Protein AF-0000000085183091 (afdb_homodimer)

InterPro domains:
  IPR000994 Peptidase M24 [PF00557] (204-412)
  IPR029149 Creatinase/Aminopeptidase P/Spt16, N-terminal [G3DSA:3.40.350.10] (17-193)
  IPR029149 Creatinase/Aminopeptidase P/Spt16, N-terminal [SSF53092] (46-190)
  IPR036005 Creatinase/aminopeptidase-like [G3DSA:3.90.230.10] (194-426)
  IPR036005 Creatinase/aminopeptidase-like [SSF55920] (196-424)
  IPR050659 Peptidase M24B family [PTHR46112] (47-423)

Nearest PDB structures (foldseek):
  5giq-assembly1_A-2  TM=7.931E-01  e=3.653E-24  Deinococcus radiodurans R1 = ATCC 13939 = DSM 20539
  5cdl-assembly1_A  TM=7.964E-01  e=2.912E-23  Deinococcus radiodurans R1 = ATCC 13939 = DSM 20539
  2zsg-assembly1_B  TM=7.963E-01  e=7.325E-23  Thermotoga maritima
  2zsg-assembly1_A  TM=8.271E-01  e=3.096E-22  Thermotoga maritima
  1wn1-assembly1_A  TM=8.455E-01  e=8.742E-22  Pyrococcus horikoshii OT3

Organism: NCBI:txid2984134

Structure (mmCIF, N/CA/C/O backbone):
data_AF-0000000085183091-model_v1
#
loop_
_entity.id
_entity.type
_entity.pdbx_description
1 polymer 'Xaa-Pro peptidase family protein'
#
loop_
_atom_site.group_PDB
_atom_site.id
_atom_site.type_symbol
_atom_site.label_atom_id
_atom_site.label_alt_id
_atom_site.label_comp_id
_atom_site.label_asym_id
_atom_site.label_entity_id
_atom_site.label_seq_id
_atom_site.pdbx_PDB_ins_code
_atom_site.Cartn_x
_atom_site.Cartn_y
_atom_site.Cartn_z
_atom_site.occupancy
_atom_site.B_iso_or_equiv
_atom_site.auth_seq_id
_atom_site.auth_comp_id
_atom_site.auth_asym_id
_atom_site.auth_atom_id
_atom_site.pdbx_PDB_model_num
ATOM 1 N N . MET A 1 1 ? -33.812 6.551 11.984 1 31.75 1 MET A N 1
ATOM 2 C CA . MET A 1 1 ? -32.906 5.59 11.383 1 31.75 1 MET A CA 1
ATOM 3 C C . MET A 1 1 ? -33.594 4.238 11.188 1 31.75 1 MET A C 1
ATOM 5 O O . MET A 1 1 ? -34.125 3.67 12.141 1 31.75 1 MET A O 1
ATOM 9 N N . SER A 1 2 ? -34.312 4.098 10.219 1 34.53 2 SER A N 1
ATOM 10 C CA . SER A 1 2 ? -34.969 2.803 10.055 1 34.53 2 SER A CA 1
ATOM 11 C C . SER A 1 2 ? -34.094 1.669 10.562 1 34.53 2 SER A C 1
ATOM 13 O O . SER A 1 2 ? -32.969 1.469 10.062 1 34.53 2 SER A O 1
ATOM 15 N N . ARG A 1 3 ? -34.125 1.369 11.805 1 41.38 3 ARG A N 1
ATOM 16 C CA . ARG A 1 3 ? -33.375 0.309 12.477 1 41.38 3 ARG A CA 1
ATOM 17 C C . ARG A 1 3 ? -33.531 -1.023 11.75 1 41.38 3 ARG A C 1
ATOM 19 O O . ARG A 1 3 ? -34.281 -1.896 12.219 1 41.38 3 ARG A O 1
ATOM 26 N N . ALA A 1 4 ? -33.906 -0.989 10.586 1 39.25 4 ALA A N 1
ATOM 27 C CA . ALA A 1 4 ? -34.25 -2.281 9.992 1 39.25 4 ALA A CA 1
ATOM 28 C C . ALA A 1 4 ? -33.281 -3.361 10.445 1 39.25 4 ALA A C 1
ATOM 30 O O . ALA A 1 4 ? -33.656 -4.492 10.727 1 39.25 4 ALA A O 1
ATOM 31 N N . LEU A 1 5 ? -31.938 -3.514 9.859 1 46.06 5 LEU A N 1
ATOM 32 C CA . LEU A 1 5 ? -31.156 -4.742 9.883 1 46.06 5 LEU A CA 1
ATOM 33 C C . LEU A 1 5 ? -30.344 -4.848 11.172 1 46.06 5 LEU A C 1
ATOM 35 O O . LEU A 1 5 ? -29.75 -3.861 11.617 1 46.06 5 LEU A O 1
ATOM 39 N N . LEU A 1 6 ? -30.938 -5.371 12.141 1 57 6 LEU A N 1
ATOM 40 C CA . LEU A 1 6 ? -30.078 -5.859 13.219 1 57 6 LEU A CA 1
ATOM 41 C C . LEU A 1 6 ? -28.734 -6.301 12.672 1 57 6 LEU A C 1
ATOM 43 O O . LEU A 1 6 ? -28.547 -7.469 12.328 1 57 6 LEU A O 1
ATOM 47 N N . PRO A 1 7 ? -28.031 -5.359 12.242 1 57.03 7 PRO A N 1
ATOM 48 C CA . PRO A 1 7 ? -26.844 -5.555 11.422 1 57.03 7 PRO A CA 1
ATOM 49 C C . PRO A 1 7 ? -25.953 -6.703 11.914 1 57.03 7 PRO A C 1
ATOM 51 O O . PRO A 1 7 ? -25.281 -7.359 11.125 1 57.03 7 PRO A O 1
ATOM 54 N N . ASN A 1 8 ? -26.031 -6.949 13.273 1 62.69 8 ASN A N 1
ATOM 55 C CA . ASN A 1 8 ? -25.047 -7.895 13.781 1 62.69 8 ASN A CA 1
ATOM 56 C C . ASN A 1 8 ? -25.672 -9.25 14.094 1 62.69 8 ASN A C 1
ATOM 58 O O . ASN A 1 8 ? -25 -10.156 14.586 1 62.69 8 ASN A O 1
ATOM 62 N N . LEU A 1 9 ? -26.969 -9.328 13.789 1 76.75 9 LEU A N 1
ATOM 63 C CA . LEU A 1 9 ? -27.547 -10.641 14.07 1 76.75 9 LEU A CA 1
ATOM 64 C C . LEU A 1 9 ? -27.375 -11.57 12.875 1 76.75 9 LEU A C 1
ATOM 66 O O . LEU A 1 9 ? -27.969 -11.336 11.82 1 76.75 9 LEU A O 1
ATOM 70 N N . LEU A 1 10 ? -26.578 -12.492 13.055 1 86.06 10 LEU A N 1
ATOM 71 C CA . LEU A 1 10 ? -26.297 -13.484 12.023 1 86.06 10 LEU A CA 1
ATOM 72 C C . LEU A 1 10 ? -27.094 -14.766 12.258 1 86.06 10 LEU A C 1
ATOM 74 O O . LEU A 1 10 ? -27.422 -15.094 13.398 1 86.06 10 LEU A O 1
ATOM 78 N N . THR A 1 11 ? -27.516 -15.383 11.188 1 86.81 11 THR A N 1
ATOM 79 C CA . THR A 1 11 ? -28.156 -16.688 11.203 1 86.81 11 THR A CA 1
ATOM 80 C C . THR A 1 11 ? -27.281 -17.734 10.5 1 86.81 11 THR A C 1
ATOM 82 O O . THR A 1 11 ? -26.344 -17.375 9.789 1 86.81 11 THR A O 1
ATOM 85 N N . PRO A 1 12 ? -27.547 -19 10.727 1 88.5 12 PRO A N 1
ATOM 86 C CA . PRO A 1 12 ? -26.797 -20.047 10.039 1 88.5 12 PRO A CA 1
ATOM 87 C C . PRO A 1 12 ? -26.828 -19.891 8.523 1 88.5 12 PRO A C 1
ATOM 89 O O . PRO A 1 12 ? -25.891 -20.312 7.832 1 88.5 12 PRO A O 1
ATOM 92 N N . GLN A 1 13 ? -27.828 -19.297 8.039 1 88.94 13 GLN A N 1
ATOM 93 C CA . GLN A 1 13 ? -27.969 -19.109 6.598 1 88.94 13 GLN A CA 1
ATOM 94 C C . GLN A 1 13 ? -26.906 -18.156 6.059 1 88.94 13 GLN A C 1
ATOM 96 O O . GLN A 1 13 ? -26.578 -18.203 4.871 1 88.94 13 GLN A O 1
ATOM 101 N N . ASP A 1 14 ? -26.391 -17.391 6.895 1 92.25 14 ASP A N 1
ATOM 102 C CA . ASP A 1 14 ? -25.422 -16.391 6.465 1 92.25 14 ASP A CA 1
ATOM 103 C C . ASP A 1 14 ? -24.078 -17.047 6.137 1 92.25 14 ASP A C 1
ATOM 105 O O . ASP A 1 14 ? -23.219 -16.438 5.508 1 92.25 14 ASP A O 1
ATOM 109 N N . LEU A 1 15 ? -23.922 -18.297 6.504 1 93.38 15 LEU A N 1
ATOM 110 C CA . LEU A 1 15 ? -22.703 -19.047 6.199 1 93.38 15 LEU A CA 1
ATOM 111 C C . LEU A 1 15 ? -22.828 -19.75 4.848 1 93.38 15 LEU A C 1
ATOM 113 O O . LEU A 1 15 ? -21.844 -20.25 4.32 1 93.38 15 LEU A O 1
ATOM 117 N N . GLU A 1 16 ? -24 -19.766 4.309 1 93.88 16 GLU A N 1
ATOM 118 C CA . GLU A 1 16 ? -24.172 -20.422 3.018 1 93.88 16 GLU A CA 1
ATOM 119 C C . GLU A 1 16 ? -23.5 -19.641 1.896 1 93.88 16 GLU A C 1
ATOM 121 O O . GLU A 1 16 ? -23.828 -18.484 1.653 1 93.88 16 GLU A O 1
ATOM 126 N N . PRO A 1 17 ? -22.641 -20.234 1.083 1 94.69 17 PRO A N 1
ATOM 127 C CA . PRO A 1 17 ? -21.922 -19.516 0.036 1 94.69 17 PRO A CA 1
ATOM 128 C C . PRO A 1 17 ? -22.812 -19.141 -1.149 1 94.69 17 PRO A C 1
ATOM 130 O O . PRO A 1 17 ? -22.469 -18.234 -1.921 1 94.69 17 PRO A O 1
ATOM 133 N N . ASN A 1 18 ? -23.953 -19.828 -1.314 1 91.75 18 ASN A N 1
ATOM 134 C CA . ASN A 1 18 ? -24.938 -19.578 -2.354 1 91.75 18 ASN A CA 1
ATOM 135 C C . ASN A 1 18 ? -24.328 -19.656 -3.748 1 91.75 18 ASN A C 1
ATOM 137 O O . ASN A 1 18 ? -24.625 -18.828 -4.609 1 91.75 18 ASN A O 1
ATOM 141 N N . TRP A 1 19 ? -23.469 -20.609 -4.012 1 92.12 19 TRP A N 1
ATOM 142 C CA . TRP A 1 19 ? -22.812 -20.781 -5.305 1 92.12 19 TRP A CA 1
ATOM 143 C C . TRP A 1 19 ? -23.844 -21.094 -6.391 1 92.12 19 TRP A C 1
ATOM 145 O O . TRP A 1 19 ? -24.781 -21.859 -6.156 1 92.12 19 TRP A O 1
ATOM 155 N N . GLU A 1 20 ? -23.688 -20.516 -7.516 1 87.25 20 GLU A N 1
ATOM 156 C CA . GLU A 1 20 ? -24.438 -20.844 -8.719 1 87.25 20 GLU A CA 1
ATOM 157 C C . GLU A 1 20 ? -23.516 -21.234 -9.867 1 87.25 20 GLU A C 1
ATOM 159 O O . GLU A 1 20 ? -23.047 -20.375 -10.617 1 87.25 20 GLU A O 1
ATOM 164 N N . TRP A 1 21 ? -23.453 -22.594 -10.07 1 85.38 21 TRP A N 1
ATOM 165 C CA . TRP A 1 21 ? -22.5 -23.109 -11.047 1 85.38 21 TRP A CA 1
ATOM 166 C C . TRP A 1 21 ? -23.203 -23.469 -12.352 1 85.38 21 TRP A C 1
ATOM 168 O O . TRP A 1 21 ? -22.656 -24.219 -13.172 1 85.38 21 TRP A O 1
ATOM 178 N N . ARG A 1 22 ? -24.359 -23.109 -12.594 1 78.56 22 ARG A N 1
ATOM 179 C CA . ARG A 1 22 ? -25.203 -23.547 -13.703 1 78.56 22 ARG A CA 1
ATOM 180 C C . ARG A 1 22 ? -24.656 -23.062 -15.039 1 78.56 22 ARG A C 1
ATOM 182 O O . ARG A 1 22 ? -24.859 -23.703 -16.078 1 78.56 22 ARG A O 1
ATOM 189 N N . ASP A 1 23 ? -24 -21.922 -15.047 1 81.62 23 ASP A N 1
ATOM 190 C CA . ASP A 1 23 ? -23.469 -21.297 -16.25 1 81.62 23 ASP A CA 1
ATOM 191 C C . ASP A 1 23 ? -22.047 -20.781 -16.016 1 81.62 23 ASP A C 1
ATOM 193 O O . ASP A 1 23 ? -21.438 -21.062 -14.992 1 81.62 23 ASP A O 1
ATOM 197 N N . ARG A 1 24 ? -21.516 -20.266 -17.078 1 85 24 ARG A N 1
ATOM 198 C CA . ARG A 1 24 ? -20.219 -19.609 -16.969 1 85 24 ARG A CA 1
ATOM 199 C C . ARG A 1 24 ? -20.266 -18.484 -15.938 1 85 24 ARG A C 1
ATOM 201 O O . ARG A 1 24 ? -21.25 -17.75 -15.852 1 85 24 ARG A O 1
ATOM 208 N N . LEU A 1 25 ? -19.312 -18.422 -15.109 1 86.25 25 LEU A N 1
ATOM 209 C CA . LEU A 1 25 ? -19.25 -17.359 -14.117 1 86.25 25 LEU A CA 1
ATOM 210 C C . LEU A 1 25 ? -19.422 -16 -14.766 1 86.25 25 LEU A C 1
ATOM 212 O O . LEU A 1 25 ? -18.703 -15.656 -15.703 1 86.25 25 LEU A O 1
ATOM 216 N N . PRO A 1 26 ? -20.375 -15.273 -14.367 1 77.75 26 PRO A N 1
ATOM 217 C CA . PRO A 1 26 ? -20.656 -13.992 -15.023 1 77.75 26 PRO A CA 1
ATOM 218 C C . PRO A 1 26 ? -19.703 -12.883 -14.586 1 77.75 26 PRO A C 1
ATOM 220 O O . PRO A 1 26 ? -19.125 -12.945 -13.492 1 77.75 26 PRO A O 1
ATOM 223 N N . ALA A 1 27 ? -19.484 -11.922 -15.43 1 82.5 27 ALA A N 1
ATOM 224 C CA . ALA A 1 27 ? -18.953 -10.594 -15.133 1 82.5 27 ALA A CA 1
ATOM 225 C C . ALA A 1 27 ? -19.969 -9.508 -15.43 1 82.5 27 ALA A C 1
ATOM 227 O O . ALA A 1 27 ? -19.953 -8.891 -16.5 1 82.5 27 ALA A O 1
ATOM 228 N N . TRP A 1 28 ? -20.844 -9.156 -14.531 1 73.69 28 TRP A N 1
ATOM 229 C CA . TRP A 1 28 ? -22.062 -8.375 -14.727 1 73.69 28 TRP A CA 1
ATOM 230 C C . TRP A 1 28 ? -21.734 -6.914 -15.016 1 73.69 28 TRP A C 1
ATOM 232 O O . TRP A 1 28 ? -22.578 -6.164 -15.516 1 73.69 28 TRP A O 1
ATOM 242 N N . GLY A 1 29 ? -20.562 -6.512 -14.828 1 77.38 29 GLY A N 1
ATOM 243 C CA . GLY A 1 29 ? -20.234 -5.094 -14.891 1 77.38 29 GLY A CA 1
ATOM 244 C C . GLY A 1 29 ? -20.375 -4.398 -13.547 1 77.38 29 GLY A C 1
ATOM 245 O O . GLY A 1 29 ? -20.609 -5.047 -12.523 1 77.38 29 GLY A O 1
ATOM 246 N N . HIS A 1 30 ? -20.188 -3.078 -13.5 1 81.69 30 HIS A N 1
ATOM 247 C CA . HIS A 1 30 ? -20.016 -2.318 -12.266 1 81.69 30 HIS A CA 1
ATOM 248 C C . HIS A 1 30 ? -21.359 -1.836 -11.727 1 81.69 30 HIS A C 1
ATOM 250 O O . HIS A 1 30 ? -21.484 -1.533 -10.531 1 81.69 30 HIS A O 1
ATOM 256 N N . THR A 1 31 ? -22.312 -1.831 -12.617 1 80 31 THR A N 1
ATOM 257 C CA . THR A 1 31 ? -23.562 -1.158 -12.273 1 80 31 THR A CA 1
ATOM 258 C C . THR A 1 31 ? -24.578 -2.152 -11.711 1 80 31 THR A C 1
ATOM 260 O O . THR A 1 31 ? -24.859 -3.178 -12.336 1 80 31 THR A O 1
ATOM 263 N N . SER A 1 32 ? -24.984 -1.922 -10.492 1 80.81 32 SER A N 1
ATOM 264 C CA . SER A 1 32 ? -26.156 -2.652 -10.031 1 80.81 32 SER A CA 1
ATOM 265 C C . SER A 1 32 ? -27.422 -2.209 -10.773 1 80.81 32 SER A C 1
ATOM 267 O O . SER A 1 32 ? -27.531 -1.051 -11.188 1 80.81 32 SER A O 1
ATOM 269 N N . VAL A 1 33 ? -28.375 -3.27 -11.094 1 76.12 33 VAL A N 1
ATOM 270 C CA . VAL A 1 33 ? -29.578 -2.969 -11.844 1 76.12 33 VAL A CA 1
ATOM 271 C C . VAL A 1 33 ? -30.797 -3.48 -11.078 1 76.12 33 VAL A C 1
ATOM 273 O O . VAL A 1 33 ? -30.672 -4.355 -10.211 1 76.12 33 VAL A O 1
ATOM 276 N N . ASP A 1 34 ? -31.984 -2.893 -11.352 1 79.06 34 ASP A N 1
ATOM 277 C CA . ASP A 1 34 ? -33.219 -3.246 -10.641 1 79.06 34 ASP A CA 1
ATOM 278 C C . ASP A 1 34 ? -33.906 -4.438 -11.297 1 79.06 34 ASP A C 1
ATOM 280 O O . ASP A 1 34 ? -34.906 -4.945 -10.781 1 79.06 34 ASP A O 1
ATOM 284 N N . PHE A 1 35 ? -33.438 -4.867 -12.352 1 81.06 35 PHE A N 1
ATOM 285 C CA . PHE A 1 35 ? -34.156 -5.883 -13.109 1 81.06 35 PHE A CA 1
ATOM 286 C C . PHE A 1 35 ? -33.406 -7.215 -13.07 1 81.06 35 PHE A C 1
ATOM 288 O O . PHE A 1 35 ? -33.875 -8.203 -13.656 1 81.06 35 PHE A O 1
ATOM 295 N N . GLU A 1 36 ? -32.219 -7.277 -12.469 1 83 36 GLU A N 1
ATOM 296 C CA . GLU A 1 36 ? -31.422 -8.477 -12.266 1 83 36 GLU A CA 1
ATOM 297 C C . GLU A 1 36 ? -30.641 -8.406 -10.953 1 83 36 GLU A C 1
ATOM 299 O O . GLU A 1 36 ? -30.188 -7.34 -10.555 1 83 36 GLU A O 1
ATOM 304 N N . ARG A 1 37 ? -30.531 -9.555 -10.258 1 82.25 37 ARG A N 1
ATOM 305 C CA . ARG A 1 37 ? -29.719 -9.594 -9.047 1 82.25 37 ARG A CA 1
ATOM 306 C C . ARG A 1 37 ? -28.25 -9.852 -9.375 1 82.25 37 ARG A C 1
ATOM 308 O O . ARG A 1 37 ? -27.922 -10.875 -9.977 1 82.25 37 ARG A O 1
ATOM 315 N N . ARG A 1 38 ? -27.547 -8.922 -9.062 1 89.19 38 ARG A N 1
ATOM 316 C CA . ARG A 1 38 ? -26.094 -9.031 -9.242 1 89.19 38 ARG A CA 1
ATOM 317 C C . ARG A 1 38 ? -25.391 -9.172 -7.898 1 89.19 38 ARG A C 1
ATOM 319 O O . ARG A 1 38 ? -25.672 -10.102 -7.141 1 89.19 38 ARG A O 1
ATOM 326 N N . ILE A 1 39 ? -24.594 -8.281 -7.531 1 90.88 39 ILE A N 1
ATOM 327 C CA . ILE A 1 39 ? -23.922 -8.398 -6.242 1 90.88 39 ILE A CA 1
ATOM 328 C C . ILE A 1 39 ? -24.875 -7.988 -5.121 1 90.88 39 ILE A C 1
ATOM 330 O O . ILE A 1 39 ? -25.547 -6.953 -5.215 1 90.88 39 ILE A O 1
ATOM 334 N N . ASP A 1 40 ? -25.031 -8.836 -4.172 1 92.19 40 ASP A N 1
ATOM 335 C CA . ASP A 1 40 ? -25.766 -8.523 -2.943 1 92.19 40 ASP A CA 1
ATOM 336 C C . ASP A 1 40 ? -24.797 -8.164 -1.812 1 92.19 40 ASP A C 1
ATOM 338 O O . ASP A 1 40 ? -24.297 -9.047 -1.119 1 92.19 40 ASP A O 1
ATOM 342 N N . HIS A 1 41 ? -24.656 -6.879 -1.595 1 92.38 41 HIS A N 1
ATOM 343 C CA . HIS A 1 41 ? -23.656 -6.406 -0.646 1 92.38 41 HIS A CA 1
ATOM 344 C C . HIS A 1 41 ? -24.047 -6.75 0.787 1 92.38 41 HIS A C 1
ATOM 346 O O . HIS A 1 41 ? -23.188 -6.922 1.647 1 92.38 41 HIS A O 1
ATOM 352 N N . ASP A 1 42 ? -25.328 -6.863 1.114 1 92 42 ASP A N 1
ATOM 353 C CA . ASP A 1 42 ? -25.75 -7.289 2.447 1 92 42 ASP A CA 1
ATOM 354 C C . ASP A 1 42 ? -25.359 -8.75 2.703 1 92 42 ASP A C 1
ATOM 356 O O . ASP A 1 42 ? -24.844 -9.078 3.77 1 92 42 ASP A O 1
ATOM 360 N N . ARG A 1 43 ? -25.672 -9.57 1.73 1 92.62 43 ARG A N 1
ATOM 361 C CA . ARG A 1 43 ? -25.281 -10.977 1.839 1 92.62 43 ARG A CA 1
ATOM 362 C C . ARG A 1 43 ? -23.766 -11.109 1.965 1 92.62 43 ARG A C 1
ATOM 364 O O . ARG A 1 43 ? -23.266 -11.906 2.764 1 92.62 43 ARG A O 1
ATOM 371 N N . LEU A 1 44 ? -23.031 -10.32 1.196 1 95.19 44 LEU A N 1
ATOM 372 C CA . LEU A 1 44 ? -21.562 -10.32 1.229 1 95.19 44 LEU A CA 1
ATOM 373 C C . LEU A 1 44 ? -21.062 -9.992 2.629 1 95.19 44 LEU A C 1
ATOM 375 O O . LEU A 1 44 ? -20.234 -10.734 3.184 1 95.19 44 LEU A O 1
ATOM 379 N N . ARG A 1 45 ? -21.562 -8.914 3.23 1 95.06 45 ARG A N 1
ATOM 380 C CA . ARG A 1 45 ? -21.109 -8.477 4.551 1 95.06 45 ARG A CA 1
ATOM 381 C C . ARG A 1 45 ? -21.453 -9.516 5.613 1 95.06 45 ARG A C 1
ATOM 383 O O . ARG A 1 45 ? -20.625 -9.812 6.484 1 95.06 45 ARG A O 1
ATOM 390 N N . ARG A 1 46 ? -22.594 -10.078 5.527 1 94.44 46 ARG A N 1
ATOM 391 C CA . ARG A 1 46 ? -23.031 -11.062 6.512 1 94.44 46 ARG A CA 1
ATOM 392 C C . ARG A 1 46 ? -22.234 -12.352 6.387 1 94.44 46 ARG A C 1
ATOM 394 O O . ARG A 1 46 ? -21.891 -12.984 7.395 1 94.44 46 ARG A O 1
ATOM 401 N N . TYR A 1 47 ? -21.969 -12.758 5.184 1 96.31 47 TYR A N 1
ATOM 402 C CA . TYR A 1 47 ? -21.156 -13.953 4.973 1 96.31 47 TYR A CA 1
ATOM 403 C C . TYR A 1 47 ? -19.766 -13.781 5.566 1 96.31 47 TYR A C 1
ATOM 405 O O . TYR A 1 47 ? -19.266 -14.664 6.277 1 96.31 47 TYR A O 1
ATOM 413 N N . ARG A 1 48 ? -19.125 -12.648 5.305 1 97.25 48 ARG A N 1
ATOM 414 C CA . ARG A 1 48 ? -17.781 -12.367 5.793 1 97.25 48 ARG A CA 1
ATOM 415 C C . ARG A 1 48 ? -17.719 -12.414 7.316 1 97.25 48 ARG A C 1
ATOM 417 O O . ARG A 1 48 ? -16.844 -13.047 7.895 1 97.25 48 ARG A O 1
ATOM 424 N N . LEU A 1 49 ? -18.656 -11.773 7.922 1 95.94 49 LEU A N 1
ATOM 425 C CA . LEU A 1 49 ? -18.672 -11.75 9.383 1 95.94 49 LEU A CA 1
ATOM 426 C C . LEU A 1 49 ? -18.969 -13.133 9.945 1 95.94 49 LEU A C 1
ATOM 428 O O . LEU A 1 49 ? -18.359 -13.555 10.93 1 95.94 49 LEU A O 1
ATOM 432 N N . ALA A 1 50 ? -19.922 -13.852 9.312 1 96.12 50 ALA A N 1
ATOM 433 C CA . ALA A 1 50 ? -20.266 -15.203 9.758 1 96.12 50 ALA A CA 1
ATOM 434 C C . ALA A 1 50 ? -19.062 -16.141 9.641 1 96.12 50 ALA A C 1
ATOM 436 O O . ALA A 1 50 ? -18.812 -16.938 10.539 1 96.12 50 ALA A O 1
ATOM 437 N N . ARG A 1 51 ? -18.359 -16.047 8.555 1 97.31 51 ARG A N 1
ATOM 438 C CA . ARG A 1 51 ? -17.156 -16.859 8.359 1 97.31 51 ARG A CA 1
ATOM 439 C C . ARG A 1 51 ? -16.109 -16.531 9.422 1 97.31 51 ARG A C 1
ATOM 441 O O . ARG A 1 51 ? -15.414 -17.438 9.906 1 97.31 51 ARG A O 1
ATOM 448 N N . THR A 1 52 ? -15.953 -15.258 9.734 1 97.56 52 THR A N 1
ATOM 449 C CA . THR A 1 52 ? -14.984 -14.852 10.742 1 97.56 52 THR A CA 1
ATOM 450 C C . THR A 1 52 ? -15.344 -15.422 12.109 1 97.56 52 THR A C 1
ATOM 452 O O . THR A 1 52 ? -14.484 -15.961 12.812 1 97.56 52 THR A O 1
ATOM 455 N N . ARG A 1 53 ? -16.594 -15.367 12.43 1 96.12 53 ARG A N 1
ATOM 456 C CA . ARG A 1 53 ? -17.047 -15.898 13.711 1 96.12 53 ARG A CA 1
ATOM 457 C C . ARG A 1 53 ? -16.859 -17.406 13.773 1 96.12 53 ARG A C 1
ATOM 459 O O . ARG A 1 53 ? -16.453 -17.953 14.812 1 96.12 53 ARG A O 1
ATOM 466 N N . GLN A 1 54 ? -17.141 -18.031 12.68 1 96.31 54 GLN A N 1
ATOM 467 C CA . GLN A 1 54 ? -16.938 -19.484 12.625 1 96.31 54 GLN A CA 1
ATOM 468 C C . GLN A 1 54 ? -15.469 -19.844 12.797 1 96.31 54 GLN A C 1
ATOM 470 O O . GLN A 1 54 ? -15.133 -20.766 13.531 1 96.31 54 GLN A O 1
ATOM 475 N N . ALA A 1 55 ? -14.602 -19.094 12.125 1 97.38 55 ALA A N 1
ATOM 476 C CA . ALA A 1 55 ? -13.164 -19.344 12.234 1 97.38 55 ALA A CA 1
ATOM 477 C C . ALA A 1 55 ? -12.672 -19.094 13.656 1 97.38 55 ALA A C 1
ATOM 479 O O . ALA A 1 55 ? -11.836 -19.844 14.164 1 97.38 55 ALA A O 1
ATOM 480 N N . LEU A 1 56 ? -13.156 -18.031 14.234 1 97 56 LEU A N 1
ATOM 481 C CA . LEU A 1 56 ? -12.797 -17.719 15.617 1 97 56 LEU A CA 1
ATOM 482 C C . LEU A 1 56 ? -13.258 -18.828 16.562 1 97 56 LEU A C 1
ATOM 484 O O . LEU A 1 56 ? -12.492 -19.266 17.422 1 97 56 LEU A O 1
ATOM 488 N N . LYS A 1 57 ? -14.484 -19.328 16.359 1 95.62 57 LYS A N 1
ATOM 489 C CA . LYS A 1 57 ? -15.023 -20.406 17.172 1 95.62 57 LYS A CA 1
ATOM 490 C C . LYS A 1 57 ? -14.203 -21.688 17.016 1 95.62 57 LYS A C 1
ATOM 492 O O . LYS A 1 57 ? -14.047 -22.453 17.969 1 95.62 57 LYS A O 1
ATOM 497 N N . ASN A 1 58 ? -13.688 -21.891 15.883 1 96.75 58 ASN A N 1
ATOM 498 C CA . ASN A 1 58 ? -12.898 -23.078 15.586 1 96.75 58 ASN A CA 1
ATOM 499 C C . ASN A 1 58 ? -11.469 -22.938 16.109 1 96.75 58 ASN A C 1
ATOM 501 O O . ASN A 1 58 ? -10.695 -23.891 16.062 1 96.75 58 ASN A O 1
ATOM 505 N N . SER A 1 59 ? -11.102 -21.797 16.609 1 96.56 59 SER A N 1
ATOM 506 C CA . SER A 1 59 ? -9.758 -21.547 17.109 1 96.56 59 SER A CA 1
ATOM 507 C C . SER A 1 59 ? -9.719 -21.594 18.641 1 96.56 59 SER A C 1
ATOM 509 O O . SER A 1 59 ? -10.727 -21.906 19.281 1 96.56 59 SER A O 1
ATOM 511 N N . ASN A 1 60 ? -8.539 -21.328 19.188 1 95.94 60 ASN A N 1
ATOM 512 C CA . ASN A 1 60 ? -8.391 -21.281 20.641 1 95.94 60 ASN A CA 1
ATOM 513 C C . ASN A 1 60 ? -8.492 -19.844 21.172 1 95.94 60 ASN A C 1
ATOM 515 O O . ASN A 1 60 ? -8.367 -19.609 22.359 1 95.94 60 ASN A O 1
ATOM 519 N N . ALA A 1 61 ? -8.797 -18.922 20.234 1 97.44 61 ALA A N 1
ATOM 520 C CA . ALA A 1 61 ? -8.875 -17.516 20.641 1 97.44 61 ALA A CA 1
ATOM 521 C C . ALA A 1 61 ? -10.32 -17.109 20.906 1 97.44 61 ALA A C 1
ATOM 523 O O . ALA A 1 61 ? -11.258 -17.703 20.375 1 97.44 61 ALA A O 1
ATOM 524 N N . GLY A 1 62 ? -10.484 -16.125 21.766 1 97.62 62 GLY A N 1
ATOM 525 C CA . GLY A 1 62 ? -11.805 -15.57 22.031 1 97.62 62 GLY A CA 1
ATOM 526 C C . GLY A 1 62 ? -12.023 -14.227 21.359 1 97.62 62 GLY A C 1
ATOM 527 O O . GLY A 1 62 ? -13.148 -13.734 21.312 1 97.62 62 GLY A O 1
ATOM 528 N N . THR A 1 63 ? -10.898 -13.703 20.922 1 98.31 63 THR A N 1
ATOM 529 C CA . THR A 1 63 ? -10.898 -12.336 20.406 1 98.31 63 THR A CA 1
ATOM 530 C C . THR A 1 63 ? -9.969 -12.211 19.203 1 98.31 63 THR A C 1
ATOM 532 O O . THR A 1 63 ? -8.93 -12.867 19.156 1 98.31 63 THR A O 1
ATOM 535 N N . LEU A 1 64 ? -10.43 -11.461 18.203 1 98.44 64 LEU A N 1
ATOM 536 C CA . LEU A 1 64 ? -9.562 -11 17.125 1 98.44 64 LEU A CA 1
ATOM 537 C C . LEU A 1 64 ? -9.344 -9.492 17.203 1 98.44 64 LEU A C 1
ATOM 539 O O . LEU A 1 64 ? -10.305 -8.727 17.297 1 98.44 64 LEU A O 1
ATOM 543 N N . LEU A 1 65 ? -8.125 -9.094 17.266 1 98.31 65 LEU A N 1
ATOM 544 C CA . LEU A 1 65 ? -7.699 -7.703 17.125 1 98.31 65 LEU A CA 1
ATOM 545 C C . LEU A 1 65 ? -6.918 -7.5 15.836 1 98.31 65 LEU A C 1
ATOM 547 O O . LEU A 1 65 ? -5.809 -8.023 15.68 1 98.31 65 LEU A O 1
ATOM 551 N N . LEU A 1 66 ? -7.504 -6.695 14.961 1 97.38 66 LEU A N 1
ATOM 552 C CA . LEU A 1 66 ? -7.027 -6.648 13.586 1 97.38 66 LEU A CA 1
ATOM 553 C C . LEU A 1 66 ? -6.461 -5.273 13.25 1 97.38 66 LEU A C 1
ATOM 555 O O . LEU A 1 66 ? -7.098 -4.254 13.531 1 97.38 66 LEU A O 1
ATOM 559 N N . PHE A 1 67 ? -5.293 -5.277 12.656 1 94.88 67 PHE A N 1
ATOM 560 C CA . PHE A 1 67 ? -4.656 -4.066 12.156 1 94.88 67 PHE A CA 1
ATOM 561 C C . PHE A 1 67 ? -4.426 -4.16 10.648 1 94.88 67 PHE A C 1
ATOM 563 O O . PHE A 1 67 ? -4.145 -3.152 9.992 1 94.88 67 PHE A O 1
ATOM 570 N N . ASP A 1 68 ? -4.535 -5.359 10.102 1 93.5 68 ASP A N 1
ATOM 571 C CA . ASP A 1 68 ? -4.438 -5.57 8.656 1 93.5 68 ASP A CA 1
ATOM 572 C C . ASP A 1 68 ? -5.656 -5.004 7.938 1 93.5 68 ASP A C 1
ATOM 574 O O . ASP A 1 68 ? -6.789 -5.391 8.227 1 93.5 68 ASP A O 1
ATOM 578 N N . VAL A 1 69 ? -5.41 -4.203 6.953 1 93.5 69 VAL A N 1
ATOM 579 C CA . VAL A 1 69 ? -6.492 -3.447 6.324 1 93.5 69 VAL A CA 1
ATOM 580 C C . VAL A 1 69 ? -7.438 -4.402 5.602 1 93.5 69 VAL A C 1
ATOM 582 O O . VAL A 1 69 ? -8.641 -4.156 5.527 1 93.5 69 VAL A O 1
ATOM 585 N N . ASN A 1 70 ? -6.941 -5.48 5.055 1 95.19 70 ASN A N 1
ATOM 586 C CA . ASN A 1 70 ? -7.805 -6.457 4.398 1 95.19 70 ASN A CA 1
ATOM 587 C C . ASN A 1 70 ? -8.719 -7.16 5.402 1 95.19 70 ASN A C 1
ATOM 589 O O . ASN A 1 70 ? -9.898 -7.371 5.129 1 95.19 70 ASN A O 1
ATOM 593 N N . ASN A 1 71 ? -8.156 -7.477 6.559 1 97.19 71 ASN A N 1
ATOM 594 C CA . ASN A 1 71 ? -8.953 -8.109 7.609 1 97.19 71 ASN A CA 1
ATOM 595 C C . ASN A 1 71 ? -9.992 -7.148 8.18 1 97.19 71 ASN A C 1
ATOM 597 O O . ASN A 1 71 ? -11.133 -7.543 8.43 1 97.19 71 ASN A O 1
ATOM 601 N N . ILE A 1 72 ? -9.57 -5.902 8.359 1 97.06 72 ILE A N 1
ATOM 602 C CA . ILE A 1 72 ? -10.508 -4.898 8.852 1 97.06 72 ILE A CA 1
ATOM 603 C C . ILE A 1 72 ? -11.672 -4.762 7.875 1 97.06 72 ILE A C 1
ATOM 605 O O . ILE A 1 72 ? -12.836 -4.766 8.289 1 97.06 72 ILE A O 1
ATOM 609 N N . ARG A 1 73 ? -11.336 -4.66 6.609 1 96.81 73 ARG A N 1
ATOM 610 C CA . ARG A 1 73 ? -12.383 -4.543 5.598 1 96.81 73 ARG A CA 1
ATOM 611 C C . ARG A 1 73 ? -13.273 -5.777 5.582 1 96.81 73 ARG A C 1
ATOM 613 O O . ARG A 1 73 ? -14.492 -5.672 5.406 1 96.81 73 ARG A O 1
ATOM 620 N N . TYR A 1 74 ? -12.719 -6.969 5.746 1 97.81 74 TYR A N 1
ATOM 621 C CA . TYR A 1 74 ? -13.469 -8.219 5.727 1 97.81 74 TYR A CA 1
ATOM 622 C C . TYR A 1 74 ? -14.484 -8.266 6.859 1 97.81 74 TYR A C 1
ATOM 624 O O . TYR A 1 74 ? -15.625 -8.688 6.66 1 97.81 74 TYR A O 1
ATOM 632 N N . VAL A 1 75 ? -14.141 -7.762 8.016 1 96.94 75 VAL A N 1
ATOM 633 C CA . VAL A 1 75 ? -14.945 -7.93 9.219 1 96.94 75 VAL A CA 1
ATOM 634 C C . VAL A 1 75 ? -15.922 -6.77 9.352 1 96.94 75 VAL A C 1
ATOM 636 O O . VAL A 1 75 ? -17.094 -6.969 9.719 1 96.94 75 VAL A O 1
ATOM 639 N N . SER A 1 76 ? -15.453 -5.574 8.977 1 95.75 76 SER A N 1
ATOM 640 C CA . SER A 1 76 ? -16.25 -4.391 9.281 1 95.75 76 SER A CA 1
ATOM 641 C C . SER A 1 76 ? -16.953 -3.869 8.031 1 95.75 76 SER A C 1
ATOM 643 O O . SER A 1 76 ? -17.875 -3.045 8.125 1 95.75 76 SER A O 1
ATOM 645 N N . ALA A 1 77 ? -16.438 -4.234 6.828 1 95.62 77 ALA A N 1
ATOM 646 C CA . ALA A 1 77 ? -16.922 -3.736 5.539 1 95.62 77 ALA A CA 1
ATOM 647 C C . ALA A 1 77 ? -16.797 -2.219 5.457 1 95.62 77 ALA A C 1
ATOM 649 O O . ALA A 1 77 ? -17.656 -1.548 4.887 1 95.62 77 ALA A O 1
ATOM 650 N N . THR A 1 78 ? -15.734 -1.65 6.156 1 94.62 78 THR A N 1
ATOM 651 C CA . THR A 1 78 ? -15.398 -0.236 6.031 1 94.62 78 THR A CA 1
ATOM 652 C C . THR A 1 78 ? -14.062 -0.058 5.316 1 94.62 78 THR A C 1
ATOM 654 O O . THR A 1 78 ? -13.242 -0.978 5.285 1 94.62 78 THR A O 1
ATOM 657 N N . LYS A 1 79 ? -13.945 1.068 4.723 1 92.69 79 LYS A N 1
ATOM 658 C CA . LYS A 1 79 ? -12.742 1.364 3.957 1 92.69 79 LYS A CA 1
ATOM 659 C C . LYS A 1 79 ? -12.469 2.865 3.92 1 92.69 79 LYS A C 1
ATOM 661 O O . LYS A 1 79 ? -13.398 3.668 3.822 1 92.69 79 LYS A O 1
ATOM 666 N N . ILE A 1 80 ? -11.25 3.217 4.094 1 90 80 ILE A N 1
ATOM 667 C CA . ILE A 1 80 ? -10.789 4.566 3.789 1 90 80 ILE A CA 1
ATOM 668 C C . ILE A 1 80 ? -9.711 4.512 2.703 1 90 80 ILE A C 1
ATOM 670 O O . ILE A 1 80 ? -9.523 3.477 2.064 1 90 80 ILE A O 1
ATOM 674 N N . GLY A 1 81 ? -9.062 5.586 2.363 1 87.19 81 GLY A N 1
ATOM 675 C CA . GLY A 1 81 ? -8.148 5.633 1.234 1 87.19 81 GLY A CA 1
ATOM 676 C C . GLY A 1 81 ? -6.957 4.703 1.392 1 87.19 81 GLY A C 1
ATOM 677 O O . GLY A 1 81 ? -6.676 4.227 2.492 1 87.19 81 GLY A O 1
ATOM 678 N N . GLU A 1 82 ? -6.246 4.41 0.301 1 84.38 82 GLU A N 1
ATOM 679 C CA . GLU A 1 82 ? -5.211 3.381 0.248 1 84.38 82 GLU A CA 1
ATOM 680 C C . GLU A 1 82 ? -3.971 3.803 1.027 1 84.38 82 GLU A C 1
ATOM 682 O O . GLU A 1 82 ? -3.121 2.971 1.351 1 84.38 82 GLU A O 1
ATOM 687 N N . TRP A 1 83 ? -3.912 5.055 1.383 1 80.12 83 TRP A N 1
ATOM 688 C CA . TRP A 1 83 ? -2.82 5.535 2.225 1 80.12 83 TRP A CA 1
ATOM 689 C C . TRP A 1 83 ? -2.824 4.828 3.576 1 80.12 83 TRP A C 1
ATOM 691 O O . TRP A 1 83 ? -1.802 4.781 4.266 1 80.12 83 TRP A O 1
ATOM 701 N N . GLU A 1 84 ? -3.949 4.215 3.928 1 81.56 84 GLU A N 1
ATOM 702 C CA . GLU A 1 84 ? -4.09 3.533 5.211 1 81.56 84 GLU A CA 1
ATOM 703 C C . GLU A 1 84 ? -3.195 2.301 5.285 1 81.56 84 GLU A C 1
ATOM 705 O O . GLU A 1 84 ? -2.783 1.891 6.375 1 81.56 84 GLU A O 1
ATOM 710 N N . ARG A 1 85 ? -2.869 1.728 4.141 1 80.81 85 ARG A N 1
ATOM 711 C CA . ARG A 1 85 ? -2.055 0.517 4.113 1 80.81 85 ARG A CA 1
ATOM 712 C C . ARG A 1 85 ? -0.672 0.774 4.699 1 80.81 85 ARG A C 1
ATOM 714 O O . ARG A 1 85 ? -0.095 -0.102 5.348 1 80.81 85 ARG A O 1
ATOM 721 N N . ASP A 1 86 ? -0.26 1.943 4.531 1 77.06 86 ASP A N 1
ATOM 722 C CA . ASP A 1 86 ? 1.084 2.295 4.98 1 77.06 86 ASP A CA 1
ATOM 723 C C . ASP A 1 86 ? 1.076 2.75 6.438 1 77.06 86 ASP A C 1
ATOM 725 O O . ASP A 1 86 ? 2.086 2.635 7.133 1 77.06 86 ASP A O 1
ATOM 729 N N . LYS A 1 87 ? 0.021 3.189 6.91 1 81.88 87 LYS A N 1
ATOM 730 C CA . LYS A 1 87 ? 0.086 3.924 8.172 1 81.88 87 LYS A CA 1
ATOM 731 C C . LYS A 1 87 ? -0.424 3.072 9.328 1 81.88 87 LYS A C 1
ATOM 733 O O . LYS A 1 87 ? -0.174 3.389 10.492 1 81.88 87 LYS A O 1
ATOM 738 N N . MET A 1 88 ? -1.012 1.997 9.109 1 85.56 88 MET A N 1
ATOM 739 C CA . MET A 1 88 ? -1.552 1.183 10.195 1 85.56 88 MET A CA 1
ATOM 740 C C . MET A 1 88 ? -2.314 2.045 11.195 1 85.56 88 MET A C 1
ATOM 742 O O . MET A 1 88 ? -2.055 1.986 12.398 1 85.56 88 MET A O 1
ATOM 746 N N . CYS A 1 89 ? -3.215 2.822 10.766 1 87.38 89 CYS A N 1
ATOM 747 C CA . CYS A 1 89 ? -3.869 3.807 11.625 1 87.38 89 CYS A CA 1
ATOM 748 C C . CYS A 1 89 ? -5.215 3.285 12.125 1 87.38 89 CYS A C 1
ATOM 750 O O . CYS A 1 89 ? -5.738 3.771 13.125 1 87.38 89 CYS A O 1
ATOM 752 N N . ARG A 1 90 ? -5.773 2.285 11.461 1 93.25 90 ARG A N 1
ATOM 753 C CA . ARG A 1 90 ? -7.074 1.74 11.836 1 93.25 90 ARG A CA 1
ATOM 754 C C . ARG A 1 90 ? -6.926 0.397 12.539 1 93.25 90 ARG A C 1
ATOM 756 O O . ARG A 1 90 ? -5.93 -0.304 12.344 1 93.25 90 ARG A O 1
ATOM 763 N N . PHE A 1 91 ? -7.875 0.07 13.359 1 96.5 91 PHE A N 1
ATOM 764 C CA . PHE A 1 91 ? -7.914 -1.269 13.938 1 96.5 91 PHE A CA 1
ATOM 765 C C . PHE A 1 91 ? -9.352 -1.684 14.242 1 96.5 91 PHE A C 1
ATOM 767 O O . PHE A 1 91 ? -10.25 -0.843 14.281 1 96.5 91 PHE A O 1
ATOM 774 N N . CYS A 1 92 ? -9.578 -2.951 14.297 1 97.88 92 CYS A N 1
ATOM 775 C CA . CYS A 1 92 ? -10.891 -3.561 14.469 1 97.88 92 CYS A CA 1
ATOM 776 C C . CYS A 1 92 ? -10.844 -4.668 15.508 1 97.88 92 CYS A C 1
ATOM 778 O O . CYS A 1 92 ? -9.883 -5.438 15.562 1 97.88 92 CYS A O 1
ATOM 780 N N . LEU A 1 93 ? -11.82 -4.707 16.375 1 98.38 93 LEU A N 1
ATOM 781 C CA . LEU A 1 93 ? -11.938 -5.699 17.438 1 98.38 93 LEU A CA 1
ATOM 782 C C . LEU A 1 93 ? -13.203 -6.535 17.266 1 98.38 93 LEU A C 1
ATOM 784 O O . LEU A 1 93 ? -14.289 -5.988 17.078 1 98.38 93 LEU A O 1
ATOM 788 N N . LEU A 1 94 ? -13.078 -7.809 17.156 1 97.69 94 LEU A N 1
ATOM 789 C CA . LEU A 1 94 ? -14.172 -8.773 17.25 1 97.69 94 LEU A CA 1
ATOM 790 C C . LEU A 1 94 ? -13.984 -9.688 18.453 1 97.69 94 LEU A C 1
ATOM 792 O O . LEU A 1 94 ? -13.094 -10.539 18.453 1 97.69 94 LEU A O 1
ATOM 796 N N . THR A 1 95 ? -14.805 -9.508 19.5 1 96.38 95 THR A N 1
ATOM 797 C CA . THR A 1 95 ? -14.617 -10.242 20.734 1 96.38 95 THR A CA 1
ATOM 798 C C . THR A 1 95 ? -15.93 -10.875 21.203 1 96.38 95 THR A C 1
ATOM 800 O O . THR A 1 95 ? -16.969 -10.219 21.188 1 96.38 95 THR A O 1
ATOM 803 N N . GLY A 1 96 ? -15.859 -12.156 21.516 1 90.5 96 GLY A N 1
ATOM 804 C CA . GLY A 1 96 ? -17.047 -12.867 21.938 1 90.5 96 GLY A CA 1
ATOM 805 C C . GLY A 1 96 ? -18.172 -12.812 20.922 1 90.5 96 GLY A C 1
ATOM 806 O O . GLY A 1 96 ? -17.953 -13.102 19.734 1 90.5 96 GLY A O 1
ATOM 807 N N . ASP A 1 97 ? -19.375 -12.531 21.328 1 86.56 97 ASP A N 1
ATOM 808 C CA . ASP A 1 97 ? -20.547 -12.492 20.453 1 86.56 97 ASP A CA 1
ATOM 809 C C . ASP A 1 97 ? -20.938 -11.055 20.141 1 86.56 97 ASP A C 1
ATOM 811 O O . ASP A 1 97 ? -22.016 -10.805 19.594 1 86.56 97 ASP A O 1
ATOM 815 N N . ASP A 1 98 ? -20.016 -10.164 20.422 1 89.44 98 ASP A N 1
ATOM 816 C CA . ASP A 1 98 ? -20.312 -8.75 20.203 1 89.44 98 ASP A CA 1
ATOM 817 C C . ASP A 1 98 ? -20.141 -8.375 18.734 1 89.44 98 ASP A C 1
ATOM 819 O O . ASP A 1 98 ? -19.5 -9.102 17.969 1 89.44 98 ASP A O 1
ATOM 823 N N . SER A 1 99 ? -20.781 -7.227 18.391 1 92.88 99 SER A N 1
ATOM 824 C CA . SER A 1 99 ? -20.547 -6.648 17.062 1 92.88 99 SER A CA 1
ATOM 825 C C . SER A 1 99 ? -19.141 -6.086 16.953 1 92.88 99 SER A C 1
ATOM 827 O O . SER A 1 99 ? -18.531 -5.695 17.953 1 92.88 99 SER A O 1
ATOM 829 N N . PRO A 1 100 ? -18.594 -6.07 15.734 1 95.88 100 PRO A N 1
ATOM 830 C CA . PRO A 1 100 ? -17.234 -5.535 15.578 1 95.88 100 PRO A CA 1
ATOM 831 C C . PRO A 1 100 ? -17.141 -4.07 15.992 1 95.88 100 PRO A C 1
ATOM 833 O O . PRO A 1 100 ? -18.062 -3.287 15.758 1 95.88 100 PRO A O 1
ATOM 836 N N . TYR A 1 101 ? -16.031 -3.762 16.672 1 96.94 101 TYR A N 1
ATOM 837 C CA . TYR A 1 101 ? -15.617 -2.379 16.891 1 96.94 101 TYR A CA 1
ATOM 838 C C . TYR A 1 101 ? -14.602 -1.934 15.844 1 96.94 101 TYR A C 1
ATOM 840 O O . TYR A 1 101 ? -13.703 -2.695 15.484 1 96.94 101 TYR A O 1
ATOM 848 N N . VAL A 1 102 ? -14.766 -0.715 15.336 1 96.5 102 VAL A N 1
ATOM 849 C CA . VAL A 1 102 ? -13.789 -0.18 14.391 1 96.5 102 VAL A CA 1
ATOM 850 C C . VAL A 1 102 ? -13.336 1.207 14.844 1 96.5 102 VAL A C 1
ATOM 852 O O . VAL A 1 102 ? -14.164 2.064 15.156 1 96.5 102 VAL A O 1
ATOM 855 N N . TRP A 1 103 ? -12.031 1.384 15.008 1 95.69 103 TRP A N 1
ATOM 856 C CA . TRP A 1 103 ? -11.422 2.686 15.266 1 95.69 103 TRP A CA 1
ATOM 857 C C . TRP A 1 103 ? -10.805 3.26 13.992 1 95.69 103 TRP A C 1
ATOM 859 O O . TRP A 1 103 ? -10.047 2.58 13.297 1 95.69 103 TRP A O 1
ATOM 869 N N . ASP A 1 104 ? -11.133 4.43 13.633 1 92.44 104 ASP A N 1
ATOM 870 C CA . ASP A 1 104 ? -10.625 5.164 12.477 1 92.44 104 ASP A CA 1
ATOM 871 C C . ASP A 1 104 ? -10.445 6.645 12.805 1 92.44 104 ASP A C 1
ATOM 873 O O . ASP A 1 104 ? -10.789 7.09 13.898 1 92.44 104 ASP A O 1
ATOM 877 N N . PHE A 1 105 ? -9.844 7.434 11.828 1 87.81 105 PHE A N 1
ATOM 878 C CA . PHE A 1 105 ? -9.812 8.883 11.984 1 87.81 105 PHE A CA 1
ATOM 879 C C . PHE A 1 105 ? -11.195 9.43 12.305 1 87.81 105 PHE A C 1
ATOM 881 O O . PHE A 1 105 ? -12.203 8.93 11.789 1 87.81 105 PHE A O 1
ATOM 888 N N . GLY A 1 106 ? -11.211 10.492 13.117 1 86.06 106 GLY A N 1
ATOM 889 C CA . GLY A 1 106 ? -12.477 11.023 13.602 1 86.06 106 GLY A CA 1
ATOM 890 C C . GLY A 1 106 ? -13.477 11.281 12.492 1 86.06 106 GLY A C 1
ATOM 891 O O . GLY A 1 106 ? -14.641 10.867 12.594 1 86.06 106 GLY A O 1
ATOM 892 N N . SER A 1 107 ? -13.039 11.875 11.414 1 85.38 107 SER A N 1
ATOM 893 C CA . SER A 1 107 ? -13.953 12.195 10.32 1 85.38 107 SER A CA 1
ATOM 894 C C . SER A 1 107 ? -14.438 10.938 9.609 1 85.38 107 SER A C 1
ATOM 896 O O . SER A 1 107 ? -15.594 10.867 9.18 1 85.38 107 SER A O 1
ATOM 898 N N . ALA A 1 108 ? -13.57 9.961 9.531 1 88.19 108 ALA A N 1
ATOM 899 C CA . ALA A 1 108 ? -13.961 8.695 8.914 1 88.19 108 ALA A CA 1
ATOM 900 C C . ALA A 1 108 ? -14.914 7.922 9.812 1 88.19 108 ALA A C 1
ATOM 902 O O . ALA A 1 108 ? -15.852 7.281 9.328 1 88.19 108 ALA A O 1
ATOM 903 N N . ALA A 1 109 ? -14.633 7.98 11.109 1 90.31 109 ALA A N 1
ATOM 904 C CA . ALA A 1 109 ? -15.539 7.336 12.055 1 90.31 109 ALA A CA 1
ATOM 905 C C . ALA A 1 109 ? -16.953 7.91 11.945 1 90.31 109 ALA A C 1
ATOM 907 O O . ALA A 1 109 ? -17.938 7.168 11.977 1 90.31 109 ALA A O 1
ATOM 908 N N . LYS A 1 110 ? -16.969 9.211 11.82 1 88.44 110 LYS A N 1
ATOM 909 C CA . LYS A 1 110 ? -18.266 9.867 11.641 1 88.44 110 LYS A CA 1
ATOM 910 C C . LYS A 1 110 ? -18.938 9.414 10.352 1 88.44 110 LYS A C 1
ATOM 912 O O . LYS A 1 110 ? -20.141 9.18 10.32 1 88.44 110 LYS A O 1
ATOM 917 N N . HIS A 1 111 ? -18.141 9.305 9.344 1 89.19 111 HIS A N 1
ATOM 918 C CA . HIS A 1 111 ? -18.656 8.812 8.07 1 89.19 111 HIS A CA 1
ATOM 919 C C . HIS A 1 111 ? -19.219 7.406 8.211 1 89.19 111 HIS A C 1
ATOM 921 O O . HIS A 1 111 ? -20.312 7.125 7.734 1 89.19 111 HIS A O 1
ATOM 927 N N . HIS A 1 112 ? -18.5 6.512 8.875 1 91.88 112 HIS A N 1
ATOM 928 C CA . HIS A 1 112 ? -18.953 5.145 9.086 1 91.88 112 HIS A CA 1
ATOM 929 C C . HIS A 1 112 ? -20.281 5.125 9.859 1 91.88 112 HIS A C 1
ATOM 931 O O . HIS A 1 112 ? -21.203 4.398 9.492 1 91.88 112 HIS A O 1
ATOM 937 N N . LYS A 1 113 ? -20.328 5.965 10.852 1 90 113 LYS A N 1
ATOM 938 C CA . LYS A 1 113 ? -21.531 6.027 11.68 1 90 113 LYS A CA 1
ATOM 939 C C . LYS A 1 113 ? -22.75 6.422 10.844 1 90 113 LYS A C 1
ATOM 941 O O . LYS A 1 113 ? -23.844 5.906 11.055 1 90 113 LYS A O 1
ATOM 946 N N . ARG A 1 114 ? -22.516 7.238 9.922 1 89.12 114 ARG A N 1
ATOM 947 C CA . ARG A 1 114 ? -23.609 7.789 9.133 1 89.12 114 ARG A CA 1
ATOM 948 C C . ARG A 1 114 ? -24.016 6.832 8.016 1 89.12 114 ARG A C 1
ATOM 950 O O . ARG A 1 114 ? -25.203 6.727 7.684 1 89.12 114 ARG A O 1
ATOM 957 N N . TYR A 1 115 ? -23.078 6.129 7.41 1 90.12 115 TYR A N 1
ATOM 958 C CA . TYR A 1 115 ? -23.391 5.496 6.137 1 90.12 115 TYR A CA 1
ATOM 959 C C . TYR A 1 115 ? -23.234 3.982 6.227 1 90.12 115 TYR A C 1
ATOM 961 O O . TYR A 1 115 ? -23.672 3.254 5.332 1 90.12 115 TYR A O 1
ATOM 969 N N . SER A 1 116 ? -22.578 3.479 7.285 1 91.81 116 SER A N 1
ATOM 970 C CA . SER A 1 116 ? -22.438 2.039 7.473 1 91.81 116 SER A CA 1
ATOM 971 C C . SER A 1 116 ? -23.484 1.495 8.438 1 91.81 116 SER A C 1
ATOM 973 O O . SER A 1 116 ? -23.156 1.099 9.562 1 91.81 116 SER A O 1
ATOM 975 N N . ASP A 1 117 ? -24.672 1.336 7.945 1 90.25 117 ASP A N 1
ATOM 976 C CA . ASP A 1 117 ? -25.797 1.002 8.797 1 90.25 117 ASP A CA 1
ATOM 977 C C . ASP A 1 117 ? -25.781 -0.473 9.188 1 90.25 117 ASP A C 1
ATOM 979 O O . ASP A 1 117 ? -26.641 -0.935 9.938 1 90.25 117 ASP A O 1
ATOM 983 N N . TRP A 1 118 ? -24.797 -1.276 8.719 1 91.25 118 TRP A N 1
ATOM 984 C CA . TRP A 1 118 ? -24.625 -2.664 9.133 1 91.25 118 TRP A CA 1
ATOM 985 C C . TRP A 1 118 ? -23.781 -2.754 10.398 1 91.25 118 TRP A C 1
ATOM 987 O O . TRP A 1 118 ? -23.594 -3.84 10.953 1 91.25 118 TRP A O 1
ATOM 997 N N . LEU A 1 119 ? -23.219 -1.626 10.891 1 92.62 119 LEU A N 1
ATOM 998 C CA . LEU A 1 119 ? -22.438 -1.563 12.125 1 92.62 119 LEU A CA 1
ATOM 999 C C . LEU A 1 119 ? -23.234 -0.875 13.227 1 92.62 119 LEU A C 1
ATOM 1001 O O . LEU A 1 119 ? -24.094 -0.026 12.945 1 92.62 119 LEU A O 1
ATOM 1005 N N . GLU A 1 120 ? -22.969 -1.267 14.477 1 92.75 120 GLU A N 1
ATOM 1006 C CA . GLU A 1 120 ? -23.5 -0.475 15.594 1 92.75 120 GLU A CA 1
ATOM 1007 C C . GLU A 1 120 ? -22.844 0.905 15.641 1 92.75 120 GLU A C 1
ATOM 1009 O O . GLU A 1 120 ? -21.625 1.018 15.672 1 92.75 120 GLU A O 1
ATOM 1014 N N . PRO A 1 121 ? -23.641 1.896 15.648 1 91.12 121 PRO A N 1
ATOM 1015 C CA . PRO A 1 121 ? -23.078 3.248 15.617 1 91.12 121 PRO A CA 1
ATOM 1016 C C . PRO A 1 121 ? -22.062 3.492 16.734 1 91.12 121 PRO A C 1
ATOM 1018 O O . PRO A 1 121 ? -21.047 4.152 16.531 1 91.12 121 PRO A O 1
ATOM 1021 N N . ASP A 1 122 ? -22.312 2.955 17.906 1 92.5 122 ASP A N 1
ATOM 1022 C CA . ASP A 1 122 ? -21.453 3.168 19.062 1 92.5 122 ASP A CA 1
ATOM 1023 C C . ASP A 1 122 ? -20.141 2.387 18.922 1 92.5 122 ASP A C 1
ATOM 1025 O O . ASP A 1 122 ? -19.219 2.572 19.719 1 92.5 122 ASP A O 1
ATOM 1029 N N . HIS A 1 123 ? -20.047 1.495 17.891 1 95.19 123 HIS A N 1
ATOM 1030 C CA . HIS A 1 123 ? -18.844 0.711 17.656 1 95.19 123 HIS A CA 1
ATOM 1031 C C . HIS A 1 123 ? -17.969 1.346 16.594 1 95.19 123 HIS A C 1
ATOM 1033 O O . HIS A 1 123 ? -16.922 0.802 16.234 1 95.19 123 HIS A O 1
ATOM 1039 N N . CYS A 1 124 ? -18.5 2.393 15.969 1 93.75 124 CYS A N 1
ATOM 1040 C CA . CYS A 1 124 ? -17.688 3.223 15.086 1 93.75 124 CYS A CA 1
ATOM 1041 C C . CYS A 1 124 ? -16.969 4.312 15.875 1 93.75 124 CYS A C 1
ATOM 1043 O O . CYS A 1 124 ? -17.562 5.348 16.188 1 93.75 124 CYS A O 1
ATOM 1045 N N . LEU A 1 125 ? -15.688 4.109 16.109 1 93.62 125 LEU A N 1
ATOM 1046 C CA . LEU A 1 125 ? -14.984 4.914 17.094 1 93.62 125 LEU A CA 1
ATOM 1047 C C . LEU A 1 125 ? -13.867 5.727 16.453 1 93.62 125 LEU A C 1
ATOM 1049 O O . LEU A 1 125 ? -13.25 5.277 15.484 1 93.62 125 LEU A O 1
ATOM 1053 N N . ALA A 1 126 ? -13.625 6.934 16.938 1 90.25 126 ALA A N 1
ATOM 1054 C CA . ALA A 1 126 ? -12.453 7.723 16.562 1 90.25 126 ALA A CA 1
ATOM 1055 C C . ALA A 1 126 ? -11.203 7.199 17.266 1 90.25 126 ALA A C 1
ATOM 1057 O O . ALA A 1 126 ? -11.211 6.93 18.469 1 90.25 126 ALA A O 1
ATOM 1058 N N . GLY A 1 127 ? -10.18 6.992 16.484 1 87.5 127 GLY A N 1
ATOM 1059 C CA . GLY A 1 127 ? -8.914 6.547 17.031 1 87.5 127 GLY A CA 1
ATOM 1060 C C . GLY A 1 127 ? -7.816 6.414 16 1 87.5 127 GLY A C 1
ATOM 1061 O O . GLY A 1 127 ? -8.094 6.312 14.805 1 87.5 127 GLY A O 1
ATOM 1062 N N . VAL A 1 128 ? -6.621 6.566 16.516 1 86.06 128 VAL A N 1
ATOM 1063 C CA . VAL A 1 128 ? -5.434 6.367 15.703 1 86.06 128 VAL A CA 1
ATOM 1064 C C . VAL A 1 128 ? -4.324 5.734 16.531 1 86.06 128 VAL A C 1
ATOM 1066 O O . VAL A 1 128 ? -4.137 6.09 17.703 1 86.06 128 VAL A O 1
ATOM 1069 N N . VAL A 1 129 ? -3.701 4.75 15.977 1 86.12 129 VAL A N 1
ATOM 1070 C CA . VAL A 1 129 ? -2.596 4.156 16.719 1 86.12 129 VAL A CA 1
ATOM 1071 C C . VAL A 1 129 ? -1.304 4.914 16.422 1 86.12 129 VAL A C 1
ATOM 1073 O O . VAL A 1 129 ? -1.284 6.148 16.438 1 86.12 129 VAL A O 1
ATOM 1076 N N . GLY A 1 130 ? -0.239 4.273 16.359 1 84.31 130 GLY A N 1
ATOM 1077 C CA . GLY A 1 130 ? 1.045 4.957 16.297 1 84.31 130 GLY A CA 1
ATOM 1078 C C . GLY A 1 130 ? 1.405 5.422 14.906 1 84.31 130 GLY A C 1
ATOM 1079 O O . GLY A 1 130 ? 2.312 6.238 14.734 1 84.31 130 GLY A O 1
ATOM 1080 N N . MET A 1 131 ? 0.64 5.047 13.891 1 87.69 131 MET A N 1
ATOM 1081 C CA . MET A 1 131 ? 0.955 5.379 12.5 1 87.69 131 MET A CA 1
ATOM 1082 C C . MET A 1 131 ? 2.41 5.059 12.18 1 87.69 131 MET A C 1
ATOM 1084 O O . MET A 1 131 ? 3.148 5.918 11.695 1 87.69 131 MET A O 1
ATOM 1088 N N . ARG A 1 132 ? 2.766 3.875 12.562 1 87.81 132 ARG A N 1
ATOM 1089 C CA . ARG A 1 132 ? 4.102 3.328 12.359 1 87.81 132 ARG A CA 1
ATOM 1090 C C . ARG A 1 132 ? 5.156 4.18 13.062 1 87.81 132 ARG A C 1
ATOM 1092 O O . ARG A 1 132 ? 6.184 4.512 12.469 1 87.81 132 ARG A O 1
ATOM 1099 N N . GLY A 1 133 ? 4.836 4.652 14.234 1 85.12 133 GLY A N 1
ATOM 1100 C CA . GLY A 1 133 ? 5.789 5.316 15.102 1 85.12 133 GLY A CA 1
ATOM 1101 C C . GLY A 1 133 ? 5.793 6.824 14.945 1 85.12 133 GLY A C 1
ATOM 1102 O O . GLY A 1 133 ? 6.414 7.535 15.734 1 85.12 133 GLY A O 1
ATOM 1103 N N . THR A 1 134 ? 5.078 7.332 13.984 1 85.88 134 THR A N 1
ATOM 1104 C CA . THR A 1 134 ? 5.098 8.766 13.734 1 85.88 134 THR A CA 1
ATOM 1105 C C . THR A 1 134 ? 4.492 9.523 14.914 1 85.88 134 THR A C 1
ATOM 1107 O O . THR A 1 134 ? 4.934 10.633 15.242 1 85.88 134 THR A O 1
ATOM 1110 N N . ILE A 1 135 ? 3.48 8.93 15.477 1 85.06 135 ILE A N 1
ATOM 1111 C CA . ILE A 1 135 ? 2.959 9.484 16.719 1 85.06 135 ILE A CA 1
ATOM 1112 C C . ILE A 1 135 ? 3.85 9.062 17.891 1 85.06 135 ILE A C 1
ATOM 1114 O O . ILE A 1 135 ? 4.027 7.871 18.141 1 85.06 135 ILE A O 1
ATOM 1118 N N . PRO A 1 136 ? 4.391 10.047 18.5 1 83 136 PRO A N 1
ATOM 1119 C CA . PRO A 1 136 ? 5.34 9.711 19.578 1 83 136 PRO A CA 1
ATOM 1120 C C . PRO A 1 136 ? 4.746 8.781 20.625 1 83 136 PRO A C 1
ATOM 1122 O O . PRO A 1 136 ? 3.631 9.016 21.094 1 83 136 PRO A O 1
ATOM 1125 N N . PRO A 1 137 ? 5.531 7.785 20.984 1 85.12 137 PRO A N 1
ATOM 1126 C CA . PRO A 1 137 ? 5.035 6.836 21.984 1 85.12 137 PRO A CA 1
ATOM 1127 C C . PRO A 1 137 ? 4.668 7.504 23.297 1 85.12 137 PRO A C 1
ATOM 1129 O O . PRO A 1 137 ? 3.787 7.02 24.016 1 85.12 137 PRO A O 1
ATOM 1132 N N . GLU A 1 138 ? 5.344 8.594 23.594 1 84.19 138 GLU A N 1
ATOM 1133 C CA . GLU A 1 138 ? 5.125 9.297 24.859 1 84.19 138 GLU A CA 1
ATOM 1134 C C . GLU A 1 138 ? 3.703 9.844 24.938 1 84.19 138 GLU A C 1
ATOM 1136 O O . GLU A 1 138 ? 3.217 10.164 26.031 1 84.19 138 GLU A O 1
ATOM 1141 N N . PHE A 1 139 ? 3.105 9.938 23.781 1 86 139 PHE A N 1
ATOM 1142 C CA . PHE A 1 139 ? 1.716 10.375 23.766 1 86 139 PHE A CA 1
ATOM 1143 C C . PHE A 1 139 ? 0.811 9.336 24.406 1 86 139 PHE A C 1
ATOM 1145 O O . PHE A 1 139 ? -0.285 9.656 24.875 1 86 139 PHE A O 1
ATOM 1152 N N . GLY A 1 140 ? 1.204 8.102 24.422 1 89.19 140 GLY A N 1
ATOM 1153 C CA . GLY A 1 140 ? 0.57 7.07 25.234 1 89.19 140 GLY A CA 1
ATOM 1154 C C . GLY A 1 140 ? -0.626 6.434 24.547 1 89.19 140 GLY A C 1
ATOM 1155 O O . GLY A 1 140 ? -1.459 5.805 25.203 1 89.19 140 GLY A O 1
ATOM 1156 N N . LEU A 1 141 ? -0.74 6.617 23.25 1 88.94 141 LEU A N 1
ATOM 1157 C CA . LEU A 1 141 ? -1.901 6.109 22.531 1 88.94 141 LEU A CA 1
ATOM 1158 C C . LEU A 1 141 ? -1.953 4.586 22.578 1 88.94 141 LEU A C 1
ATOM 1160 O O . LEU A 1 141 ? -3.029 4.004 22.734 1 88.94 141 LEU A O 1
ATOM 1164 N N . MET A 1 142 ? -0.794 3.963 22.5 1 92.25 142 MET A N 1
ATOM 1165 C CA . MET A 1 142 ? -0.768 2.502 22.5 1 92.25 142 MET A CA 1
ATOM 1166 C C . MET A 1 142 ? -1.292 1.952 23.828 1 92.25 142 MET A C 1
ATOM 1168 O O . MET A 1 142 ? -2.104 1.025 23.828 1 92.25 142 MET A O 1
ATOM 1172 N N . LYS A 1 143 ? -0.825 2.545 24.922 1 93.62 143 LYS A N 1
ATOM 1173 C CA . LYS A 1 143 ? -1.284 2.115 26.234 1 93.62 143 LYS A CA 1
ATOM 1174 C C . LYS A 1 143 ? -2.775 2.387 26.406 1 93.62 143 LYS A C 1
ATOM 1176 O O . LYS A 1 143 ? -3.504 1.55 26.953 1 93.62 143 LYS A O 1
ATOM 1181 N N . LYS A 1 144 ? -3.154 3.514 25.922 1 94.19 144 LYS A N 1
ATOM 1182 C CA . LYS A 1 144 ? -4.562 3.896 26 1 94.19 144 LYS A CA 1
ATOM 1183 C C . LYS A 1 144 ? -5.453 2.871 25.312 1 94.19 144 LYS A C 1
ATOM 1185 O O . LYS A 1 144 ? -6.414 2.377 25.906 1 94.19 144 LYS A O 1
ATOM 1190 N N . TYR A 1 145 ? -5.152 2.561 24.109 1 95.06 145 TYR A N 1
ATOM 1191 C CA . TYR A 1 145 ? -6 1.659 23.328 1 95.06 145 TYR A CA 1
ATOM 1192 C C . TYR A 1 145 ? -5.879 0.228 23.844 1 95.06 145 TYR A C 1
ATOM 1194 O O . TYR A 1 145 ? -6.863 -0.517 23.859 1 95.06 145 TYR A O 1
ATOM 1202 N N . ALA A 1 146 ? -4.66 -0.18 24.25 1 96.75 146 ALA A N 1
ATOM 1203 C CA . ALA A 1 146 ? -4.508 -1.51 24.844 1 96.75 146 ALA A CA 1
ATOM 1204 C C . ALA A 1 146 ? -5.414 -1.678 26.062 1 96.75 146 ALA A C 1
ATOM 1206 O O . ALA A 1 146 ? -6.051 -2.721 26.234 1 96.75 146 ALA A O 1
ATOM 1207 N N . HIS A 1 147 ? -5.441 -0.633 26.906 1 97.44 147 HIS A N 1
ATOM 1208 C CA . HIS A 1 147 ? -6.301 -0.665 28.094 1 97.44 147 HIS A CA 1
ATOM 1209 C C . HIS A 1 147 ? -7.77 -0.749 27.688 1 97.44 147 HIS A C 1
ATOM 1211 O O . HIS A 1 147 ? -8.516 -1.559 28.25 1 97.44 147 HIS A O 1
ATOM 1217 N N . GLN A 1 148 ? -8.164 0.085 26.766 1 96.94 148 GLN A N 1
ATOM 1218 C CA . GLN A 1 148 ? -9.539 0.088 26.281 1 96.94 148 GLN A CA 1
ATOM 1219 C C . GLN A 1 148 ? -9.93 -1.274 25.719 1 96.94 148 GLN A C 1
ATOM 1221 O O . GLN A 1 148 ? -11.008 -1.792 26.016 1 96.94 148 GLN A O 1
ATOM 1226 N N . ILE A 1 149 ? -9.109 -1.847 24.938 1 97.12 149 ILE A N 1
ATOM 1227 C CA . ILE A 1 149 ? -9.336 -3.135 24.281 1 97.12 149 ILE A CA 1
ATOM 1228 C C . ILE A 1 149 ? -9.453 -4.23 25.344 1 97.12 149 ILE A C 1
ATOM 1230 O O . ILE A 1 149 ? -10.367 -5.059 25.297 1 97.12 149 ILE A O 1
ATOM 1234 N N . ALA A 1 150 ? -8.539 -4.188 26.328 1 97.81 150 ALA A N 1
ATOM 1235 C CA . ALA A 1 150 ? -8.586 -5.164 27.422 1 97.81 150 ALA A CA 1
ATOM 1236 C C . ALA A 1 150 ? -9.914 -5.098 28.172 1 97.81 150 ALA A C 1
ATOM 1238 O O . ALA A 1 150 ? -10.492 -6.129 28.516 1 97.81 150 ALA A O 1
ATOM 1239 N N . GLN A 1 151 ? -10.359 -3.898 28.375 1 97.81 151 GLN A N 1
ATOM 1240 C CA . GLN A 1 151 ? -11.625 -3.719 29.078 1 97.81 151 GLN A CA 1
ATOM 1241 C C . GLN A 1 151 ? -12.789 -4.273 28.266 1 97.81 151 GLN A C 1
ATOM 1243 O O . GLN A 1 151 ? -13.672 -4.934 28.812 1 97.81 151 GLN A O 1
ATOM 1248 N N . LEU A 1 152 ? -12.789 -4.012 26.969 1 97.31 152 LEU A N 1
ATOM 1249 C CA . LEU A 1 152 ? -13.852 -4.516 26.094 1 97.31 152 LEU A CA 1
ATOM 1250 C C . LEU A 1 152 ? -13.844 -6.039 26.062 1 97.31 152 LEU A C 1
ATOM 1252 O O . LEU A 1 152 ? -14.906 -6.668 26.078 1 97.31 152 LEU A O 1
ATOM 1256 N N . ILE A 1 153 ? -12.68 -6.645 26.031 1 97.81 153 ILE A N 1
ATOM 1257 C CA . ILE A 1 153 ? -12.539 -8.094 26.016 1 97.81 153 ILE A CA 1
ATOM 1258 C C . ILE A 1 153 ? -13.086 -8.68 27.312 1 97.81 153 ILE A C 1
ATOM 1260 O O . ILE A 1 153 ? -13.797 -9.688 27.297 1 97.81 153 ILE A O 1
ATOM 1264 N N . LYS A 1 154 ? -12.727 -8.008 28.406 1 97.25 154 LYS A N 1
ATOM 1265 C CA . LYS A 1 154 ? -13.211 -8.438 29.719 1 97.25 154 LYS A CA 1
ATOM 1266 C C . LYS A 1 154 ? -14.734 -8.352 29.797 1 97.25 154 LYS A C 1
ATOM 1268 O O . LYS A 1 154 ? -15.391 -9.273 30.281 1 97.25 154 LYS A O 1
ATOM 1273 N N . GLU A 1 155 ? -15.266 -7.297 29.344 1 96.62 155 GLU A N 1
ATOM 1274 C CA . GLU A 1 155 ? -16.703 -7.094 29.359 1 96.62 155 GLU A CA 1
ATOM 1275 C C . GLU A 1 155 ? -17.422 -8.148 28.516 1 96.62 155 GLU A C 1
ATOM 1277 O O . GLU A 1 155 ? -18.547 -8.539 28.828 1 96.62 155 GLU A O 1
ATOM 1282 N N . ALA A 1 156 ? -16.766 -8.625 27.5 1 95.75 156 ALA A N 1
ATOM 1283 C CA . ALA A 1 156 ? -17.344 -9.625 26.609 1 95.75 156 ALA A CA 1
ATOM 1284 C C . ALA A 1 156 ? -17.188 -11.031 27.188 1 95.75 156 ALA A C 1
ATOM 1286 O O . ALA A 1 156 ? -17.688 -12 26.609 1 95.75 156 ALA A O 1
ATOM 1287 N N . GLY A 1 157 ? -16.438 -11.18 28.297 1 95.62 157 GLY A N 1
ATOM 1288 C CA . GLY A 1 157 ? -16.266 -12.461 28.953 1 95.62 157 GLY A CA 1
ATOM 1289 C C . GLY A 1 157 ? -15.164 -13.297 28.344 1 95.62 157 GLY A C 1
ATOM 1290 O O . GLY A 1 157 ? -15.164 -14.523 28.469 1 95.62 157 GLY A O 1
ATOM 1291 N N . MET A 1 158 ? -14.188 -12.617 27.609 1 96.75 158 MET A N 1
ATOM 1292 C CA . MET A 1 158 ? -13.172 -13.375 26.875 1 96.75 158 MET A CA 1
ATOM 1293 C C . MET A 1 158 ? -11.789 -13.141 27.484 1 96.75 158 MET A C 1
ATOM 1295 O O . MET A 1 158 ? -10.773 -13.461 26.859 1 96.75 158 MET A O 1
ATOM 1299 N N . ALA A 1 159 ? -11.68 -12.594 28.656 1 95.12 159 ALA A N 1
ATOM 1300 C CA . ALA A 1 159 ? -10.422 -12.148 29.25 1 95.12 159 ALA A CA 1
ATOM 1301 C C . ALA A 1 159 ? -9.461 -13.32 29.453 1 95.12 159 ALA A C 1
ATOM 1303 O O . ALA A 1 159 ? -8.242 -13.141 29.422 1 95.12 159 ALA A O 1
ATOM 1304 N N . ASP A 1 160 ? -10.008 -14.578 29.562 1 95.19 160 ASP A N 1
ATOM 1305 C CA . ASP A 1 160 ? -9.172 -15.727 29.875 1 95.19 160 ASP A CA 1
ATOM 1306 C C . ASP A 1 160 ? -8.742 -16.453 28.609 1 95.19 160 ASP A C 1
ATOM 1308 O O . ASP A 1 160 ? -8.055 -17.484 28.672 1 95.19 160 ASP A O 1
ATOM 1312 N N . MET A 1 161 ? -9.148 -16 27.531 1 97 161 MET A N 1
ATOM 1313 C CA . MET A 1 161 ? -8.812 -16.656 26.266 1 97 161 MET A CA 1
ATOM 1314 C C . MET A 1 161 ? -7.754 -15.859 25.516 1 97 161 MET A C 1
ATOM 1316 O O . MET A 1 161 ? -7.648 -14.641 25.672 1 97 161 MET A O 1
ATOM 1320 N N . PRO A 1 162 ? -6.996 -16.531 24.656 1 97.81 162 PRO A N 1
ATOM 1321 C CA . PRO A 1 162 ? -6.016 -15.828 23.828 1 97.81 162 PRO A CA 1
ATOM 1322 C C . PRO A 1 162 ? -6.652 -14.805 22.891 1 97.81 162 PRO A C 1
ATOM 1324 O O . PRO A 1 162 ? -7.82 -14.945 22.516 1 97.81 162 PRO A O 1
ATOM 1327 N N . VAL A 1 163 ? -5.895 -13.758 22.594 1 98.12 163 VAL A N 1
ATOM 1328 C CA . VAL A 1 163 ? -6.277 -12.719 21.656 1 98.12 163 VAL A CA 1
ATOM 1329 C C . VAL A 1 163 ? -5.496 -12.891 20.344 1 98.12 163 VAL A C 1
ATOM 1331 O O . VAL A 1 163 ? -4.27 -12.758 20.328 1 98.12 163 VAL A O 1
ATOM 1334 N N . GLY A 1 164 ? -6.23 -13.25 19.25 1 97.75 164 GLY A N 1
ATOM 1335 C CA . GLY A 1 164 ? -5.582 -13.297 17.953 1 97.75 164 GLY A CA 1
ATOM 1336 C C . GLY A 1 164 ? -5.309 -11.922 17.375 1 97.75 164 GLY A C 1
ATOM 1337 O O . GLY A 1 164 ? -6.238 -11.156 17.109 1 97.75 164 GLY A O 1
ATOM 1338 N N . VAL A 1 165 ? -4.035 -11.617 17.141 1 96.56 165 VAL A N 1
ATOM 1339 C CA . VAL A 1 165 ? -3.605 -10.367 16.516 1 96.56 165 VAL A CA 1
ATOM 1340 C C . VAL A 1 165 ? -2.949 -10.664 15.172 1 96.56 165 VAL A C 1
ATOM 1342 O O . VAL A 1 165 ? -2.037 -11.492 15.086 1 96.56 165 VAL A O 1
ATOM 1345 N N . ASP A 1 166 ? -3.469 -10.047 14.125 1 92.81 166 ASP A N 1
ATOM 1346 C CA . ASP A 1 166 ? -2.898 -10.336 12.812 1 92.81 166 ASP A CA 1
ATOM 1347 C C . ASP A 1 166 ? -1.507 -9.719 12.68 1 92.81 166 ASP A C 1
ATOM 1349 O O . ASP A 1 166 ? -0.54 -10.422 12.375 1 92.81 166 ASP A O 1
ATOM 1353 N N . TYR A 1 167 ? -1.319 -8.453 12.836 1 87.88 167 TYR A N 1
ATOM 1354 C CA . TYR A 1 167 ? -0.033 -7.785 13 1 87.88 167 TYR A CA 1
ATOM 1355 C C . TYR A 1 167 ? -0.195 -6.465 13.75 1 87.88 167 TYR A C 1
ATOM 1357 O O . TYR A 1 167 ? -1.313 -5.977 13.922 1 87.88 167 TYR A O 1
ATOM 1365 N N . ALA A 1 168 ? 0.873 -6.023 14.305 1 88.12 168 ALA A N 1
ATOM 1366 C CA . ALA A 1 168 ? 0.822 -4.793 15.086 1 88.12 168 ALA A CA 1
ATOM 1367 C C . ALA A 1 168 ? 2.188 -4.109 15.125 1 88.12 168 ALA A C 1
ATOM 1369 O O . ALA A 1 168 ? 3.209 -4.734 14.836 1 88.12 168 ALA A O 1
ATOM 1370 N N . GLU A 1 169 ? 2.104 -2.863 15.422 1 89.94 169 GLU A N 1
ATOM 1371 C CA . GLU A 1 169 ? 3.342 -2.164 15.758 1 89.94 169 GLU A CA 1
ATOM 1372 C C . GLU A 1 169 ? 3.994 -2.756 17 1 89.94 169 GLU A C 1
ATOM 1374 O O . GLU A 1 169 ? 3.301 -3.203 17.922 1 89.94 169 GLU A O 1
ATOM 1379 N N . THR A 1 170 ? 5.324 -2.693 17.109 1 89.44 170 THR A N 1
ATOM 1380 C CA . THR A 1 170 ? 6.07 -3.219 18.25 1 89.44 170 THR A CA 1
ATOM 1381 C C . THR A 1 170 ? 5.535 -2.648 19.562 1 89.44 170 THR A C 1
ATOM 1383 O O . THR A 1 170 ? 5.309 -3.387 20.516 1 89.44 170 THR A O 1
ATOM 1386 N N . ALA A 1 171 ? 5.254 -1.375 19.531 1 89.69 171 ALA A N 1
ATOM 1387 C CA . ALA A 1 171 ? 4.773 -0.709 20.75 1 89.69 171 ALA A CA 1
ATOM 1388 C C . ALA A 1 171 ? 3.4 -1.24 21.156 1 89.69 171 ALA A C 1
ATOM 1390 O O . ALA A 1 171 ? 3.1 -1.347 22.344 1 89.69 171 ALA A O 1
ATOM 1391 N N . MET A 1 172 ? 2.57 -1.559 20.172 1 91.19 172 MET A N 1
ATOM 1392 C CA . MET A 1 172 ? 1.239 -2.084 20.469 1 91.19 172 MET A CA 1
ATOM 1393 C C . MET A 1 172 ? 1.328 -3.484 21.062 1 91.19 172 MET A C 1
ATOM 1395 O O . MET A 1 172 ? 0.612 -3.803 22.016 1 91.19 172 MET A O 1
ATOM 1399 N N . PHE A 1 173 ? 2.201 -4.277 20.547 1 90.38 173 PHE A N 1
ATOM 1400 C CA . PHE A 1 173 ? 2.402 -5.617 21.094 1 90.38 173 PHE A CA 1
ATOM 1401 C C . PHE A 1 173 ? 2.793 -5.551 22.562 1 90.38 173 PHE A C 1
ATOM 1403 O O . PHE A 1 173 ? 2.26 -6.301 23.391 1 90.38 173 PHE A O 1
ATOM 1410 N N . HIS A 1 174 ? 3.723 -4.664 22.906 1 92.19 174 HIS A N 1
ATOM 1411 C CA . HIS A 1 174 ? 4.16 -4.496 24.281 1 92.19 174 HIS A CA 1
ATOM 1412 C C . HIS A 1 174 ? 3.02 -4.012 25.172 1 92.19 174 HIS A C 1
ATOM 1414 O O . HIS A 1 174 ? 2.84 -4.504 26.281 1 92.19 174 HIS A O 1
ATOM 1420 N N . ALA A 1 175 ? 2.24 -3.062 24.656 1 94.62 175 ALA A N 1
ATOM 1421 C CA . ALA A 1 175 ? 1.139 -2.498 25.438 1 94.62 175 ALA A CA 1
ATOM 1422 C C . ALA A 1 175 ? 0.08 -3.555 25.734 1 94.62 175 ALA A C 1
ATOM 1424 O O . ALA A 1 175 ? -0.454 -3.609 26.844 1 94.62 175 ALA A O 1
ATOM 1425 N N . LEU A 1 176 ? -0.242 -4.395 24.766 1 95.5 176 LEU A N 1
ATOM 1426 C CA . LEU A 1 176 ? -1.218 -5.461 24.953 1 95.5 176 LEU A CA 1
ATOM 1427 C C . LEU A 1 176 ? -0.731 -6.461 26 1 95.5 176 LEU A C 1
ATOM 1429 O O . LEU A 1 176 ? -1.51 -6.918 26.844 1 95.5 176 LEU A O 1
ATOM 1433 N N . GLN A 1 177 ? 0.53 -6.781 25.938 1 93.12 177 GLN A N 1
ATOM 1434 C CA . GLN A 1 177 ? 1.123 -7.699 26.906 1 93.12 177 GLN A CA 1
ATOM 1435 C C . GLN A 1 177 ? 1.077 -7.113 28.312 1 93.12 177 GLN A C 1
ATOM 1437 O O . GLN A 1 177 ? 0.826 -7.836 29.281 1 93.12 177 GLN A O 1
ATOM 1442 N N . GLU A 1 178 ? 1.389 -5.875 28.406 1 95.56 178 GLU A N 1
ATOM 1443 C CA . GLU A 1 178 ? 1.377 -5.199 29.703 1 95.56 178 GLU A CA 1
ATOM 1444 C C . GLU A 1 178 ? -0.015 -5.227 30.328 1 95.56 178 GLU A C 1
ATOM 1446 O O . GLU A 1 178 ? -0.153 -5.195 31.547 1 95.56 178 GLU A O 1
ATOM 1451 N N . GLU A 1 179 ? -1.032 -5.281 29.516 1 96.75 179 GLU A N 1
ATOM 1452 C CA . GLU A 1 179 ? -2.408 -5.375 30 1 96.75 179 GLU A CA 1
ATOM 1453 C C . GLU A 1 179 ? -2.752 -6.805 30.406 1 96.75 179 GLU A C 1
ATOM 1455 O O . GLU A 1 179 ? -3.863 -7.074 30.859 1 96.75 179 GLU A O 1
ATOM 1460 N N . GLY A 1 180 ? -1.825 -7.727 30.203 1 96 180 GLY A N 1
ATOM 1461 C CA . GLY A 1 180 ? -2.012 -9.109 30.609 1 96 180 GLY A CA 1
ATOM 1462 C C . GLY A 1 180 ? -2.703 -9.953 29.562 1 96 180 GLY A C 1
ATOM 1463 O O . GLY A 1 180 ? -3.186 -11.047 29.844 1 96 180 GLY A O 1
ATOM 1464 N N . LEU A 1 181 ? -2.781 -9.445 28.328 1 96.62 181 LEU A N 1
ATOM 1465 C CA . LEU A 1 181 ? -3.438 -10.203 27.266 1 96.62 181 LEU A CA 1
ATOM 1466 C C . LEU A 1 181 ? -2.49 -11.234 26.672 1 96.62 181 LEU A C 1
ATOM 1468 O O . LEU A 1 181 ? -1.311 -10.953 26.453 1 96.62 181 LEU A O 1
ATOM 1472 N N . HIS A 1 182 ? -2.955 -12.438 26.5 1 96.88 182 HIS A N 1
ATOM 1473 C CA . HIS A 1 182 ? -2.203 -13.484 25.812 1 96.88 182 HIS A CA 1
ATOM 1474 C C . HIS A 1 182 ? -2.389 -13.398 24.297 1 96.88 182 HIS A C 1
ATOM 1476 O O . HIS A 1 182 ? -3.381 -13.891 23.766 1 96.88 182 HIS A O 1
ATOM 1482 N N . VAL A 1 183 ? -1.411 -12.828 23.609 1 95.75 183 VAL A N 1
ATOM 1483 C CA . VAL A 1 183 ? -1.516 -12.547 22.188 1 95.75 183 VAL A CA 1
ATOM 1484 C C . VAL A 1 183 ? -1.027 -13.742 21.375 1 95.75 183 VAL A C 1
ATOM 1486 O O . VAL A 1 183 ? 0.056 -14.273 21.641 1 95.75 183 VAL A O 1
ATOM 1489 N N . VAL A 1 184 ? -1.861 -14.203 20.422 1 95.06 184 VAL A N 1
ATOM 1490 C CA . VAL A 1 184 ? -1.483 -15.273 19.5 1 95.06 184 VAL A CA 1
ATOM 1491 C C . VAL A 1 184 ? -1.637 -14.789 18.062 1 95.06 184 VAL A C 1
ATOM 1493 O O . VAL A 1 184 ? -2.154 -13.703 17.812 1 95.06 184 VAL A O 1
ATOM 1496 N N . ASP A 1 185 ? -1.173 -15.586 17.125 1 92.81 185 ASP A N 1
ATOM 1497 C CA . ASP A 1 185 ? -1.236 -15.25 15.695 1 92.81 185 ASP A CA 1
ATOM 1498 C C . ASP A 1 185 ? -2.666 -15.359 15.172 1 92.81 185 ASP A C 1
ATOM 1500 O O . ASP A 1 185 ? -3.16 -16.453 14.93 1 92.81 185 ASP A O 1
ATOM 1504 N N . GLY A 1 186 ? -3.256 -14.219 14.953 1 95.56 186 GLY A N 1
ATOM 1505 C CA . GLY A 1 186 ? -4.633 -14.172 14.484 1 95.56 186 GLY A CA 1
ATOM 1506 C C . GLY A 1 186 ? -4.75 -14.266 12.977 1 95.56 186 GLY A C 1
ATOM 1507 O O . GLY A 1 186 ? -5.844 -14.469 12.445 1 95.56 186 GLY A O 1
ATOM 1508 N N . GLN A 1 187 ? -3.645 -14.117 12.297 1 94.06 187 GLN A N 1
ATOM 1509 C CA . GLN A 1 187 ? -3.695 -14.125 10.836 1 94.06 187 GLN A CA 1
ATOM 1510 C C . GLN A 1 187 ? -4.199 -15.469 10.312 1 94.06 187 GLN A C 1
ATOM 1512 O O . GLN A 1 187 ? -4.898 -15.523 9.297 1 94.06 187 GLN A O 1
ATOM 1517 N N . GLN A 1 188 ? -3.855 -16.562 10.953 1 94.12 188 GLN A N 1
ATOM 1518 C CA . GLN A 1 188 ? -4.297 -17.875 10.492 1 94.12 188 GLN A CA 1
ATOM 1519 C C . GLN A 1 188 ? -5.809 -18.016 10.633 1 94.12 188 GLN A C 1
ATOM 1521 O O . GLN A 1 188 ? -6.449 -18.672 9.805 1 94.12 188 GLN A O 1
ATOM 1526 N N . ILE A 1 189 ? -6.375 -17.422 11.68 1 96.75 189 ILE A N 1
ATOM 1527 C CA . ILE A 1 189 ? -7.82 -17.453 11.883 1 96.75 189 ILE A CA 1
ATOM 1528 C C . ILE A 1 189 ? -8.516 -16.688 10.758 1 96.75 189 ILE A C 1
ATOM 1530 O O . ILE A 1 189 ? -9.492 -17.156 10.188 1 96.75 189 ILE A O 1
ATOM 1534 N N . MET A 1 190 ? -7.926 -15.555 10.438 1 97.44 190 MET A N 1
ATOM 1535 C CA . MET A 1 190 ? -8.531 -14.727 9.398 1 97.44 190 MET A CA 1
ATOM 1536 C C . MET A 1 190 ? -8.391 -15.383 8.023 1 97.44 190 MET A C 1
ATOM 1538 O O . MET A 1 190 ? -9.297 -15.297 7.199 1 97.44 190 MET A O 1
ATOM 1542 N N . LEU A 1 191 ? -7.266 -15.992 7.777 1 96.44 191 LEU A N 1
ATOM 1543 C CA . LEU A 1 191 ? -7.094 -16.688 6.508 1 96.44 191 LEU A CA 1
ATOM 1544 C C . LEU A 1 191 ? -8.086 -17.844 6.379 1 96.44 191 LEU A C 1
ATOM 1546 O O . LEU A 1 191 ? -8.602 -18.109 5.289 1 96.44 191 LEU A O 1
ATOM 1550 N N . ALA A 1 192 ? -8.383 -18.531 7.496 1 96.69 192 ALA A N 1
ATOM 1551 C CA . ALA A 1 192 ? -9.398 -19.578 7.484 1 96.69 192 ALA A CA 1
ATOM 1552 C C . ALA A 1 192 ? -10.773 -19.016 7.145 1 96.69 192 ALA A C 1
ATOM 1554 O O . ALA A 1 192 ? -11.562 -19.656 6.445 1 96.69 192 ALA A O 1
ATOM 1555 N N . ALA A 1 193 ? -11.023 -17.859 7.605 1 97.62 193 ALA A N 1
ATOM 1556 C CA . ALA A 1 193 ? -12.297 -17.203 7.336 1 97.62 193 ALA A CA 1
ATOM 1557 C C . ALA A 1 193 ? -12.422 -16.828 5.863 1 97.62 193 ALA A C 1
ATOM 1559 O O . ALA A 1 193 ? -13.5 -16.953 5.273 1 97.62 193 ALA A O 1
ATOM 1560 N N . ARG A 1 194 ? -11.32 -16.453 5.254 1 97.69 194 ARG A N 1
ATOM 1561 C CA . ARG A 1 194 ? -11.367 -15.812 3.943 1 97.69 194 ARG A CA 1
ATOM 1562 C C . ARG A 1 194 ? -11.164 -16.828 2.83 1 97.69 194 ARG A C 1
ATOM 1564 O O . ARG A 1 194 ? -11.383 -16.531 1.654 1 97.69 194 ARG A O 1
ATOM 1571 N N . GLU A 1 195 ? -10.797 -18.016 3.176 1 96.69 195 GLU A N 1
ATOM 1572 C CA . GLU A 1 195 ? -10.289 -18.984 2.205 1 96.69 195 GLU A CA 1
ATOM 1573 C C . GLU A 1 195 ? -11.398 -19.453 1.269 1 96.69 195 GLU A C 1
ATOM 1575 O O . GLU A 1 195 ? -11.148 -19.734 0.093 1 96.69 195 GLU A O 1
ATOM 1580 N N . ILE A 1 196 ? -12.633 -19.609 1.743 1 98.12 196 ILE A N 1
ATOM 1581 C CA . ILE A 1 196 ? -13.766 -20.047 0.93 1 98.12 196 ILE A CA 1
ATOM 1582 C C . ILE A 1 196 ? -14.633 -18.844 0.566 1 98.12 196 ILE A C 1
ATOM 1584 O O . ILE A 1 196 ? -15.242 -18.219 1.439 1 98.12 196 ILE A O 1
ATOM 1588 N N . LYS A 1 197 ? -14.695 -18.562 -0.755 1 98.38 197 LYS A N 1
ATOM 1589 C CA . LYS A 1 197 ? -15.438 -17.391 -1.231 1 98.38 197 LYS A CA 1
ATOM 1590 C C . LYS A 1 197 ? -16.906 -17.734 -1.477 1 98.38 197 LYS A C 1
ATOM 1592 O O . LYS A 1 197 ? -17.219 -18.828 -1.957 1 98.38 197 LYS A O 1
ATOM 1597 N N . ASN A 1 198 ? -17.766 -16.812 -1.132 1 97.56 198 ASN A N 1
ATOM 1598 C CA . ASN A 1 198 ? -19.156 -16.984 -1.529 1 97.56 198 ASN A CA 1
ATOM 1599 C C . ASN A 1 198 ? -19.406 -16.469 -2.939 1 97.56 198 ASN A C 1
ATOM 1601 O O . ASN A 1 198 ? -18.484 -16.016 -3.613 1 97.56 198 ASN A O 1
ATOM 1605 N N . TRP A 1 199 ? -20.578 -16.531 -3.363 1 95.44 199 TRP A N 1
ATOM 1606 C CA . TRP A 1 199 ? -20.969 -16.172 -4.719 1 95.44 199 TRP A CA 1
ATOM 1607 C C . TRP A 1 199 ? -20.641 -14.703 -5.008 1 95.44 199 TRP A C 1
ATOM 1609 O O . TRP A 1 199 ? -20.094 -14.383 -6.062 1 95.44 199 TRP A O 1
ATOM 1619 N N . ASP A 1 200 ? -21 -13.82 -4.078 1 95.69 200 ASP A N 1
ATOM 1620 C CA . ASP A 1 200 ? -20.781 -12.391 -4.273 1 95.69 200 ASP A CA 1
ATOM 1621 C C . ASP A 1 200 ? -19.281 -12.078 -4.383 1 95.69 200 ASP A C 1
ATOM 1623 O O . ASP A 1 200 ? -18.875 -11.273 -5.219 1 95.69 200 ASP A O 1
ATOM 1627 N N . GLU A 1 201 ? -18.484 -12.711 -3.535 1 97.69 201 GLU A N 1
ATOM 1628 C CA . GLU A 1 201 ? -17.031 -12.539 -3.621 1 97.69 201 GLU A CA 1
ATOM 1629 C C . GLU A 1 201 ? -16.5 -13.008 -4.973 1 97.69 201 GLU A C 1
ATOM 1631 O O . GLU A 1 201 ? -15.656 -12.344 -5.574 1 97.69 201 GLU A O 1
ATOM 1636 N N . ILE A 1 202 ? -16.953 -14.133 -5.434 1 96.81 202 ILE A N 1
ATOM 1637 C CA . ILE A 1 202 ? -16.516 -14.688 -6.707 1 96.81 202 ILE A CA 1
ATOM 1638 C C . ILE A 1 202 ? -16.875 -13.734 -7.84 1 96.81 202 ILE A C 1
ATOM 1640 O O . ILE A 1 202 ? -16.078 -13.508 -8.75 1 96.81 202 ILE A O 1
ATOM 1644 N N . GLN A 1 203 ? -18.062 -13.125 -7.781 1 93.94 203 GLN A N 1
ATOM 1645 C CA . GLN A 1 203 ? -18.469 -12.172 -8.812 1 93.94 203 GLN A CA 1
ATOM 1646 C C . GLN A 1 203 ? -17.547 -10.953 -8.82 1 93.94 203 GLN A C 1
ATOM 1648 O O . GLN A 1 203 ? -17.219 -10.438 -9.891 1 93.94 203 GLN A O 1
ATOM 1653 N N . LEU A 1 204 ? -17.219 -10.492 -7.648 1 96.38 204 LEU A N 1
ATOM 1654 C CA . LEU A 1 204 ? -16.312 -9.359 -7.57 1 96.38 204 LEU A CA 1
ATOM 1655 C C . LEU A 1 204 ? -14.945 -9.727 -8.148 1 96.38 204 LEU A C 1
ATOM 1657 O O . LEU A 1 204 ? -14.32 -8.914 -8.836 1 96.38 204 LEU A O 1
ATOM 1661 N N . LEU A 1 205 ? -14.508 -10.945 -7.902 1 97 205 LEU A N 1
ATOM 1662 C CA . LEU A 1 205 ? -13.227 -11.414 -8.422 1 97 205 LEU A CA 1
ATOM 1663 C C . LEU A 1 205 ? -13.266 -11.547 -9.938 1 97 205 LEU A C 1
ATOM 1665 O O . LEU A 1 205 ? -12.312 -11.172 -10.625 1 97 205 LEU A O 1
ATOM 1669 N N . THR A 1 206 ? -14.359 -12.07 -10.461 1 94.81 206 THR A N 1
ATOM 1670 C CA . THR A 1 206 ? -14.492 -12.195 -11.906 1 94.81 206 THR A CA 1
ATOM 1671 C C . THR A 1 206 ? -14.539 -10.82 -12.57 1 94.81 206 THR A C 1
ATOM 1673 O O . THR A 1 206 ? -13.953 -10.625 -13.641 1 94.81 206 THR A O 1
ATOM 1676 N N . GLN A 1 207 ? -15.211 -9.922 -11.93 1 93.75 207 GLN A N 1
ATOM 1677 C CA . GLN A 1 207 ? -15.258 -8.562 -12.445 1 93.75 207 GLN A CA 1
ATOM 1678 C C . GLN A 1 207 ? -13.867 -7.93 -12.453 1 93.75 207 GLN A C 1
ATOM 1680 O O . GLN A 1 207 ? -13.484 -7.277 -13.43 1 93.75 207 GLN A O 1
ATOM 1685 N N . ALA A 1 208 ? -13.172 -8.078 -11.367 1 95.88 208 ALA A N 1
ATOM 1686 C CA . ALA A 1 208 ? -11.805 -7.562 -11.305 1 95.88 208 ALA A CA 1
ATOM 1687 C C . ALA A 1 208 ? -10.953 -8.117 -12.438 1 95.88 208 ALA A C 1
ATOM 1689 O O . ALA A 1 208 ? -10.188 -7.379 -13.07 1 95.88 208 ALA A O 1
ATOM 1690 N N . ALA A 1 209 ? -11.078 -9.391 -12.719 1 96 209 ALA A N 1
ATOM 1691 C CA . ALA A 1 209 ? -10.312 -10.031 -13.789 1 96 209 ALA A CA 1
ATOM 1692 C C . ALA A 1 209 ? -10.719 -9.484 -15.156 1 96 209 ALA A C 1
ATOM 1694 O O . ALA A 1 209 ? -9.867 -9.281 -16.016 1 96 209 ALA A O 1
ATOM 1695 N N . SER A 1 210 ? -12.016 -9.281 -15.328 1 95.19 210 SER A N 1
ATOM 1696 C CA . SER A 1 210 ? -12.516 -8.766 -16.594 1 95.19 210 SER A CA 1
ATOM 1697 C C . SER A 1 210 ? -11.938 -7.387 -16.906 1 95.19 210 SER A C 1
ATOM 1699 O O . SER A 1 210 ? -11.648 -7.066 -18.062 1 95.19 210 SER A O 1
ATOM 1701 N N . MET A 1 211 ? -11.789 -6.57 -15.922 1 95.9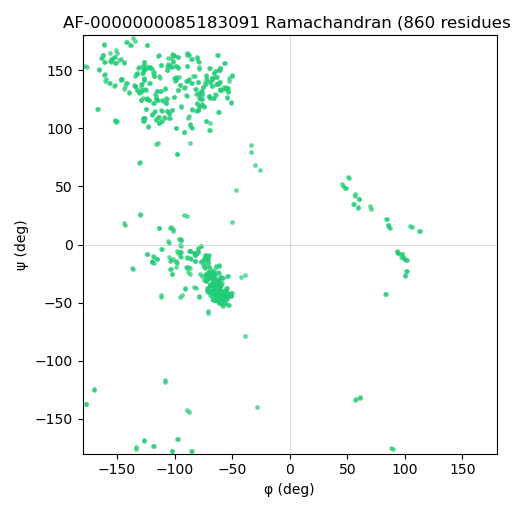4 211 MET A N 1
ATOM 1702 C CA . MET A 1 211 ? -11.164 -5.262 -16.078 1 95.94 211 MET A CA 1
ATOM 1703 C C . MET A 1 211 ? -9.75 -5.402 -16.625 1 95.94 211 MET A C 1
ATOM 1705 O O . MET A 1 211 ? -9.367 -4.68 -17.547 1 95.94 211 MET A O 1
ATOM 1709 N N . VAL A 1 212 ? -9.031 -6.359 -16.109 1 96.75 212 VAL A N 1
ATOM 1710 C CA . VAL A 1 212 ? -7.633 -6.551 -16.5 1 96.75 212 VAL A CA 1
ATOM 1711 C C . VAL A 1 212 ? -7.559 -7.117 -17.906 1 96.75 212 VAL A C 1
ATOM 1713 O O . VAL A 1 212 ? -6.641 -6.793 -18.672 1 96.75 212 VAL A O 1
ATOM 1716 N N . ASP A 1 213 ? -8.586 -7.941 -18.312 1 95.56 213 ASP A N 1
ATOM 1717 C CA . ASP A 1 213 ? -8.641 -8.383 -19.703 1 95.56 213 ASP A CA 1
ATOM 1718 C C . ASP A 1 213 ? -8.594 -7.199 -20.656 1 95.56 213 ASP A C 1
ATOM 1720 O O . ASP A 1 213 ? -7.879 -7.234 -21.656 1 95.56 213 ASP A O 1
ATOM 1724 N N . GLY A 1 214 ? -9.359 -6.191 -20.297 1 94.88 214 GLY A N 1
ATOM 1725 C CA . GLY A 1 214 ? -9.352 -4.992 -21.125 1 94.88 214 GLY A CA 1
ATOM 1726 C C . GLY A 1 214 ? -8.008 -4.289 -21.141 1 94.88 214 GLY A C 1
ATOM 1727 O O . GLY A 1 214 ? -7.57 -3.801 -22.188 1 94.88 214 GLY A O 1
ATOM 1728 N N . VAL A 1 215 ? -7.359 -4.254 -20 1 97.31 215 VAL A N 1
ATOM 1729 C CA . VAL A 1 215 ? -6.055 -3.607 -19.906 1 97.31 215 VAL A CA 1
ATOM 1730 C C . VAL A 1 215 ? -5.047 -4.359 -20.781 1 97.31 215 VAL A C 1
ATOM 1732 O O . VAL A 1 215 ? -4.23 -3.74 -21.469 1 97.31 215 VAL A O 1
ATOM 1735 N N . TYR A 1 216 ? -5.07 -5.684 -20.75 1 97.12 216 TYR A N 1
ATOM 1736 C CA . TYR A 1 216 ? -4.129 -6.453 -21.547 1 97.12 216 TYR A CA 1
ATOM 1737 C C . TYR A 1 216 ? -4.363 -6.215 -23.047 1 97.12 216 TYR A C 1
ATOM 1739 O O . TYR A 1 216 ? -3.418 -6.219 -23.828 1 97.12 216 TYR A O 1
ATOM 1747 N N . HIS A 1 217 ? -5.648 -6.055 -23.438 1 95.5 217 HIS A N 1
ATOM 1748 C CA . HIS A 1 217 ? -5.906 -5.691 -24.828 1 95.5 217 HIS A CA 1
ATOM 1749 C C . HIS A 1 217 ? -5.246 -4.363 -25.172 1 95.5 217 HIS A C 1
ATOM 1751 O O . HIS A 1 217 ? -4.598 -4.242 -26.219 1 95.5 217 HIS A O 1
ATOM 1757 N N . MET A 1 218 ? -5.434 -3.344 -24.281 1 96.62 218 MET A N 1
ATOM 1758 C CA . MET A 1 218 ? -4.773 -2.055 -24.469 1 96.62 218 MET A CA 1
ATOM 1759 C C . MET A 1 218 ? -3.26 -2.225 -24.562 1 96.62 218 MET A C 1
ATOM 1761 O O . MET A 1 218 ? -2.613 -1.627 -25.422 1 96.62 218 MET A O 1
ATOM 1765 N N . ILE A 1 219 ? -2.652 -3.055 -23.719 1 96.81 219 ILE A N 1
ATOM 1766 C CA . ILE A 1 219 ? -1.214 -3.295 -23.719 1 96.81 219 ILE A CA 1
ATOM 1767 C C . ILE A 1 219 ? -0.803 -3.896 -25.062 1 96.81 219 ILE A C 1
ATOM 1769 O O . ILE A 1 219 ? 0.178 -3.461 -25.672 1 96.81 219 ILE A O 1
ATOM 1773 N N . TYR A 1 220 ? -1.558 -4.871 -25.531 1 95.81 220 TYR A N 1
ATOM 1774 C CA . TYR A 1 220 ? -1.273 -5.5 -26.828 1 95.81 220 TYR A CA 1
ATOM 1775 C C . TYR A 1 220 ? -1.221 -4.461 -27.938 1 95.81 220 TYR A C 1
ATOM 1777 O O . TYR A 1 220 ? -0.344 -4.512 -28.797 1 95.81 220 TYR A O 1
ATOM 1785 N N . GLU A 1 221 ? -2.105 -3.477 -27.891 1 95.06 221 GLU A N 1
ATOM 1786 C CA . GLU A 1 221 ? -2.182 -2.439 -28.922 1 95.06 221 GLU A CA 1
ATOM 1787 C C . GLU A 1 221 ? -1.035 -1.441 -28.781 1 95.06 221 GLU A C 1
ATOM 1789 O O . GLU A 1 221 ? -0.523 -0.933 -29.781 1 95.06 221 GLU A O 1
ATOM 1794 N N . GLU A 1 222 ? -0.587 -1.25 -27.562 1 96.12 222 GLU A N 1
ATOM 1795 C CA . GLU A 1 222 ? 0.314 -0.134 -27.297 1 96.12 222 GLU A CA 1
ATOM 1796 C C . GLU A 1 222 ? 1.769 -0.594 -27.266 1 96.12 222 GLU A C 1
ATOM 1798 O O . GLU A 1 222 ? 2.686 0.229 -27.297 1 96.12 222 GLU A O 1
ATOM 1803 N N . LEU A 1 223 ? 1.986 -1.892 -27.188 1 94.88 223 LEU A N 1
ATOM 1804 C CA . LEU A 1 223 ? 3.352 -2.402 -27.141 1 94.88 223 LEU A CA 1
ATOM 1805 C C . LEU A 1 223 ? 4.047 -2.225 -28.484 1 94.88 223 LEU A C 1
ATOM 1807 O O . LEU A 1 223 ? 3.9 -3.061 -29.375 1 94.88 223 LEU A O 1
ATOM 1811 N N . LYS A 1 224 ? 4.824 -1.233 -28.641 1 92.69 224 LYS A N 1
ATOM 1812 C CA . LYS A 1 224 ? 5.582 -0.927 -29.844 1 92.69 224 LYS A CA 1
ATOM 1813 C C . LYS A 1 224 ? 6.812 -0.082 -29.531 1 92.69 224 LYS A C 1
ATOM 1815 O O . LYS A 1 224 ? 6.883 0.545 -28.469 1 92.69 224 LYS A O 1
ATOM 1820 N N . PRO A 1 225 ? 7.832 -0.145 -30.469 1 88.12 225 PRO A N 1
ATOM 1821 C CA . PRO A 1 225 ? 9.008 0.697 -30.25 1 88.12 225 PRO A CA 1
ATOM 1822 C C . PRO A 1 225 ? 8.648 2.164 -30.031 1 88.12 225 PRO A C 1
ATOM 1824 O O . PRO A 1 225 ? 7.746 2.689 -30.672 1 88.12 225 PRO A O 1
ATOM 1827 N N . GLY A 1 226 ? 9.391 2.826 -29.078 1 89.38 226 GLY A N 1
ATOM 1828 C CA . GLY A 1 226 ? 9.133 4.219 -28.766 1 89.38 226 GLY A CA 1
ATOM 1829 C C . GLY A 1 226 ? 8.289 4.398 -27.516 1 89.38 226 GLY A C 1
ATOM 1830 O O . GLY A 1 226 ? 8.18 5.504 -26.984 1 89.38 226 GLY A O 1
ATOM 1831 N N . ILE A 1 227 ? 7.688 3.371 -27.016 1 94.25 227 ILE A N 1
ATOM 1832 C CA . ILE A 1 227 ? 6.922 3.359 -25.766 1 94.25 227 ILE A CA 1
ATOM 1833 C C . ILE A 1 227 ? 7.777 2.795 -24.641 1 94.25 227 ILE A C 1
ATOM 1835 O O . ILE A 1 227 ? 8.602 1.905 -24.859 1 94.25 227 ILE A O 1
ATOM 1839 N N . ARG A 1 228 ? 7.652 3.312 -23.469 1 94.94 228 ARG A N 1
ATOM 1840 C CA . ARG A 1 228 ? 8.414 2.865 -22.312 1 94.94 228 ARG A CA 1
ATOM 1841 C C . ARG A 1 228 ? 7.578 1.949 -21.422 1 94.94 228 ARG A C 1
ATOM 1843 O O . ARG A 1 228 ? 6.344 1.976 -21.484 1 94.94 228 ARG A O 1
ATOM 1850 N N . GLU A 1 229 ? 8.258 1.127 -20.484 1 95 229 GLU A N 1
ATOM 1851 C CA . GLU A 1 229 ? 7.57 0.332 -19.469 1 95 229 GLU A CA 1
ATOM 1852 C C . GLU A 1 229 ? 6.641 1.197 -18.625 1 95 229 GLU A C 1
ATOM 1854 O O . GLU A 1 229 ? 5.473 0.852 -18.422 1 95 229 GLU A O 1
ATOM 1859 N N . ASN A 1 230 ? 7.141 2.35 -18.156 1 95.62 230 ASN A N 1
ATOM 1860 C CA . ASN A 1 230 ? 6.34 3.184 -17.266 1 95.62 230 ASN A CA 1
ATOM 1861 C C . ASN A 1 230 ? 5.176 3.836 -18 1 95.62 230 ASN A C 1
ATOM 1863 O O . ASN A 1 230 ? 4.172 4.199 -17.375 1 95.62 230 ASN A O 1
ATOM 1867 N N . ASP A 1 231 ? 5.25 4.023 -19.359 1 96.12 231 ASP A N 1
ATOM 1868 C CA . ASP A 1 231 ? 4.113 4.504 -20.125 1 96.12 231 ASP A CA 1
ATOM 1869 C C . ASP A 1 231 ? 2.971 3.488 -20.109 1 96.12 231 ASP A C 1
ATOM 1871 O O . ASP A 1 231 ? 1.801 3.865 -20.016 1 96.12 231 ASP A O 1
ATOM 1875 N N . ILE A 1 232 ? 3.314 2.18 -20.203 1 96.62 232 ILE A N 1
ATOM 1876 C CA . ILE A 1 232 ? 2.301 1.135 -20.125 1 96.62 232 ILE A CA 1
ATOM 1877 C C . ILE A 1 232 ? 1.684 1.113 -18.734 1 96.62 232 ILE A C 1
ATOM 1879 O O . ILE A 1 232 ? 0.47 0.954 -18.578 1 96.62 232 ILE A O 1
ATOM 1883 N N . VAL A 1 233 ? 2.549 1.259 -17.703 1 97.06 233 VAL A N 1
ATOM 1884 C CA . VAL A 1 233 ? 2.064 1.335 -16.328 1 97.06 233 VAL A CA 1
ATOM 1885 C C . VAL A 1 233 ? 1.087 2.5 -16.188 1 97.06 233 VAL A C 1
ATOM 1887 O O . VAL A 1 233 ? 0.019 2.354 -15.586 1 97.06 233 VAL A O 1
ATOM 1890 N N . ALA A 1 234 ? 1.393 3.633 -16.734 1 97.88 234 ALA A N 1
ATOM 1891 C CA . ALA A 1 234 ? 0.562 4.832 -16.688 1 97.88 234 ALA A CA 1
ATOM 1892 C C . ALA A 1 234 ? -0.792 4.59 -17.344 1 97.88 234 ALA A C 1
ATOM 1894 O O . ALA A 1 234 ? -1.838 4.863 -16.75 1 97.88 234 ALA A O 1
ATOM 1895 N N . LEU A 1 235 ? -0.793 4.043 -18.578 1 97.38 235 LEU A N 1
ATOM 1896 C CA . LEU A 1 235 ? -2.023 3.777 -19.328 1 97.38 235 LEU A CA 1
ATOM 1897 C C . LEU A 1 235 ? -2.883 2.75 -18.594 1 97.38 235 LEU A C 1
ATOM 1899 O O . LEU A 1 235 ? -4.109 2.877 -18.547 1 97.38 235 LEU A O 1
ATOM 1903 N N . SER A 1 236 ? -2.229 1.729 -18.062 1 97.62 236 SER A N 1
ATOM 1904 C CA . SER A 1 236 ? -2.939 0.687 -17.328 1 97.62 236 SER A CA 1
ATOM 1905 C C . SER A 1 236 ? -3.639 1.257 -16.109 1 97.62 236 SER A C 1
ATOM 1907 O O . SER A 1 236 ? -4.809 0.961 -15.859 1 97.62 236 SER A O 1
ATOM 1909 N N . ASN A 1 237 ? -2.885 2.053 -15.312 1 97.19 237 ASN A N 1
ATOM 1910 C CA . ASN A 1 237 ? -3.482 2.695 -14.148 1 97.19 237 ASN A CA 1
ATOM 1911 C C . ASN A 1 237 ? -4.695 3.541 -14.539 1 97.19 237 ASN A C 1
ATOM 1913 O O . ASN A 1 237 ? -5.754 3.434 -13.914 1 97.19 237 ASN A O 1
ATOM 1917 N N . LYS A 1 238 ? -4.52 4.363 -15.5 1 97.81 238 LYS A N 1
ATOM 1918 C CA . LYS A 1 238 ? -5.613 5.219 -15.938 1 97.81 238 LYS A CA 1
ATOM 1919 C C . LYS A 1 238 ? -6.863 4.402 -16.25 1 97.81 238 LYS A C 1
ATOM 1921 O O . LYS A 1 238 ? -7.949 4.695 -15.758 1 97.81 238 LYS A O 1
ATOM 1926 N N . MET A 1 239 ? -6.68 3.375 -17.094 1 96.38 239 MET A N 1
ATOM 1927 C CA . MET A 1 239 ? -7.809 2.572 -17.547 1 96.38 239 MET A CA 1
ATOM 1928 C C . MET A 1 239 ? -8.484 1.869 -16.375 1 96.38 239 MET A C 1
ATOM 1930 O O . MET A 1 239 ? -9.719 1.84 -16.297 1 96.38 239 MET A O 1
ATOM 1934 N N . LEU A 1 240 ? -7.73 1.349 -15.508 1 97.38 240 LEU A N 1
ATOM 1935 C CA . LEU A 1 240 ? -8.273 0.618 -14.367 1 97.38 240 LEU A CA 1
ATOM 1936 C C . LEU A 1 240 ? -9.07 1.544 -13.453 1 97.38 240 LEU A C 1
ATOM 1938 O O . LEU A 1 240 ? -10.188 1.207 -13.047 1 97.38 240 LEU A O 1
ATOM 1942 N N . TYR A 1 241 ? -8.5 2.68 -13.117 1 96.25 241 TYR A N 1
ATOM 1943 C CA . TYR A 1 241 ? -9.227 3.607 -12.258 1 96.25 241 TYR A CA 1
ATOM 1944 C C . TYR A 1 241 ? -10.477 4.133 -12.945 1 96.25 241 TYR A C 1
ATOM 1946 O O . TYR A 1 241 ? -11.516 4.328 -12.305 1 96.25 241 TYR A O 1
ATOM 1954 N N . GLU A 1 242 ? -10.43 4.332 -14.281 1 95.31 242 GLU A N 1
ATOM 1955 C CA . GLU A 1 242 ? -11.609 4.723 -15.031 1 95.31 242 GLU A CA 1
ATOM 1956 C C . GLU A 1 242 ? -12.711 3.666 -14.93 1 95.31 242 GLU A C 1
ATOM 1958 O O . GLU A 1 242 ? -13.891 3.998 -14.852 1 95.31 242 GLU A O 1
ATOM 1963 N N . MET A 1 243 ? -12.258 2.441 -14.898 1 93.75 243 MET A N 1
ATOM 1964 C CA . MET A 1 243 ? -13.211 1.331 -14.883 1 93.75 243 MET A CA 1
ATOM 1965 C C . MET A 1 243 ? -13.727 1.068 -13.469 1 93.75 243 MET A C 1
ATOM 1967 O O . MET A 1 243 ? -14.586 0.21 -13.273 1 93.75 243 MET A O 1
ATOM 1971 N N . GLY A 1 244 ? -13.102 1.733 -12.508 1 93.25 244 GLY A N 1
ATOM 1972 C CA . GLY A 1 244 ? -13.688 1.639 -11.18 1 93.25 244 GLY A CA 1
ATOM 1973 C C . GLY A 1 244 ? -12.805 0.896 -10.195 1 93.25 244 GLY A C 1
ATOM 1974 O O . GLY A 1 244 ? -13.25 0.546 -9.102 1 93.25 244 GLY A O 1
ATOM 1975 N N . SER A 1 245 ? -11.555 0.666 -10.602 1 95.38 245 SER A N 1
ATOM 1976 C CA . SER A 1 245 ? -10.641 0.118 -9.609 1 95.38 245 SER A CA 1
ATOM 1977 C C . SER A 1 245 ? -10.57 1.008 -8.367 1 95.38 245 SER A C 1
ATOM 1979 O O . SER A 1 245 ? -10.523 2.234 -8.484 1 95.38 245 SER A O 1
ATOM 1981 N N . ASP A 1 246 ? -10.633 0.369 -7.164 1 93.31 246 ASP A N 1
ATOM 1982 C CA . ASP A 1 246 ? -10.477 1.181 -5.961 1 93.31 246 ASP A CA 1
ATOM 1983 C C . ASP A 1 246 ? -9.031 1.176 -5.48 1 93.31 246 ASP A C 1
ATOM 1985 O O . ASP A 1 246 ? -8.68 1.895 -4.539 1 93.31 246 ASP A O 1
ATOM 1989 N N . ASP A 1 247 ? -8.203 0.358 -6.125 1 93.06 247 ASP A N 1
ATOM 1990 C CA . ASP A 1 247 ? -6.777 0.341 -5.809 1 93.06 247 ASP A CA 1
ATOM 1991 C C . ASP A 1 247 ? -5.988 -0.422 -6.871 1 93.06 247 ASP A C 1
ATOM 1993 O O . ASP A 1 247 ? -6.207 -1.619 -7.07 1 93.06 247 ASP A O 1
ATOM 1997 N N . VAL A 1 248 ? -5.098 0.276 -7.574 1 95.06 248 VAL A N 1
ATOM 1998 C CA . VAL A 1 248 ? -4.082 -0.417 -8.359 1 95.06 248 VAL A CA 1
ATOM 1999 C C . VAL A 1 248 ? -2.824 -0.613 -7.516 1 95.06 248 VAL A C 1
ATOM 2001 O O . VAL A 1 248 ? -1.988 0.289 -7.418 1 95.06 248 VAL A O 1
ATOM 2004 N N . GLU A 1 249 ? -2.713 -1.772 -6.938 1 91.81 249 GLU A N 1
ATOM 2005 C CA . GLU A 1 249 ? -1.649 -2.055 -5.977 1 91.81 249 GLU A CA 1
ATOM 2006 C C . GLU A 1 249 ? -0.277 -1.988 -6.641 1 91.81 249 GLU A C 1
ATOM 2008 O O . GLU A 1 249 ? 0.657 -1.401 -6.09 1 91.81 249 GLU A O 1
ATOM 2013 N N . ALA A 1 250 ? -0.173 -2.656 -7.809 1 92.88 250 ALA A N 1
ATOM 2014 C CA . ALA A 1 250 ? 1.074 -2.602 -8.57 1 92.88 250 ALA A CA 1
ATOM 2015 C C . ALA A 1 250 ? 0.875 -3.113 -9.992 1 92.88 250 ALA A C 1
ATOM 2017 O O . ALA A 1 250 ? -0.018 -3.924 -10.242 1 92.88 250 ALA A O 1
ATOM 2018 N N . ILE A 1 251 ? 1.675 -2.582 -10.844 1 94.81 251 ILE A N 1
ATOM 2019 C CA . ILE A 1 251 ? 1.828 -3.125 -12.195 1 94.81 251 ILE A CA 1
ATOM 2020 C C . ILE A 1 251 ? 3.307 -3.371 -12.484 1 94.81 251 ILE A C 1
ATOM 2022 O O . ILE A 1 251 ? 4.09 -2.424 -12.594 1 94.81 251 ILE A O 1
ATOM 2026 N N . ASN A 1 252 ? 3.646 -4.602 -12.469 1 93.69 252 ASN A N 1
ATOM 2027 C CA . ASN A 1 252 ? 4.984 -4.957 -12.93 1 93.69 252 ASN A CA 1
ATOM 2028 C C . ASN A 1 252 ? 5.082 -4.922 -14.453 1 93.69 252 ASN A C 1
ATOM 2030 O O . ASN A 1 252 ? 4.223 -5.469 -15.148 1 93.69 252 ASN A O 1
ATOM 2034 N N . ALA A 1 253 ? 5.988 -4.203 -14.922 1 95.44 253 ALA A N 1
ATOM 2035 C CA . ALA A 1 253 ? 6.293 -4.152 -16.344 1 95.44 253 ALA A CA 1
ATOM 2036 C C . ALA A 1 253 ? 7.773 -4.43 -16.609 1 95.44 253 ALA A C 1
ATOM 2038 O O . ALA A 1 253 ? 8.633 -3.627 -16.234 1 95.44 253 ALA A O 1
ATOM 2039 N N . ILE A 1 254 ? 8.047 -5.574 -17.156 1 94.06 254 ILE A N 1
ATOM 2040 C CA . ILE A 1 254 ? 9.414 -6.062 -17.344 1 94.06 254 ILE A CA 1
ATOM 2041 C C . ILE A 1 254 ? 9.641 -6.414 -18.812 1 94.06 254 ILE A C 1
ATOM 2043 O O . ILE A 1 254 ? 8.812 -7.098 -19.438 1 94.06 254 ILE A O 1
ATOM 2047 N N . SER A 1 255 ? 10.773 -5.965 -19.391 1 95.12 255 SER A N 1
ATOM 2048 C CA . SER A 1 255 ? 10.984 -6.254 -20.812 1 95.12 255 SER A CA 1
ATOM 2049 C C . SER A 1 255 ? 12.469 -6.445 -21.109 1 95.12 255 SER A C 1
ATOM 2051 O O . SER A 1 255 ? 13.328 -6.016 -20.344 1 95.12 255 SER A O 1
ATOM 2053 N N . GLY A 1 256 ? 12.727 -7.086 -22.188 1 93.81 256 GLY A N 1
ATOM 2054 C CA . GLY A 1 256 ? 14.086 -7.254 -22.672 1 93.81 256 GLY A CA 1
ATOM 2055 C C . GLY A 1 256 ? 14.984 -8 -21.703 1 93.81 256 GLY A C 1
ATOM 2056 O O . GLY A 1 256 ? 14.609 -9.07 -21.203 1 93.81 256 GLY A O 1
ATOM 2057 N N . GLU A 1 257 ? 16.172 -7.465 -21.438 1 91.69 257 GLU A N 1
ATOM 2058 C CA . GLU A 1 257 ? 17.188 -8.133 -20.641 1 91.69 257 GLU A CA 1
ATOM 2059 C C . GLU A 1 257 ? 16.781 -8.18 -19.156 1 91.69 257 GLU A C 1
ATOM 2061 O O . GLU A 1 257 ? 17.375 -8.898 -18.375 1 91.69 257 GLU A O 1
ATOM 2066 N N . ARG A 1 258 ? 15.719 -7.469 -18.781 1 91.88 258 ARG A N 1
ATOM 2067 C CA . ARG A 1 258 ? 15.258 -7.453 -17.406 1 91.88 258 ARG A CA 1
ATOM 2068 C C . ARG A 1 258 ? 14.414 -8.688 -17.094 1 91.88 258 ARG A C 1
ATOM 2070 O O . ARG A 1 258 ? 14.07 -8.93 -15.93 1 91.88 258 ARG A O 1
ATOM 2077 N N . CYS A 1 259 ? 14.109 -9.438 -18.109 1 92.62 259 CYS A N 1
ATOM 2078 C CA . CYS A 1 259 ? 13.211 -10.578 -17.938 1 92.62 259 CYS A CA 1
ATOM 2079 C C . CYS A 1 259 ? 13.867 -11.672 -17.109 1 92.62 259 CYS A C 1
ATOM 2081 O O . CYS A 1 259 ? 13.18 -12.492 -16.5 1 92.62 259 CYS A O 1
ATOM 2083 N N . ASN A 1 260 ? 15.195 -11.664 -17.109 1 89.19 260 ASN A N 1
ATOM 2084 C CA . ASN A 1 260 ? 15.977 -12.664 -16.391 1 89.19 260 ASN A CA 1
ATOM 2085 C C . ASN A 1 260 ? 17.328 -12.117 -15.961 1 89.19 260 ASN A C 1
ATOM 2087 O O . ASN A 1 260 ? 18.234 -11.984 -16.781 1 89.19 260 ASN A O 1
ATOM 2091 N N . PRO A 1 261 ? 17.484 -11.828 -14.609 1 88.19 261 PRO A N 1
ATOM 2092 C CA . PRO A 1 261 ? 16.562 -12.156 -13.523 1 88.19 261 PRO A CA 1
ATOM 2093 C C . PRO A 1 261 ? 15.383 -11.188 -13.438 1 88.19 261 PRO A C 1
ATOM 2095 O O . PRO A 1 261 ? 15.508 -10.023 -13.836 1 88.19 261 PRO A O 1
ATOM 2098 N N . HIS A 1 262 ? 14.414 -11.695 -12.852 1 85.56 262 HIS A N 1
ATOM 2099 C CA . HIS A 1 262 ? 13.164 -10.961 -12.688 1 85.56 262 HIS A CA 1
ATOM 2100 C C . HIS A 1 262 ? 13.25 -9.961 -11.547 1 85.56 262 HIS A C 1
ATOM 2102 O O . HIS A 1 262 ? 13.336 -10.352 -10.375 1 85.56 262 HIS A O 1
ATOM 2108 N N . PRO A 1 263 ? 13.148 -8.672 -11.789 1 85.38 263 PRO A N 1
ATOM 2109 C CA . PRO A 1 263 ? 13.312 -7.668 -10.734 1 85.38 263 PRO A CA 1
ATOM 2110 C C . PRO A 1 263 ? 12 -7.359 -10.008 1 85.38 263 PRO A C 1
ATOM 2112 O O . PRO A 1 263 ? 12.008 -6.707 -8.961 1 85.38 263 PRO A O 1
ATOM 2115 N N . HIS A 1 264 ? 10.836 -7.629 -10.516 1 88.5 264 HIS A N 1
ATOM 2116 C CA . HIS A 1 264 ? 9.508 -7.426 -9.945 1 88.5 264 HIS A CA 1
ATOM 2117 C C . HIS A 1 264 ? 9.172 -5.938 -9.867 1 88.5 264 HIS A C 1
ATOM 2119 O O . HIS A 1 264 ? 8.602 -5.48 -8.867 1 88.5 264 HIS A O 1
ATOM 2125 N N . ASN A 1 265 ? 9.648 -5.168 -10.789 1 89.69 265 ASN A N 1
ATOM 2126 C CA . ASN A 1 265 ? 9.367 -3.74 -10.867 1 89.69 265 ASN A CA 1
ATOM 2127 C C . ASN A 1 265 ? 9.414 -3.238 -12.305 1 89.69 265 ASN A C 1
ATOM 2129 O O . ASN A 1 265 ? 9.82 -3.973 -13.211 1 89.69 265 ASN A O 1
ATOM 2133 N N . PHE A 1 266 ? 8.898 -1.949 -12.539 1 93.06 266 PHE A N 1
ATOM 2134 C CA . PHE A 1 266 ? 8.977 -1.331 -13.859 1 93.06 266 PHE A CA 1
ATOM 2135 C C . PHE A 1 266 ? 10.039 -0.241 -13.883 1 93.06 266 PHE A C 1
ATOM 2137 O O . PHE A 1 266 ? 10.523 0.187 -12.836 1 93.06 266 PHE A O 1
ATOM 2144 N N . THR A 1 267 ? 10.477 0.1 -15.07 1 92.25 267 THR A N 1
ATOM 2145 C CA . THR A 1 267 ? 11.422 1.189 -15.273 1 92.25 267 THR A CA 1
ATOM 2146 C C . THR A 1 267 ? 10.977 2.094 -16.422 1 92.25 267 THR A C 1
ATOM 2148 O O . THR A 1 267 ? 9.82 2.035 -16.844 1 92.25 267 THR A O 1
ATOM 2151 N N . ASP A 1 268 ? 11.859 3.045 -16.734 1 92.75 268 ASP A N 1
ATOM 2152 C CA . ASP A 1 268 ? 11.609 3.906 -17.875 1 92.75 268 ASP A CA 1
ATOM 2153 C C . ASP A 1 268 ? 12.242 3.328 -19.141 1 92.75 268 ASP A C 1
ATOM 2155 O O . ASP A 1 268 ? 12.555 4.066 -20.078 1 92.75 268 ASP A O 1
ATOM 2159 N N . ARG A 1 269 ? 12.438 1.991 -19.172 1 92.38 269 ARG A N 1
ATOM 2160 C CA . ARG A 1 269 ? 13.055 1.35 -20.328 1 92.38 269 ARG A CA 1
ATOM 2161 C C . ARG A 1 269 ? 12.148 1.443 -21.547 1 92.38 269 ARG A C 1
ATOM 2163 O O . ARG A 1 269 ? 10.945 1.179 -21.469 1 92.38 269 ARG A O 1
ATOM 2170 N N . TYR A 1 270 ? 12.789 1.797 -22.781 1 92.69 270 TYR A N 1
ATOM 2171 C CA . TYR A 1 270 ? 12.078 1.777 -24.047 1 92.69 270 TYR A CA 1
ATOM 2172 C C . TYR A 1 270 ? 11.969 0.357 -24.594 1 92.69 270 TYR A C 1
ATOM 2174 O O . TYR A 1 270 ? 12.914 -0.426 -24.484 1 92.69 270 TYR A O 1
ATOM 2182 N N . PHE A 1 271 ? 10.812 0.044 -25.141 1 94.38 271 PHE A N 1
ATOM 2183 C CA . PHE A 1 271 ? 10.641 -1.224 -25.844 1 94.38 271 PHE A CA 1
ATOM 2184 C C . PHE A 1 271 ? 11.383 -1.211 -27.172 1 94.38 271 PHE A C 1
ATOM 2186 O O . PHE A 1 271 ? 11.422 -0.184 -27.859 1 94.38 271 PHE A O 1
ATOM 2193 N N . ARG A 1 272 ? 11.992 -2.307 -27.578 1 91.25 272 ARG A N 1
ATOM 2194 C CA . ARG A 1 272 ? 12.664 -2.498 -28.859 1 91.25 272 ARG A CA 1
ATOM 2195 C C . ARG A 1 272 ? 12.062 -3.674 -29.625 1 91.25 272 ARG A C 1
ATOM 2197 O O . ARG A 1 272 ? 11.484 -4.578 -29.016 1 91.25 272 ARG A O 1
ATOM 2204 N N . PRO A 1 273 ? 12.156 -3.617 -31.047 1 90.75 273 PRO A N 1
ATOM 2205 C CA . PRO A 1 273 ? 11.711 -4.805 -31.781 1 90.75 273 PRO A CA 1
ATOM 2206 C C . PRO A 1 273 ? 12.406 -6.082 -31.312 1 90.75 273 PRO A C 1
ATOM 2208 O O . PRO A 1 273 ? 13.633 -6.105 -31.188 1 90.75 273 PRO A O 1
ATOM 2211 N N . GLY A 1 274 ? 11.609 -7.105 -30.953 1 93 274 GLY A N 1
ATOM 2212 C CA . GLY A 1 274 ? 12.164 -8.383 -30.531 1 93 274 GLY A CA 1
ATOM 2213 C C . GLY A 1 274 ? 12.148 -8.57 -29.031 1 93 274 GLY A C 1
ATOM 2214 O O . GLY A 1 274 ? 12.352 -9.68 -28.531 1 93 274 GLY A O 1
ATOM 2215 N N . ASP A 1 275 ? 11.898 -7.445 -28.297 1 94.81 275 ASP A N 1
ATOM 2216 C CA . ASP A 1 275 ? 11.789 -7.562 -26.844 1 94.81 275 ASP A CA 1
ATOM 2217 C C . ASP A 1 275 ? 10.648 -8.5 -26.453 1 94.81 275 ASP A C 1
ATOM 2219 O O . ASP A 1 275 ? 9.586 -8.477 -27.078 1 94.81 275 ASP A O 1
ATOM 2223 N N . GLN A 1 276 ? 10.883 -9.383 -25.562 1 96.38 276 GLN A N 1
ATOM 2224 C CA . GLN A 1 276 ? 9.82 -10 -24.781 1 96.38 276 GLN A CA 1
ATOM 2225 C C . GLN A 1 276 ? 9.469 -9.148 -23.562 1 96.38 276 GLN A C 1
ATOM 2227 O O . GLN A 1 276 ? 10.344 -8.523 -22.953 1 96.38 276 GLN A O 1
ATOM 2232 N N . ALA A 1 277 ? 8.219 -9.031 -23.266 1 96.69 277 ALA A N 1
ATOM 2233 C CA . ALA A 1 277 ? 7.742 -8.234 -22.141 1 96.69 277 ALA A CA 1
ATOM 2234 C C . ALA A 1 277 ? 6.602 -8.938 -21.406 1 96.69 277 ALA A C 1
ATOM 2236 O O . ALA A 1 277 ? 5.707 -9.508 -22.047 1 96.69 277 ALA A O 1
ATOM 2237 N N . PHE A 1 278 ? 6.723 -8.984 -20.172 1 96.19 278 PHE A N 1
ATOM 2238 C CA . PHE A 1 278 ? 5.574 -9.508 -19.453 1 96.19 278 PHE A CA 1
ATOM 2239 C C . PHE A 1 278 ? 5.137 -8.547 -18.344 1 96.19 278 PHE A C 1
ATOM 2241 O O . PHE A 1 278 ? 5.93 -7.73 -17.875 1 96.19 278 PHE A O 1
ATOM 2248 N N . PHE A 1 279 ? 3.924 -8.586 -18.062 1 96.88 279 PHE A N 1
ATOM 2249 C CA . PHE A 1 279 ? 3.24 -7.656 -17.172 1 96.88 279 PHE A CA 1
ATOM 2250 C C . PHE A 1 279 ? 2.441 -8.414 -16.109 1 96.88 279 PHE A C 1
ATOM 2252 O O . PHE A 1 279 ? 1.843 -9.445 -16.406 1 96.88 279 PHE A O 1
ATOM 2259 N N . ASP A 1 280 ? 2.488 -7.949 -14.922 1 96.69 280 ASP A N 1
ATOM 2260 C CA . ASP A 1 280 ? 1.652 -8.398 -13.812 1 96.69 280 ASP A CA 1
ATOM 2261 C C . ASP A 1 280 ? 0.766 -7.266 -13.297 1 96.69 280 ASP A C 1
ATOM 2263 O O . ASP A 1 280 ? 1.267 -6.258 -12.797 1 96.69 280 ASP A O 1
ATOM 2267 N N . ILE A 1 281 ? -0.462 -7.461 -13.477 1 96.81 281 ILE A N 1
ATOM 2268 C CA . ILE A 1 281 ? -1.382 -6.391 -13.109 1 96.81 281 ILE A CA 1
ATOM 2269 C C . ILE A 1 281 ? -2.127 -6.77 -11.828 1 96.81 281 ILE A C 1
ATOM 2271 O O . ILE A 1 281 ? -2.904 -7.727 -11.82 1 96.81 281 ILE A O 1
ATOM 2275 N N . LEU A 1 282 ? -1.892 -6.039 -10.773 1 96.5 282 LEU A N 1
ATOM 2276 C CA . LEU A 1 282 ? -2.492 -6.223 -9.461 1 96.5 282 LEU A CA 1
ATOM 2277 C C . LEU A 1 282 ? -3.406 -5.055 -9.109 1 96.5 282 LEU A C 1
ATOM 2279 O O . LEU A 1 282 ? -2.932 -3.961 -8.797 1 96.5 282 LEU A O 1
ATOM 2283 N N . GLN A 1 283 ? -4.688 -5.281 -9.195 1 95.94 283 GLN A N 1
ATOM 2284 C CA . GLN A 1 283 ? -5.648 -4.234 -8.859 1 95.94 283 GLN A CA 1
ATOM 2285 C C . GLN A 1 283 ? -6.812 -4.797 -8.055 1 95.94 283 GLN A C 1
ATOM 2287 O O . GLN A 1 283 ? -6.934 -6.012 -7.891 1 95.94 283 GLN A O 1
ATOM 2292 N N . SER A 1 284 ? -7.637 -3.873 -7.555 1 94.56 284 SER A N 1
ATOM 2293 C CA . SER A 1 284 ? -8.781 -4.246 -6.723 1 94.56 284 SER A CA 1
ATOM 2294 C C . SER A 1 284 ? -10.07 -3.625 -7.242 1 94.56 284 SER A C 1
ATOM 2296 O O . SER A 1 284 ? -10.078 -2.469 -7.672 1 94.56 284 SER A O 1
ATOM 2298 N N . TYR A 1 285 ? -11.07 -4.414 -7.324 1 94.88 285 TYR A N 1
ATOM 2299 C CA . TYR A 1 285 ? -12.43 -3.93 -7.508 1 94.88 285 TYR A CA 1
ATOM 2300 C C . TYR A 1 285 ? -13.289 -4.234 -6.281 1 94.88 285 TYR A C 1
ATOM 2302 O O . TYR A 1 285 ? -13.578 -5.398 -5.992 1 94.88 285 TYR A O 1
ATOM 2310 N N . GLN A 1 286 ? -13.648 -3.174 -5.523 1 94.06 286 GLN A N 1
ATOM 2311 C CA . GLN A 1 286 ? -14.359 -3.258 -4.254 1 94.06 286 GLN A CA 1
ATOM 2312 C C . GLN A 1 286 ? -13.625 -4.16 -3.268 1 94.06 286 GLN A C 1
ATOM 2314 O O . GLN A 1 286 ? -14.234 -5.004 -2.611 1 94.06 286 GLN A O 1
ATOM 2319 N N . GLY A 1 287 ? -12.352 -4.125 -3.328 1 94.88 287 GLY A N 1
ATOM 2320 C CA . GLY A 1 287 ? -11.5 -4.812 -2.369 1 94.88 287 GLY A CA 1
ATOM 2321 C C . GLY A 1 287 ? -10.93 -6.117 -2.902 1 94.88 287 GLY A C 1
ATOM 2322 O O . GLY A 1 287 ? -9.93 -6.613 -2.393 1 94.88 287 GLY A O 1
ATOM 2323 N N . TYR A 1 288 ? -11.547 -6.699 -3.865 1 96.5 288 TYR A N 1
ATOM 2324 C CA . TYR A 1 288 ? -11.117 -8 -4.352 1 96.5 288 TYR A CA 1
ATOM 2325 C C . TYR A 1 288 ? -10.117 -7.852 -5.5 1 96.5 288 TYR A C 1
ATOM 2327 O O . TYR A 1 288 ? -10.344 -7.074 -6.43 1 96.5 288 TYR A O 1
ATOM 2335 N N . ARG A 1 289 ? -9.078 -8.617 -5.426 1 95.75 289 ARG A N 1
ATOM 2336 C CA . ARG A 1 289 ? -7.871 -8.352 -6.203 1 95.75 289 ARG A CA 1
ATOM 2337 C C . ARG A 1 289 ? -7.793 -9.25 -7.43 1 95.75 289 ARG A C 1
ATOM 2339 O O . ARG A 1 289 ? -8.523 -10.242 -7.523 1 95.75 289 ARG A O 1
ATOM 2346 N N . THR A 1 290 ? -6.938 -8.805 -8.297 1 95.31 290 THR A N 1
ATOM 2347 C CA . THR A 1 290 ? -6.441 -9.633 -9.391 1 95.31 290 THR A CA 1
ATOM 2348 C C . THR A 1 290 ? -4.922 -9.781 -9.305 1 95.31 290 THR A C 1
ATOM 2350 O O . THR A 1 290 ? -4.242 -8.938 -8.727 1 95.31 290 THR A O 1
ATOM 2353 N N . CYS A 1 291 ? -4.457 -10.867 -9.805 1 93.69 291 CYS A N 1
ATOM 2354 C CA . CYS A 1 291 ? -3.039 -11.102 -10.055 1 93.69 291 CYS A CA 1
ATOM 2355 C C . CYS A 1 291 ? -2.848 -12.062 -11.219 1 93.69 291 CYS A C 1
ATOM 2357 O O . CYS A 1 291 ? -3.135 -13.258 -11.102 1 93.69 291 CYS A O 1
ATOM 2359 N N . TYR A 1 292 ? -2.459 -11.57 -12.305 1 91.44 292 TYR A N 1
ATOM 2360 C CA . TYR A 1 292 ? -2.07 -12.547 -13.312 1 91.44 292 TYR A CA 1
ATOM 2361 C C . TYR A 1 292 ? -1.173 -11.914 -14.375 1 91.44 292 TYR A C 1
ATOM 2363 O O . TYR A 1 292 ? -1.334 -10.734 -14.703 1 91.44 292 TYR A O 1
ATOM 2371 N N . TYR A 1 293 ? -0.225 -12.617 -14.82 1 94.81 293 TYR A N 1
ATOM 2372 C CA . TYR A 1 293 ? 0.818 -12.281 -15.781 1 94.81 293 TYR A CA 1
ATOM 2373 C C . TYR A 1 293 ? 0.377 -12.609 -17.203 1 94.81 293 TYR A C 1
ATOM 2375 O O . TYR A 1 293 ? -0.264 -13.633 -17.438 1 94.81 293 TYR A O 1
ATOM 2383 N N . ARG A 1 294 ? 0.713 -11.766 -18.141 1 98.12 294 ARG A N 1
ATOM 2384 C CA . ARG A 1 294 ? 0.787 -12.109 -19.562 1 98.12 294 ARG A CA 1
ATOM 2385 C C . ARG A 1 294 ? 2.143 -11.734 -20.141 1 98.12 294 ARG A C 1
ATOM 2387 O O . ARG A 1 294 ? 2.727 -10.719 -19.766 1 98.12 294 ARG A O 1
ATOM 2394 N N . THR A 1 295 ? 2.621 -12.539 -21.016 1 98 295 THR A N 1
ATOM 2395 C CA . THR A 1 295 ? 3.852 -12.305 -21.75 1 98 295 THR A CA 1
ATOM 2396 C C . THR A 1 295 ? 3.545 -11.969 -23.203 1 98 295 THR A C 1
ATOM 2398 O O . THR A 1 295 ? 2.703 -12.609 -23.844 1 98 295 THR A O 1
ATOM 2401 N N . PHE A 1 296 ? 4.203 -10.93 -23.719 1 97.75 296 PHE A N 1
ATOM 2402 C CA . PHE A 1 296 ? 4.109 -10.5 -25.109 1 97.75 296 PHE A CA 1
ATOM 2403 C C . PHE A 1 296 ? 5.492 -10.406 -25.734 1 97.75 296 PHE A C 1
ATOM 2405 O O . PHE A 1 296 ? 6.48 -10.156 -25.047 1 97.75 296 PHE A O 1
ATOM 2412 N N . ASN A 1 297 ? 5.512 -10.656 -27.078 1 96.94 297 ASN A N 1
ATOM 2413 C CA . ASN A 1 297 ? 6.652 -10.18 -27.859 1 96.94 297 ASN A CA 1
ATOM 2414 C C . ASN A 1 297 ? 6.305 -8.914 -28.641 1 96.94 297 ASN A C 1
ATOM 2416 O O . ASN A 1 297 ? 5.137 -8.672 -28.938 1 96.94 297 ASN A O 1
ATOM 2420 N N . ILE A 1 298 ? 7.305 -8.125 -28.891 1 95.81 298 ILE A N 1
ATOM 2421 C CA . ILE A 1 298 ? 7.105 -6.863 -29.594 1 95.81 298 ILE A CA 1
ATOM 2422 C C . ILE A 1 298 ? 7.68 -6.961 -31.016 1 95.81 298 ILE A C 1
ATOM 2424 O O . ILE A 1 298 ? 8.898 -7.02 -31.188 1 95.81 298 ILE A O 1
ATOM 2428 N N . GLY A 1 299 ? 6.879 -7.008 -32.031 1 92.88 299 GLY A N 1
ATOM 2429 C CA . GLY A 1 299 ? 7.273 -6.992 -33.438 1 92.88 299 GLY A CA 1
ATOM 2430 C C . GLY A 1 299 ? 7.656 -8.367 -33.938 1 92.88 299 GLY A C 1
ATOM 2431 O O . GLY A 1 299 ? 7.309 -8.719 -35.094 1 92.88 299 GLY A O 1
ATOM 2432 N N . ARG A 1 300 ? 8.383 -9.164 -33.219 1 94 300 ARG A N 1
ATOM 2433 C CA . ARG A 1 300 ? 8.852 -10.492 -33.625 1 94 300 ARG A CA 1
ATOM 2434 C C . ARG A 1 300 ? 9.281 -11.305 -32.406 1 94 300 ARG A C 1
ATOM 2436 O O . ARG A 1 300 ? 9.43 -10.758 -31.312 1 94 300 ARG A O 1
ATOM 2443 N N . ALA A 1 301 ? 9.391 -12.602 -32.594 1 96.81 301 ALA A N 1
ATOM 2444 C CA . ALA A 1 301 ? 9.836 -13.516 -31.547 1 96.81 301 ALA A CA 1
ATOM 2445 C C . ALA A 1 301 ? 10.914 -14.461 -32.062 1 96.81 301 ALA A C 1
ATOM 2447 O O . ALA A 1 301 ? 10.992 -14.719 -33.281 1 96.81 301 ALA A O 1
ATOM 2448 N N . THR A 1 302 ? 11.75 -14.898 -31.172 1 95.94 302 THR A N 1
ATOM 2449 C CA . THR A 1 302 ? 12.75 -15.906 -31.5 1 95.94 302 THR A CA 1
ATOM 2450 C C . THR A 1 302 ? 12.273 -17.297 -31.109 1 95.94 302 THR A C 1
ATOM 2452 O O . THR A 1 302 ? 11.344 -17.438 -30.312 1 95.94 302 THR A O 1
ATOM 2455 N N . PRO A 1 303 ? 12.906 -18.312 -31.703 1 97.44 303 PRO A N 1
ATOM 2456 C CA . PRO A 1 303 ? 12.547 -19.672 -31.297 1 97.44 303 PRO A CA 1
ATOM 2457 C C . PRO A 1 303 ? 12.734 -19.906 -29.797 1 97.44 303 PRO A C 1
ATOM 2459 O O . PRO A 1 303 ? 11.891 -20.547 -29.156 1 97.44 303 PRO A O 1
ATOM 2462 N N . ALA A 1 304 ? 13.805 -19.391 -29.188 1 97.38 304 ALA A N 1
ATOM 2463 C CA . ALA A 1 304 ? 14.055 -19.547 -27.766 1 97.38 304 ALA A CA 1
ATOM 2464 C C . ALA A 1 304 ? 12.922 -18.953 -26.938 1 97.38 304 ALA A C 1
ATOM 2466 O O . ALA A 1 304 ? 12.484 -19.547 -25.953 1 97.38 304 ALA A O 1
ATOM 2467 N N . GLN A 1 305 ? 12.469 -17.766 -27.312 1 97.44 305 GLN A N 1
ATOM 2468 C CA . GLN A 1 305 ? 11.367 -17.109 -26.625 1 97.44 305 GLN A CA 1
ATOM 2469 C C . GLN A 1 305 ? 10.078 -17.906 -26.75 1 97.44 305 GLN A C 1
ATOM 2471 O O . GLN A 1 305 ? 9.352 -18.094 -25.766 1 97.44 305 GLN A O 1
ATOM 2476 N N . ASN A 1 306 ? 9.828 -18.391 -27.953 1 97.94 306 ASN A N 1
ATOM 2477 C CA . ASN A 1 306 ? 8.648 -19.219 -28.188 1 97.94 306 ASN A CA 1
ATOM 2478 C C . ASN A 1 306 ? 8.695 -20.5 -27.375 1 97.94 306 ASN A C 1
ATOM 2480 O O . ASN A 1 306 ? 7.691 -20.906 -26.781 1 97.94 306 ASN A O 1
ATOM 2484 N N . ASP A 1 307 ? 9.828 -21.141 -27.406 1 98.19 307 ASP A N 1
ATOM 2485 C CA . ASP A 1 307 ? 9.977 -22.406 -26.688 1 98.19 307 ASP A CA 1
ATOM 2486 C C . ASP A 1 307 ? 9.711 -22.234 -25.203 1 98.19 307 ASP A C 1
ATOM 2488 O O . ASP A 1 307 ? 9.023 -23.062 -24.594 1 98.19 307 ASP A O 1
ATOM 2492 N N . ALA A 1 308 ? 10.312 -21.203 -24.625 1 97.94 308 ALA A N 1
ATOM 2493 C CA . ALA A 1 308 ? 10.086 -20.922 -23.203 1 97.94 308 ALA A CA 1
ATOM 2494 C C . ALA A 1 308 ? 8.602 -20.703 -22.922 1 97.94 308 ALA A C 1
ATOM 2496 O O . ALA A 1 308 ? 8.078 -21.188 -21.922 1 97.94 308 ALA A O 1
ATOM 2497 N N . TYR A 1 309 ? 7.93 -19.969 -23.812 1 98.31 309 TYR A N 1
ATOM 2498 C CA . TYR A 1 309 ? 6.508 -19.703 -23.641 1 98.31 309 TYR A CA 1
ATOM 2499 C C . TYR A 1 309 ? 5.695 -20.984 -23.688 1 98.31 309 TYR A C 1
ATOM 2501 O O . TYR A 1 309 ? 4.809 -21.203 -22.844 1 98.31 309 TYR A O 1
ATOM 2509 N N . VAL A 1 310 ? 5.98 -21.828 -24.625 1 98.31 310 VAL A N 1
ATOM 2510 C CA . VAL A 1 310 ? 5.277 -23.094 -24.781 1 98.31 310 VAL A CA 1
ATOM 2511 C C . VAL A 1 310 ? 5.43 -23.938 -23.516 1 98.31 310 VAL A C 1
ATOM 2513 O O . VAL A 1 310 ? 4.457 -24.516 -23.016 1 98.31 310 VAL A O 1
ATOM 2516 N N . LYS A 1 311 ? 6.602 -24 -23 1 97.75 311 LYS A N 1
ATOM 2517 C CA . LYS A 1 311 ? 6.859 -24.766 -21.781 1 97.75 311 LYS A CA 1
ATOM 2518 C C . LYS A 1 311 ? 6.066 -24.203 -20.609 1 97.75 311 LYS A C 1
ATOM 2520 O O . LYS A 1 311 ? 5.449 -24.953 -19.844 1 97.75 311 LYS A O 1
ATOM 2525 N N . ALA A 1 312 ? 6.148 -22.891 -20.406 1 97.69 312 ALA A N 1
ATOM 2526 C CA . ALA A 1 312 ? 5.379 -22.234 -19.344 1 97.69 312 ALA A CA 1
ATOM 2527 C C . ALA A 1 312 ? 3.895 -22.562 -19.469 1 97.69 312 ALA A C 1
ATOM 2529 O O . ALA A 1 312 ? 3.23 -22.844 -18.469 1 97.69 312 ALA A O 1
ATOM 2530 N N . ARG A 1 313 ? 3.365 -22.5 -20.672 1 97.69 313 ARG A N 1
ATOM 2531 C CA . ARG A 1 313 ? 1.953 -22.781 -20.906 1 97.69 313 ARG A CA 1
ATOM 2532 C C . ARG A 1 313 ? 1.62 -24.234 -20.562 1 97.69 313 ARG A C 1
ATOM 2534 O O . ARG A 1 313 ? 0.57 -24.5 -19.969 1 97.69 313 ARG A O 1
ATOM 2541 N N . GLU A 1 314 ? 2.529 -25.125 -20.953 1 97.88 314 GLU A N 1
ATOM 2542 C CA . GLU A 1 314 ? 2.33 -26.531 -20.625 1 97.88 314 GLU A CA 1
ATOM 2543 C C . GLU A 1 314 ? 2.195 -26.75 -19.125 1 97.88 314 GLU A C 1
ATOM 2545 O O . GLU A 1 314 ? 1.322 -27.484 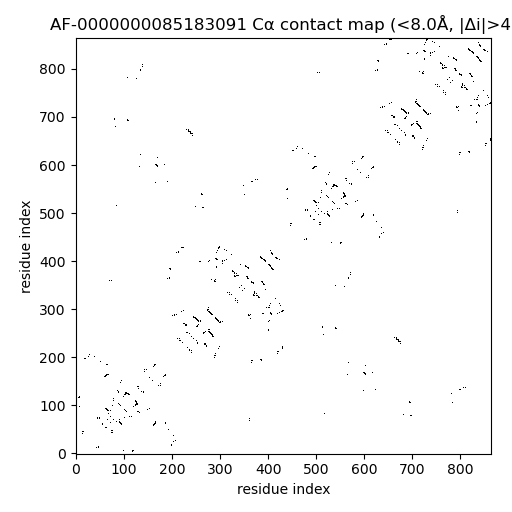-18.672 1 97.88 314 GLU A O 1
ATOM 2550 N N . TRP A 1 315 ? 3.084 -26.125 -18.359 1 97.69 315 TRP A N 1
ATOM 2551 C CA . TRP A 1 315 ? 3.045 -26.25 -16.906 1 97.69 315 TRP A CA 1
ATOM 2552 C C . TRP A 1 315 ? 1.723 -25.734 -16.344 1 97.69 315 TRP A C 1
ATOM 2554 O O . TRP A 1 315 ? 1.125 -26.359 -15.469 1 97.69 315 TRP A O 1
ATOM 2564 N N . ILE A 1 316 ? 1.235 -24.594 -16.875 1 97.12 316 ILE A N 1
ATOM 2565 C CA . ILE A 1 316 ? 0.007 -23.969 -16.391 1 97.12 316 ILE A CA 1
ATOM 2566 C C . ILE A 1 316 ? -1.191 -24.844 -16.766 1 97.12 316 ILE A C 1
ATOM 2568 O O . ILE A 1 316 ? -2.082 -25.047 -15.938 1 97.12 316 ILE A O 1
ATOM 2572 N N . ASP A 1 317 ? -1.21 -25.344 -17.969 1 97.69 317 ASP A N 1
ATOM 2573 C CA . ASP A 1 317 ? -2.314 -26.188 -18.406 1 97.69 317 ASP A CA 1
ATOM 2574 C C . ASP A 1 317 ? -2.418 -27.453 -17.562 1 97.69 317 ASP A C 1
ATOM 2576 O O . ASP A 1 317 ? -3.51 -27.828 -17.141 1 97.69 317 ASP A O 1
ATOM 2580 N N . ALA A 1 318 ? -1.311 -28.062 -17.344 1 98 318 ALA A N 1
ATOM 2581 C CA . ALA A 1 318 ? -1.286 -29.266 -16.516 1 98 318 ALA A CA 1
ATOM 2582 C C . ALA A 1 318 ? -1.818 -28.984 -15.109 1 98 318 ALA A C 1
ATOM 2584 O O . ALA A 1 318 ? -2.574 -29.781 -14.555 1 98 318 ALA A O 1
ATOM 2585 N N . SER A 1 319 ? -1.374 -27.891 -14.539 1 97.75 319 SER A N 1
ATOM 2586 C CA . SER A 1 319 ? -1.809 -27.516 -13.203 1 97.75 319 SER A CA 1
ATOM 2587 C C . SER A 1 319 ? -3.312 -27.266 -13.156 1 97.75 319 SER A C 1
ATOM 2589 O O . SER A 1 319 ? -3.996 -27.75 -12.242 1 97.75 319 SER A O 1
ATOM 2591 N N . ILE A 1 320 ? -3.855 -26.484 -14.141 1 97.88 320 ILE A N 1
ATOM 2592 C CA . ILE A 1 320 ? -5.273 -26.156 -14.18 1 97.88 320 ILE A CA 1
ATOM 2593 C C . ILE A 1 320 ? -6.102 -27.438 -14.305 1 97.88 320 ILE A C 1
ATOM 2595 O O . ILE A 1 320 ? -7.113 -27.594 -13.625 1 97.88 320 ILE A O 1
ATOM 2599 N N . GLN A 1 321 ? -5.625 -28.344 -15.102 1 97.81 321 GLN A N 1
ATOM 2600 C CA . GLN A 1 321 ? -6.336 -29.609 -15.336 1 97.81 321 GLN A CA 1
ATOM 2601 C C . GLN A 1 321 ? -6.406 -30.438 -14.062 1 97.81 321 GLN A C 1
ATOM 2603 O O . GLN A 1 321 ? -7.367 -31.188 -13.852 1 97.81 321 GLN A O 1
ATOM 2608 N N . ALA A 1 322 ? -5.457 -30.312 -13.195 1 98 322 ALA A N 1
ATOM 2609 C CA . ALA A 1 322 ? -5.355 -31.125 -11.992 1 98 322 ALA A CA 1
ATOM 2610 C C . ALA A 1 322 ? -6.25 -30.578 -10.883 1 98 322 ALA A C 1
ATOM 2612 O O . ALA A 1 322 ? -6.512 -31.266 -9.891 1 98 322 ALA A O 1
ATOM 2613 N N . ILE A 1 323 ? -6.742 -29.391 -10.977 1 98.12 323 ILE A N 1
ATOM 2614 C CA . ILE A 1 323 ? -7.426 -28.703 -9.891 1 98.12 323 ILE A CA 1
ATOM 2615 C C . ILE A 1 323 ? -8.867 -29.188 -9.797 1 98.12 323 ILE A C 1
ATOM 2617 O O . ILE A 1 323 ? -9.648 -29.031 -10.742 1 98.12 323 ILE A O 1
ATOM 2621 N N . LYS A 1 324 ? -9.242 -29.688 -8.727 1 97.69 324 LYS A N 1
ATOM 2622 C CA . LYS A 1 324 ? -10.594 -30.047 -8.336 1 97.69 324 LYS A CA 1
ATOM 2623 C C . LYS A 1 324 ? -10.695 -30.25 -6.824 1 97.69 324 LYS A C 1
ATOM 2625 O O . LYS A 1 324 ? -9.68 -30.422 -6.148 1 97.69 324 LYS A O 1
ATOM 2630 N N . PRO A 1 325 ? -11.961 -30.172 -6.301 1 97.88 325 PRO A N 1
ATOM 2631 C CA . PRO A 1 325 ? -12.102 -30.391 -4.855 1 97.88 325 PRO A CA 1
ATOM 2632 C C . PRO A 1 325 ? -11.523 -31.719 -4.398 1 97.88 325 PRO A C 1
ATOM 2634 O O . PRO A 1 325 ? -11.719 -32.75 -5.062 1 97.88 325 PRO A O 1
ATOM 2637 N N . GLY A 1 326 ? -10.766 -31.688 -3.299 1 98 326 GLY A N 1
ATOM 2638 C CA . GLY A 1 326 ? -10.188 -32.906 -2.746 1 98 326 GLY A CA 1
ATOM 2639 C C . GLY A 1 326 ? -8.727 -33.094 -3.115 1 98 326 GLY A C 1
ATOM 2640 O O . GLY A 1 326 ? -7.984 -33.75 -2.402 1 98 326 GLY A O 1
ATOM 2641 N N . VAL A 1 327 ? -8.336 -32.531 -4.223 1 98.06 327 VAL A N 1
ATOM 2642 C CA . VAL A 1 327 ? -6.926 -32.562 -4.605 1 98.06 327 VAL A CA 1
ATOM 2643 C C . VAL A 1 327 ? -6.105 -31.719 -3.631 1 98.06 327 VAL A C 1
ATOM 2645 O O . VAL A 1 327 ? -6.582 -30.688 -3.141 1 98.06 327 VAL A O 1
ATOM 2648 N N . THR A 1 328 ? -4.949 -32.156 -3.342 1 98.25 328 THR A N 1
ATOM 2649 C CA . THR A 1 328 ? -4.082 -31.422 -2.441 1 98.25 328 THR A CA 1
ATOM 2650 C C . THR A 1 328 ? -3.021 -30.656 -3.227 1 98.25 328 THR A C 1
ATOM 2652 O O . THR A 1 328 ? -2.688 -31.016 -4.355 1 98.25 328 THR A O 1
ATOM 2655 N N . THR A 1 329 ? -2.486 -29.594 -2.605 1 97.75 329 THR A N 1
ATOM 2656 C CA . THR A 1 329 ? -1.604 -28.641 -3.291 1 97.75 329 THR A CA 1
ATOM 2657 C C . THR A 1 329 ? -0.309 -29.328 -3.715 1 97.75 329 THR A C 1
ATOM 2659 O O . THR A 1 329 ? 0.342 -28.906 -4.672 1 97.75 329 THR A O 1
ATOM 2662 N N . ASP A 1 330 ? 0.12 -30.391 -3.027 1 97.88 330 ASP A N 1
ATOM 2663 C CA . ASP A 1 330 ? 1.321 -31.109 -3.438 1 97.88 330 ASP A CA 1
ATOM 2664 C C . ASP A 1 33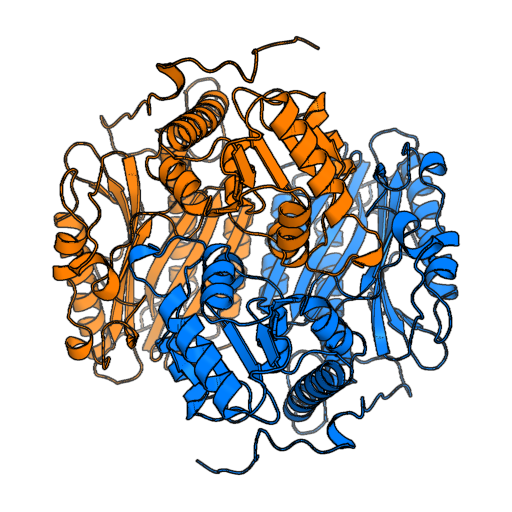0 ? 1.139 -31.75 -4.816 1 97.88 330 ASP A C 1
ATOM 2666 O O . ASP A 1 330 ? 2.078 -31.797 -5.613 1 97.88 330 ASP A O 1
ATOM 2670 N N . ASN A 1 331 ? -0.083 -32.219 -5.086 1 98.06 331 ASN A N 1
ATOM 2671 C CA . ASN A 1 331 ? -0.367 -32.844 -6.379 1 98.06 331 ASN A CA 1
ATOM 2672 C C . ASN A 1 331 ? -0.231 -31.828 -7.516 1 98.06 331 ASN A C 1
ATOM 2674 O O . ASN A 1 331 ? 0.183 -32.188 -8.617 1 98.06 331 ASN A O 1
ATOM 2678 N N . VAL A 1 332 ? -0.554 -30.641 -7.223 1 98.06 332 VAL A N 1
ATOM 2679 C CA . VAL A 1 332 ? -0.426 -29.578 -8.219 1 98.06 332 VAL A CA 1
ATOM 2680 C C . VAL A 1 332 ? 1.032 -29.141 -8.32 1 98.06 332 VAL A C 1
ATOM 2682 O O . VAL A 1 332 ? 1.575 -29.016 -9.422 1 98.06 332 VAL A O 1
ATOM 2685 N N . ALA A 1 333 ? 1.694 -28.969 -7.188 1 97.81 333 ALA A N 1
ATOM 2686 C CA . ALA A 1 333 ? 3.076 -28.484 -7.141 1 97.81 333 ALA A CA 1
ATOM 2687 C C . ALA A 1 333 ? 4.012 -29.469 -7.855 1 97.81 333 ALA A C 1
ATOM 2689 O O . ALA A 1 333 ? 4.992 -29.047 -8.477 1 97.81 333 ALA A O 1
ATOM 2690 N N . LYS A 1 334 ? 3.703 -30.703 -7.82 1 97.75 334 LYS A N 1
ATOM 2691 C CA . LYS A 1 334 ? 4.543 -31.75 -8.406 1 97.75 334 LYS A CA 1
ATOM 2692 C C . LYS A 1 334 ? 4.523 -31.672 -9.93 1 97.75 334 LYS A C 1
ATOM 2694 O O . LYS A 1 334 ? 5.379 -32.25 -10.594 1 97.75 334 LYS A O 1
ATOM 2699 N N . LEU A 1 335 ? 3.516 -31.016 -10.43 1 97.81 335 LEU A N 1
ATOM 2700 C CA . LEU A 1 335 ? 3.41 -30.906 -11.883 1 97.81 335 LEU A CA 1
ATOM 2701 C C . LEU A 1 335 ? 4.391 -29.859 -12.422 1 97.81 335 LEU A C 1
ATOM 2703 O O . LEU A 1 335 ? 4.629 -29.797 -13.625 1 97.81 335 LEU A O 1
ATOM 2707 N N . TRP A 1 336 ? 4.973 -29 -11.57 1 97.56 336 TRP A N 1
ATOM 2708 C CA . TRP A 1 336 ? 5.957 -27.984 -11.953 1 97.56 336 TRP A CA 1
ATOM 2709 C C . TRP A 1 336 ? 7.371 -28.562 -11.891 1 97.56 336 TRP A C 1
ATOM 2711 O O . TRP A 1 336 ? 7.633 -29.516 -11.156 1 97.56 336 TRP A O 1
ATOM 2721 N N . PRO A 1 337 ? 8.258 -28 -12.672 1 97.12 337 PRO A N 1
ATOM 2722 C CA . PRO A 1 337 ? 9.633 -28.5 -12.656 1 97.12 337 PRO A CA 1
ATOM 2723 C C . PRO A 1 337 ? 10.336 -28.25 -11.32 1 97.12 337 PRO A C 1
ATOM 2725 O O . PRO A 1 337 ? 10.016 -27.281 -10.625 1 97.12 337 PRO A O 1
ATOM 2728 N N . LYS A 1 338 ? 11.219 -29.172 -10.992 1 96.69 338 LYS A N 1
ATOM 2729 C CA . LYS A 1 338 ? 12.125 -28.875 -9.883 1 96.69 338 LYS A CA 1
ATOM 2730 C C . LYS A 1 338 ? 12.969 -27.641 -10.188 1 96.69 338 LYS A C 1
ATOM 2732 O O . LYS A 1 338 ? 13.25 -27.344 -11.352 1 96.69 338 LYS A O 1
ATOM 2737 N N . ALA A 1 339 ? 13.352 -26.953 -9.086 1 93.75 339 ALA A N 1
ATOM 2738 C CA . ALA A 1 339 ? 14.094 -25.719 -9.219 1 93.75 339 ALA A CA 1
ATOM 2739 C C . ALA A 1 339 ? 15.289 -25.875 -10.148 1 93.75 339 ALA A C 1
ATOM 2741 O O . ALA A 1 339 ? 15.516 -25.062 -11.039 1 93.75 339 ALA A O 1
ATOM 2742 N N . GLU A 1 340 ? 15.992 -26.938 -10.062 1 94.19 340 GLU A N 1
ATOM 2743 C CA . GLU A 1 340 ? 17.219 -27.172 -10.828 1 94.19 340 GLU A CA 1
ATOM 2744 C C . GLU A 1 340 ? 16.906 -27.391 -12.305 1 94.19 340 GLU A C 1
ATOM 2746 O O . GLU A 1 340 ? 17.734 -27.094 -13.164 1 94.19 340 GLU A O 1
ATOM 2751 N N . GLU A 1 341 ? 15.742 -27.797 -12.547 1 94.12 341 GLU A N 1
ATOM 2752 C CA . GLU A 1 341 ? 15.352 -28.141 -13.914 1 94.12 341 GLU A CA 1
ATOM 2753 C C . GLU A 1 341 ? 15.117 -26.891 -14.75 1 94.12 341 GLU A C 1
ATOM 2755 O O . GLU A 1 341 ? 15.086 -26.953 -15.977 1 94.12 341 GLU A O 1
ATOM 2760 N N . PHE A 1 342 ? 14.953 -25.797 -14.023 1 90.44 342 PHE A N 1
ATOM 2761 C CA . PHE A 1 342 ? 14.773 -24.594 -14.82 1 90.44 342 PHE A CA 1
ATOM 2762 C C . PHE A 1 342 ? 15.711 -23.484 -14.352 1 90.44 342 PHE A C 1
ATOM 2764 O O . PHE A 1 342 ? 15.406 -22.297 -14.508 1 90.44 342 PHE A O 1
ATOM 2771 N N . GLY A 1 343 ? 16.797 -23.891 -13.766 1 86.69 343 GLY A N 1
ATOM 2772 C CA . GLY A 1 343 ? 17.938 -23 -13.695 1 86.69 343 GLY A CA 1
ATOM 2773 C C . GLY A 1 343 ? 18.141 -22.391 -12.32 1 86.69 343 GLY A C 1
ATOM 2774 O O . GLY A 1 343 ? 18.859 -21.391 -12.172 1 86.69 343 GLY A O 1
ATOM 2775 N N . PHE A 1 344 ? 17.547 -22.891 -11.203 1 88.56 344 PHE A N 1
ATOM 2776 C CA . PHE A 1 344 ? 17.719 -22.375 -9.852 1 88.56 344 PHE A CA 1
ATOM 2777 C C . PHE A 1 344 ? 18.328 -23.438 -8.945 1 88.56 344 PHE A C 1
ATOM 2779 O O . PHE A 1 344 ? 18.109 -24.641 -9.141 1 88.56 344 PHE A O 1
ATOM 2786 N N . PRO A 1 345 ? 19.125 -23.031 -7.977 1 89.81 345 PRO A N 1
ATOM 2787 C CA . PRO A 1 345 ? 19.891 -24 -7.199 1 89.81 345 PRO A CA 1
ATOM 2788 C C . PRO A 1 345 ? 19.031 -24.797 -6.23 1 89.81 345 PRO A C 1
ATOM 2790 O O . PRO A 1 345 ? 19.438 -25.891 -5.801 1 89.81 345 PRO A O 1
ATOM 2793 N N . ASN A 1 346 ? 17.922 -24.266 -5.789 1 91.5 346 ASN A N 1
ATOM 2794 C CA . ASN A 1 346 ? 17.031 -24.938 -4.859 1 91.5 346 ASN A CA 1
ATOM 2795 C C . ASN A 1 346 ? 15.633 -24.312 -4.867 1 91.5 346 ASN A C 1
ATOM 2797 O O . ASN A 1 346 ? 15.422 -23.281 -5.508 1 91.5 346 ASN A O 1
ATOM 2801 N N . GLU A 1 347 ? 14.711 -24.938 -4.184 1 90.25 347 GLU A N 1
ATOM 2802 C CA . GLU A 1 347 ? 13.312 -24.516 -4.199 1 90.25 347 GLU A CA 1
ATOM 2803 C C . GLU A 1 347 ? 13.141 -23.172 -3.514 1 90.25 347 GLU A C 1
ATOM 2805 O O . GLU A 1 347 ? 12.258 -22.391 -3.881 1 90.25 347 GLU A O 1
ATOM 2810 N N . ASP A 1 348 ? 13.953 -22.844 -2.592 1 83.5 348 ASP A N 1
ATOM 2811 C CA . ASP A 1 348 ? 13.898 -21.547 -1.931 1 83.5 348 ASP A CA 1
ATOM 2812 C C . ASP A 1 348 ? 14.227 -20.406 -2.904 1 83.5 348 ASP A C 1
ATOM 2814 O O . ASP A 1 348 ? 13.562 -19.375 -2.916 1 83.5 348 ASP A O 1
ATOM 2818 N N . ALA A 1 349 ? 15.234 -20.672 -3.711 1 85.25 349 ALA A N 1
ATOM 2819 C CA . ALA A 1 349 ? 15.672 -19.672 -4.684 1 85.25 349 ALA A CA 1
ATOM 2820 C C . ALA A 1 349 ? 14.641 -19.516 -5.801 1 85.25 349 ALA A C 1
ATOM 2822 O O . ALA A 1 349 ? 14.57 -18.469 -6.438 1 85.25 349 ALA A O 1
ATOM 2823 N N . ALA A 1 350 ? 13.883 -20.578 -6.035 1 88.62 350 ALA A N 1
ATOM 2824 C CA . ALA A 1 350 ? 12.898 -20.547 -7.109 1 88.62 350 ALA A CA 1
ATOM 2825 C C . ALA A 1 350 ? 11.523 -20.141 -6.582 1 88.62 350 ALA A C 1
ATOM 2827 O O . ALA A 1 350 ? 10.547 -20.094 -7.336 1 88.62 350 ALA A O 1
ATOM 2828 N N . PHE A 1 351 ? 11.508 -19.812 -5.281 1 87 351 PHE A N 1
ATOM 2829 C CA . PHE A 1 351 ? 10.211 -19.516 -4.676 1 87 351 PHE A CA 1
ATOM 2830 C C . PHE A 1 351 ? 9.539 -18.344 -5.371 1 87 351 PHE A C 1
ATOM 2832 O O . PHE A 1 351 ? 10.172 -17.312 -5.609 1 87 351 PHE A O 1
ATOM 2839 N N . GLY A 1 352 ? 8.328 -18.469 -5.695 1 87.31 352 GLY A N 1
ATOM 2840 C CA . GLY A 1 352 ? 7.555 -17.406 -6.32 1 87.31 352 GLY A CA 1
ATOM 2841 C C . GLY A 1 352 ? 7.559 -17.484 -7.836 1 87.31 352 GLY A C 1
ATOM 2842 O O . GLY A 1 352 ? 6.84 -16.734 -8.5 1 87.31 352 GLY A O 1
ATOM 2843 N N . LEU A 1 353 ? 8.383 -18.422 -8.375 1 91.12 353 LEU A N 1
ATOM 2844 C CA . LEU A 1 353 ? 8.469 -18.516 -9.828 1 91.12 353 LEU A CA 1
ATOM 2845 C C . LEU A 1 353 ? 7.5 -19.562 -10.375 1 91.12 353 LEU A C 1
ATOM 2847 O O . LEU A 1 353 ? 6.902 -19.359 -11.43 1 91.12 353 LEU A O 1
ATOM 2851 N N . GLN A 1 354 ? 7.434 -20.672 -9.75 1 94.69 354 GLN A N 1
ATOM 2852 C CA . GLN A 1 354 ? 6.312 -21.609 -9.828 1 94.69 354 GLN A CA 1
ATOM 2853 C C . GLN A 1 354 ? 5.457 -21.547 -8.57 1 94.69 354 GLN A C 1
ATOM 2855 O O . GLN A 1 354 ? 5.879 -22 -7.504 1 94.69 354 GLN A O 1
ATOM 2860 N N . PHE A 1 355 ? 4.273 -20.969 -8.781 1 94.31 355 PHE A N 1
ATOM 2861 C CA . PHE A 1 355 ? 3.643 -20.531 -7.547 1 94.31 355 PHE A CA 1
ATOM 2862 C C . PHE A 1 355 ? 2.133 -20.406 -7.719 1 94.31 355 PHE A C 1
ATOM 2864 O O . PHE A 1 355 ? 1.652 -20.047 -8.797 1 94.31 355 PHE A O 1
ATOM 2871 N N . GLY A 1 356 ? 1.451 -20.828 -6.738 1 97.06 356 GLY A N 1
ATOM 2872 C CA . GLY A 1 356 ? 0.027 -20.562 -6.621 1 97.06 356 GLY A CA 1
ATOM 2873 C C . GLY A 1 356 ? -0.353 -19.938 -5.289 1 97.06 356 GLY A C 1
ATOM 2874 O O . GLY A 1 356 ? 0.22 -20.281 -4.25 1 97.06 356 GLY A O 1
ATOM 2875 N N . HIS A 1 357 ? -1.22 -19.078 -5.328 1 96.69 357 HIS A N 1
ATOM 2876 C CA . HIS A 1 357 ? -1.659 -18.422 -4.102 1 96.69 357 HIS A CA 1
ATOM 2877 C C . HIS A 1 357 ? -3.137 -18.062 -4.176 1 96.69 357 HIS A C 1
ATOM 2879 O O . HIS A 1 357 ? -3.633 -17.672 -5.234 1 96.69 357 HIS A O 1
ATOM 2885 N N . GLY A 1 358 ? -3.789 -18.219 -3.027 1 96.88 358 GLY A N 1
ATOM 2886 C CA . GLY A 1 358 ? -5.156 -17.734 -2.936 1 96.88 358 GLY A CA 1
ATOM 2887 C C . GLY A 1 358 ? -5.289 -16.25 -3.262 1 96.88 358 GLY A C 1
ATOM 2888 O O . GLY A 1 358 ? -4.316 -15.5 -3.17 1 96.88 358 GLY A O 1
ATOM 2889 N N . LEU A 1 359 ? -6.496 -15.906 -3.668 1 96.38 359 LEU A N 1
ATOM 2890 C CA . LEU A 1 359 ? -6.809 -14.531 -4.027 1 96.38 359 LEU A CA 1
ATOM 2891 C C . LEU A 1 359 ? -8.141 -14.094 -3.416 1 96.38 359 LEU A C 1
ATOM 2893 O O . LEU A 1 359 ? -9.102 -14.867 -3.412 1 96.38 359 LEU A O 1
ATOM 2897 N N . GLY A 1 360 ? -8.172 -12.953 -2.91 1 96.94 360 GLY A N 1
ATOM 2898 C CA . GLY A 1 360 ? -9.359 -12.336 -2.336 1 96.94 360 GLY A CA 1
ATOM 2899 C C . GLY A 1 360 ? -9.172 -10.867 -2.021 1 96.94 360 GLY A C 1
ATOM 2900 O O . GLY A 1 360 ? -8.758 -10.086 -2.885 1 96.94 360 GLY A O 1
ATOM 2901 N N . LEU A 1 361 ? -9.43 -10.539 -0.778 1 96.12 361 LEU A N 1
ATOM 2902 C CA . LEU A 1 361 ? -9.195 -9.156 -0.368 1 96.12 361 LEU A CA 1
ATOM 2903 C C . LEU A 1 361 ? -7.699 -8.852 -0.289 1 96.12 361 LEU A C 1
ATOM 2905 O O . LEU A 1 361 ? -7.277 -7.723 -0.536 1 96.12 361 LEU A O 1
ATOM 2909 N N . ALA A 1 362 ? -6.984 -9.906 0.02 1 94 362 ALA A N 1
ATOM 2910 C CA . ALA A 1 362 ? -5.531 -9.773 -0.037 1 94 362 ALA A CA 1
ATOM 2911 C C . ALA A 1 362 ? -4.98 -10.336 -1.342 1 94 362 ALA A C 1
ATOM 2913 O O . ALA A 1 362 ? -5.551 -11.273 -1.911 1 94 362 ALA A O 1
ATOM 2914 N N . LEU A 1 363 ? -3.854 -9.828 -1.746 1 92.88 363 LEU A N 1
ATOM 2915 C CA . LEU A 1 363 ? -3.182 -10.25 -2.971 1 92.88 363 LEU A CA 1
ATOM 2916 C C . LEU A 1 363 ? -2.723 -11.703 -2.867 1 92.88 363 LEU A C 1
ATOM 2918 O O . LEU A 1 363 ? -2.746 -12.438 -3.857 1 92.88 363 LEU A O 1
ATOM 2922 N N . HIS A 1 364 ? -2.262 -12.117 -1.703 1 91.75 364 HIS A N 1
ATOM 2923 C CA . HIS A 1 364 ? -1.886 -13.5 -1.447 1 91.75 364 HIS A CA 1
ATOM 2924 C C . HIS A 1 364 ? -2.625 -14.062 -0.236 1 91.75 364 HIS A C 1
ATOM 2926 O O . HIS A 1 364 ? -2.51 -13.523 0.869 1 91.75 364 HIS A O 1
ATOM 2932 N N . GLU A 1 365 ? -3.4 -15.023 -0.492 1 94.56 365 GLU A N 1
ATOM 2933 C CA . GLU A 1 365 ? -4.125 -15.766 0.534 1 94.56 365 GLU A CA 1
ATOM 2934 C C . GLU A 1 365 ? -3.873 -17.266 0.411 1 94.56 365 GLU A C 1
ATOM 2936 O O . GLU A 1 365 ? -2.855 -17.688 -0.143 1 94.56 365 GLU A O 1
ATOM 2941 N N . ARG A 1 366 ? -4.617 -18.047 1.12 1 94.06 366 ARG A N 1
ATOM 2942 C CA . ARG A 1 366 ? -4.578 -19.5 0.983 1 94.06 366 ARG A CA 1
ATOM 2943 C C . ARG A 1 366 ? -5.434 -19.969 -0.192 1 94.06 366 ARG A C 1
ATOM 2945 O O . ARG A 1 366 ? -6.422 -19.312 -0.541 1 94.06 366 ARG A O 1
ATOM 2952 N N . PRO A 1 367 ? -5.02 -20.953 -0.828 1 95.44 367 PRO A N 1
ATOM 2953 C CA . PRO A 1 367 ? -3.908 -21.859 -0.548 1 95.44 367 PRO A CA 1
ATOM 2954 C C . PRO A 1 367 ? -2.582 -21.359 -1.123 1 95.44 367 PRO A C 1
ATOM 2956 O O . PRO A 1 367 ? -2.568 -20.469 -1.975 1 95.44 367 PRO A O 1
ATOM 2959 N N . ILE A 1 368 ? -1.561 -21.922 -0.627 1 94.62 368 ILE A N 1
ATOM 2960 C CA . ILE A 1 368 ? -0.232 -21.719 -1.194 1 94.62 368 ILE A CA 1
ATOM 2961 C C . ILE A 1 368 ? 0.215 -22.984 -1.919 1 94.62 368 ILE A C 1
ATOM 2963 O O . ILE A 1 368 ? 0.196 -24.078 -1.343 1 94.62 368 ILE A O 1
ATOM 2967 N N . ILE A 1 369 ? 0.561 -22.828 -3.072 1 96.56 369 ILE A N 1
ATOM 2968 C CA . ILE A 1 369 ? 1.021 -23.953 -3.887 1 96.56 369 ILE A CA 1
ATOM 2969 C C . ILE A 1 369 ? 2.455 -23.703 -4.348 1 96.56 369 ILE A C 1
ATOM 2971 O O . ILE A 1 369 ? 2.711 -22.781 -5.125 1 96.56 369 ILE A O 1
ATOM 2975 N N . SER A 1 370 ? 3.309 -24.406 -3.883 1 95.19 370 SER A N 1
ATOM 2976 C CA . SER A 1 370 ? 4.727 -24.359 -4.227 1 95.19 370 SER A CA 1
ATOM 2977 C C . SER A 1 370 ? 5.438 -25.656 -3.846 1 95.19 370 SER A C 1
ATOM 2979 O O . SER A 1 370 ? 5.09 -26.281 -2.846 1 95.19 370 SER A O 1
ATOM 2981 N N . ARG A 1 371 ? 6.395 -26 -4.641 1 95.25 371 ARG A N 1
ATOM 2982 C CA . ARG A 1 371 ? 7.172 -27.188 -4.289 1 95.25 371 ARG A CA 1
ATOM 2983 C C . ARG A 1 371 ? 7.844 -27.016 -2.93 1 95.25 371 ARG A C 1
ATOM 2985 O O . ARG A 1 371 ? 7.941 -27.969 -2.154 1 95.25 371 ARG A O 1
ATOM 2992 N N . ALA A 1 372 ? 8.25 -25.781 -2.639 1 90.31 372 ALA A N 1
ATOM 2993 C CA . ALA A 1 372 ? 8.938 -25.5 -1.385 1 90.31 372 ALA A CA 1
ATOM 2994 C C . ALA A 1 372 ? 8.039 -25.781 -0.185 1 90.31 372 ALA A C 1
ATOM 2996 O O . ALA A 1 372 ? 8.5 -26.297 0.837 1 90.31 372 ALA A O 1
ATOM 2997 N N . VAL A 1 373 ? 6.766 -25.578 -0.321 1 91.25 373 VAL A N 1
ATOM 2998 C CA . VAL A 1 373 ? 5.863 -25.594 0.823 1 91.25 373 VAL A CA 1
ATOM 2999 C C . VAL A 1 373 ? 4.941 -26.812 0.729 1 91.25 373 VAL A C 1
ATOM 3001 O O . VAL A 1 373 ? 4.805 -27.578 1.689 1 91.25 373 VAL A O 1
ATOM 3004 N N . SER A 1 374 ? 4.391 -27.078 -0.392 1 95.12 374 SER A N 1
ATOM 3005 C CA . SER A 1 374 ? 3.246 -27.969 -0.551 1 95.12 374 SER A CA 1
ATOM 3006 C C . SER A 1 374 ? 3.664 -29.438 -0.434 1 95.12 374 SER A C 1
ATOM 3008 O O . SER A 1 374 ? 2.859 -30.281 -0.046 1 95.12 374 SER A O 1
ATOM 3010 N N . LEU A 1 375 ? 4.902 -29.734 -0.756 1 95.31 375 LEU A N 1
ATOM 3011 C CA . LEU A 1 375 ? 5.312 -31.141 -0.741 1 95.31 375 LEU A CA 1
ATOM 3012 C C . LEU A 1 375 ? 5.305 -31.688 0.68 1 95.31 375 LEU A C 1
ATOM 3014 O O . LEU A 1 375 ? 4.906 -32.844 0.903 1 95.31 375 LEU A O 1
ATOM 3018 N N . ASP A 1 376 ? 5.613 -30.844 1.621 1 93.44 376 ASP A N 1
ATOM 3019 C CA . ASP A 1 376 ? 5.668 -31.281 3.01 1 93.44 376 ASP A CA 1
ATOM 3020 C C . ASP A 1 376 ? 4.426 -30.844 3.777 1 93.44 376 ASP A C 1
ATOM 3022 O O . ASP A 1 376 ? 4.082 -31.422 4.809 1 93.44 376 ASP A O 1
ATOM 3026 N N . HIS A 1 377 ? 3.844 -29.812 3.297 1 92.81 377 HIS A N 1
ATOM 3027 C CA . HIS A 1 377 ? 2.674 -29.25 3.969 1 92.81 377 HIS A CA 1
ATOM 3028 C C . HIS A 1 377 ? 1.534 -29.016 2.982 1 92.81 377 HIS A C 1
ATOM 3030 O O . HIS A 1 377 ? 1.12 -27.875 2.768 1 92.81 377 HIS A O 1
ATOM 3036 N N . PRO A 1 378 ? 0.953 -30.078 2.506 1 95.81 378 PRO A N 1
ATOM 3037 C CA . PRO A 1 378 ? -0.109 -29.922 1.507 1 95.81 378 PRO A CA 1
ATOM 3038 C C . PRO A 1 378 ? -1.409 -29.391 2.104 1 95.81 378 PRO A C 1
ATOM 3040 O O . PRO A 1 378 ? -1.724 -29.672 3.262 1 95.81 378 PRO A O 1
ATOM 3043 N N . MET A 1 379 ? -2.074 -28.641 1.373 1 95.25 379 MET A N 1
ATOM 3044 C CA . MET A 1 379 ? -3.412 -28.156 1.695 1 95.25 379 MET A CA 1
ATOM 3045 C C . MET A 1 379 ? -4.449 -28.734 0.737 1 95.25 379 MET A C 1
ATOM 3047 O O . MET A 1 379 ? -4.172 -28.906 -0.452 1 95.25 379 MET A O 1
ATOM 3051 N N . GLU A 1 380 ? -5.582 -28.984 1.256 1 97.56 380 GLU A N 1
ATOM 3052 C CA . GLU A 1 380 ? -6.652 -29.5 0.406 1 97.56 380 GLU A CA 1
ATOM 3053 C C . GLU A 1 380 ? -7.336 -28.375 -0.362 1 97.56 380 GLU A C 1
ATOM 3055 O O . GLU A 1 380 ? -7.691 -27.344 0.219 1 97.56 380 GLU A O 1
ATOM 3060 N N . ILE A 1 381 ? -7.473 -28.531 -1.623 1 98.25 381 ILE A N 1
ATOM 3061 C CA . ILE A 1 381 ? -8.227 -27.609 -2.469 1 98.25 381 ILE A CA 1
ATOM 3062 C C . ILE A 1 381 ? -9.719 -27.875 -2.318 1 98.25 381 ILE A C 1
ATOM 3064 O O . ILE A 1 381 ? -10.164 -29.016 -2.393 1 98.25 381 ILE A O 1
ATOM 3068 N N . GLN A 1 382 ? -10.469 -26.828 -2.084 1 98.31 382 GLN A N 1
ATOM 3069 C CA . GLN A 1 382 ? -11.898 -26.969 -1.793 1 98.31 382 GLN A CA 1
ATOM 3070 C C . GLN A 1 382 ? -12.734 -26.078 -2.711 1 98.31 382 GLN A C 1
ATOM 3072 O O . GLN A 1 382 ? -12.258 -25.047 -3.195 1 98.31 382 GLN A O 1
ATOM 3077 N N . THR A 1 383 ? -13.992 -26.547 -2.898 1 98.19 383 THR A N 1
ATOM 3078 C CA . THR A 1 383 ? -14.953 -25.734 -3.641 1 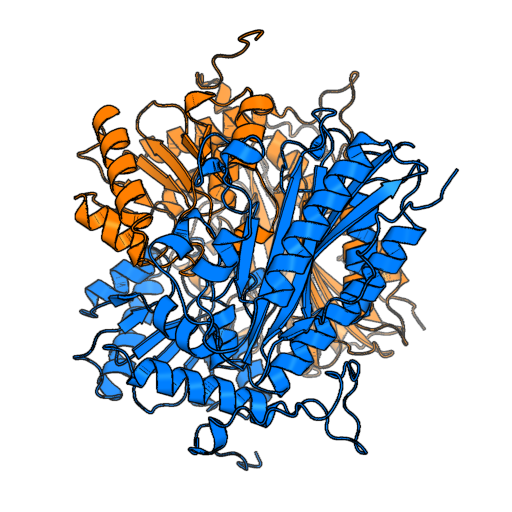98.19 383 THR A CA 1
ATOM 3079 C C . THR A 1 383 ? -15.055 -24.344 -3.041 1 98.19 383 THR A C 1
ATOM 3081 O O . THR A 1 383 ? -15.125 -24.188 -1.819 1 98.19 383 THR A O 1
ATOM 3084 N N . GLY A 1 384 ? -14.977 -23.312 -3.92 1 98.06 384 GLY A N 1
ATOM 3085 C CA . GLY A 1 384 ? -15.125 -21.938 -3.471 1 98.06 384 GLY A CA 1
ATOM 3086 C C . GLY A 1 384 ? -13.805 -21.219 -3.271 1 98.06 384 GLY A C 1
ATOM 3087 O O . GLY A 1 384 ? -13.773 -20.016 -3.055 1 98.06 384 GLY A O 1
ATOM 3088 N N . MET A 1 385 ? -12.734 -22.016 -3.311 1 98.44 385 MET A N 1
ATOM 3089 C CA . MET A 1 385 ? -11.43 -21.375 -3.32 1 98.44 385 MET A CA 1
ATOM 3090 C C . MET A 1 385 ? -11.188 -20.656 -4.648 1 98.44 385 MET A C 1
ATOM 3092 O O . MET A 1 385 ? -11.617 -21.141 -5.699 1 98.44 385 MET A O 1
ATOM 3096 N N . VAL A 1 386 ? -10.617 -19.516 -4.621 1 98.12 386 VAL A N 1
ATOM 3097 C CA . VAL A 1 386 ? -10.148 -18.766 -5.781 1 98.12 386 VAL A CA 1
ATOM 3098 C C . VAL A 1 386 ? -8.656 -18.484 -5.648 1 98.12 386 VAL A C 1
ATOM 3100 O O . VAL A 1 386 ? -8.195 -17.984 -4.613 1 98.12 386 VAL A O 1
ATOM 3103 N N . PHE A 1 387 ? -7.883 -18.891 -6.656 1 97 387 PHE A N 1
ATOM 3104 C CA . PHE A 1 387 ? -6.453 -18.641 -6.527 1 97 387 PHE A CA 1
ATOM 3105 C C . PHE A 1 387 ? -5.805 -18.5 -7.895 1 97 387 PHE A C 1
ATOM 3107 O O . PHE A 1 387 ? -6.449 -18.719 -8.922 1 97 387 PHE A O 1
ATOM 3114 N N . ALA A 1 388 ? -4.641 -17.906 -7.871 1 97.56 388 ALA A N 1
ATOM 3115 C CA . ALA A 1 388 ? -3.816 -17.719 -9.062 1 97.56 388 ALA A CA 1
ATOM 3116 C C . ALA A 1 388 ? -2.729 -18.781 -9.164 1 97.56 388 ALA A C 1
ATOM 3118 O O . ALA A 1 388 ? -2.168 -19.203 -8.148 1 97.56 388 ALA A O 1
ATOM 3119 N N . LEU A 1 389 ? -2.477 -19.219 -10.352 1 97.88 389 LEU A N 1
ATOM 3120 C CA . LEU A 1 389 ? -1.361 -20.094 -10.695 1 97.88 389 LEU A CA 1
ATOM 3121 C C . LEU A 1 389 ? -0.397 -19.391 -11.648 1 97.88 389 LEU A C 1
ATOM 3123 O O . LEU A 1 389 ? -0.81 -18.875 -12.688 1 97.88 389 LEU A O 1
ATOM 3127 N N . GLU A 1 390 ? 0.839 -19.375 -11.25 1 97.25 390 GLU A N 1
ATOM 3128 C CA . GLU A 1 390 ? 1.78 -18.672 -12.109 1 97.25 390 GLU A CA 1
ATOM 3129 C C . GLU A 1 390 ? 3.041 -19.5 -12.352 1 97.25 390 GLU A C 1
ATOM 3131 O O . GLU A 1 390 ? 3.465 -20.266 -11.477 1 97.25 390 GLU A O 1
ATOM 3136 N N . THR A 1 391 ? 3.617 -19.375 -13.516 1 96.75 391 THR A N 1
ATOM 3137 C CA . THR A 1 391 ? 4.828 -20.078 -13.922 1 96.75 391 THR A CA 1
ATOM 3138 C C . THR A 1 391 ? 5.812 -19.109 -14.586 1 96.75 391 THR A C 1
ATOM 3140 O O . THR A 1 391 ? 5.406 -18.125 -15.188 1 96.75 391 THR A O 1
ATOM 3143 N N . TYR A 1 392 ? 7.004 -19.344 -14.414 1 96.81 392 TYR A N 1
ATOM 3144 C CA . TYR A 1 392 ? 8.141 -18.641 -15.016 1 96.81 392 TYR A CA 1
ATOM 3145 C C . TYR A 1 392 ? 9.086 -19.625 -15.695 1 96.81 392 TYR A C 1
ATOM 3147 O O . TYR A 1 392 ? 9.484 -20.625 -15.102 1 96.81 392 TYR A O 1
ATOM 3155 N N . CYS A 1 393 ? 9.383 -19.391 -16.969 1 97.06 393 CYS A N 1
ATOM 3156 C CA . CYS A 1 393 ? 10.328 -20.219 -17.719 1 97.06 393 CYS A CA 1
ATOM 3157 C C . CYS A 1 393 ? 11.398 -19.359 -18.375 1 97.06 393 CYS A C 1
ATOM 3159 O O . CYS A 1 393 ? 11.117 -18.656 -19.344 1 97.06 393 CYS A O 1
ATOM 3161 N N . PRO A 1 394 ? 12.602 -19.438 -17.859 1 96.06 394 PRO A N 1
ATOM 3162 C CA . PRO A 1 394 ? 13.672 -18.719 -18.547 1 96.06 394 PRO A CA 1
ATOM 3163 C C . PRO A 1 394 ? 13.93 -19.266 -19.953 1 96.06 394 PRO 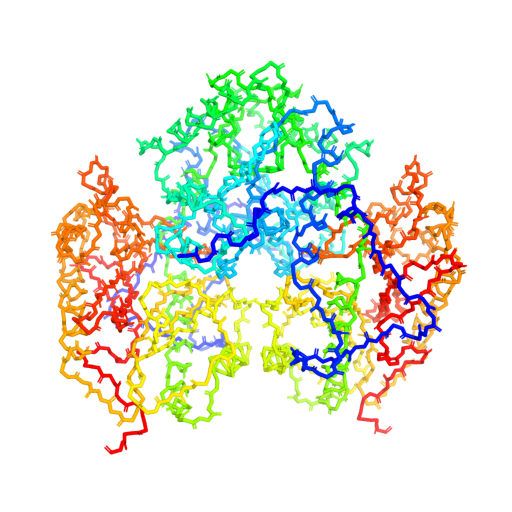A C 1
ATOM 3165 O O . PRO A 1 394 ? 13.836 -20.469 -20.188 1 96.06 394 PRO A O 1
ATOM 3168 N N . ALA A 1 395 ? 14.25 -18.391 -20.891 1 96.5 395 ALA A N 1
ATOM 3169 C CA . ALA A 1 395 ? 14.578 -18.812 -22.25 1 96.5 395 ALA A CA 1
ATOM 3170 C C . ALA A 1 395 ? 16.047 -19.203 -22.359 1 96.5 395 ALA A C 1
ATOM 3172 O O . ALA A 1 395 ? 16.875 -18.797 -21.547 1 96.5 395 ALA A O 1
ATOM 3173 N N . ALA A 1 396 ? 16.344 -19.969 -23.375 1 95.88 396 ALA A N 1
ATOM 3174 C CA . ALA A 1 396 ? 17.688 -20.5 -23.562 1 95.88 396 ALA A CA 1
ATOM 3175 C C . ALA A 1 396 ? 18.656 -19.406 -23.969 1 95.88 396 ALA A C 1
ATOM 3177 O O . ALA A 1 396 ? 19.875 -19.594 -23.938 1 95.88 396 ALA A O 1
ATOM 3178 N N . ASP A 1 397 ? 18.109 -18.266 -24.391 1 94.5 397 ASP A N 1
ATOM 3179 C CA . ASP A 1 397 ? 18.984 -17.172 -24.828 1 94.5 397 ASP A CA 1
ATOM 3180 C C . ASP A 1 397 ? 19.641 -16.5 -23.625 1 94.5 397 ASP A C 1
ATOM 3182 O O . ASP A 1 397 ? 20.5 -15.625 -23.797 1 94.5 397 ASP A O 1
ATOM 3186 N N . GLY A 1 398 ? 19.172 -16.734 -22.375 1 91.5 398 GLY A N 1
ATOM 3187 C CA . GLY A 1 398 ? 19.859 -16.297 -21.172 1 91.5 398 GLY A CA 1
ATOM 3188 C C . GLY A 1 398 ? 19.312 -15.008 -20.609 1 91.5 398 GLY A C 1
ATOM 3189 O O . GLY A 1 398 ? 19.672 -14.609 -19.5 1 91.5 398 GLY A O 1
ATOM 3190 N N . TYR A 1 399 ? 18.422 -14.352 -21.312 1 92.12 399 TYR A N 1
ATOM 3191 C CA . TYR A 1 399 ? 17.969 -13.07 -20.781 1 92.12 399 TYR A CA 1
ATOM 3192 C C . TYR A 1 399 ? 16.453 -12.93 -20.938 1 92.12 399 TYR A C 1
ATOM 3194 O O . TYR A 1 399 ? 15.836 -12.102 -20.281 1 92.12 399 TYR A O 1
ATOM 3202 N N . SER A 1 400 ? 15.805 -13.703 -21.859 1 94.75 400 SER A N 1
ATOM 3203 C CA . SER A 1 400 ? 14.352 -13.68 -22 1 94.75 400 SER A CA 1
ATOM 3204 C C . SER A 1 400 ? 13.695 -14.688 -21.062 1 94.75 400 SER A C 1
ATOM 3206 O O . SER A 1 400 ? 14.367 -15.531 -20.469 1 94.75 400 SER A O 1
ATOM 3208 N N . ALA A 1 401 ? 12.383 -14.508 -20.875 1 96.25 401 ALA A N 1
ATOM 3209 C CA . ALA A 1 401 ? 11.617 -15.461 -20.078 1 96.25 401 ALA A CA 1
ATOM 3210 C C . ALA A 1 401 ? 10.125 -15.344 -20.375 1 96.25 401 ALA A C 1
ATOM 3212 O O . ALA A 1 401 ? 9.664 -14.328 -20.891 1 96.25 401 ALA A O 1
ATOM 3213 N N . ALA A 1 402 ? 9.453 -16.391 -20.109 1 96.75 402 ALA A N 1
ATOM 3214 C CA . ALA A 1 402 ? 8 -16.375 -20.203 1 96.75 402 ALA A CA 1
ATOM 3215 C C . ALA A 1 402 ? 7.359 -16.516 -18.828 1 96.75 402 ALA A C 1
ATOM 3217 O O . ALA A 1 402 ? 7.805 -17.328 -18.016 1 96.75 402 ALA A O 1
ATOM 3218 N N . ARG A 1 403 ? 6.43 -15.695 -18.547 1 97.44 403 ARG A N 1
ATOM 3219 C CA . ARG A 1 403 ? 5.59 -15.797 -17.359 1 97.44 403 ARG A CA 1
ATOM 3220 C C . ARG A 1 403 ? 4.113 -15.836 -17.734 1 97.44 403 ARG A C 1
ATOM 3222 O O . ARG A 1 403 ? 3.646 -15.008 -18.516 1 97.44 403 ARG A O 1
ATOM 3229 N N . ILE A 1 404 ? 3.404 -16.812 -17.297 1 97.56 404 ILE A N 1
ATOM 3230 C CA . ILE A 1 404 ? 1.968 -16.953 -17.516 1 97.56 404 ILE A CA 1
ATOM 3231 C C . ILE A 1 404 ? 1.27 -17.219 -16.172 1 97.56 404 ILE A C 1
ATOM 3233 O O . ILE A 1 404 ? 1.767 -17.984 -15.344 1 97.56 404 ILE A O 1
ATOM 3237 N N . GLU A 1 405 ? 0.235 -16.5 -15.922 1 97.94 405 GLU A N 1
ATOM 3238 C CA . GLU A 1 405 ? -0.555 -16.672 -14.703 1 97.94 405 GLU A CA 1
ATOM 3239 C C . GLU A 1 405 ? -2.049 -16.719 -15.023 1 97.94 405 GLU A C 1
ATOM 3241 O O . GLU A 1 405 ? -2.533 -15.945 -15.852 1 97.94 405 GLU A O 1
ATOM 3246 N N . GLU A 1 406 ? -2.773 -17.688 -14.453 1 97.88 406 GLU A N 1
ATOM 3247 C CA . GLU A 1 406 ? -4.219 -17.828 -14.602 1 97.88 406 GLU A CA 1
ATOM 3248 C C . GLU A 1 406 ? -4.914 -17.797 -13.242 1 97.88 406 GLU A C 1
ATOM 3250 O O . GLU A 1 406 ? -4.41 -18.359 -12.266 1 97.88 406 GLU A O 1
ATOM 3255 N N . GLU A 1 407 ? -6.008 -17.109 -13.25 1 97.94 407 GLU A N 1
ATOM 3256 C CA . GLU A 1 407 ? -6.859 -17.125 -12.062 1 97.94 407 GLU A CA 1
ATOM 3257 C C . GLU A 1 407 ? -7.988 -18.141 -12.211 1 97.94 407 GLU A C 1
ATOM 3259 O O . GLU A 1 407 ? -8.68 -18.172 -13.234 1 97.94 407 GLU A O 1
ATOM 3264 N N . VAL A 1 408 ? -8.195 -18.969 -11.156 1 98 408 VAL A N 1
ATOM 3265 C CA . VAL A 1 408 ? -9.195 -20.031 -11.25 1 98 408 VAL A CA 1
ATOM 3266 C C . VAL A 1 408 ? -10.148 -19.938 -10.055 1 98 408 VAL A C 1
ATOM 3268 O O . VAL A 1 408 ? -9.75 -19.516 -8.969 1 98 408 VAL A O 1
ATOM 3271 N N . VAL A 1 409 ? -11.344 -20.297 -10.281 1 97.88 409 VAL A N 1
ATOM 3272 C CA . VAL A 1 409 ? -12.352 -20.562 -9.25 1 97.88 409 VAL A CA 1
ATOM 3273 C C . VAL A 1 409 ? -12.617 -22.062 -9.156 1 97.88 409 VAL A C 1
ATOM 3275 O O . VAL A 1 409 ? -12.977 -22.703 -10.148 1 97.88 409 VAL A O 1
ATOM 3278 N N . VAL A 1 410 ? -12.391 -22.578 -7.98 1 98.31 410 VAL A N 1
ATOM 3279 C CA . VAL A 1 410 ? -12.656 -24 -7.797 1 98.31 410 VAL A CA 1
ATOM 3280 C C . VAL A 1 410 ? -14.164 -24.234 -7.68 1 98.31 410 VAL A C 1
ATOM 3282 O O . VAL A 1 410 ? -14.82 -23.688 -6.789 1 98.31 410 VAL A O 1
ATOM 3285 N N . THR A 1 411 ? -14.695 -25.031 -8.578 1 96.88 411 THR A N 1
ATOM 3286 C CA . THR A 1 411 ? -16.109 -25.375 -8.578 1 96.88 411 THR A CA 1
ATOM 3287 C C . THR A 1 411 ? -16.344 -26.734 -7.914 1 96.88 411 THR A C 1
ATOM 3289 O O . THR A 1 411 ? -15.445 -27.266 -7.246 1 96.88 411 THR A O 1
ATOM 3292 N N . GLU A 1 412 ? -17.5 -27.281 -8.062 1 95.38 412 GLU A N 1
ATOM 3293 C CA . GLU A 1 412 ? -17.844 -28.547 -7.398 1 95.38 412 GLU A CA 1
ATOM 3294 C C . GLU A 1 412 ? -17.125 -29.719 -8.055 1 95.38 412 GLU A C 1
ATOM 3296 O O . GLU A 1 412 ? -16.891 -30.75 -7.406 1 95.38 412 GLU A O 1
ATOM 3301 N N . THR A 1 413 ? -16.781 -29.562 -9.328 1 94.69 413 THR A N 1
ATOM 3302 C CA . THR A 1 413 ? -16.266 -30.719 -10.039 1 94.69 413 THR A CA 1
ATOM 3303 C C . THR A 1 413 ? -14.891 -30.438 -10.633 1 94.69 413 THR A C 1
ATOM 3305 O O . THR A 1 413 ? -14.234 -31.328 -11.164 1 94.69 413 THR A O 1
ATOM 3308 N N . GLY A 1 414 ? -14.453 -29.312 -10.602 1 96.19 414 GLY A N 1
ATOM 3309 C CA . GLY A 1 414 ? -13.203 -28.844 -11.18 1 96.19 414 GLY A CA 1
ATOM 3310 C C . GLY A 1 414 ? -12.922 -27.391 -10.891 1 96.19 414 GLY A C 1
ATOM 3311 O O . GLY A 1 414 ? -13 -26.953 -9.734 1 96.19 414 GLY A O 1
ATOM 3312 N N . CYS A 1 415 ? -12.461 -26.688 -11.906 1 96.88 415 CYS A N 1
ATOM 3313 C CA . CYS A 1 415 ? -12.258 -25.25 -11.742 1 96.88 415 CYS A CA 1
ATOM 3314 C C . CYS A 1 415 ? -12.586 -24.5 -13.023 1 96.88 415 CYS A C 1
ATOM 3316 O O . CYS A 1 415 ? -12.703 -25.109 -14.094 1 96.88 415 CYS A O 1
ATOM 3318 N N . GLU A 1 416 ? -12.883 -23.297 -12.906 1 96.38 416 GLU A N 1
ATOM 3319 C CA . GLU A 1 416 ? -13.117 -22.406 -14.031 1 96.38 416 GLU A CA 1
ATOM 3320 C C . GLU A 1 416 ? -12.086 -21.281 -14.062 1 96.38 416 GLU A C 1
ATOM 3322 O O . GLU A 1 416 ? -11.844 -20.625 -13.039 1 96.38 416 GLU A O 1
ATOM 3327 N N . VAL A 1 417 ? -11.453 -21.078 -15.219 1 96.81 417 VAL A N 1
ATOM 3328 C CA . VAL A 1 417 ? -10.516 -19.984 -15.414 1 96.81 417 VAL A CA 1
ATOM 3329 C C . VAL A 1 417 ? -11.281 -18.672 -15.602 1 96.81 417 VAL A C 1
ATOM 3331 O O . VAL A 1 417 ? -12.211 -18.609 -16.406 1 96.81 417 VAL A O 1
ATOM 3334 N N . ILE A 1 418 ? -10.836 -17.609 -14.844 1 96.19 418 ILE A N 1
ATOM 3335 C CA . ILE A 1 418 ? -11.578 -16.359 -14.945 1 96.19 418 ILE A CA 1
ATOM 3336 C C . ILE A 1 418 ? -10.695 -15.289 -15.562 1 96.19 418 ILE A C 1
ATOM 3338 O O . ILE A 1 418 ? -11.156 -14.172 -15.812 1 96.19 418 ILE A O 1
ATOM 3342 N N . SER A 1 419 ? -9.445 -15.469 -15.695 1 95.81 419 SER A N 1
ATOM 3343 C CA . SER A 1 419 ? -8.594 -14.641 -16.531 1 95.81 419 SER A CA 1
ATOM 3344 C C . SER A 1 419 ? -8.68 -15.062 -18 1 95.81 419 SER A C 1
ATOM 3346 O O . SER A 1 419 ? -8.211 -16.141 -18.359 1 95.81 419 SER A O 1
ATOM 3348 N N . LEU A 1 420 ? -9.195 -14.18 -18.844 1 94.19 420 LEU A N 1
ATOM 3349 C CA . LEU A 1 420 ? -9.641 -14.711 -20.125 1 94.19 420 LEU A CA 1
ATOM 3350 C C . LEU A 1 420 ? -8.859 -14.086 -21.281 1 94.19 420 LEU A C 1
ATOM 3352 O O . LEU A 1 420 ? -9.008 -14.5 -22.438 1 94.19 420 LEU A O 1
ATOM 3356 N N . PHE A 1 421 ? -8.078 -13.047 -21.016 1 94.81 421 PHE A N 1
ATOM 3357 C CA . PHE A 1 421 ? -7.215 -12.625 -22.109 1 94.81 421 PHE A CA 1
ATOM 3358 C C . PHE A 1 421 ? -6.379 -13.789 -22.625 1 94.81 421 PHE A C 1
ATOM 3360 O O . PHE A 1 421 ? -5.773 -14.523 -21.844 1 94.81 421 PHE A O 1
ATOM 3367 N N . PRO A 1 422 ? -6.281 -13.969 -23.891 1 92.62 422 PRO A N 1
ATOM 3368 C CA . PRO A 1 422 ? -5.68 -15.18 -24.453 1 92.62 422 PRO A CA 1
ATOM 3369 C C . PRO A 1 422 ? -4.211 -15.344 -24.078 1 92.62 422 PRO A C 1
ATOM 3371 O O . PRO A 1 422 ? -3.469 -14.359 -24.031 1 92.62 422 PRO A O 1
ATOM 3374 N N . ALA A 1 423 ? -3.803 -16.609 -23.734 1 94.19 423 ALA A N 1
ATOM 3375 C CA . ALA A 1 423 ? -2.416 -16.922 -23.391 1 94.19 423 ALA A CA 1
ATOM 3376 C C . ALA A 1 423 ? -2.023 -18.297 -23.906 1 94.19 423 ALA A C 1
ATOM 3378 O O . ALA A 1 423 ? -1.053 -18.891 -23.422 1 94.19 423 ALA A O 1
ATOM 3379 N N . GLU A 1 424 ? -2.803 -18.828 -24.844 1 93.94 424 GLU A N 1
ATOM 3380 C CA . GLU A 1 424 ? -2.525 -20.156 -25.359 1 93.94 424 GLU A CA 1
ATOM 3381 C C . GLU A 1 424 ? -1.265 -20.172 -26.219 1 93.94 424 GLU A C 1
ATOM 3383 O O . GLU A 1 424 ? -0.501 -21.141 -26.203 1 93.94 424 GLU A O 1
ATOM 3388 N N . GLU A 1 425 ? -1.174 -19.125 -26.969 1 95.5 425 GLU A N 1
ATOM 3389 C CA . GLU A 1 425 ? 0.016 -18.922 -27.781 1 95.5 425 GLU A CA 1
ATOM 3390 C C . GLU A 1 425 ? 0.653 -17.562 -27.484 1 95.5 425 GLU A C 1
ATOM 3392 O O . GLU A 1 425 ? -0.022 -16.641 -27.016 1 95.5 425 GLU A O 1
ATOM 3397 N N . LEU A 1 426 ? 1.929 -17.531 -27.719 1 96.94 426 LEU A N 1
ATOM 3398 C CA . LEU A 1 426 ? 2.646 -16.281 -27.469 1 96.94 426 LEU A CA 1
ATOM 3399 C C . LEU A 1 426 ? 2.117 -15.164 -28.359 1 96.94 426 LEU A C 1
ATOM 3401 O O . LEU A 1 426 ? 2.264 -15.219 -29.594 1 96.94 426 LEU A O 1
ATOM 3405 N N . PRO A 1 427 ? 1.491 -14.133 -27.781 1 95.62 427 PRO A N 1
ATOM 3406 C CA . PRO A 1 427 ? 1.068 -13.008 -28.609 1 95.62 427 PRO A CA 1
ATOM 3407 C C . PRO A 1 427 ? 2.24 -12.141 -29.062 1 95.62 427 PRO A C 1
ATOM 3409 O O . PRO A 1 427 ? 3.17 -11.898 -28.297 1 95.62 427 PRO A O 1
ATOM 3412 N N . ILE A 1 428 ? 2.199 -11.727 -30.344 1 95.69 428 ILE A N 1
ATOM 3413 C CA . ILE A 1 428 ? 3.174 -10.789 -30.891 1 95.69 428 ILE A CA 1
ATOM 3414 C C . ILE A 1 428 ? 2.492 -9.461 -31.188 1 95.69 428 ILE A C 1
ATOM 3416 O O . ILE A 1 428 ? 1.68 -9.367 -32.125 1 95.69 428 ILE A O 1
ATOM 3420 N N . ALA A 1 429 ? 2.768 -8.469 -30.359 1 95.44 429 ALA A N 1
ATOM 3421 C CA . ALA A 1 429 ? 2.184 -7.145 -30.531 1 95.44 429 ALA A CA 1
ATOM 3422 C C . ALA A 1 429 ? 2.857 -6.391 -31.688 1 95.44 429 ALA A C 1
ATOM 3424 O O . ALA A 1 429 ? 4.082 -6.434 -31.828 1 95.44 429 ALA A O 1
ATOM 3425 N N . ASN A 1 430 ? 2.047 -5.707 -32.594 1 92.25 430 ASN A N 1
ATOM 3426 C CA . ASN A 1 430 ? 2.551 -4.887 -33.688 1 92.25 430 ASN A CA 1
ATOM 3427 C C . ASN A 1 430 ? 3.58 -5.641 -34.531 1 92.25 430 ASN A C 1
ATOM 3429 O O . ASN A 1 430 ? 4.691 -5.148 -34.719 1 92.25 430 ASN A O 1
ATOM 3433 N N . ARG A 1 431 ? 3.176 -6.672 -35 1 91.19 431 ARG A N 1
ATOM 3434 C CA . ARG A 1 431 ? 4.023 -7.633 -35.688 1 91.19 431 ARG A CA 1
ATOM 3435 C C . ARG A 1 431 ? 4.605 -7.031 -36.969 1 91.19 431 ARG A C 1
ATOM 3437 O O . ARG A 1 431 ? 3.891 -6.387 -37.75 1 91.19 431 ARG A O 1
ATOM 3444 N N . TYR A 1 432 ? 5.934 -7.141 -37.125 1 87.44 432 TYR A N 1
ATOM 3445 C CA . TYR A 1 432 ? 6.602 -6.844 -38.375 1 87.44 432 TYR A CA 1
ATOM 3446 C C . TYR A 1 432 ? 6.559 -8.047 -39.312 1 87.44 432 TYR A C 1
ATOM 3448 O O . TYR A 1 432 ? 6.629 -9.195 -38.875 1 87.44 432 TYR A O 1
ATOM 3456 N N . MET B 1 1 ? 35.375 -7.598 -11.578 1 30.83 1 MET B N 1
ATOM 3457 C CA . MET B 1 1 ? 34.438 -6.75 -10.867 1 30.83 1 MET B CA 1
ATOM 3458 C C . MET B 1 1 ? 35.094 -5.48 -10.359 1 30.83 1 MET B C 1
ATOM 3460 O O . MET B 1 1 ? 36.094 -5.551 -9.625 1 30.83 1 MET B O 1
ATOM 3464 N N . SER B 1 2 ? 35.312 -4.582 -11.195 1 31.81 2 SER B N 1
ATOM 3465 C CA . SER B 1 2 ? 35.938 -3.377 -10.641 1 31.81 2 SER B CA 1
ATOM 3466 C C . SER B 1 2 ? 35.469 -3.117 -9.219 1 31.81 2 SER B C 1
ATOM 3468 O O . SER B 1 2 ? 34.281 -2.938 -8.977 1 31.81 2 SER B O 1
ATOM 3470 N N . ARG B 1 3 ? 36.031 -3.805 -8.32 1 35.34 3 ARG B N 1
ATOM 3471 C CA . ARG B 1 3 ? 35.781 -3.648 -6.891 1 35.34 3 ARG B CA 1
ATOM 3472 C C . ARG B 1 3 ? 35.812 -2.178 -6.488 1 35.34 3 ARG B C 1
ATOM 3474 O O . ARG B 1 3 ? 36.875 -1.595 -6.301 1 35.34 3 ARG B O 1
ATOM 3481 N N . ALA B 1 4 ? 35.156 -1.38 -7.219 1 39.56 4 ALA B N 1
ATOM 3482 C CA . ALA B 1 4 ? 35.094 -0.026 -6.672 1 39.56 4 ALA B CA 1
ATOM 3483 C C . ALA B 1 4 ? 35.188 -0.045 -5.152 1 39.56 4 ALA B C 1
ATOM 3485 O O . ALA B 1 4 ? 35.219 -1.114 -4.535 1 39.56 4 ALA B O 1
ATOM 3486 N N . LEU B 1 5 ? 34.25 0.969 -4.418 1 43.38 5 LEU B N 1
ATOM 3487 C CA . LEU B 1 5 ? 34.094 1.654 -3.141 1 43.38 5 LEU B CA 1
ATOM 3488 C C . LEU B 1 5 ? 33.719 0.669 -2.039 1 43.38 5 LEU B C 1
ATOM 3490 O O . LEU B 1 5 ? 33.062 -0.35 -2.305 1 43.38 5 LEU B O 1
ATOM 3494 N N . LEU B 1 6 ? 34.594 0.401 -1.309 1 56.06 6 LEU B N 1
ATOM 3495 C CA . LEU B 1 6 ? 34.25 -0.1 0.016 1 56.06 6 LEU B CA 1
ATOM 3496 C C . LEU B 1 6 ? 32.875 0.397 0.438 1 56.06 6 LEU B C 1
ATOM 3498 O O . LEU B 1 6 ? 32.75 1.417 1.121 1 56.06 6 LEU B O 1
ATOM 3502 N N . PRO B 1 7 ? 31.953 -0.051 -0.311 1 56.72 7 PRO B N 1
ATOM 3503 C CA . PRO B 1 7 ? 30.594 0.47 -0.248 1 56.72 7 PRO B CA 1
ATOM 3504 C C . PRO B 1 7 ? 30.141 0.766 1.18 1 56.72 7 PRO B C 1
ATOM 3506 O O . PRO B 1 7 ? 29.312 1.659 1.396 1 56.72 7 PRO B O 1
ATOM 3509 N N . ASN B 1 8 ? 30.781 0.017 2.111 1 63 8 ASN B N 1
ATOM 3510 C CA . ASN B 1 8 ? 30.234 0.163 3.455 1 63 8 ASN B CA 1
ATOM 3511 C C . ASN B 1 8 ? 31.141 1.019 4.34 1 63 8 ASN B C 1
ATOM 3513 O O . ASN B 1 8 ? 30.859 1.208 5.523 1 63 8 ASN B O 1
ATOM 3517 N N . LEU B 1 9 ? 32.219 1.48 3.719 1 76.62 9 LEU B N 1
ATOM 3518 C CA . LEU B 1 9 ? 33.062 2.309 4.578 1 76.62 9 LEU B CA 1
ATOM 3519 C C . LEU B 1 9 ? 32.625 3.764 4.539 1 76.62 9 LEU B C 1
ATOM 3521 O O . LEU B 1 9 ? 32.688 4.418 3.5 1 76.62 9 LEU B O 1
ATOM 3525 N N . LEU B 1 10 ? 32.094 4.156 5.574 1 85.5 10 LEU B N 1
ATOM 3526 C CA . LEU B 1 10 ? 31.594 5.516 5.73 1 85.5 10 LEU B CA 1
ATOM 3527 C C . LEU B 1 10 ? 32.625 6.398 6.43 1 85.5 10 LEU B C 1
ATOM 3529 O O . LEU B 1 10 ? 33.406 5.914 7.23 1 85.5 10 LEU B O 1
ATOM 3533 N N . THR B 1 11 ? 32.688 7.645 6.035 1 86.25 11 THR B N 1
ATOM 3534 C CA . THR B 1 11 ? 33.5 8.664 6.688 1 86.25 11 THR B CA 1
ATOM 3535 C C . THR B 1 11 ? 32.625 9.734 7.32 1 86.25 11 THR B C 1
ATOM 3537 O O . THR B 1 11 ? 31.422 9.812 7.027 1 86.25 11 THR B O 1
ATOM 3540 N N . PRO B 1 12 ? 33.156 10.516 8.234 1 88.12 12 PRO B N 1
ATOM 3541 C CA . PRO B 1 12 ? 32.375 11.602 8.836 1 88.12 12 PRO B CA 1
ATOM 3542 C C . PRO B 1 12 ? 31.766 12.539 7.801 1 88.12 12 PRO B C 1
ATOM 3544 O O . PRO B 1 12 ? 30.719 13.156 8.047 1 88.12 12 PRO B O 1
ATOM 3547 N N . GLN B 1 13 ? 32.375 12.641 6.684 1 88.31 13 GLN B N 1
ATOM 3548 C CA . GLN B 1 13 ? 31.891 13.516 5.625 1 88.31 13 GLN B CA 1
ATOM 3549 C C . GLN B 1 13 ? 30.547 13.031 5.082 1 88.31 13 GLN B C 1
ATOM 3551 O O . GLN B 1 13 ? 29.781 13.82 4.527 1 88.31 13 GLN B O 1
ATOM 3556 N N . ASP B 1 14 ? 30.312 11.82 5.273 1 92.25 14 ASP B N 1
ATOM 3557 C CA . ASP B 1 14 ? 29.078 11.25 4.73 1 92.25 14 ASP B CA 1
ATOM 3558 C C . ASP B 1 14 ? 27.859 11.703 5.531 1 92.25 14 ASP B C 1
ATOM 3560 O O . ASP B 1 14 ? 26.734 11.547 5.078 1 92.25 14 ASP B O 1
ATOM 3564 N N . LEU B 1 15 ? 28.078 12.297 6.676 1 93.31 15 LEU B N 1
ATOM 3565 C CA . LEU B 1 15 ? 27 12.82 7.5 1 93.31 15 LEU B CA 1
ATOM 3566 C C . LEU B 1 15 ? 26.672 14.266 7.129 1 93.31 15 LEU B C 1
ATOM 3568 O O . LEU B 1 15 ? 25.672 14.812 7.57 1 93.31 15 LEU B O 1
ATOM 3572 N N . GLU B 1 16 ? 27.516 14.859 6.355 1 93.56 16 GLU B N 1
ATOM 3573 C CA . GLU B 1 16 ? 27.281 16.25 5.965 1 93.56 16 GLU B CA 1
ATOM 3574 C C . GLU B 1 16 ? 26.078 16.359 5.023 1 93.56 16 GLU B C 1
ATOM 3576 O O . GLU B 1 16 ? 26.078 15.773 3.939 1 93.56 16 GLU B O 1
ATOM 3581 N N . PRO B 1 17 ? 25.078 17.188 5.297 1 93.88 17 PRO B N 1
ATOM 3582 C CA . PRO B 1 17 ? 23.891 17.281 4.457 1 93.88 17 PRO B CA 1
ATOM 3583 C C . PRO B 1 17 ? 24.141 18.016 3.141 1 93.88 17 PRO B C 1
ATOM 3585 O O . PRO B 1 17 ? 23.375 17.859 2.188 1 93.88 17 PRO B O 1
ATOM 3588 N N . ASN B 1 18 ? 25.203 18.797 3.07 1 90.88 18 ASN B N 1
ATOM 3589 C CA . ASN B 1 18 ? 25.641 19.516 1.876 1 90.88 18 ASN B CA 1
ATOM 3590 C C . ASN B 1 18 ? 24.531 20.422 1.345 1 90.88 18 ASN B C 1
ATOM 3592 O O . ASN B 1 18 ? 24.297 20.5 0.135 1 90.88 18 ASN B O 1
ATOM 3596 N N . TRP B 1 19 ? 23.828 21.141 2.203 1 91.19 19 TRP B N 1
ATOM 3597 C CA . TRP B 1 19 ? 22.75 22.047 1.81 1 91.19 19 TRP B CA 1
ATOM 3598 C C . TRP B 1 19 ? 23.281 23.188 0.966 1 91.19 19 TRP B C 1
ATOM 3600 O O . TRP B 1 19 ? 24.359 23.719 1.241 1 91.19 19 TRP B O 1
ATOM 3610 N N . GLU B 1 20 ? 22.578 23.547 -0.061 1 86.44 20 GLU B N 1
ATOM 3611 C CA . GLU B 1 20 ? 22.828 24.734 -0.872 1 86.44 20 GLU B CA 1
ATOM 3612 C C . GLU B 1 20 ? 21.609 25.641 -0.912 1 86.44 20 GLU B C 1
ATOM 3614 O O . GLU B 1 20 ? 20.734 25.469 -1.765 1 86.44 20 GLU B O 1
ATOM 3619 N N . TRP B 1 21 ? 21.703 26.719 -0.057 1 84.94 21 TRP B N 1
ATOM 3620 C CA . TRP B 1 21 ? 20.547 27.578 0.094 1 84.94 21 TRP B CA 1
ATOM 3621 C C . TRP B 1 21 ? 20.703 28.859 -0.723 1 84.94 21 TRP B C 1
ATOM 3623 O O . TRP B 1 21 ? 20 29.844 -0.488 1 84.94 21 TRP B O 1
ATOM 3633 N N . ARG B 1 22 ? 21.594 29 -1.568 1 78 22 ARG B N 1
ATOM 3634 C CA . ARG B 1 22 ? 21.984 30.234 -2.266 1 78 22 ARG B CA 1
ATOM 3635 C C . ARG B 1 22 ? 20.859 30.703 -3.197 1 78 22 ARG B C 1
ATOM 3637 O O . ARG B 1 22 ? 20.734 31.891 -3.471 1 78 22 ARG B O 1
ATOM 3644 N N . ASP B 1 23 ? 20.094 29.766 -3.73 1 81 23 ASP B N 1
ATOM 3645 C CA . ASP B 1 23 ? 19.016 30.047 -4.684 1 81 23 ASP B CA 1
ATOM 3646 C C . ASP B 1 23 ? 17.75 29.281 -4.332 1 81 23 ASP B C 1
ATOM 3648 O O . ASP B 1 23 ? 17.656 28.672 -3.264 1 81 23 ASP B O 1
ATOM 3652 N N . ARG B 1 24 ? 16.75 29.594 -5.098 1 84 24 ARG B N 1
ATOM 3653 C CA . ARG B 1 24 ? 15.516 28.812 -4.965 1 84 24 ARG B CA 1
ATOM 3654 C C . ARG B 1 24 ? 15.781 27.328 -5.145 1 84 24 ARG B C 1
ATOM 3656 O O . ARG B 1 24 ? 16.578 26.922 -5.996 1 84 24 ARG B O 1
ATOM 3663 N N . LEU B 1 25 ? 15.242 26.547 -4.305 1 85.44 25 LEU B N 1
ATOM 3664 C CA . LEU B 1 25 ? 15.406 25.094 -4.414 1 85.44 25 LEU B CA 1
ATOM 3665 C C . LEU B 1 25 ? 15.07 24.625 -5.824 1 85.44 25 LEU B C 1
ATOM 3667 O O . LEU B 1 25 ? 13.977 24.891 -6.328 1 85.44 25 LEU B O 1
ATOM 3671 N N . PRO B 1 26 ? 15.969 24 -6.465 1 77.19 26 PRO B N 1
ATOM 3672 C CA . PRO B 1 26 ? 15.742 23.609 -7.859 1 77.19 26 PRO B CA 1
ATOM 3673 C C . PRO B 1 26 ? 14.867 22.359 -7.988 1 77.19 26 PRO B C 1
ATOM 3675 O O . PRO B 1 26 ? 14.805 21.547 -7.062 1 77.19 26 PRO B O 1
ATOM 3678 N N . ALA B 1 27 ? 14.148 22.25 -9.07 1 81.94 27 ALA B N 1
ATOM 3679 C CA . ALA B 1 27 ? 13.555 21.031 -9.602 1 81.94 27 ALA B CA 1
ATOM 3680 C C . ALA B 1 27 ? 14.18 20.656 -10.945 1 81.94 27 ALA B C 1
ATOM 3682 O O . ALA B 1 27 ? 13.633 20.984 -12 1 81.94 27 ALA B O 1
ATOM 3683 N N . TRP B 1 28 ? 15.25 19.922 -11.008 1 72.62 28 TRP B N 1
ATOM 3684 C CA . TRP B 1 28 ? 16.125 19.719 -12.156 1 72.62 28 TRP B CA 1
ATOM 3685 C C . TRP B 1 28 ? 15.461 18.828 -13.203 1 72.62 28 TRP B C 1
ATOM 3687 O O . TRP B 1 28 ? 15.891 18.797 -14.359 1 72.62 28 TRP B O 1
ATOM 3697 N N . GLY B 1 29 ? 14.383 18.25 -12.891 1 76.56 29 GLY B N 1
ATOM 3698 C CA . GLY B 1 29 ? 13.828 17.234 -13.781 1 76.56 29 GLY B CA 1
ATOM 3699 C C . GLY B 1 29 ? 14.359 15.844 -13.516 1 76.56 29 GLY B C 1
ATOM 3700 O O . GLY B 1 29 ? 15.094 15.625 -12.547 1 76.56 29 GLY B O 1
ATOM 3701 N N . HIS B 1 30 ? 14 14.844 -14.344 1 80.25 30 HIS B N 1
ATOM 3702 C CA . HIS B 1 30 ? 14.219 13.43 -14.078 1 80.25 30 HIS B CA 1
ATOM 3703 C C . HIS B 1 30 ? 15.57 12.969 -14.609 1 80.25 30 HIS B C 1
ATOM 3705 O O . HIS B 1 30 ? 16.109 11.961 -14.148 1 80.25 30 HIS B O 1
ATOM 3711 N N . THR B 1 31 ? 16.062 13.758 -15.523 1 78.88 31 THR B N 1
ATOM 3712 C CA . THR B 1 31 ? 17.203 13.273 -16.281 1 78.88 31 THR B CA 1
ATOM 3713 C C . THR B 1 31 ? 18.516 13.766 -15.656 1 78.88 31 THR B C 1
ATOM 3715 O O . THR B 1 31 ? 18.688 14.961 -15.43 1 78.88 31 THR B O 1
ATOM 3718 N N . SER B 1 32 ? 19.312 12.844 -15.242 1 78.94 32 SER B N 1
ATOM 3719 C CA . SER B 1 32 ? 20.688 13.25 -14.93 1 78.94 32 SER B CA 1
ATOM 3720 C C . SER B 1 32 ? 21.438 13.672 -16.188 1 78.94 32 SER B C 1
ATOM 3722 O O . SER B 1 32 ? 21.156 13.172 -17.281 1 78.94 32 SER B O 1
ATOM 3724 N N . VAL B 1 33 ? 22.375 14.797 -16.031 1 74.75 33 VAL B N 1
ATOM 3725 C CA . VAL B 1 33 ? 23.125 15.32 -17.172 1 74.75 33 VAL B CA 1
ATOM 3726 C C . VAL B 1 33 ? 24.609 15.336 -16.844 1 74.75 33 VAL B C 1
ATOM 3728 O O . VAL B 1 33 ? 25 15.32 -15.68 1 74.75 33 VAL B O 1
ATOM 3731 N N . ASP B 1 34 ? 25.469 15.328 -17.891 1 77.5 34 ASP B N 1
ATOM 3732 C CA . ASP B 1 34 ? 26.906 15.273 -17.719 1 77.5 34 ASP B CA 1
ATOM 3733 C C . ASP B 1 34 ? 27.484 16.688 -17.562 1 77.5 34 ASP B C 1
ATOM 3735 O O . ASP B 1 34 ? 28.688 16.844 -17.344 1 77.5 34 ASP B O 1
ATOM 3739 N N . PHE B 1 35 ? 26.703 17.641 -17.703 1 80.31 35 PHE B N 1
ATOM 3740 C CA . PHE B 1 35 ? 27.25 19 -17.734 1 80.31 35 PHE B CA 1
ATOM 3741 C C . PHE B 1 35 ? 26.844 19.781 -16.5 1 80.31 35 PHE B C 1
ATOM 3743 O O . PHE B 1 35 ? 27.188 20.953 -16.359 1 80.31 35 PHE B O 1
ATOM 3750 N N . GLU B 1 36 ? 26.016 19.203 -15.609 1 82.5 36 GLU B N 1
ATOM 3751 C CA . GLU B 1 36 ? 25.594 19.766 -14.328 1 82.5 36 GLU B CA 1
ATOM 3752 C C . GLU B 1 36 ? 25.422 18.672 -13.273 1 82.5 36 GLU B C 1
ATOM 3754 O O . GLU B 1 36 ? 25 17.562 -13.586 1 82.5 36 GLU B O 1
ATOM 3759 N N . ARG B 1 37 ? 25.797 18.969 -12.023 1 82.06 37 ARG B N 1
ATOM 3760 C CA . ARG B 1 37 ? 25.562 18.031 -10.93 1 82.06 37 ARG B CA 1
ATOM 3761 C C . ARG B 1 37 ? 24.156 18.188 -10.367 1 82.06 37 ARG B C 1
ATOM 3763 O O . ARG B 1 37 ? 23.781 19.25 -9.898 1 82.06 37 ARG B O 1
ATOM 3770 N N . ARG B 1 38 ? 23.484 17.188 -10.547 1 88.94 38 ARG B N 1
ATOM 3771 C CA . ARG B 1 38 ? 22.125 17.125 -10.008 1 88.94 38 ARG B CA 1
ATOM 3772 C C . ARG B 1 38 ? 22.047 16.172 -8.828 1 88.94 38 ARG B C 1
ATOM 3774 O O . ARG B 1 38 ? 22.781 16.328 -7.844 1 88.94 38 ARG B O 1
ATOM 3781 N N . ILE B 1 39 ? 21.312 15.172 -8.914 1 90.56 39 ILE B N 1
ATOM 3782 C CA . ILE B 1 39 ? 21.234 14.234 -7.797 1 90.56 39 ILE B CA 1
ATOM 3783 C C . ILE B 1 39 ? 22.469 13.336 -7.801 1 90.56 39 ILE B C 1
ATOM 3785 O O . ILE B 1 39 ? 22.859 12.797 -8.844 1 90.56 39 ILE B O 1
ATOM 3789 N N . ASP B 1 40 ? 23.141 13.297 -6.707 1 92 40 ASP B N 1
ATOM 3790 C CA . ASP B 1 40 ? 24.219 12.344 -6.492 1 92 40 ASP B CA 1
ATOM 3791 C C . ASP B 1 40 ? 23.75 11.141 -5.68 1 92 40 ASP B C 1
ATOM 3793 O O . ASP B 1 40 ? 23.719 11.188 -4.449 1 92 40 ASP B O 1
ATOM 3797 N N . HIS B 1 41 ? 23.484 10.055 -6.387 1 92.25 41 HIS B N 1
ATOM 3798 C CA . HIS B 1 41 ? 22.891 8.891 -5.75 1 92.25 41 HIS B CA 1
ATOM 3799 C C . HIS B 1 41 ? 23.875 8.203 -4.812 1 92.25 41 HIS B C 1
ATOM 3801 O O . HIS B 1 41 ? 23.469 7.574 -3.832 1 92.25 41 HIS B O 1
ATOM 3807 N N . ASP B 1 42 ? 25.172 8.281 -5.055 1 92.06 42 ASP B N 1
ATOM 3808 C CA . ASP B 1 42 ? 26.156 7.727 -4.133 1 92.06 42 ASP B CA 1
ATOM 3809 C C . ASP B 1 42 ? 26.172 8.5 -2.814 1 92.06 42 ASP B C 1
ATOM 3811 O O . ASP B 1 42 ? 26.188 7.898 -1.739 1 92.06 42 ASP B O 1
ATOM 3815 N N . ARG B 1 43 ? 26.203 9.805 -2.943 1 92.69 43 ARG B N 1
ATOM 3816 C CA . ARG B 1 43 ? 26.141 10.633 -1.746 1 92.69 43 ARG B CA 1
ATOM 3817 C C . ARG B 1 43 ? 24.844 10.383 -0.969 1 92.69 43 ARG B C 1
ATOM 3819 O O . ARG B 1 43 ? 24.875 10.297 0.261 1 92.69 43 ARG B O 1
ATOM 3826 N N . LEU B 1 44 ? 23.734 10.234 -1.678 1 95.25 44 LEU B N 1
ATOM 3827 C CA . LEU B 1 44 ? 22.438 9.961 -1.069 1 95.25 44 LEU B CA 1
ATOM 3828 C C . LEU B 1 44 ? 22.484 8.672 -0.256 1 95.25 44 LEU B C 1
ATOM 3830 O O . LEU B 1 44 ? 22.109 8.656 0.917 1 95.25 44 LEU B O 1
ATOM 3834 N N . ARG B 1 45 ? 23 7.586 -0.852 1 95.12 45 ARG B N 1
ATOM 3835 C CA . ARG B 1 45 ? 23.047 6.285 -0.189 1 95.12 45 ARG B CA 1
ATOM 3836 C C . ARG B 1 45 ? 23.953 6.328 1.033 1 95.12 45 ARG B C 1
ATOM 3838 O O . ARG B 1 45 ? 23.609 5.785 2.086 1 95.12 45 ARG B O 1
ATOM 3845 N N . ARG B 1 46 ? 25.047 6.98 0.909 1 94.56 46 ARG B N 1
ATOM 3846 C CA . ARG B 1 46 ? 26.016 7.055 2.004 1 94.56 46 ARG B CA 1
ATOM 3847 C C . ARG B 1 46 ? 25.469 7.906 3.148 1 94.56 46 ARG B C 1
ATOM 3849 O O . ARG B 1 46 ? 25.688 7.59 4.32 1 94.56 46 ARG B O 1
ATOM 3856 N N . TYR B 1 47 ? 24.812 8.984 2.824 1 96.31 47 TYR B N 1
ATOM 3857 C CA . TYR B 1 47 ? 24.219 9.82 3.854 1 96.31 47 TYR B CA 1
ATOM 3858 C C . TYR B 1 47 ? 23.172 9.047 4.652 1 96.31 47 TYR B C 1
ATOM 3860 O O . TYR B 1 47 ? 23.172 9.086 5.883 1 96.31 47 TYR B O 1
ATOM 3868 N N . ARG B 1 48 ? 22.297 8.32 3.963 1 97.31 48 ARG B N 1
ATOM 3869 C CA . ARG B 1 48 ? 21.234 7.559 4.605 1 97.31 48 ARG B CA 1
ATOM 3870 C C . ARG B 1 48 ? 21.812 6.523 5.566 1 97.31 48 ARG B C 1
ATOM 3872 O O . ARG B 1 48 ? 21.359 6.41 6.707 1 97.31 48 ARG B O 1
ATOM 3879 N N . LEU B 1 49 ? 22.781 5.816 5.102 1 96.06 49 LEU B N 1
ATOM 3880 C CA . LEU B 1 49 ? 23.375 4.789 5.949 1 96.06 49 LEU B CA 1
ATOM 3881 C C . LEU B 1 49 ? 24.125 5.418 7.125 1 96.06 49 LEU B C 1
ATOM 3883 O O . LEU B 1 49 ? 24.047 4.922 8.25 1 96.06 49 LEU B O 1
ATOM 3887 N N . ALA B 1 50 ? 24.844 6.531 6.867 1 96.25 50 ALA B N 1
ATOM 3888 C CA . ALA B 1 50 ? 25.562 7.227 7.93 1 96.25 50 ALA B CA 1
ATOM 3889 C C . ALA B 1 50 ? 24.609 7.754 8.992 1 96.25 50 ALA B C 1
ATOM 3891 O O . ALA B 1 50 ? 24.875 7.645 10.188 1 96.25 50 ALA B O 1
ATOM 3892 N N . ARG B 1 51 ? 23.516 8.312 8.562 1 97.38 51 ARG B N 1
ATOM 3893 C CA . ARG B 1 51 ? 22.5 8.805 9.492 1 97.38 51 ARG B CA 1
ATOM 3894 C C . ARG B 1 51 ? 21.922 7.668 10.328 1 97.38 51 ARG B C 1
ATOM 3896 O O . ARG B 1 51 ? 21.656 7.84 11.516 1 97.38 51 ARG B O 1
ATOM 3903 N N . THR B 1 52 ? 21.703 6.523 9.695 1 97.56 52 THR B N 1
ATOM 3904 C CA . THR B 1 52 ? 21.156 5.371 10.406 1 97.56 52 THR B CA 1
ATOM 3905 C C . THR B 1 52 ? 22.141 4.887 11.477 1 97.56 52 THR B C 1
ATOM 3907 O O . THR B 1 52 ? 21.734 4.625 12.617 1 97.56 52 THR B O 1
ATOM 3910 N N . ARG B 1 53 ? 23.375 4.844 11.117 1 96.12 53 ARG B N 1
ATOM 3911 C CA . ARG B 1 53 ? 24.391 4.41 12.062 1 96.12 53 ARG B CA 1
ATOM 3912 C C . ARG B 1 53 ? 24.516 5.387 13.227 1 96.12 53 ARG B C 1
ATOM 3914 O O . ARG B 1 53 ? 24.672 4.977 14.383 1 96.12 53 ARG B O 1
ATOM 3921 N N . GLN B 1 54 ? 24.438 6.633 12.898 1 96.25 54 GLN B N 1
ATOM 3922 C CA . GLN B 1 54 ? 24.484 7.645 13.953 1 96.25 54 GLN B CA 1
ATOM 3923 C C . GLN B 1 54 ? 23.281 7.512 14.898 1 96.25 54 GLN B C 1
ATOM 3925 O O . GLN B 1 54 ? 23.438 7.594 16.109 1 96.25 54 GLN B O 1
ATOM 3930 N N . ALA B 1 55 ? 22.109 7.312 14.328 1 97.31 55 ALA B N 1
ATOM 3931 C CA . ALA B 1 55 ? 20.906 7.156 15.141 1 97.31 55 ALA B CA 1
ATOM 3932 C C . ALA B 1 55 ? 21 5.91 16.016 1 97.31 55 ALA B C 1
ATOM 3934 O O . ALA B 1 55 ? 20.578 5.93 17.188 1 97.31 55 ALA B O 1
ATOM 3935 N N . LEU B 1 56 ? 21.484 4.848 15.43 1 96.94 56 LEU B N 1
ATOM 3936 C CA . LEU B 1 56 ? 21.656 3.611 16.172 1 96.94 56 LEU B CA 1
ATOM 3937 C C . LEU B 1 56 ? 22.641 3.809 17.328 1 96.94 56 LEU B C 1
ATOM 3939 O O . LEU B 1 56 ? 22.391 3.387 18.453 1 96.94 56 LEU B O 1
ATOM 3943 N N . LYS B 1 57 ? 23.75 4.516 17.062 1 95.56 57 LYS B N 1
ATOM 3944 C CA . LYS B 1 57 ? 24.766 4.797 18.078 1 95.56 57 LYS B CA 1
ATOM 3945 C C . LYS B 1 57 ? 24.188 5.652 19.203 1 95.56 57 LYS B C 1
ATOM 3947 O O . LYS B 1 57 ? 24.562 5.496 20.359 1 95.56 57 LYS B O 1
ATOM 3952 N N . ASN B 1 58 ? 23.297 6.488 18.859 1 96.75 58 ASN B N 1
ATOM 3953 C CA . ASN B 1 58 ? 22.672 7.383 19.828 1 96.75 58 ASN B CA 1
ATOM 3954 C C . ASN B 1 58 ? 21.578 6.672 20.625 1 96.75 58 ASN B C 1
ATOM 3956 O O . ASN B 1 58 ? 21.016 7.242 21.562 1 96.75 58 ASN B O 1
ATOM 3960 N N . SER B 1 59 ? 21.25 5.465 20.281 1 96.44 59 SER B N 1
ATOM 3961 C CA . SER B 1 59 ? 20.203 4.707 20.953 1 96.44 59 SER B CA 1
ATOM 3962 C C . SER B 1 59 ? 20.797 3.672 21.906 1 96.44 59 SER B C 1
ATOM 3964 O O . SER B 1 59 ? 22 3.617 22.094 1 96.44 59 SER B O 1
ATOM 3966 N N . ASN B 1 60 ? 19.906 2.9 22.531 1 95.88 60 ASN B N 1
ATOM 3967 C CA . ASN B 1 60 ? 20.344 1.829 23.422 1 95.88 60 ASN B CA 1
ATOM 3968 C C . ASN B 1 60 ? 20.391 0.487 22.688 1 95.88 60 ASN B C 1
ATOM 3970 O O . ASN B 1 60 ? 20.719 -0.538 23.297 1 95.88 60 ASN B O 1
ATOM 3974 N N . ALA B 1 61 ? 20.125 0.533 21.375 1 97.38 61 ALA B N 1
ATOM 3975 C CA . ALA B 1 61 ? 20.125 -0.71 20.609 1 97.38 61 ALA B CA 1
ATOM 3976 C C . ALA B 1 61 ? 21.453 -0.93 19.906 1 97.38 61 ALA B C 1
ATOM 3978 O O . ALA B 1 61 ? 22.188 0.027 19.625 1 97.38 61 ALA B O 1
ATOM 3979 N N . GLY B 1 62 ? 21.781 -2.178 19.688 1 97.5 62 GLY B N 1
ATOM 3980 C CA . GLY B 1 62 ? 22.969 -2.52 18.922 1 97.5 62 GLY B CA 1
ATOM 3981 C C . GLY B 1 62 ? 22.672 -2.959 17.5 1 97.5 62 GLY B C 1
ATOM 3982 O O . GLY B 1 62 ? 23.578 -3.061 16.672 1 97.5 62 GLY B O 1
ATOM 3983 N N . THR B 1 63 ? 21.391 -3.221 17.328 1 98.31 63 THR B N 1
ATOM 3984 C CA . THR B 1 63 ? 20.953 -3.816 16.078 1 98.31 63 THR B CA 1
ATOM 3985 C C . THR B 1 63 ? 19.609 -3.229 15.641 1 98.31 63 THR B C 1
ATOM 3987 O O . THR B 1 63 ? 18.766 -2.916 16.484 1 98.31 63 THR B O 1
ATOM 3990 N N . LEU B 1 64 ? 19.484 -2.977 14.336 1 98.44 64 LEU B N 1
ATOM 3991 C CA . LEU B 1 64 ? 18.188 -2.705 13.727 1 98.44 64 LEU B CA 1
ATOM 3992 C C . LEU B 1 64 ? 17.75 -3.852 12.82 1 98.44 64 LEU B C 1
ATOM 3994 O O . LEU B 1 64 ? 18.531 -4.285 11.961 1 98.44 64 LEU B O 1
ATOM 3998 N N . LEU B 1 65 ? 16.625 -4.387 13.07 1 98.31 65 LEU B N 1
ATOM 3999 C CA . LEU B 1 65 ? 15.938 -5.336 12.195 1 98.31 65 LEU B CA 1
ATOM 4000 C C . LEU B 1 65 ? 14.68 -4.715 11.594 1 98.31 65 LEU B C 1
ATOM 4002 O O . LEU B 1 65 ? 13.719 -4.438 12.312 1 98.31 65 LEU B O 1
ATOM 4006 N N . LEU B 1 66 ? 14.711 -4.566 10.281 1 97.5 66 LEU B N 1
ATOM 4007 C CA . LEU B 1 66 ? 13.719 -3.73 9.617 1 97.5 66 LEU B CA 1
ATOM 4008 C C . LEU B 1 66 ? 12.836 -4.562 8.695 1 97.5 66 LEU B C 1
ATOM 4010 O O . LEU B 1 66 ? 13.336 -5.363 7.902 1 97.5 66 LEU B O 1
ATOM 4014 N N . PHE B 1 67 ? 11.547 -4.352 8.82 1 94.94 67 PHE B N 1
ATOM 4015 C CA . PHE B 1 67 ? 10.562 -4.961 7.934 1 94.94 67 PHE B CA 1
ATOM 4016 C C . PHE B 1 67 ? 9.766 -3.895 7.188 1 94.94 67 PHE B C 1
ATOM 4018 O O . PHE B 1 67 ? 9.078 -4.195 6.215 1 94.94 67 PHE B O 1
ATOM 4025 N N . ASP B 1 68 ? 9.844 -2.652 7.641 1 93.62 68 ASP B N 1
ATOM 4026 C CA . ASP B 1 68 ? 9.211 -1.527 6.961 1 93.62 68 ASP B CA 1
ATOM 4027 C C . ASP B 1 68 ? 9.922 -1.209 5.645 1 93.62 68 ASP B C 1
ATOM 4029 O O . ASP B 1 68 ? 11.125 -0.938 5.633 1 93.62 68 ASP B O 1
ATOM 4033 N N . VAL B 1 69 ? 9.164 -1.138 4.594 1 93.56 69 VAL B N 1
ATOM 4034 C CA . VAL B 1 69 ? 9.75 -1.038 3.262 1 93.56 69 VAL B CA 1
ATOM 4035 C C . VAL B 1 69 ? 10.477 0.297 3.115 1 93.56 69 VAL B C 1
ATOM 4037 O O . VAL B 1 69 ? 11.492 0.387 2.416 1 93.56 69 VAL B O 1
ATOM 4040 N N . ASN B 1 70 ? 10 1.343 3.74 1 95.19 70 ASN B N 1
ATOM 4041 C CA . ASN B 1 70 ? 10.68 2.631 3.68 1 95.19 70 ASN B CA 1
ATOM 4042 C C . ASN B 1 70 ? 12.023 2.592 4.402 1 95.19 70 ASN B C 1
ATOM 4044 O O . ASN B 1 70 ? 13.008 3.139 3.912 1 95.19 70 ASN B O 1
ATOM 4048 N N . ASN B 1 71 ? 12.039 1.911 5.535 1 97.19 71 ASN B N 1
ATOM 4049 C CA . ASN B 1 71 ? 13.281 1.766 6.281 1 97.19 71 ASN B CA 1
ATOM 4050 C C . ASN B 1 71 ? 14.289 0.886 5.539 1 97.19 71 ASN B C 1
ATOM 4052 O O . ASN B 1 71 ? 15.477 1.188 5.508 1 97.19 71 ASN B O 1
ATOM 4056 N N . ILE B 1 72 ? 13.758 -0.184 4.957 1 97.19 72 ILE B N 1
ATOM 4057 C CA . ILE B 1 72 ? 14.625 -1.062 4.176 1 97.19 72 ILE B CA 1
ATOM 4058 C C . ILE B 1 72 ? 15.258 -0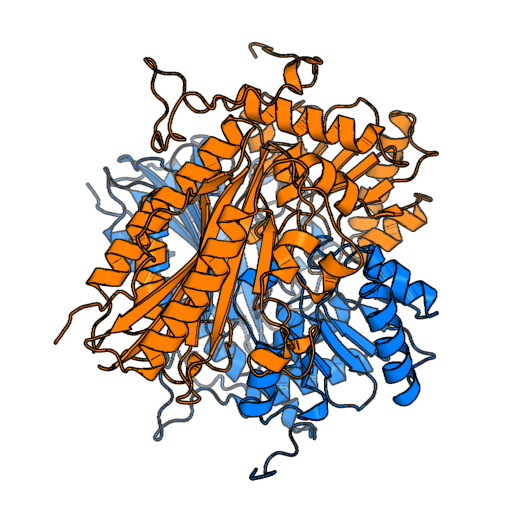.274 3.031 1 97.19 72 ILE B C 1
ATOM 4060 O O . ILE B 1 72 ? 16.469 -0.352 2.812 1 97.19 72 ILE B O 1
ATOM 4064 N N . ARG B 1 73 ? 14.438 0.476 2.332 1 96.88 73 ARG B N 1
ATOM 4065 C CA . ARG B 1 73 ? 14.953 1.274 1.225 1 96.88 73 ARG B CA 1
ATOM 4066 C C . ARG B 1 73 ? 15.961 2.309 1.715 1 96.88 73 ARG B C 1
ATOM 4068 O O . ARG B 1 73 ? 16.953 2.57 1.047 1 96.88 73 ARG B O 1
ATOM 4075 N N . TYR B 1 74 ? 15.727 2.924 2.863 1 97.81 74 TYR B N 1
ATOM 4076 C CA . TYR B 1 74 ? 16.609 3.945 3.418 1 97.81 74 TYR B CA 1
ATOM 4077 C C . TYR B 1 74 ? 17.984 3.371 3.717 1 97.81 74 TYR B C 1
ATOM 4079 O O . TYR B 1 74 ? 19 4.004 3.428 1 97.81 74 TYR B O 1
ATOM 4087 N N . VAL B 1 75 ? 18.062 2.162 4.199 1 97 75 VAL B N 1
ATOM 4088 C CA . VAL B 1 75 ? 19.297 1.582 4.715 1 97 75 VAL B CA 1
ATOM 4089 C C . VAL B 1 75 ? 20.031 0.851 3.596 1 97 75 VAL B C 1
ATOM 4091 O O . VAL B 1 75 ? 21.25 0.946 3.484 1 97 75 VAL B O 1
ATOM 4094 N N . SER B 1 76 ? 19.25 0.194 2.744 1 95.88 76 SER B N 1
ATOM 4095 C CA . SER B 1 76 ? 19.875 -0.702 1.782 1 95.88 76 SER B CA 1
ATOM 4096 C C . SER B 1 76 ? 19.922 -0.08 0.391 1 95.88 76 SER B C 1
ATOM 4098 O O . SER B 1 76 ? 20.641 -0.563 -0.49 1 95.88 76 SER B O 1
ATOM 4100 N N . ALA B 1 77 ? 19.047 0.921 0.127 1 95.75 77 ALA B N 1
ATOM 4101 C CA . ALA B 1 77 ? 18.875 1.549 -1.181 1 95.75 77 ALA B CA 1
ATOM 4102 C C . ALA B 1 77 ? 18.469 0.522 -2.232 1 95.75 77 ALA B C 1
ATOM 4104 O O . ALA B 1 77 ? 18.891 0.598 -3.385 1 95.75 77 ALA B O 1
ATOM 4105 N N . THR B 1 78 ? 17.688 -0.536 -1.791 1 94.75 78 THR B N 1
ATOM 4106 C CA . THR B 1 78 ? 17.078 -1.494 -2.713 1 94.75 78 THR B CA 1
ATOM 4107 C C . THR B 1 78 ? 15.562 -1.356 -2.721 1 94.75 78 THR B C 1
ATOM 4109 O O . THR B 1 78 ? 14.977 -0.837 -1.768 1 94.75 78 THR B O 1
ATOM 4112 N N . LYS B 1 79 ? 15.023 -1.753 -3.812 1 92.81 79 LYS B N 1
ATOM 4113 C CA . LYS B 1 79 ? 13.578 -1.636 -3.982 1 92.81 79 LYS B CA 1
ATOM 4114 C C . LYS B 1 79 ? 13.047 -2.695 -4.941 1 92.81 79 LYS B C 1
ATOM 4116 O O . LYS B 1 79 ? 13.695 -3.014 -5.941 1 92.81 79 LYS B O 1
ATOM 4121 N N . ILE B 1 80 ? 11.961 -3.291 -4.594 1 89.88 80 ILE B N 1
ATOM 4122 C CA . ILE B 1 80 ? 11.172 -4.09 -5.531 1 89.88 80 ILE B CA 1
ATOM 4123 C C . ILE B 1 80 ? 9.781 -3.482 -5.684 1 89.88 80 ILE B C 1
ATOM 4125 O O . ILE B 1 80 ? 9.539 -2.352 -5.254 1 89.88 80 ILE B O 1
ATOM 4129 N N . GLY B 1 81 ? 8.859 -4.109 -6.371 1 87.12 81 GLY B N 1
ATOM 4130 C CA . GLY B 1 81 ? 7.574 -3.512 -6.691 1 87.12 81 GLY B CA 1
ATOM 4131 C C . GLY B 1 81 ? 6.742 -3.193 -5.461 1 87.12 81 GLY B C 1
ATOM 4132 O O . GLY B 1 81 ? 7.031 -3.684 -4.367 1 87.12 81 GLY B O 1
ATOM 4133 N N . GLU B 1 82 ? 5.727 -2.346 -5.598 1 84.38 82 GLU B N 1
ATOM 4134 C CA . GLU B 1 82 ? 4.973 -1.783 -4.48 1 84.38 82 GLU B CA 1
ATOM 4135 C C . GLU B 1 82 ? 4.082 -2.838 -3.83 1 84.38 82 GLU B C 1
ATOM 4137 O O . GLU B 1 82 ? 3.596 -2.643 -2.713 1 84.38 82 GLU B O 1
ATOM 4142 N N . TRP B 1 83 ? 3.938 -3.957 -4.48 1 79.75 83 TRP B N 1
ATOM 4143 C CA . TRP B 1 83 ? 3.205 -5.07 -3.889 1 79.75 83 TRP B CA 1
ATOM 4144 C C . TRP B 1 83 ? 3.875 -5.543 -2.604 1 79.75 83 TRP B C 1
ATOM 4146 O O . TRP B 1 83 ? 3.236 -6.176 -1.759 1 79.75 83 TRP B O 1
ATOM 4156 N N . GLU B 1 84 ? 5.133 -5.184 -2.416 1 81.31 84 GLU B N 1
ATOM 4157 C CA . GLU B 1 84 ? 5.895 -5.609 -1.245 1 81.31 84 GLU B CA 1
ATOM 4158 C C . GLU B 1 84 ? 5.352 -4.965 0.028 1 81.31 84 GLU B C 1
ATOM 4160 O O . GLU B 1 84 ? 5.504 -5.52 1.12 1 81.31 84 GLU B O 1
ATOM 4165 N N . ARG B 1 85 ? 4.711 -3.809 -0.105 1 80.94 85 ARG B N 1
ATOM 4166 C CA . ARG B 1 85 ? 4.191 -3.102 1.061 1 80.94 85 ARG B CA 1
ATOM 4167 C C . ARG B 1 85 ? 3.139 -3.936 1.783 1 80.94 85 ARG B C 1
ATOM 4169 O O . ARG B 1 85 ? 3.057 -3.91 3.012 1 80.94 85 ARG B O 1
ATOM 4176 N N . ASP B 1 86 ? 2.471 -4.68 1.03 1 77.44 86 ASP B N 1
ATOM 4177 C CA . ASP B 1 86 ? 1.39 -5.48 1.592 1 77.44 86 ASP B CA 1
ATOM 4178 C C . ASP B 1 86 ? 1.913 -6.816 2.117 1 77.44 86 ASP B C 1
ATOM 4180 O O . ASP B 1 86 ? 1.351 -7.387 3.055 1 77.44 86 ASP B O 1
ATOM 4184 N N . LYS B 1 87 ? 2.953 -7.27 1.626 1 81.75 87 LYS B N 1
ATOM 4185 C CA . LYS B 1 87 ? 3.299 -8.664 1.89 1 81.75 87 LYS B CA 1
ATOM 4186 C C . LYS B 1 87 ? 4.375 -8.766 2.967 1 81.75 87 LYS B C 1
ATOM 4188 O O . LYS B 1 87 ? 4.578 -9.836 3.547 1 81.75 87 LYS B O 1
ATOM 4193 N N . MET B 1 88 ? 5 -7.754 3.332 1 85.75 88 MET B N 1
ATOM 4194 C CA . MET B 1 88 ? 6.059 -7.809 4.332 1 85.75 88 MET B CA 1
ATOM 4195 C C . MET B 1 88 ? 7.016 -8.961 4.051 1 85.75 88 MET B C 1
ATOM 4197 O O . MET B 1 88 ? 7.281 -9.781 4.93 1 85.75 88 MET B O 1
ATOM 4201 N N . CYS B 1 89 ? 7.5 -9.07 2.881 1 87.81 89 CYS B N 1
ATOM 4202 C CA . CYS B 1 89 ? 8.258 -10.242 2.457 1 87.81 89 CYS B CA 1
ATOM 4203 C C . CYS B 1 89 ? 9.758 -9.984 2.545 1 87.81 89 CYS B C 1
ATOM 4205 O O . CYS B 1 89 ? 10.555 -10.922 2.525 1 87.81 89 CYS B O 1
ATOM 4207 N N . ARG B 1 90 ? 10.164 -8.727 2.67 1 93.56 90 ARG B N 1
ATOM 4208 C CA . ARG B 1 90 ? 11.578 -8.359 2.738 1 93.56 90 ARG B CA 1
ATOM 4209 C C . ARG B 1 90 ? 11.969 -7.953 4.156 1 93.56 90 ARG B C 1
ATOM 4211 O O . ARG B 1 90 ? 11.125 -7.512 4.938 1 93.56 90 ARG B O 1
ATOM 4218 N N . PHE B 1 91 ? 13.219 -8.117 4.48 1 96.62 91 PHE B N 1
ATOM 4219 C CA . PHE B 1 91 ? 13.727 -7.582 5.738 1 96.62 91 PHE B CA 1
ATOM 4220 C C . PHE B 1 91 ? 15.211 -7.25 5.629 1 96.62 91 PHE B C 1
ATOM 4222 O O . PHE B 1 91 ? 15.883 -7.703 4.703 1 96.62 91 PHE B O 1
ATOM 4229 N N . CYS B 1 92 ? 15.656 -6.367 6.453 1 97.94 92 CYS B N 1
ATOM 4230 C CA . CYS B 1 92 ? 17 -5.824 6.445 1 97.94 92 CYS B CA 1
ATOM 4231 C C . CYS B 1 92 ? 17.578 -5.785 7.855 1 97.94 92 CYS B C 1
ATOM 4233 O O . CYS B 1 92 ? 16.875 -5.453 8.812 1 97.94 92 CYS B O 1
ATOM 4235 N N . LEU B 1 93 ? 18.812 -6.176 8.008 1 98.38 93 LEU B N 1
ATOM 4236 C CA . LEU B 1 93 ? 19.516 -6.199 9.281 1 98.38 93 LEU B CA 1
ATOM 4237 C C . LEU B 1 93 ? 20.734 -5.27 9.242 1 98.38 93 LEU B C 1
ATOM 4239 O O . LEU B 1 93 ? 21.547 -5.336 8.32 1 98.38 93 LEU B O 1
ATOM 4243 N N . LEU B 1 94 ? 20.797 -4.328 10.109 1 97.69 94 LEU B N 1
ATOM 4244 C CA . LEU B 1 94 ? 21.984 -3.523 10.391 1 97.69 94 LEU B CA 1
ATOM 4245 C C . LEU B 1 94 ? 22.469 -3.752 11.82 1 97.69 94 LEU B C 1
ATOM 4247 O O . LEU B 1 94 ? 21.828 -3.318 12.773 1 97.69 94 LEU B O 1
ATOM 4251 N N . THR B 1 95 ? 23.594 -4.465 11.984 1 96.31 95 THR B N 1
ATOM 4252 C CA . THR B 1 95 ? 24.047 -4.848 13.312 1 96.31 95 THR B CA 1
ATOM 4253 C C . THR B 1 95 ? 25.531 -4.5 13.492 1 96.31 95 THR B C 1
ATOM 4255 O O . THR B 1 95 ? 26.344 -4.758 12.609 1 96.31 95 THR B O 1
ATOM 4258 N N . GLY B 1 96 ? 25.812 -3.842 14.609 1 90.25 96 GLY B N 1
ATOM 4259 C CA . GLY B 1 96 ? 27.188 -3.438 14.875 1 90.25 96 GLY B CA 1
ATOM 4260 C C . GLY B 1 96 ? 27.766 -2.557 13.781 1 90.25 96 GLY B C 1
ATOM 4261 O O . GLY B 1 96 ? 27.156 -1.568 13.383 1 90.25 96 GLY B O 1
ATOM 4262 N N . ASP B 1 97 ? 28.953 -2.838 13.328 1 86.38 97 ASP B N 1
ATOM 4263 C CA . ASP B 1 97 ? 29.641 -2.049 12.312 1 86.38 97 ASP B CA 1
ATOM 4264 C C . ASP B 1 97 ? 29.609 -2.758 10.961 1 86.38 97 ASP B C 1
ATOM 4266 O O . ASP B 1 97 ? 30.312 -2.361 10.023 1 86.38 97 ASP B O 1
ATOM 4270 N N . ASP B 1 98 ? 28.75 -3.746 10.883 1 89.5 98 ASP B N 1
ATOM 4271 C CA . ASP B 1 98 ? 28.688 -4.523 9.648 1 89.5 98 ASP B CA 1
ATOM 4272 C C . ASP B 1 98 ? 27.875 -3.799 8.586 1 89.5 98 ASP B C 1
ATOM 4274 O O . ASP B 1 98 ? 27.109 -2.887 8.898 1 89.5 98 ASP B O 1
ATOM 4278 N N . SER B 1 99 ? 28.109 -4.246 7.32 1 93.19 99 SER B N 1
ATOM 4279 C CA . SER B 1 99 ? 27.266 -3.773 6.227 1 93.19 99 SER B CA 1
ATOM 4280 C C . SER B 1 99 ? 25.844 -4.336 6.34 1 93.19 99 SER B C 1
ATOM 4282 O O . SER B 1 99 ? 25.641 -5.41 6.914 1 93.19 99 SER B O 1
ATOM 4284 N N . PRO B 1 100 ? 24.859 -3.6 5.824 1 96 100 PRO B N 1
ATOM 4285 C CA . PRO B 1 100 ? 23.484 -4.105 5.906 1 96 100 PRO B CA 1
ATOM 4286 C C . PRO B 1 100 ? 23.312 -5.438 5.184 1 96 100 PRO B C 1
ATOM 4288 O O . PRO B 1 100 ? 23.906 -5.656 4.125 1 96 100 PRO B O 1
ATOM 4291 N N . TYR B 1 101 ? 22.547 -6.309 5.816 1 97.06 101 TYR B N 1
ATOM 4292 C CA . TYR B 1 101 ? 22.016 -7.504 5.156 1 97.06 101 TYR B CA 1
ATOM 4293 C C . TYR B 1 101 ? 20.609 -7.27 4.637 1 97.06 101 TYR B C 1
ATOM 4295 O O . TYR B 1 101 ? 19.781 -6.645 5.309 1 97.06 101 TYR B O 1
ATOM 4303 N N . VAL B 1 102 ? 20.328 -7.734 3.422 1 96.62 102 VAL B N 1
ATOM 4304 C CA . VAL B 1 102 ? 18.984 -7.621 2.883 1 96.62 102 VAL B CA 1
ATOM 4305 C C . VAL B 1 102 ? 18.516 -8.984 2.375 1 96.62 102 VAL B C 1
ATOM 4307 O O . VAL B 1 102 ? 19.219 -9.656 1.623 1 96.62 102 VAL B O 1
ATOM 4310 N N . TRP B 1 103 ? 17.375 -9.445 2.891 1 95.88 103 TRP B N 1
ATOM 4311 C CA . TRP B 1 103 ? 16.703 -10.641 2.385 1 95.88 103 TRP B CA 1
ATOM 4312 C C . TRP B 1 103 ? 15.539 -10.266 1.479 1 95.88 103 TRP B C 1
ATOM 4314 O O . TRP B 1 103 ? 14.695 -9.445 1.853 1 95.88 103 TRP B O 1
ATOM 4324 N N . ASP B 1 104 ? 15.477 -10.773 0.317 1 92.69 104 ASP B N 1
ATOM 4325 C CA . ASP B 1 104 ? 14.43 -10.57 -0.678 1 92.69 104 ASP B CA 1
ATOM 4326 C C . ASP B 1 104 ? 14.133 -11.859 -1.435 1 92.69 104 ASP B C 1
ATOM 4328 O O . ASP B 1 104 ? 14.789 -12.875 -1.218 1 92.69 104 ASP B O 1
ATOM 4332 N N . PHE B 1 105 ? 13.062 -11.828 -2.324 1 88.19 105 PHE B N 1
ATOM 4333 C CA . PHE B 1 105 ? 12.836 -12.945 -3.227 1 88.19 105 PHE B CA 1
ATOM 4334 C C . PHE B 1 105 ? 14.117 -13.312 -3.969 1 88.19 105 PHE B C 1
ATOM 4336 O O . PHE B 1 105 ? 14.898 -12.438 -4.336 1 88.19 105 PHE B O 1
ATOM 4343 N N . GLY B 1 106 ? 14.273 -14.617 -4.219 1 86.56 106 GLY B N 1
ATOM 4344 C CA . GLY B 1 106 ? 15.516 -15.109 -4.805 1 86.56 106 GLY B CA 1
ATOM 4345 C C . GLY B 1 106 ? 15.922 -14.352 -6.055 1 86.56 106 GLY B C 1
ATOM 4346 O O . GLY B 1 106 ? 17.078 -13.93 -6.176 1 86.56 106 GLY B O 1
ATOM 4347 N N . SER B 1 107 ? 15 -14.094 -6.945 1 85.56 107 SER B N 1
ATOM 4348 C CA . SER B 1 107 ? 15.32 -13.406 -8.195 1 85.56 107 SER B CA 1
ATOM 4349 C C . SER B 1 107 ? 15.688 -11.953 -7.938 1 85.56 107 SER B C 1
ATOM 4351 O O . SER B 1 107 ? 16.562 -11.398 -8.609 1 85.56 107 SER B O 1
ATOM 4353 N N . ALA B 1 108 ? 15.047 -11.359 -6.969 1 88.31 108 ALA B N 1
ATOM 4354 C CA . ALA B 1 108 ? 15.375 -9.977 -6.613 1 88.31 108 ALA B CA 1
ATOM 4355 C C . ALA B 1 108 ? 16.734 -9.898 -5.922 1 88.31 108 ALA B C 1
ATOM 4357 O O . ALA B 1 108 ? 17.484 -8.953 -6.148 1 88.31 108 ALA B O 1
ATOM 4358 N N . ALA B 1 109 ? 16.969 -10.883 -5.078 1 90.44 109 ALA B N 1
ATOM 4359 C CA . ALA B 1 109 ? 18.281 -10.938 -4.43 1 90.44 109 ALA B CA 1
ATOM 4360 C C . ALA B 1 109 ? 19.406 -11.023 -5.461 1 90.44 109 ALA B C 1
ATOM 4362 O O . ALA B 1 109 ? 20.438 -10.352 -5.328 1 90.44 109 ALA B O 1
ATOM 4363 N N . LYS B 1 110 ? 19.141 -11.844 -6.438 1 88.5 110 LYS B N 1
ATOM 4364 C CA . LYS B 1 110 ? 20.109 -11.953 -7.523 1 88.5 110 LYS B CA 1
ATOM 4365 C C . LYS B 1 110 ? 20.281 -10.625 -8.25 1 88.5 110 LYS B C 1
ATOM 4367 O O . LYS B 1 110 ? 21.406 -10.227 -8.586 1 88.5 110 LYS B O 1
ATOM 4372 N N . HIS B 1 111 ? 19.172 -9.984 -8.461 1 89.19 111 HIS B N 1
ATOM 4373 C CA . HIS B 1 111 ? 19.219 -8.672 -9.086 1 89.19 111 HIS B CA 1
ATOM 4374 C C . HIS B 1 111 ? 20.031 -7.684 -8.258 1 89.19 111 HIS B C 1
ATOM 4376 O O . HIS B 1 111 ? 20.875 -6.965 -8.789 1 89.19 111 HIS B O 1
ATOM 4382 N N . HIS B 1 112 ? 19.797 -7.648 -6.953 1 91.88 112 HIS B N 1
ATOM 4383 C CA . HIS B 1 112 ? 20.547 -6.758 -6.066 1 91.88 112 HIS B CA 1
ATOM 4384 C C . HIS B 1 112 ? 22.047 -7.051 -6.117 1 91.88 112 HIS B C 1
ATOM 4386 O O . HIS B 1 112 ? 22.859 -6.129 -6.207 1 91.88 112 HIS B O 1
ATOM 4392 N N . LYS B 1 113 ? 22.344 -8.312 -6.121 1 90.06 113 LYS B N 1
ATOM 4393 C CA . LYS B 1 113 ? 23.75 -8.711 -6.156 1 90.06 113 LYS B CA 1
ATOM 4394 C C . LYS B 1 113 ? 24.438 -8.203 -7.418 1 90.06 113 LYS B C 1
ATOM 4396 O O . LYS B 1 113 ? 25.594 -7.797 -7.375 1 90.06 113 LYS B O 1
ATOM 4401 N N . ARG B 1 114 ? 23.719 -8.188 -8.438 1 89.44 114 ARG B N 1
ATOM 4402 C CA . ARG B 1 114 ? 24.281 -7.836 -9.734 1 89.44 114 ARG B CA 1
ATOM 4403 C C . ARG B 1 114 ? 24.375 -6.324 -9.906 1 89.44 114 ARG B C 1
ATOM 4405 O O . ARG B 1 114 ? 25.312 -5.812 -10.508 1 89.44 114 ARG B O 1
ATOM 4412 N N . TYR B 1 115 ? 23.391 -5.57 -9.398 1 90.12 115 TYR B N 1
ATOM 4413 C CA . TYR B 1 115 ? 23.266 -4.191 -9.844 1 90.12 115 TYR B CA 1
ATOM 4414 C C . TYR B 1 115 ? 23.453 -3.221 -8.68 1 90.12 115 TYR B C 1
ATOM 4416 O O . TYR B 1 115 ? 23.609 -2.016 -8.891 1 90.12 115 TYR B O 1
ATOM 4424 N N . SER B 1 116 ? 23.375 -3.711 -7.441 1 91.81 116 SER B N 1
ATOM 4425 C CA . SER B 1 116 ? 23.562 -2.855 -6.273 1 91.81 116 SER B CA 1
ATOM 4426 C C . SER B 1 116 ? 24.984 -2.967 -5.738 1 91.81 116 SER B C 1
ATOM 4428 O O . SER B 1 116 ? 25.219 -3.525 -4.664 1 91.81 116 SER B O 1
ATOM 4430 N N . ASP B 1 117 ? 25.891 -2.307 -6.395 1 90.31 117 ASP B N 1
ATOM 4431 C CA . ASP B 1 117 ? 27.312 -2.463 -6.109 1 90.31 117 ASP B CA 1
ATOM 4432 C C . ASP B 1 117 ? 27.703 -1.706 -4.844 1 90.31 117 ASP B C 1
ATOM 4434 O O . ASP B 1 117 ? 28.859 -1.749 -4.422 1 90.31 117 ASP B O 1
ATOM 4438 N N . TRP B 1 118 ? 26.766 -0.994 -4.168 1 91.38 118 TRP B N 1
ATOM 4439 C CA . TRP B 1 118 ? 27.016 -0.34 -2.889 1 91.38 118 TRP B CA 1
ATOM 4440 C C . TRP B 1 118 ? 26.781 -1.302 -1.729 1 91.38 118 TRP B C 1
ATOM 4442 O O . TRP B 1 118 ? 27.031 -0.959 -0.57 1 91.38 118 TRP B O 1
ATOM 4452 N N . LEU B 1 119 ? 26.281 -2.533 -1.998 1 92.88 119 LEU B N 1
ATOM 4453 C CA . LEU B 1 119 ? 26.078 -3.572 -0.995 1 92.88 119 LEU B CA 1
ATOM 4454 C C . LEU B 1 119 ? 27.125 -4.68 -1.14 1 92.88 119 LEU B C 1
ATOM 4456 O O . LEU B 1 119 ? 27.609 -4.93 -2.24 1 92.88 119 LEU B O 1
ATOM 4460 N N . GLU B 1 120 ? 27.469 -5.316 -0.017 1 92.88 120 GLU B N 1
ATOM 4461 C CA . GLU B 1 120 ? 28.234 -6.547 -0.118 1 92.88 120 GLU B CA 1
ATOM 4462 C C . GLU B 1 120 ? 27.438 -7.656 -0.784 1 92.88 120 GLU B C 1
ATOM 4464 O O . GLU B 1 120 ? 26.312 -7.973 -0.349 1 92.88 120 GLU B O 1
ATOM 4469 N N . PRO B 1 121 ? 27.969 -8.234 -1.78 1 91.25 121 PRO B N 1
ATOM 4470 C CA . PRO B 1 121 ? 27.219 -9.25 -2.51 1 91.25 121 PRO B CA 1
ATOM 4471 C C . PRO B 1 121 ? 26.719 -10.375 -1.605 1 91.25 121 PRO B C 1
ATOM 4473 O O . PRO B 1 121 ? 25.594 -10.859 -1.781 1 91.25 121 PRO B O 1
ATOM 4476 N N . ASP B 1 122 ? 27.484 -10.766 -0.637 1 92.81 122 ASP B N 1
ATOM 4477 C CA . ASP B 1 122 ? 27.141 -11.867 0.251 1 92.81 122 ASP B CA 1
ATOM 4478 C C . ASP B 1 122 ? 26.047 -11.453 1.237 1 92.81 122 ASP B C 1
ATOM 4480 O O . ASP B 1 122 ? 25.5 -12.297 1.956 1 92.81 122 ASP B O 1
ATOM 4484 N N . HIS B 1 123 ? 25.719 -10.133 1.272 1 95.38 123 HIS B N 1
ATOM 4485 C CA . HIS B 1 123 ? 24.672 -9.641 2.168 1 95.38 123 HIS B CA 1
ATOM 4486 C C . HIS B 1 123 ? 23.344 -9.484 1.437 1 95.38 123 HIS B C 1
ATOM 4488 O O . HIS B 1 123 ? 22.359 -9.047 2.025 1 95.38 123 HIS B O 1
ATOM 4494 N N . CYS B 1 124 ? 23.391 -9.695 0.133 1 93.88 124 CYS B N 1
ATOM 4495 C CA . CYS B 1 124 ? 22.156 -9.805 -0.641 1 93.88 124 CYS B CA 1
ATOM 4496 C C . CYS B 1 124 ? 21.641 -11.234 -0.631 1 93.88 124 CYS B C 1
ATOM 4498 O O . CYS B 1 124 ? 22.109 -12.078 -1.395 1 93.88 124 CYS B O 1
ATOM 4500 N N . LEU B 1 125 ? 20.609 -11.484 0.163 1 93.75 125 LEU B N 1
ATOM 4501 C CA . LEU B 1 125 ? 20.234 -12.852 0.484 1 93.75 125 LEU B CA 1
ATOM 4502 C C . LEU B 1 125 ? 18.828 -13.164 -0.016 1 93.75 125 LEU B C 1
ATOM 4504 O O . LEU B 1 125 ? 17.969 -12.289 -0.029 1 93.75 125 LEU B O 1
ATOM 4508 N N . ALA B 1 126 ? 18.609 -14.398 -0.457 1 90.44 126 ALA B N 1
ATOM 4509 C CA . ALA B 1 126 ? 17.266 -14.898 -0.754 1 90.44 126 ALA B CA 1
ATOM 4510 C C . ALA B 1 126 ? 16.5 -15.227 0.527 1 90.44 126 ALA B C 1
ATOM 4512 O O . ALA B 1 126 ? 17.047 -15.891 1.42 1 90.44 126 ALA B O 1
ATOM 4513 N N . GLY B 1 127 ? 15.32 -14.703 0.624 1 87.88 127 GLY B N 1
ATOM 4514 C CA . GLY B 1 127 ? 14.484 -15.008 1.778 1 87.88 127 GLY B CA 1
ATOM 4515 C C . GLY B 1 127 ? 13.102 -14.391 1.697 1 87.88 127 GLY B C 1
ATOM 4516 O O . GLY B 1 127 ? 12.891 -13.422 0.96 1 87.88 127 GLY B O 1
ATOM 4517 N N . VAL B 1 128 ? 12.211 -15.086 2.363 1 86.5 128 VAL B N 1
ATOM 4518 C CA . VAL B 1 128 ? 10.844 -14.586 2.498 1 86.5 128 VAL B CA 1
ATOM 4519 C C . VAL B 1 128 ? 10.305 -14.93 3.885 1 86.5 128 VAL B C 1
ATOM 4521 O O . VAL B 1 128 ? 10.555 -16.016 4.406 1 86.5 128 VAL B O 1
ATOM 4524 N N . VAL B 1 129 ? 9.656 -13.961 4.488 1 86.44 129 VAL B N 1
ATOM 4525 C CA . VAL B 1 129 ? 9.086 -14.266 5.797 1 86.44 129 VAL B CA 1
ATOM 4526 C C . VAL B 1 129 ? 7.676 -14.82 5.629 1 86.44 129 VAL B C 1
ATOM 4528 O O . VAL B 1 129 ? 7.449 -15.711 4.805 1 86.44 129 VAL B O 1
ATOM 4531 N N . GLY B 1 130 ? 6.812 -14.5 6.441 1 84.5 130 GLY B N 1
ATOM 4532 C CA . GLY B 1 130 ? 5.512 -15.148 6.457 1 84.5 130 GLY B CA 1
ATOM 4533 C C . GLY B 1 130 ? 4.547 -14.578 5.434 1 84.5 130 GLY B C 1
ATOM 4534 O O . GLY B 1 130 ? 3.527 -15.195 5.125 1 84.5 130 GLY B O 1
ATOM 4535 N N . MET B 1 131 ? 4.891 -13.484 4.781 1 87.69 131 MET B N 1
ATOM 4536 C CA . MET B 1 131 ? 3.994 -12.812 3.838 1 87.69 131 MET B CA 1
ATOM 4537 C C . MET B 1 131 ? 2.609 -12.617 4.449 1 87.69 131 MET B C 1
ATOM 4539 O O . MET B 1 131 ? 1.604 -13.016 3.857 1 87.69 131 MET B O 1
ATOM 4543 N N . ARG B 1 132 ? 2.658 -12.109 5.648 1 87.62 132 ARG B N 1
ATOM 4544 C CA . ARG B 1 132 ? 1.467 -11.82 6.438 1 87.62 132 ARG B CA 1
ATOM 4545 C C . ARG B 1 132 ? 0.658 -13.086 6.691 1 87.62 132 ARG B C 1
ATOM 4547 O O . ARG B 1 132 ? -0.563 -13.094 6.523 1 87.62 132 ARG B O 1
ATOM 4554 N N . GLY B 1 133 ? 1.328 -14.172 6.938 1 85 133 GLY B N 1
ATOM 4555 C CA . GLY B 1 133 ? 0.713 -15.406 7.391 1 85 133 GLY B CA 1
ATOM 4556 C C . GLY B 1 133 ? 0.377 -16.359 6.254 1 85 133 GLY B C 1
ATOM 4557 O O . GLY B 1 133 ? 0.018 -17.516 6.488 1 85 133 GLY B O 1
ATOM 4558 N N . THR B 1 134 ? 0.534 -15.93 5.043 1 85.81 134 THR B N 1
ATOM 4559 C CA . THR B 1 134 ? 0.161 -16.766 3.912 1 85.81 134 THR B CA 1
ATOM 4560 C C . THR B 1 134 ? 1.046 -18.016 3.85 1 85.81 134 THR B C 1
ATOM 4562 O O . THR B 1 134 ? 0.585 -19.094 3.469 1 85.81 134 THR B O 1
ATOM 4565 N N . ILE B 1 135 ? 2.293 -17.797 4.172 1 85.06 135 ILE B N 1
ATOM 4566 C CA . ILE B 1 135 ? 3.17 -18.953 4.32 1 85.06 135 ILE B CA 1
ATOM 4567 C C . ILE B 1 135 ? 2.916 -19.625 5.668 1 85.06 135 ILE B C 1
ATOM 4569 O O . ILE B 1 135 ? 3.061 -19 6.719 1 85.06 135 ILE B O 1
ATOM 4573 N N . PRO B 1 136 ? 2.516 -20.844 5.594 1 82.94 136 PRO B N 1
ATOM 4574 C CA . PRO B 1 136 ? 2.154 -21.516 6.844 1 82.94 136 PRO B CA 1
ATOM 4575 C C . PRO B 1 136 ? 3.275 -21.469 7.879 1 82.94 136 PRO B C 1
ATOM 4577 O O . PRO B 1 136 ? 4.43 -21.766 7.555 1 82.94 136 PRO B O 1
ATOM 4580 N N . PRO B 1 137 ? 2.895 -21.156 9.086 1 85.12 137 PRO B N 1
ATOM 4581 C CA . PRO B 1 137 ? 3.91 -21.094 10.141 1 85.12 137 PRO B CA 1
ATOM 4582 C C . PRO B 1 137 ? 4.664 -22.406 10.328 1 85.12 137 PRO B C 1
ATOM 4584 O O . PRO B 1 137 ? 5.828 -22.391 10.727 1 85.12 137 PRO B O 1
ATOM 4587 N N . GLU B 1 138 ? 3.994 -23.484 10.023 1 84 138 GLU B N 1
ATOM 4588 C CA . GLU B 1 138 ? 4.586 -24.797 10.203 1 84 138 GLU B CA 1
ATOM 4589 C C . GLU B 1 138 ? 5.801 -25 9.305 1 84 138 GLU B C 1
ATOM 4591 O O . GLU B 1 138 ? 6.625 -25.875 9.539 1 84 138 GLU B O 1
ATOM 4596 N N . PHE B 1 139 ? 5.855 -24.188 8.289 1 86.19 139 PHE B N 1
ATOM 4597 C CA . PHE B 1 139 ? 7.02 -24.234 7.418 1 86.19 139 PHE B CA 1
ATOM 4598 C C . PHE B 1 139 ? 8.273 -23.781 8.156 1 86.19 139 PHE B C 1
ATOM 4600 O O . PHE B 1 139 ? 9.391 -24.125 7.77 1 86.19 139 PHE B O 1
ATOM 4607 N N . GLY B 1 140 ? 8.102 -22.984 9.18 1 89.25 140 GLY B N 1
ATOM 4608 C CA . GLY B 1 140 ? 9.172 -22.703 10.125 1 89.25 140 GLY B CA 1
ATOM 4609 C C . GLY B 1 140 ? 10.086 -21.578 9.68 1 89.25 140 GLY B C 1
ATOM 4610 O O . GLY B 1 140 ? 11.211 -21.453 10.164 1 89.25 140 GLY B O 1
ATOM 4611 N N . LEU B 1 141 ? 9.648 -20.781 8.734 1 89.12 141 LEU B N 1
ATOM 4612 C CA . LEU B 1 141 ? 10.492 -19.719 8.18 1 89.12 141 LEU B CA 1
ATOM 4613 C C . LEU B 1 141 ? 10.828 -18.688 9.25 1 89.12 141 LEU B C 1
ATOM 4615 O O . LEU B 1 141 ? 11.961 -18.203 9.305 1 89.12 141 LEU B O 1
ATOM 4619 N N . MET B 1 142 ? 9.867 -18.391 10.109 1 92.31 142 MET B N 1
ATOM 4620 C CA . MET B 1 142 ? 10.102 -17.391 11.133 1 92.31 142 MET B CA 1
ATOM 4621 C C . MET B 1 142 ? 11.203 -17.828 12.086 1 92.31 142 MET B C 1
ATOM 4623 O O . MET B 1 142 ? 12.109 -17.047 12.406 1 92.31 142 MET B O 1
ATOM 4627 N N . LYS B 1 143 ? 11.125 -19.078 12.516 1 93.62 143 LYS B N 1
ATOM 4628 C CA . LYS B 1 143 ? 12.141 -19.609 13.414 1 93.62 143 LYS B CA 1
ATOM 4629 C C . LYS B 1 143 ? 13.508 -19.672 12.727 1 93.62 143 LYS B C 1
ATOM 4631 O O . LYS B 1 143 ? 14.523 -19.328 13.336 1 93.62 143 LYS B O 1
ATOM 4636 N N . LYS B 1 144 ? 13.445 -20.047 11.492 1 94.31 144 LYS B N 1
ATOM 4637 C CA . LYS B 1 144 ? 14.672 -20.125 10.711 1 94.31 144 LYS B CA 1
ATOM 4638 C C . LYS B 1 144 ? 15.367 -18.781 10.648 1 94.31 144 LYS B C 1
ATOM 4640 O O . LYS B 1 144 ? 16.562 -18.672 10.953 1 94.31 144 LYS B O 1
ATOM 4645 N N . TYR B 1 145 ? 14.672 -17.781 10.266 1 95.19 145 TYR B N 1
ATOM 4646 C CA . TYR B 1 145 ? 15.281 -16.469 10.086 1 95.19 145 TYR B CA 1
ATOM 4647 C C . TYR B 1 145 ? 15.641 -15.844 11.43 1 95.19 145 TYR B C 1
ATOM 4649 O O . TYR B 1 145 ? 16.656 -15.164 11.555 1 95.19 145 TYR B O 1
ATOM 4657 N N . ALA B 1 146 ? 14.781 -16.062 12.461 1 96.81 146 ALA B N 1
ATOM 4658 C CA . ALA B 1 146 ? 15.117 -15.562 13.797 1 96.81 146 ALA B CA 1
ATOM 4659 C C . ALA B 1 146 ? 16.453 -16.125 14.273 1 96.81 146 ALA B C 1
ATOM 4661 O O . ALA B 1 146 ? 17.281 -15.414 14.836 1 96.81 146 ALA B O 1
ATOM 4662 N N . HIS B 1 147 ? 16.625 -17.453 14.039 1 97.38 147 HIS B N 1
ATOM 4663 C CA . HIS B 1 147 ? 17.875 -18.094 14.414 1 97.38 147 HIS B CA 1
ATOM 4664 C C . HIS B 1 147 ? 19.062 -17.516 13.641 1 97.38 147 HIS B C 1
ATOM 4666 O O . HIS B 1 147 ? 20.094 -17.203 14.227 1 97.38 147 HIS B O 1
ATOM 4672 N N . GLN B 1 148 ? 18.891 -17.375 12.359 1 97 148 GLN B N 1
ATOM 4673 C CA . GLN B 1 148 ? 19.922 -16.797 11.508 1 97 148 GLN B CA 1
ATOM 4674 C C . GLN B 1 148 ? 20.281 -15.391 11.961 1 97 148 GLN B C 1
ATOM 4676 O O . GLN B 1 148 ? 21.469 -15.047 12.062 1 97 148 GLN B O 1
ATOM 4681 N N . ILE B 1 149 ? 19.344 -14.586 12.219 1 97.12 149 ILE B N 1
ATOM 4682 C CA . ILE B 1 149 ? 19.516 -13.203 12.641 1 97.12 149 ILE B CA 1
ATOM 4683 C C . ILE B 1 149 ? 20.234 -13.148 13.977 1 97.12 149 ILE B C 1
ATOM 4685 O O . ILE B 1 149 ? 21.188 -12.375 14.156 1 97.12 149 ILE B O 1
ATOM 4689 N N . ALA B 1 150 ? 19.812 -14.023 14.906 1 97.81 150 ALA B N 1
ATOM 4690 C CA . ALA B 1 150 ? 20.453 -14.086 16.219 1 97.81 150 ALA B CA 1
ATOM 4691 C C . ALA B 1 150 ? 21.938 -14.422 16.078 1 97.81 150 ALA B C 1
ATOM 4693 O O . ALA B 1 150 ? 22.781 -13.844 16.766 1 97.81 150 ALA B O 1
ATOM 4694 N N . GLN B 1 151 ? 22.219 -15.336 15.195 1 97.81 151 GLN B N 1
ATOM 4695 C CA . GLN B 1 151 ? 23.609 -15.727 14.977 1 97.81 151 GLN B CA 1
ATOM 4696 C C . GLN B 1 151 ? 24.422 -14.57 14.406 1 97.81 151 GLN B C 1
ATOM 4698 O O . GLN B 1 151 ? 25.562 -14.336 14.828 1 97.81 151 GLN B O 1
ATOM 4703 N N . LEU B 1 152 ? 23.844 -13.844 13.445 1 97.25 152 LEU B N 1
ATOM 4704 C CA . LEU B 1 152 ? 24.531 -12.703 12.852 1 97.25 152 LEU B CA 1
ATOM 4705 C C . LEU B 1 152 ? 24.781 -11.617 13.891 1 97.25 152 LEU B C 1
ATOM 4707 O O . LEU B 1 152 ? 25.859 -11 13.906 1 97.25 152 LEU B O 1
ATOM 4711 N N . ILE B 1 153 ? 23.844 -11.375 14.758 1 97.81 153 ILE B N 1
ATOM 4712 C CA . ILE B 1 153 ? 23.953 -10.375 15.812 1 97.81 153 ILE B CA 1
ATOM 4713 C C . ILE B 1 153 ? 25.078 -10.773 16.781 1 97.81 153 ILE B C 1
ATOM 4715 O O . ILE B 1 153 ? 25.891 -9.938 17.172 1 97.81 153 ILE B O 1
ATOM 4719 N N . LYS B 1 154 ? 25.078 -12.07 17.109 1 97.25 154 LYS B N 1
ATOM 4720 C CA . LYS B 1 154 ? 26.125 -12.594 17.984 1 97.25 154 LYS B CA 1
ATOM 4721 C C . LYS B 1 154 ? 27.5 -12.438 17.359 1 97.25 154 LYS B C 1
ATOM 4723 O O . LYS B 1 154 ? 28.453 -12.023 18.031 1 97.25 154 LYS B O 1
ATOM 4728 N N . GLU B 1 155 ? 27.609 -12.773 16.141 1 96.56 155 GLU B N 1
ATOM 4729 C CA . GLU B 1 155 ? 28.875 -12.68 15.43 1 96.56 155 GLU B CA 1
ATOM 4730 C C . GLU B 1 155 ? 29.359 -11.234 15.367 1 96.56 155 GLU B C 1
ATOM 4732 O O . GLU B 1 155 ? 30.562 -10.984 15.375 1 96.56 155 GLU B O 1
ATOM 4737 N N . ALA B 1 156 ? 28.438 -10.297 15.359 1 95.69 156 ALA B N 1
ATOM 4738 C CA . ALA B 1 156 ? 28.781 -8.875 15.297 1 95.69 156 ALA B CA 1
ATOM 4739 C C . ALA B 1 156 ? 29.125 -8.328 16.672 1 95.69 156 ALA B C 1
ATOM 4741 O O . ALA B 1 156 ? 29.516 -7.164 16.812 1 95.69 156 ALA B O 1
ATOM 4742 N N . GLY B 1 157 ? 28.922 -9.133 17.734 1 95.5 157 GLY B N 1
ATOM 4743 C CA . GLY B 1 157 ? 29.25 -8.727 19.094 1 95.5 157 GLY B CA 1
ATOM 4744 C C . GLY B 1 157 ? 28.156 -7.906 19.75 1 95.5 157 GLY B C 1
ATOM 4745 O O . GLY B 1 157 ? 28.422 -7.137 20.672 1 95.5 157 GLY B O 1
ATOM 4746 N N . MET B 1 158 ? 26.875 -8.031 19.25 1 96.62 158 MET B N 1
ATOM 4747 C CA . MET B 1 158 ? 25.797 -7.176 19.75 1 96.62 158 MET B CA 1
ATOM 4748 C C . MET B 1 158 ? 24.75 -7.992 20.5 1 96.62 158 MET B C 1
ATOM 4750 O O . MET B 1 158 ? 23.641 -7.508 20.766 1 96.62 158 MET B O 1
ATOM 4754 N N . ALA B 1 159 ? 25.031 -9.219 20.859 1 95 159 ALA B N 1
ATOM 4755 C CA . ALA B 1 159 ? 24.062 -10.164 21.406 1 95 159 ALA B CA 1
ATOM 4756 C C . ALA B 1 159 ? 23.484 -9.648 22.719 1 95 159 ALA B C 1
ATOM 4758 O O . ALA B 1 159 ? 22.344 -9.969 23.078 1 95 159 ALA B O 1
ATOM 4759 N N . ASP B 1 160 ? 24.234 -8.758 23.453 1 95.06 160 ASP B N 1
ATOM 4760 C CA . ASP B 1 160 ? 23.812 -8.32 24.766 1 95.06 160 ASP B CA 1
ATOM 4761 C C . ASP B 1 160 ? 23.031 -7.008 24.688 1 95.06 160 ASP B C 1
ATOM 4763 O O . ASP B 1 160 ? 22.609 -6.473 25.719 1 95.06 160 ASP B O 1
ATOM 4767 N N . MET B 1 161 ? 22.891 -6.492 23.578 1 96.94 161 MET B N 1
ATOM 4768 C CA . MET B 1 161 ? 22.188 -5.223 23.406 1 96.94 161 MET B CA 1
ATOM 4769 C C . MET B 1 161 ? 20.797 -5.438 22.828 1 96.94 161 MET B C 1
ATOM 4771 O O . MET B 1 161 ? 20.562 -6.418 22.125 1 96.94 161 MET B O 1
ATOM 4775 N N . PRO B 1 162 ? 19.891 -4.516 23.094 1 97.81 162 PRO B N 1
ATOM 4776 C CA . PRO B 1 162 ? 18.547 -4.605 22.5 1 97.81 162 PRO B CA 1
ATOM 4777 C C . PRO B 1 162 ? 18.562 -4.562 20.984 1 97.81 162 PRO B C 1
ATOM 4779 O O . PRO B 1 162 ? 19.484 -3.998 20.391 1 97.81 162 PRO B O 1
ATOM 4782 N N . VAL B 1 163 ? 17.578 -5.219 20.391 1 98.12 163 VAL B N 1
ATOM 4783 C CA . VAL B 1 163 ? 17.359 -5.219 18.953 1 98.12 163 VAL B CA 1
ATOM 4784 C C . VAL B 1 163 ? 16.172 -4.332 18.609 1 98.12 163 VAL B C 1
ATOM 4786 O O . VAL B 1 163 ? 15.039 -4.629 19 1 98.12 163 VAL B O 1
ATOM 4789 N N . GLY B 1 164 ? 16.438 -3.199 17.906 1 97.81 164 GLY B N 1
ATOM 4790 C CA . GLY B 1 164 ? 15.344 -2.373 17.422 1 97.81 164 GLY B CA 1
ATOM 4791 C C . GLY B 1 164 ? 14.625 -2.977 16.234 1 97.81 164 GLY B C 1
ATOM 4792 O O . GLY B 1 164 ? 15.219 -3.18 15.172 1 97.81 164 GLY B O 1
ATOM 4793 N N . VAL B 1 165 ? 13.344 -3.258 16.391 1 96.62 165 VAL B N 1
ATOM 4794 C CA . VAL B 1 165 ? 12.484 -3.766 15.328 1 96.62 165 VAL B CA 1
ATOM 4795 C C . VAL B 1 165 ? 11.406 -2.734 15 1 96.62 165 VAL B C 1
ATOM 4797 O O . VAL B 1 165 ? 10.703 -2.254 15.891 1 96.62 165 VAL B O 1
ATOM 4800 N N . ASP B 1 166 ? 11.336 -2.352 13.734 1 93 166 ASP B N 1
ATOM 4801 C CA . ASP B 1 166 ? 10.344 -1.344 13.375 1 93 166 ASP B CA 1
ATOM 4802 C C . ASP B 1 166 ? 8.93 -1.921 13.438 1 93 166 ASP B C 1
ATOM 4804 O O . ASP B 1 166 ? 8.07 -1.403 14.156 1 93 166 ASP B O 1
ATOM 4808 N N . TYR B 1 167 ? 8.586 -2.928 12.727 1 88.12 167 TYR B N 1
ATOM 4809 C CA . TYR B 1 167 ? 7.383 -3.744 12.875 1 88.12 167 TYR B CA 1
ATOM 4810 C C . TYR B 1 167 ? 7.602 -5.137 12.297 1 88.12 167 TYR B C 1
ATOM 4812 O O . TYR B 1 167 ? 8.594 -5.383 11.602 1 88.12 167 TYR B O 1
ATOM 4820 N N . ALA B 1 168 ? 6.797 -6.039 12.727 1 88.81 168 ALA B N 1
ATOM 4821 C CA . ALA B 1 168 ? 6.93 -7.422 12.273 1 88.81 168 ALA B CA 1
ATOM 4822 C C . ALA B 1 168 ? 5.613 -8.172 12.414 1 88.81 168 ALA B C 1
ATOM 4824 O O . ALA B 1 168 ? 4.684 -7.695 13.07 1 88.81 168 ALA B O 1
ATOM 4825 N N . GLU B 1 169 ? 5.598 -9.258 11.75 1 90 169 GLU B N 1
ATOM 4826 C CA . GLU B 1 169 ? 4.496 -10.188 11.977 1 90 169 GLU B CA 1
ATOM 4827 C C . GLU B 1 169 ? 4.531 -10.742 13.398 1 90 169 GLU B C 1
ATOM 4829 O O . GLU B 1 169 ? 5.605 -10.938 13.969 1 90 169 GLU B O 1
ATOM 4834 N N . THR B 1 170 ? 3.379 -11.07 13.977 1 89 170 THR B N 1
ATOM 4835 C CA . THR B 1 170 ? 3.27 -11.609 15.328 1 89 170 THR B CA 1
ATOM 4836 C C . THR B 1 170 ? 4.176 -12.828 15.5 1 89 170 THR B C 1
ATOM 4838 O O . THR B 1 170 ? 4.898 -12.93 16.5 1 89 170 THR B O 1
ATOM 4841 N N . ALA B 1 171 ? 4.176 -13.664 14.508 1 89.25 171 ALA B N 1
ATOM 4842 C CA . ALA B 1 171 ? 4.977 -14.883 14.578 1 89.25 171 ALA B CA 1
ATOM 4843 C C . ALA B 1 171 ? 6.465 -14.555 14.633 1 89.25 171 ALA B C 1
ATOM 4845 O O . ALA B 1 171 ? 7.238 -15.266 15.281 1 89.25 171 ALA B O 1
ATOM 4846 N N . MET B 1 172 ? 6.875 -13.5 13.969 1 91.19 172 MET B N 1
ATOM 4847 C CA . MET B 1 172 ? 8.281 -13.102 13.977 1 91.19 172 MET B CA 1
ATOM 4848 C C . MET B 1 172 ? 8.695 -12.578 15.344 1 91.19 172 MET B C 1
ATOM 4850 O O . MET B 1 172 ? 9.781 -12.891 15.828 1 91.19 172 MET B O 1
ATOM 4854 N N . PHE B 1 173 ? 7.828 -11.82 15.992 1 90.62 173 PHE B N 1
ATOM 4855 C CA . PHE B 1 173 ? 8.117 -11.336 17.344 1 90.62 173 PHE B CA 1
ATOM 4856 C C . PHE B 1 173 ? 8.359 -12.5 18.297 1 90.62 173 PHE B C 1
ATOM 4858 O O . PHE B 1 173 ? 9.297 -12.469 19.094 1 90.62 173 PHE B O 1
ATOM 4865 N N . HIS B 1 174 ? 7.48 -13.5 18.203 1 92.19 174 HIS B N 1
ATOM 4866 C CA . HIS B 1 174 ? 7.613 -14.672 19.062 1 92.19 174 HIS B CA 1
ATOM 4867 C C . HIS B 1 174 ? 8.914 -15.414 18.781 1 92.19 174 HIS B C 1
ATOM 4869 O O . HIS B 1 174 ? 9.617 -15.828 19.703 1 92.19 174 HIS B O 1
ATOM 4875 N N . ALA B 1 175 ? 9.25 -15.57 17.5 1 94.5 175 ALA B N 1
ATOM 4876 C CA . ALA B 1 175 ? 10.461 -16.297 17.125 1 94.5 175 ALA B CA 1
ATOM 4877 C C . ALA B 1 175 ? 11.711 -15.578 17.609 1 94.5 175 ALA B C 1
ATOM 4879 O O . ALA B 1 175 ? 12.656 -16.219 18.094 1 94.5 175 ALA B O 1
ATOM 4880 N N . LEU B 1 176 ? 11.758 -14.258 17.5 1 95.5 176 LEU B N 1
ATOM 4881 C CA . LEU B 1 176 ? 12.898 -13.477 17.953 1 95.5 176 LEU B CA 1
ATOM 4882 C C . LEU B 1 176 ? 13.055 -13.594 19.469 1 95.5 176 LEU B C 1
ATOM 4884 O O . LEU B 1 176 ? 14.172 -13.719 19.969 1 95.5 176 LEU B O 1
ATOM 4888 N N . GLN B 1 177 ? 11.953 -13.555 20.172 1 93.12 177 GLN B N 1
ATOM 4889 C CA . GLN B 1 177 ? 11.969 -13.703 21.609 1 93.12 177 GLN B CA 1
ATOM 4890 C C . GLN B 1 177 ? 12.484 -15.078 22.016 1 93.12 177 GLN B C 1
ATOM 4892 O O . GLN B 1 177 ? 13.227 -15.211 23 1 93.12 177 GLN B O 1
ATOM 4897 N N . GLU B 1 178 ? 12.031 -16.078 21.344 1 95.56 178 GLU B N 1
ATOM 4898 C CA . GLU B 1 178 ? 12.453 -17.438 21.625 1 95.56 178 GLU B CA 1
ATOM 4899 C C . GLU B 1 178 ? 13.961 -17.594 21.453 1 95.56 178 GLU B C 1
ATOM 4901 O O . GLU B 1 178 ? 14.586 -18.453 22.094 1 95.56 178 GLU B O 1
ATOM 4906 N N . GLU B 1 179 ? 14.547 -16.812 20.609 1 96.75 179 GLU B N 1
ATOM 4907 C CA . GLU B 1 179 ? 15.992 -16.828 20.406 1 96.75 179 GLU B CA 1
ATOM 4908 C C . GLU B 1 179 ? 16.719 -16.047 21.5 1 96.75 179 GLU B C 1
ATOM 4910 O O . GLU B 1 179 ? 17.953 -15.969 21.516 1 96.75 179 GLU B O 1
ATOM 4915 N N . GLY B 1 180 ? 15.969 -15.43 22.406 1 96 180 GLY B N 1
ATOM 4916 C CA . GLY B 1 180 ? 16.531 -14.703 23.531 1 96 180 GLY B CA 1
ATOM 4917 C C . GLY B 1 180 ? 16.875 -13.258 23.203 1 96 180 GLY B C 1
ATOM 4918 O O . GLY B 1 180 ? 17.625 -12.609 23.938 1 96 180 GLY B O 1
ATOM 4919 N N . LEU B 1 181 ? 16.359 -12.75 22.078 1 96.69 181 LEU B N 1
ATOM 4920 C CA . LEU B 1 181 ? 16.641 -11.375 21.703 1 96.69 181 LEU B CA 1
ATOM 4921 C C . LEU B 1 181 ? 15.727 -10.406 22.453 1 96.69 181 LEU B C 1
ATOM 4923 O O . LEU B 1 181 ? 14.531 -10.656 22.594 1 96.69 181 LEU B O 1
ATOM 4927 N N . HIS B 1 182 ? 16.281 -9.367 22.984 1 96.88 182 HIS B N 1
ATOM 4928 C CA . HIS B 1 182 ? 15.516 -8.297 23.609 1 96.88 182 HIS B CA 1
ATOM 4929 C C . HIS B 1 182 ? 15.062 -7.27 22.578 1 96.88 182 HIS B C 1
ATOM 4931 O O . HIS B 1 182 ? 15.828 -6.387 22.188 1 96.88 182 HIS B O 1
ATOM 4937 N N . VAL B 1 183 ? 13.797 -7.344 22.172 1 95.75 183 VAL B N 1
ATOM 4938 C CA . VAL B 1 183 ? 13.273 -6.535 21.078 1 95.75 183 VAL B CA 1
ATOM 4939 C C . VAL B 1 183 ? 12.727 -5.219 21.625 1 95.75 183 VAL B C 1
ATOM 4941 O O . VAL B 1 183 ? 11.961 -5.211 22.594 1 95.75 183 VAL B O 1
ATOM 4944 N N . VAL B 1 184 ? 13.172 -4.086 21.031 1 95.19 184 VAL B N 1
ATOM 4945 C CA . VAL B 1 184 ? 12.648 -2.766 21.375 1 95.19 184 VAL B CA 1
ATOM 4946 C C . VAL B 1 184 ? 12.125 -2.078 20.109 1 95.19 184 VAL B C 1
ATOM 4948 O O . VAL B 1 184 ? 12.297 -2.584 19 1 95.19 184 VAL B O 1
ATOM 4951 N N . ASP B 1 185 ? 11.461 -0.955 20.281 1 93 185 ASP B N 1
ATOM 4952 C CA . ASP B 1 185 ? 10.883 -0.199 19.172 1 93 185 ASP B CA 1
ATOM 4953 C C . ASP B 1 185 ? 11.977 0.492 18.359 1 93 185 ASP B C 1
ATOM 4955 O O . ASP B 1 185 ? 12.508 1.525 18.766 1 93 185 ASP B O 1
ATOM 4959 N N . GLY B 1 186 ? 12.211 -0.053 17.188 1 95.62 186 GLY B N 1
ATOM 4960 C CA . GLY B 1 186 ? 13.25 0.483 16.328 1 95.62 186 GLY B CA 1
ATOM 4961 C C . GLY B 1 186 ? 12.766 1.614 15.438 1 95.62 186 GLY B C 1
ATOM 4962 O O . GLY B 1 186 ? 13.562 2.311 14.812 1 95.62 186 GLY B O 1
ATOM 4963 N N . GLN B 1 187 ? 11.469 1.783 15.383 1 94.19 187 GLN B N 1
ATOM 4964 C CA . GLN B 1 187 ? 10.922 2.812 14.5 1 94.19 187 GLN B CA 1
ATOM 4965 C C . GLN B 1 187 ? 11.406 4.199 14.914 1 94.19 187 GLN B C 1
ATOM 4967 O O . GLN B 1 187 ? 11.641 5.062 14.062 1 94.19 187 GLN B O 1
ATOM 4972 N N . GLN B 1 188 ? 11.547 4.457 16.188 1 94.19 188 GLN B N 1
ATOM 4973 C CA . GLN B 1 188 ? 11.984 5.766 16.656 1 94.19 188 GLN B CA 1
ATOM 4974 C C . GLN B 1 188 ? 13.43 6.043 16.234 1 94.19 188 GLN B C 1
ATOM 4976 O O . GLN B 1 188 ? 13.789 7.184 15.93 1 94.19 188 GLN B O 1
ATOM 4981 N N . ILE B 1 189 ? 14.25 5 16.219 1 96.69 189 ILE B N 1
ATOM 4982 C CA . ILE B 1 189 ? 15.641 5.129 15.773 1 96.69 189 ILE B CA 1
ATOM 4983 C C . ILE B 1 189 ? 15.68 5.496 14.289 1 96.69 189 ILE B C 1
ATOM 4985 O O . ILE B 1 189 ? 16.406 6.402 13.891 1 96.69 189 ILE B O 1
ATOM 4989 N N . MET B 1 190 ? 14.812 4.828 13.555 1 97.5 190 MET B N 1
ATOM 4990 C CA . MET B 1 190 ? 14.797 5.078 12.109 1 97.5 190 MET B CA 1
ATOM 4991 C C . MET B 1 190 ? 14.234 6.461 11.805 1 97.5 190 MET B C 1
ATOM 4993 O O . MET B 1 190 ? 14.711 7.141 10.891 1 97.5 190 MET B O 1
ATOM 4997 N N . LEU B 1 191 ? 13.227 6.863 12.531 1 96.44 191 LEU B N 1
ATOM 4998 C CA . LEU B 1 191 ? 12.688 8.203 12.328 1 96.44 191 LEU B CA 1
ATOM 4999 C C . LEU B 1 191 ? 13.727 9.266 12.656 1 96.44 191 LEU B C 1
ATOM 5001 O O . LEU B 1 191 ? 13.797 10.297 11.984 1 96.44 191 LEU B O 1
ATOM 5005 N N . ALA B 1 192 ? 14.57 9.031 13.68 1 96.69 192 ALA B N 1
ATOM 5006 C CA . ALA B 1 192 ? 15.656 9.945 14 1 96.69 192 ALA B CA 1
ATOM 5007 C C . ALA B 1 192 ? 16.656 10.031 12.852 1 96.69 192 ALA B C 1
ATOM 5009 O O . ALA B 1 192 ? 17.203 11.102 12.562 1 96.69 192 ALA B O 1
ATOM 5010 N N . ALA B 1 193 ? 16.859 8.945 12.211 1 97.56 193 ALA B N 1
ATOM 5011 C CA . ALA B 1 193 ? 17.797 8.906 11.086 1 97.56 193 ALA B CA 1
ATOM 5012 C C . ALA B 1 193 ? 17.25 9.695 9.898 1 97.56 193 ALA B C 1
ATOM 5014 O O . ALA B 1 193 ? 18 10.375 9.203 1 97.56 193 ALA B O 1
ATOM 5015 N N . ARG B 1 194 ? 15.945 9.656 9.719 1 97.69 194 ARG B N 1
ATOM 5016 C CA . ARG B 1 194 ? 15.344 10.133 8.477 1 97.69 194 ARG B CA 1
ATOM 5017 C C . ARG B 1 194 ? 14.898 11.586 8.602 1 97.69 194 ARG B C 1
ATOM 5019 O O . ARG B 1 194 ? 14.57 12.227 7.602 1 97.69 194 ARG B O 1
ATOM 5026 N N . GLU B 1 195 ? 14.898 12.102 9.781 1 96.62 195 GLU B N 1
ATOM 5027 C CA . GLU B 1 195 ? 14.219 13.359 10.07 1 96.62 195 GLU B CA 1
ATOM 5028 C C . GLU B 1 195 ? 14.922 14.539 9.398 1 96.62 195 GLU B C 1
ATOM 5030 O O . GLU B 1 195 ? 14.281 15.508 8.992 1 96.62 195 GLU B O 1
ATOM 5035 N N . ILE B 1 196 ? 16.266 14.531 9.289 1 98.12 196 ILE B N 1
ATOM 5036 C CA . ILE B 1 196 ? 17.031 15.594 8.648 1 98.12 196 ILE B CA 1
ATOM 5037 C C . ILE B 1 196 ? 17.453 15.156 7.25 1 98.12 196 ILE B C 1
ATOM 5039 O O . ILE B 1 196 ? 18.25 14.227 7.098 1 98.12 196 ILE B O 1
ATOM 5043 N N . LYS B 1 197 ? 16.922 15.883 6.238 1 98.38 197 LYS B N 1
ATOM 5044 C CA . LYS B 1 197 ? 17.203 15.523 4.848 1 98.38 197 LYS B CA 1
ATOM 5045 C C . LYS B 1 197 ? 18.469 16.188 4.348 1 98.38 197 LYS B C 1
ATOM 5047 O O . LYS B 1 197 ? 18.75 17.344 4.691 1 98.38 197 LYS B O 1
ATOM 5052 N N . ASN B 1 198 ? 19.219 15.461 3.557 1 97.5 198 ASN B N 1
ATOM 5053 C CA . ASN B 1 198 ? 20.344 16.109 2.879 1 97.5 198 ASN B CA 1
ATOM 5054 C C . ASN B 1 198 ? 19.906 16.766 1.571 1 97.5 198 ASN B C 1
ATOM 5056 O O . ASN B 1 198 ? 18.719 16.75 1.231 1 97.5 198 ASN B O 1
ATOM 5060 N N . TRP B 1 199 ? 20.797 17.312 0.896 1 95.19 199 TRP B N 1
ATOM 5061 C CA . TRP B 1 199 ? 20.531 18.062 -0.321 1 95.19 199 TRP B CA 1
ATOM 5062 C C . TRP B 1 199 ? 19.875 17.188 -1.379 1 95.19 199 TRP B C 1
ATOM 5064 O O . TRP B 1 199 ? 18.906 17.594 -2.014 1 95.19 199 TRP B O 1
ATOM 5074 N N . ASP B 1 200 ? 20.422 15.992 -1.577 1 95.44 200 ASP B N 1
ATOM 5075 C CA . ASP B 1 200 ? 19.891 15.086 -2.594 1 95.44 200 ASP B CA 1
ATOM 5076 C C . ASP B 1 200 ? 18.453 14.688 -2.279 1 95.44 200 ASP B C 1
ATOM 5078 O O . ASP B 1 200 ? 17.609 14.625 -3.174 1 95.44 200 ASP B O 1
ATOM 5082 N N . GLU B 1 201 ? 18.172 14.406 -1.008 1 97.56 201 GLU B N 1
ATOM 5083 C CA . GLU B 1 201 ? 16.797 14.094 -0.598 1 97.56 201 GLU B CA 1
ATOM 5084 C C . GLU B 1 201 ? 15.859 15.258 -0.868 1 97.56 201 GLU B C 1
ATOM 5086 O O . GLU B 1 201 ? 14.742 15.07 -1.349 1 97.56 201 GLU B O 1
ATOM 5091 N N . ILE B 1 202 ? 16.297 16.438 -0.543 1 96.56 202 ILE B N 1
ATOM 5092 C CA . ILE B 1 202 ? 15.484 17.641 -0.739 1 96.56 202 ILE B CA 1
ATOM 5093 C C . ILE B 1 202 ? 15.18 17.812 -2.225 1 96.56 202 ILE B C 1
ATOM 5095 O O . ILE B 1 202 ? 14.055 18.156 -2.6 1 96.56 202 ILE B O 1
ATOM 5099 N N . GLN B 1 203 ? 16.156 17.562 -3.086 1 93.69 203 GLN B N 1
ATOM 5100 C CA . GLN B 1 203 ? 15.938 17.672 -4.527 1 93.69 203 GLN B CA 1
ATOM 5101 C C . GLN B 1 203 ? 14.898 16.672 -5.016 1 93.69 203 GLN B C 1
ATOM 5103 O O . GLN B 1 203 ? 14.078 17 -5.875 1 93.69 203 GLN B O 1
ATOM 5108 N N . LEU B 1 204 ? 14.992 15.477 -4.496 1 96.19 204 LEU B N 1
ATOM 5109 C CA . LEU B 1 204 ? 14.008 14.469 -4.867 1 96.19 204 LEU B CA 1
ATOM 5110 C C . LEU B 1 204 ? 12.609 14.883 -4.41 1 96.19 204 LEU B C 1
ATOM 5112 O O . LEU B 1 204 ? 11.633 14.688 -5.133 1 96.19 204 LEU B O 1
ATOM 5116 N N . LEU B 1 205 ? 12.523 15.492 -3.236 1 96.88 205 LEU B N 1
ATOM 5117 C CA . LEU B 1 205 ? 11.242 15.953 -2.705 1 96.88 205 LEU B CA 1
ATOM 5118 C C . LEU B 1 205 ? 10.695 17.109 -3.533 1 96.88 205 LEU B C 1
ATOM 5120 O O . LEU B 1 205 ? 9.5 17.156 -3.82 1 96.88 205 LEU B O 1
ATOM 5124 N N . THR B 1 206 ? 11.555 18.031 -3.934 1 94.69 206 THR B N 1
ATOM 5125 C CA . THR B 1 206 ? 11.117 19.141 -4.766 1 94.69 206 THR B CA 1
ATOM 5126 C C . THR B 1 206 ? 10.648 18.641 -6.129 1 94.69 206 THR B C 1
ATOM 5128 O O . THR B 1 206 ? 9.656 19.141 -6.672 1 94.69 206 THR B O 1
ATOM 5131 N N . GLN B 1 207 ? 11.352 17.703 -6.641 1 93.56 207 GLN B N 1
ATOM 5132 C CA . GLN B 1 207 ? 10.945 17.109 -7.914 1 93.56 207 GLN B CA 1
ATOM 5133 C C . GLN B 1 207 ? 9.586 16.422 -7.797 1 93.56 207 GLN B C 1
ATOM 5135 O O . GLN B 1 207 ? 8.734 16.578 -8.672 1 93.56 207 GLN B O 1
ATOM 5140 N N . ALA B 1 208 ? 9.422 15.664 -6.758 1 95.75 208 ALA B N 1
ATOM 5141 C CA . ALA B 1 208 ? 8.133 15.016 -6.531 1 95.75 208 ALA B CA 1
ATOM 5142 C C . ALA B 1 208 ? 7.008 16.047 -6.477 1 95.75 208 ALA B C 1
ATOM 5144 O O . ALA B 1 208 ? 5.938 15.828 -7.055 1 95.75 208 ALA B O 1
ATOM 5145 N N . ALA B 1 209 ? 7.227 17.141 -5.812 1 95.88 209 ALA B N 1
ATOM 5146 C CA . ALA B 1 209 ? 6.23 18.203 -5.699 1 95.88 209 ALA B CA 1
ATOM 5147 C C . ALA B 1 209 ? 5.949 18.844 -7.059 1 95.88 209 ALA B C 1
ATOM 5149 O O . ALA B 1 209 ? 4.797 19.141 -7.379 1 95.88 209 ALA B O 1
ATOM 5150 N N . SER B 1 210 ? 7.004 19.047 -7.832 1 95.06 210 SER B N 1
ATOM 5151 C CA . SER B 1 210 ? 6.852 19.656 -9.148 1 95.06 210 SER B CA 1
ATOM 5152 C C . SER B 1 210 ? 5.969 18.797 -10.055 1 95.06 210 SER B C 1
ATOM 5154 O O . SER B 1 210 ? 5.191 19.328 -10.852 1 95.06 210 SER B O 1
ATOM 5156 N N . MET B 1 211 ? 6.09 17.516 -9.961 1 95.81 211 MET B N 1
ATOM 5157 C CA . MET B 1 211 ? 5.234 16.609 -10.719 1 95.81 211 MET B CA 1
ATOM 5158 C C . MET B 1 211 ? 3.764 16.844 -10.383 1 95.81 211 MET B C 1
ATOM 5160 O O . MET B 1 211 ? 2.92 16.906 -11.273 1 95.81 211 MET B O 1
ATOM 5164 N N . VAL B 1 212 ? 3.49 17.031 -9.117 1 96.69 212 VAL B N 1
ATOM 5165 C CA . VAL B 1 212 ? 2.117 17.172 -8.648 1 96.69 212 VAL B CA 1
ATOM 5166 C C . VAL B 1 212 ? 1.58 18.547 -9.07 1 96.69 212 VAL B C 1
ATOM 5168 O O . VAL B 1 212 ? 0.393 18.688 -9.375 1 96.69 212 VAL B O 1
ATOM 5171 N N . ASP B 1 213 ? 2.482 19.578 -9.148 1 95.56 213 ASP B N 1
ATOM 5172 C CA . ASP B 1 213 ? 2.053 20.875 -9.695 1 95.56 213 ASP B CA 1
ATOM 5173 C C . ASP B 1 213 ? 1.412 20.703 -11.07 1 95.56 213 ASP B C 1
ATOM 5175 O O . ASP B 1 213 ? 0.372 21.297 -11.352 1 95.56 213 ASP B O 1
ATOM 5179 N N . GLY B 1 214 ? 2.059 19.875 -11.859 1 94.81 214 GLY B N 1
ATOM 5180 C CA . GLY B 1 214 ? 1.506 19.609 -13.18 1 94.81 214 GLY B CA 1
ATOM 5181 C C . GLY B 1 214 ? 0.169 18.891 -13.133 1 94.81 214 GLY B C 1
ATOM 5182 O O . GLY B 1 214 ? -0.733 19.203 -13.914 1 94.81 214 GLY B O 1
ATOM 5183 N N . VAL B 1 215 ? 0.046 17.969 -12.211 1 97.25 215 VAL B N 1
ATOM 5184 C CA . VAL B 1 215 ? -1.201 17.219 -12.078 1 97.25 215 VAL B CA 1
ATOM 5185 C C . VAL B 1 215 ? -2.326 18.172 -11.664 1 97.25 215 VAL B C 1
ATOM 5187 O O . VAL B 1 215 ? -3.445 18.062 -12.172 1 97.25 215 VAL B O 1
ATOM 5190 N N . TYR B 1 216 ? -2.061 19.078 -10.742 1 97.12 216 TYR B N 1
ATOM 5191 C CA . TYR B 1 216 ? -3.098 20 -10.312 1 97.12 216 TYR B CA 1
ATOM 5192 C C . TYR B 1 216 ? -3.533 20.906 -11.461 1 97.12 216 TYR B C 1
ATOM 5194 O O . TYR B 1 216 ? -4.703 21.297 -11.547 1 97.12 216 TYR B O 1
ATOM 5202 N N . HIS B 1 217 ? -2.566 21.297 -12.32 1 95.5 217 HIS B N 1
ATOM 5203 C CA . HIS B 1 217 ? -2.963 22.047 -13.508 1 95.5 217 HIS B CA 1
ATOM 5204 C C . HIS B 1 217 ? -3.928 21.25 -14.375 1 95.5 217 HIS B C 1
ATOM 5206 O O . HIS B 1 217 ? -4.953 21.781 -14.812 1 95.5 217 HIS B O 1
ATOM 5212 N N . MET B 1 218 ? -3.574 19.953 -14.633 1 96.62 218 MET B N 1
ATOM 5213 C CA . MET B 1 218 ? -4.465 19.062 -15.367 1 96.62 218 MET B CA 1
ATOM 5214 C C . MET B 1 218 ? -5.832 18.984 -14.695 1 96.62 218 MET B C 1
ATOM 5216 O O . MET B 1 218 ? -6.863 19.047 -15.359 1 96.62 218 MET B O 1
ATOM 5220 N N . ILE B 1 219 ? -5.895 18.859 -13.367 1 96.81 219 ILE B N 1
ATOM 5221 C CA . ILE B 1 219 ? -7.148 18.781 -12.625 1 96.81 219 ILE B CA 1
ATOM 5222 C C . ILE B 1 219 ? -7.957 20.062 -12.844 1 96.81 219 ILE B C 1
ATOM 5224 O O . ILE B 1 219 ? -9.156 20 -13.117 1 96.81 219 ILE B O 1
ATOM 5228 N N . TYR B 1 220 ? -7.293 21.203 -12.75 1 95.75 220 TYR B N 1
ATOM 5229 C CA . TYR B 1 220 ? -7.961 22.484 -12.969 1 95.75 220 TYR B CA 1
ATOM 5230 C C . TYR B 1 220 ? -8.641 22.516 -14.328 1 95.75 220 TYR B C 1
ATOM 5232 O O . TYR B 1 220 ? -9.773 23 -14.453 1 95.75 220 TYR B O 1
ATOM 5240 N N . GLU B 1 221 ? -7.996 21.969 -15.352 1 95 221 GLU B N 1
ATOM 5241 C CA . GLU B 1 221 ? -8.523 21.969 -16.703 1 95 221 GLU B CA 1
ATOM 5242 C C . GLU B 1 221 ? -9.672 20.969 -16.859 1 95 221 GLU B C 1
ATOM 5244 O O . GLU B 1 221 ? -10.617 21.203 -17.609 1 95 221 GLU B O 1
ATOM 5249 N N . GLU B 1 222 ? -9.617 19.906 -16.078 1 96 222 GLU B N 1
ATOM 5250 C CA . GLU B 1 222 ? -10.508 18.781 -16.328 1 96 222 GLU B CA 1
ATOM 5251 C C . GLU B 1 222 ? -11.727 18.844 -15.414 1 96 222 GLU B C 1
ATOM 5253 O O . GLU B 1 222 ? -12.711 18.125 -15.633 1 96 222 GLU B O 1
ATOM 5258 N N . LEU B 1 223 ? -11.664 19.641 -14.383 1 94.88 223 LEU B N 1
ATOM 5259 C CA . LEU B 1 223 ? -12.781 19.734 -13.453 1 94.88 223 LEU B CA 1
ATOM 5260 C C . LEU B 1 223 ? -13.984 20.422 -14.102 1 94.88 223 LEU B C 1
ATOM 5262 O O . LEU B 1 223 ? -14.062 21.641 -14.117 1 94.88 223 LEU B O 1
ATOM 5266 N N . LYS B 1 224 ? -14.914 19.688 -14.562 1 92.62 224 LYS B N 1
ATOM 5267 C CA . LYS B 1 224 ? -16.141 20.188 -15.188 1 92.62 224 LYS B CA 1
ATOM 5268 C C . LYS B 1 224 ? -17.25 19.156 -15.086 1 92.62 224 LYS B C 1
ATOM 5270 O O . LYS B 1 224 ? -17 17.969 -14.852 1 92.62 224 LYS B O 1
ATOM 5275 N N . PRO B 1 225 ? -18.547 19.672 -15.188 1 88.12 225 PRO B N 1
ATOM 5276 C CA . PRO B 1 225 ? -19.641 18.719 -15.164 1 88.12 225 PRO B CA 1
ATOM 5277 C C . PRO B 1 225 ? -19.484 17.594 -16.203 1 88.12 225 PRO B C 1
ATOM 5279 O O . PRO B 1 225 ? -19.031 17.844 -17.312 1 88.12 225 PRO B O 1
ATOM 5282 N N . GLY B 1 226 ? -19.906 16.359 -15.797 1 89.25 226 GLY B N 1
ATOM 5283 C CA . GLY B 1 226 ? -19.781 15.203 -16.672 1 89.25 226 GLY B CA 1
ATOM 5284 C C . GLY B 1 226 ? -18.547 14.367 -16.406 1 89.25 226 GLY B C 1
ATOM 5285 O O . GLY B 1 226 ? -18.422 13.242 -16.906 1 89.25 226 GLY B O 1
ATOM 5286 N N . ILE B 1 227 ? -17.641 14.828 -15.625 1 94.12 227 ILE B N 1
ATOM 5287 C CA . ILE B 1 227 ? -16.438 14.117 -15.188 1 94.12 227 ILE B CA 1
ATOM 5288 C C . ILE B 1 227 ? -16.656 13.578 -13.773 1 94.12 227 ILE B C 1
ATOM 5290 O O . ILE B 1 227 ? -17.328 14.211 -12.953 1 94.12 227 ILE B O 1
ATOM 5294 N N . ARG B 1 228 ? -16.156 12.438 -13.484 1 94.81 228 ARG B N 1
ATOM 5295 C CA . ARG B 1 228 ? -16.281 11.812 -12.172 1 94.81 228 ARG B CA 1
ATOM 5296 C C . ARG B 1 228 ? -15.016 11.992 -11.352 1 94.81 228 ARG B C 1
ATOM 5298 O O . ARG B 1 228 ? -13.945 12.234 -11.898 1 94.81 228 ARG B O 1
ATOM 5305 N N . GLU B 1 229 ? -15.109 11.773 -9.945 1 95 229 GLU B N 1
ATOM 5306 C CA . GLU B 1 229 ? -13.945 11.75 -9.062 1 95 229 GLU B CA 1
ATOM 5307 C C . GLU B 1 229 ? -12.922 10.727 -9.531 1 95 229 GLU B C 1
ATOM 5309 O O . GLU B 1 229 ? -11.734 11.039 -9.641 1 95 229 GLU B O 1
ATOM 5314 N N . ASN B 1 230 ? -13.383 9.516 -9.852 1 95.56 230 ASN B N 1
ATOM 5315 C CA . ASN B 1 230 ? -12.445 8.453 -10.211 1 95.56 230 ASN B CA 1
ATOM 5316 C C . ASN B 1 230 ? -11.812 8.711 -11.578 1 95.56 230 ASN B C 1
ATOM 5318 O O . ASN B 1 230 ? -10.727 8.203 -11.867 1 95.56 230 ASN B O 1
ATOM 5322 N N . ASP B 1 231 ? -12.453 9.508 -12.484 1 96.12 231 ASP B N 1
ATOM 5323 C CA . ASP B 1 231 ? -11.828 9.914 -13.742 1 96.12 231 ASP B CA 1
ATOM 5324 C C . ASP B 1 231 ? -10.617 10.805 -13.484 1 96.12 231 ASP B C 1
ATOM 5326 O O . ASP B 1 231 ? -9.594 10.68 -14.156 1 96.12 231 ASP B O 1
ATOM 5330 N N . ILE B 1 232 ? -10.734 11.719 -12.492 1 96.62 232 ILE B N 1
ATOM 5331 C CA . ILE B 1 232 ? -9.609 12.578 -12.125 1 96.62 232 ILE B CA 1
ATOM 5332 C C . ILE B 1 232 ? -8.492 11.727 -11.531 1 96.62 232 ILE B C 1
ATOM 5334 O O . ILE B 1 232 ? -7.312 11.953 -11.82 1 96.62 232 ILE B O 1
ATOM 5338 N N . VAL B 1 233 ? -8.883 10.758 -10.672 1 97.06 233 VAL B N 1
ATOM 5339 C CA . VAL B 1 233 ? -7.906 9.836 -10.109 1 97.06 233 VAL B CA 1
ATOM 5340 C C . VAL B 1 233 ? -7.176 9.102 -11.227 1 97.06 233 VAL B C 1
ATOM 5342 O O . VAL B 1 233 ? -5.949 8.977 -11.203 1 97.06 233 VAL B O 1
ATOM 5345 N N . ALA B 1 234 ? -7.871 8.641 -12.219 1 97.88 234 ALA B N 1
ATOM 5346 C CA . ALA B 1 234 ? -7.312 7.918 -13.359 1 97.88 234 ALA B CA 1
ATOM 5347 C C . ALA B 1 234 ? -6.32 8.789 -14.125 1 97.88 234 ALA B C 1
ATOM 5349 O O . ALA B 1 234 ? -5.191 8.367 -14.383 1 97.88 234 ALA B O 1
ATOM 5350 N N . LEU B 1 235 ? -6.719 10.023 -14.477 1 97.38 235 LEU B N 1
ATOM 5351 C CA . LEU B 1 235 ? -5.863 10.938 -15.227 1 97.38 235 LEU B CA 1
ATOM 5352 C C . LEU B 1 235 ? -4.621 11.297 -14.43 1 97.38 235 LEU B C 1
ATOM 5354 O O . LEU B 1 235 ? -3.523 11.398 -14.984 1 97.38 235 LEU B O 1
ATOM 5358 N N . SER B 1 236 ? -4.82 11.531 -13.141 1 97.56 236 SER B N 1
ATOM 5359 C CA . SER B 1 236 ? -3.701 11.875 -12.266 1 97.56 236 SER B CA 1
ATOM 5360 C C . SER B 1 236 ? -2.676 10.742 -12.219 1 97.56 236 SER B C 1
ATOM 5362 O O . SER B 1 236 ? -1.474 10.984 -12.336 1 97.56 236 SER B O 1
ATOM 5364 N N . ASN B 1 237 ? -3.172 9.516 -12 1 97.12 237 ASN B N 1
ATOM 5365 C CA . ASN B 1 237 ? -2.277 8.359 -11.992 1 97.12 237 ASN B CA 1
ATOM 5366 C C . ASN B 1 237 ? -1.498 8.25 -13.305 1 97.12 237 ASN B C 1
ATOM 5368 O O . ASN B 1 237 ? -0.278 8.078 -13.289 1 97.12 237 ASN B O 1
ATOM 5372 N N . LYS B 1 238 ? -2.186 8.312 -14.375 1 97.81 238 LYS B N 1
ATOM 5373 C CA . LYS B 1 238 ? -1.532 8.211 -15.672 1 97.81 238 LYS B CA 1
ATOM 5374 C C . LYS B 1 238 ? -0.397 9.227 -15.797 1 97.81 238 LYS B C 1
ATOM 5376 O O . LYS B 1 238 ? 0.73 8.859 -16.141 1 97.81 238 LYS B O 1
ATOM 5381 N N . MET B 1 239 ? -0.721 10.484 -15.516 1 96.31 239 MET B N 1
ATOM 5382 C CA . MET B 1 239 ? 0.249 11.562 -15.688 1 96.31 239 MET B CA 1
ATOM 5383 C C . MET B 1 239 ? 1.454 11.367 -14.773 1 96.31 239 MET B C 1
ATOM 5385 O O . MET B 1 239 ? 2.598 11.539 -15.203 1 96.31 239 MET B O 1
ATOM 5389 N N . LEU B 1 240 ? 1.221 10.992 -13.586 1 97.31 240 LEU B N 1
ATOM 5390 C CA . LEU B 1 240 ? 2.297 10.812 -12.617 1 97.31 240 LEU B CA 1
ATOM 5391 C C . LEU B 1 240 ? 3.221 9.672 -13.031 1 97.31 240 LEU B C 1
ATOM 5393 O O . LEU B 1 240 ? 4.445 9.82 -13.008 1 97.31 240 LEU B O 1
ATOM 5397 N N . TYR B 1 241 ? 2.643 8.547 -13.391 1 96.12 241 TYR B N 1
ATOM 5398 C CA . TYR B 1 241 ? 3.477 7.43 -13.805 1 96.12 241 TYR B CA 1
ATOM 5399 C C . TYR B 1 241 ? 4.23 7.758 -15.094 1 96.12 241 TYR B C 1
ATOM 5401 O O . TYR B 1 241 ? 5.387 7.363 -15.258 1 96.12 241 TYR B O 1
ATOM 5409 N N . GLU B 1 242 ? 3.613 8.523 -16 1 95.25 242 GLU B N 1
ATOM 5410 C CA . GLU B 1 242 ? 4.305 8.984 -17.203 1 95.25 242 GLU B CA 1
ATOM 5411 C C . GLU B 1 242 ? 5.516 9.844 -16.844 1 95.25 242 GLU B C 1
ATOM 5413 O O . GLU B 1 242 ? 6.555 9.766 -17.516 1 95.25 242 GLU B O 1
ATOM 5418 N N . MET B 1 243 ? 5.344 10.594 -15.797 1 93.62 243 MET B N 1
ATOM 5419 C CA . MET B 1 243 ? 6.391 11.531 -15.406 1 93.62 243 MET B CA 1
ATOM 5420 C C . MET B 1 243 ? 7.465 10.828 -14.578 1 93.62 243 MET B C 1
ATOM 5422 O O . MET B 1 243 ? 8.461 11.438 -14.195 1 93.62 243 MET B O 1
ATOM 5426 N N . GLY B 1 244 ? 7.188 9.578 -14.234 1 93.12 244 GLY B N 1
ATOM 5427 C CA . GLY B 1 244 ? 8.266 8.828 -13.602 1 93.12 244 GLY B CA 1
ATOM 5428 C C . GLY B 1 244 ? 8 8.508 -12.148 1 93.12 244 GLY B C 1
ATOM 5429 O O . GLY B 1 244 ? 8.898 8.07 -11.43 1 93.12 244 GLY B O 1
ATOM 5430 N N . SER B 1 245 ? 6.754 8.727 -11.719 1 95.19 245 SER B N 1
ATOM 5431 C CA . SER B 1 245 ? 6.426 8.266 -10.375 1 95.19 245 SER B CA 1
ATOM 5432 C C . SER B 1 245 ? 6.703 6.77 -10.227 1 95.19 245 SER B C 1
ATOM 5434 O O . SER B 1 245 ? 6.402 5.984 -11.125 1 95.19 245 SER B O 1
ATOM 5436 N N . ASP B 1 246 ? 7.359 6.391 -9.094 1 93.25 246 ASP B N 1
ATOM 5437 C CA . ASP B 1 246 ? 7.562 4.961 -8.875 1 93.25 246 ASP B CA 1
ATOM 5438 C C . ASP B 1 246 ? 6.461 4.379 -7.992 1 93.25 246 ASP B C 1
ATOM 5440 O O . ASP B 1 246 ? 6.398 3.164 -7.785 1 93.25 246 ASP B O 1
ATOM 5444 N N . ASP B 1 247 ? 5.605 5.25 -7.477 1 93.12 247 ASP B N 1
ATOM 5445 C CA . ASP B 1 247 ? 4.457 4.797 -6.695 1 93.12 247 ASP B CA 1
ATOM 5446 C C . ASP B 1 247 ? 3.455 5.926 -6.484 1 93.12 247 ASP B C 1
ATOM 5448 O O . ASP B 1 247 ? 3.775 6.941 -5.863 1 93.12 247 ASP B O 1
ATOM 5452 N N . VAL B 1 248 ? 2.248 5.773 -7.023 1 95.06 248 VAL B N 1
ATOM 5453 C CA . VAL B 1 248 ? 1.14 6.625 -6.605 1 95.06 248 VAL B CA 1
ATOM 5454 C C . VAL B 1 248 ? 0.381 5.961 -5.457 1 95.06 248 VAL B C 1
ATOM 5456 O O . VAL B 1 248 ? -0.487 5.117 -5.688 1 95.06 248 VAL B O 1
ATOM 5459 N N . GLU B 1 249 ? 0.717 6.352 -4.266 1 91.81 249 GLU B N 1
ATOM 5460 C CA . GLU B 1 249 ? 0.192 5.699 -3.068 1 91.81 249 GLU B CA 1
ATOM 5461 C C . GLU B 1 249 ? -1.319 5.879 -2.961 1 91.81 249 GLU B C 1
ATOM 5463 O O . GLU B 1 249 ? -2.041 4.926 -2.652 1 91.81 249 GLU B O 1
ATOM 5468 N N . ALA B 1 250 ? -1.761 7.133 -3.158 1 92.88 250 ALA B N 1
ATOM 5469 C CA . ALA B 1 250 ? -3.197 7.402 -3.15 1 92.88 250 ALA B CA 1
ATOM 5470 C C . ALA B 1 250 ? -3.5 8.781 -3.727 1 92.88 250 ALA B C 1
ATOM 5472 O O . ALA B 1 250 ? -2.66 9.68 -3.67 1 92.88 250 ALA B O 1
ATOM 5473 N N . ILE B 1 251 ? -4.648 8.867 -4.297 1 94.88 251 ILE B N 1
ATOM 5474 C CA . ILE B 1 251 ? -5.234 10.148 -4.668 1 94.88 251 ILE B CA 1
ATOM 5475 C C . ILE B 1 251 ? -6.641 10.266 -4.078 1 94.88 251 ILE B C 1
ATOM 5477 O O . ILE B 1 251 ? -7.551 9.547 -4.488 1 94.88 251 ILE B O 1
ATOM 5481 N N . ASN B 1 252 ? -6.723 11.062 -3.086 1 93.62 252 ASN B N 1
ATOM 5482 C CA . ASN B 1 252 ? -8.047 11.391 -2.574 1 93.62 252 ASN B CA 1
ATOM 5483 C C . ASN B 1 252 ? -8.758 12.406 -3.463 1 93.62 252 ASN B C 1
ATOM 5485 O O . ASN B 1 252 ? -8.172 13.43 -3.838 1 93.62 252 ASN B O 1
ATOM 5489 N N . ALA B 1 253 ? -9.883 12.062 -3.873 1 95.38 253 ALA B N 1
ATOM 5490 C CA . ALA B 1 253 ? -10.75 12.961 -4.633 1 95.38 253 ALA B CA 1
ATOM 5491 C C . ALA B 1 253 ? -12.125 13.07 -3.992 1 95.38 253 ALA B C 1
ATOM 5493 O O . ALA B 1 253 ? -12.891 12.102 -3.986 1 95.38 253 ALA B O 1
ATOM 5494 N N . ILE B 1 254 ? -12.398 14.211 -3.414 1 94 254 ILE B N 1
ATOM 5495 C CA . ILE B 1 254 ? -13.617 14.438 -2.637 1 94 254 ILE B CA 1
ATOM 5496 C C . ILE B 1 254 ? -14.352 15.656 -3.176 1 94 254 ILE B C 1
ATOM 5498 O O . ILE B 1 254 ? -13.742 16.703 -3.402 1 94 254 ILE B O 1
ATOM 5502 N N . SER B 1 255 ? -15.68 15.547 -3.361 1 95.19 255 SER B N 1
ATOM 5503 C CA . SER B 1 255 ? -16.391 16.688 -3.914 1 95.19 255 SER B CA 1
ATOM 5504 C C . SER B 1 255 ? -17.812 16.766 -3.371 1 95.19 255 SER B C 1
ATOM 5506 O O . SER B 1 255 ? -18.344 15.781 -2.867 1 95.19 255 SER B O 1
ATOM 5508 N N . GLY B 1 256 ? -18.359 17.922 -3.457 1 93.69 256 GLY B N 1
ATOM 5509 C CA . GLY B 1 256 ? -19.75 18.141 -3.086 1 93.69 256 GLY B CA 1
ATOM 5510 C C . GLY B 1 256 ? -20.031 17.828 -1.63 1 93.69 256 GLY B C 1
ATOM 5511 O O . GLY B 1 256 ? -19.312 18.281 -0.739 1 93.69 256 GLY B O 1
ATOM 5512 N N . GLU B 1 257 ? -21.094 17.062 -1.377 1 91.62 257 GLU B N 1
ATOM 5513 C CA . GLU B 1 257 ? -21.562 16.781 -0.022 1 91.62 257 GLU B CA 1
ATOM 5514 C C . GLU B 1 257 ? -20.594 15.859 0.718 1 91.62 257 GLU B C 1
ATOM 5516 O O . GLU B 1 257 ? -20.703 15.695 1.936 1 91.62 257 GLU B O 1
ATOM 5521 N N . ARG B 1 258 ? -19.625 15.305 0.028 1 91.88 258 ARG B N 1
ATOM 5522 C CA . ARG B 1 258 ? -18.656 14.406 0.654 1 91.88 258 ARG B CA 1
ATOM 5523 C C . ARG B 1 258 ? -17.547 15.195 1.358 1 91.88 258 ARG B C 1
ATOM 5525 O O . ARG B 1 258 ? -16.734 14.625 2.08 1 91.88 258 ARG B O 1
ATOM 5532 N N . CYS B 1 259 ? -17.547 16.484 1.149 1 92.5 259 CYS B N 1
ATOM 5533 C CA . CYS B 1 259 ? -16.484 17.312 1.682 1 92.5 259 CYS B CA 1
ATOM 5534 C C . CYS B 1 259 ? -16.547 17.375 3.201 1 92.5 259 CYS B C 1
ATOM 5536 O O . CYS B 1 259 ? -15.539 17.656 3.859 1 92.5 259 CYS B O 1
ATOM 5538 N N . ASN B 1 260 ? -17.75 17.141 3.729 1 89.06 260 ASN B N 1
ATOM 5539 C CA . ASN B 1 260 ? -17.984 17.203 5.168 1 89.06 260 ASN B CA 1
ATOM 5540 C C . ASN B 1 260 ? -19.125 16.281 5.59 1 89.06 260 ASN B C 1
ATOM 5542 O O . ASN B 1 260 ? -20.297 16.594 5.363 1 89.06 260 ASN B O 1
ATOM 5546 N N . PRO B 1 261 ? -18.781 15.133 6.27 1 88.12 261 PRO B N 1
ATOM 5547 C CA . PRO B 1 261 ? -17.453 14.766 6.773 1 88.12 261 PRO B CA 1
ATOM 5548 C C . PRO B 1 261 ? -16.531 14.234 5.68 1 88.12 261 PRO B C 1
ATOM 5550 O O . PRO B 1 261 ? -17 13.664 4.691 1 88.12 261 PRO B O 1
ATOM 5553 N N . HIS B 1 262 ? -15.336 14.359 5.98 1 85.69 262 HIS B N 1
ATOM 5554 C CA . HIS B 1 262 ? -14.281 13.961 5.059 1 85.69 262 HIS B CA 1
ATOM 5555 C C . HIS B 1 262 ? -14.07 12.445 5.09 1 85.69 262 HIS B C 1
ATOM 5557 O O . HIS B 1 262 ? -13.602 11.898 6.09 1 85.69 262 HIS B O 1
ATOM 5563 N N . PRO B 1 263 ? -14.312 11.734 4.008 1 85.31 263 PRO B N 1
ATOM 5564 C CA . PRO B 1 263 ? -14.188 10.281 4.012 1 85.31 263 PRO B CA 1
ATOM 5565 C C . PRO B 1 263 ? -12.773 9.797 3.707 1 85.31 263 PRO B C 1
ATOM 5567 O O . PRO B 1 263 ? -12.461 8.617 3.891 1 85.31 263 PRO B O 1
ATOM 5570 N N . HIS B 1 264 ? -11.891 10.531 3.113 1 88.12 264 HIS B N 1
ATOM 5571 C CA . HIS B 1 264 ? -10.508 10.242 2.773 1 88.12 264 HIS B CA 1
ATOM 5572 C C . HIS B 1 264 ? -10.414 9.211 1.65 1 88.12 264 HIS B C 1
ATOM 5574 O O . HIS B 1 264 ? -9.562 8.328 1.682 1 88.12 264 HIS B O 1
ATOM 5580 N N . ASN B 1 265 ? -11.383 9.203 0.777 1 89.44 265 ASN B N 1
ATOM 5581 C CA . ASN B 1 265 ? -11.406 8.312 -0.376 1 89.44 265 ASN B CA 1
ATOM 5582 C C . ASN B 1 265 ? -12.141 8.938 -1.559 1 89.44 265 ASN B C 1
ATOM 5584 O O . ASN B 1 265 ? -12.828 9.945 -1.401 1 89.44 265 ASN B O 1
ATOM 5588 N N . PHE B 1 266 ? -11.938 8.328 -2.812 1 93.12 266 PHE B N 1
ATOM 5589 C CA . PHE B 1 266 ? -12.648 8.797 -3.996 1 93.12 266 PHE B CA 1
ATOM 5590 C C . PHE B 1 266 ? -13.797 7.859 -4.34 1 93.12 266 PHE B C 1
ATOM 5592 O O . PHE B 1 266 ? -13.875 6.742 -3.822 1 93.12 266 PHE B O 1
ATOM 5599 N N . THR B 1 267 ? -14.734 8.367 -5.105 1 92.31 267 THR B N 1
ATOM 5600 C CA . THR B 1 267 ? -15.852 7.578 -5.598 1 92.31 267 THR B CA 1
ATOM 5601 C C . THR B 1 267 ? -16.078 7.816 -7.09 1 92.31 267 THR B C 1
ATOM 5603 O O . THR B 1 267 ? -15.203 8.367 -7.77 1 92.31 267 THR B O 1
ATOM 5606 N N . ASP B 1 268 ? -17.141 7.191 -7.578 1 92.81 268 ASP B N 1
ATOM 5607 C CA . ASP B 1 268 ? -17.547 7.434 -8.961 1 92.81 268 ASP B CA 1
ATOM 5608 C C . ASP B 1 268 ? -18.516 8.602 -9.062 1 92.81 268 ASP B C 1
ATOM 5610 O O . ASP B 1 268 ? -19.297 8.68 -10.008 1 92.81 268 ASP B O 1
ATOM 5614 N N . ARG B 1 269 ? -18.469 9.523 -8.078 1 92.44 269 ARG B N 1
ATOM 5615 C CA . ARG B 1 269 ? -19.375 10.664 -8.078 1 92.44 269 ARG B CA 1
ATOM 5616 C C . ARG B 1 269 ? -19.078 11.609 -9.234 1 92.44 269 ARG B C 1
ATOM 5618 O O . ARG B 1 269 ? -17.922 11.945 -9.484 1 92.44 269 ARG B O 1
ATOM 5625 N N . TYR B 1 270 ? -20.203 12.094 -9.945 1 92.81 270 TYR B N 1
ATOM 5626 C CA . TYR B 1 270 ? -20.078 13.109 -10.977 1 92.81 270 TYR B CA 1
ATOM 5627 C C . TYR B 1 270 ? -19.953 14.5 -10.367 1 92.81 270 TYR B C 1
ATOM 5629 O O . TYR B 1 270 ? -20.641 14.812 -9.383 1 92.81 270 TYR B O 1
ATOM 5637 N N . PHE B 1 271 ? -19.094 15.312 -10.938 1 94.38 271 PHE B N 1
ATOM 5638 C CA . PHE B 1 271 ? -19 16.719 -10.547 1 94.38 271 PHE B CA 1
ATOM 5639 C C . PHE B 1 271 ? -20.203 17.5 -11.047 1 94.38 271 PHE B C 1
ATOM 5641 O O . PHE B 1 271 ? -20.703 17.25 -12.148 1 94.38 271 PHE B O 1
ATOM 5648 N N . ARG B 1 272 ? -20.719 18.422 -10.273 1 91.19 272 ARG B N 1
ATOM 5649 C CA . ARG B 1 272 ? -21.812 19.328 -10.633 1 91.19 272 ARG B CA 1
ATOM 5650 C C . ARG B 1 272 ? -21.375 20.781 -10.516 1 91.19 272 ARG B C 1
ATOM 5652 O O . ARG B 1 272 ? -20.453 21.109 -9.766 1 91.19 272 ARG B O 1
ATOM 5659 N N . PRO B 1 273 ? -22.047 21.719 -11.367 1 90.62 273 PRO B N 1
ATOM 5660 C CA . PRO B 1 273 ? -21.734 23.141 -11.164 1 90.62 273 PRO B CA 1
ATOM 5661 C C . PRO B 1 273 ? -21.938 23.578 -9.719 1 90.62 273 PRO B C 1
ATOM 5663 O O . PRO B 1 273 ? -22.984 23.297 -9.125 1 90.62 273 PRO B O 1
ATOM 5666 N N . GLY B 1 274 ? -20.906 24.188 -9.125 1 92.94 274 GLY B N 1
ATOM 5667 C CA . GLY B 1 274 ? -21 24.688 -7.766 1 92.94 274 GLY B CA 1
ATOM 5668 C C . GLY B 1 274 ? -20.344 23.781 -6.746 1 92.94 274 GLY B C 1
ATOM 5669 O O . GLY B 1 274 ? -20.141 24.188 -5.598 1 92.94 274 GLY B O 1
ATOM 5670 N N . ASP B 1 275 ? -20.031 22.547 -7.188 1 94.81 275 ASP B N 1
ATOM 5671 C CA . ASP B 1 275 ? -19.328 21.641 -6.281 1 94.81 275 ASP B CA 1
ATOM 5672 C C . ASP B 1 275 ? -17.969 22.219 -5.855 1 94.81 275 ASP B C 1
ATOM 5674 O O . ASP B 1 275 ? -17.266 22.812 -6.672 1 94.81 275 ASP B O 1
ATOM 5678 N N . GLN B 1 276 ? -17.672 22.188 -4.613 1 96.25 276 GLN B N 1
ATOM 5679 C CA . GLN B 1 276 ? -16.297 22.266 -4.145 1 96.25 276 GLN B CA 1
ATOM 5680 C C . GLN B 1 276 ? -15.633 20.891 -4.156 1 96.25 276 GLN B C 1
ATOM 5682 O O . GLN B 1 276 ? -16.281 19.875 -3.887 1 96.25 276 GLN B O 1
ATOM 5687 N N . ALA B 1 277 ? -14.406 20.828 -4.562 1 96.56 277 ALA B N 1
ATOM 5688 C CA . ALA B 1 277 ? -13.664 19.562 -4.645 1 96.56 277 ALA B CA 1
ATOM 5689 C C . ALA B 1 277 ? -12.227 19.75 -4.176 1 96.56 277 ALA B C 1
ATOM 5691 O O . ALA B 1 277 ? -11.57 20.734 -4.523 1 96.56 277 ALA B O 1
ATOM 5692 N N . PHE B 1 278 ? -11.844 18.906 -3.344 1 96.12 278 PHE B N 1
ATOM 5693 C CA . PHE B 1 278 ? -10.43 18.969 -3.002 1 96.12 278 PHE B CA 1
ATOM 5694 C C . PHE B 1 278 ? -9.758 17.609 -3.203 1 96.12 278 PHE B C 1
ATOM 5696 O O . PHE B 1 278 ? -10.422 16.578 -3.17 1 96.12 278 PHE B O 1
ATOM 5703 N N . PHE B 1 279 ? -8.547 17.656 -3.498 1 96.81 279 PHE B N 1
ATOM 5704 C CA . PHE B 1 279 ? -7.73 16.516 -3.893 1 96.81 279 PHE B CA 1
ATOM 5705 C C . PHE B 1 279 ? -6.453 16.453 -3.062 1 96.81 279 PHE B C 1
ATOM 5707 O O . PHE B 1 279 ? -5.852 17.484 -2.756 1 96.81 279 PHE B O 1
ATOM 5714 N N . ASP B 1 280 ? -6.094 15.297 -2.654 1 96.62 280 ASP B N 1
ATOM 5715 C CA . ASP B 1 280 ? -4.816 14.992 -2.023 1 96.62 280 ASP B CA 1
ATOM 5716 C C . ASP B 1 280 ? -4.008 14.008 -2.865 1 96.62 280 ASP B C 1
ATOM 5718 O O . ASP B 1 280 ? -4.434 12.867 -3.072 1 96.62 280 ASP B O 1
ATOM 5722 N N . ILE B 1 281 ? -2.941 14.477 -3.324 1 96.75 281 ILE B N 1
ATOM 5723 C CA . ILE B 1 281 ? -2.152 13.633 -4.219 1 96.75 281 ILE B CA 1
ATOM 5724 C C . ILE B 1 281 ? -0.904 13.141 -3.492 1 96.75 281 ILE B C 1
ATOM 5726 O O . ILE B 1 281 ? -0.03 13.93 -3.133 1 96.75 281 ILE B O 1
ATOM 5730 N N . LEU B 1 282 ? -0.823 11.859 -3.279 1 96.44 282 LEU B N 1
ATOM 5731 C CA . LEU B 1 282 ? 0.277 11.172 -2.607 1 96.44 282 LEU B CA 1
ATOM 5732 C C . LEU B 1 282 ? 1.032 10.273 -3.58 1 96.44 282 LEU B C 1
ATOM 5734 O O . LEU B 1 282 ? 0.529 9.219 -3.975 1 96.44 282 LEU B O 1
ATOM 5738 N N . GLN B 1 283 ? 2.199 10.711 -3.982 1 95.88 283 GLN B N 1
ATOM 5739 C CA . GLN B 1 283 ? 3.014 9.922 -4.895 1 95.88 283 GLN B CA 1
ATOM 5740 C C . GLN B 1 283 ? 4.484 9.953 -4.492 1 95.88 283 GLN B C 1
ATOM 5742 O O . GLN B 1 283 ? 4.871 10.711 -3.6 1 95.88 283 GLN B O 1
ATOM 5747 N N . SER B 1 284 ? 5.273 9.117 -5.176 1 94.44 284 SER B N 1
ATOM 5748 C CA . SER B 1 284 ? 6.699 9.023 -4.883 1 94.44 284 SER B CA 1
ATOM 5749 C C . SER B 1 284 ? 7.535 9.164 -6.152 1 94.44 284 SER B C 1
ATOM 5751 O O . SER B 1 284 ? 7.168 8.633 -7.203 1 94.44 284 SER B O 1
ATOM 5753 N N . TYR B 1 285 ? 8.539 9.922 -6.07 1 94.69 285 TYR B N 1
ATOM 5754 C CA . TYR B 1 285 ? 9.602 9.945 -7.066 1 94.69 285 TYR B CA 1
ATOM 5755 C C . TYR B 1 285 ? 10.914 9.461 -6.465 1 94.69 285 TYR B C 1
ATOM 5757 O O . TYR B 1 285 ? 11.492 10.125 -5.602 1 94.69 285 TYR B O 1
ATOM 5765 N N . GLN B 1 286 ? 11.367 8.25 -6.883 1 94 286 GLN B N 1
ATOM 5766 C CA . GLN B 1 286 ? 12.539 7.559 -6.348 1 94 286 GLN B CA 1
ATOM 5767 C C . GLN B 1 286 ? 12.422 7.379 -4.836 1 94 286 GLN B C 1
ATOM 5769 O O . GLN B 1 286 ? 13.383 7.629 -4.105 1 94 286 GLN B O 1
ATOM 5774 N N . GLY B 1 287 ? 11.25 7.172 -4.383 1 94.81 287 GLY B N 1
ATOM 5775 C CA . GLY B 1 287 ? 10.984 6.84 -2.99 1 94.81 287 GLY B CA 1
ATOM 5776 C C . GLY B 1 287 ? 10.492 8.023 -2.178 1 94.81 287 GLY B C 1
ATOM 5777 O O . GLY B 1 287 ? 9.875 7.844 -1.125 1 94.81 287 GLY B O 1
ATOM 5778 N N . TYR B 1 288 ? 10.766 9.211 -2.592 1 96.44 288 TYR B N 1
ATOM 5779 C CA . TYR B 1 288 ? 10.414 10.391 -1.806 1 96.44 288 TYR B CA 1
ATOM 5780 C C . TYR B 1 288 ? 9.031 10.906 -2.195 1 96.44 288 TYR B C 1
ATOM 5782 O O . TYR B 1 288 ? 8.719 11.031 -3.383 1 96.44 288 TYR B O 1
ATOM 5790 N N . ARG B 1 289 ? 8.258 11.227 -1.208 1 95.62 289 ARG B N 1
ATOM 5791 C CA . ARG B 1 289 ? 6.812 11.359 -1.377 1 95.62 289 ARG B CA 1
ATOM 5792 C C . ARG B 1 289 ? 6.402 12.828 -1.45 1 95.62 289 ARG B C 1
ATOM 5794 O O . ARG B 1 289 ? 7.191 13.719 -1.119 1 95.62 289 ARG B O 1
ATOM 5801 N N . THR B 1 290 ? 5.195 12.969 -1.931 1 95.25 290 THR B N 1
ATOM 5802 C CA . THR B 1 290 ? 4.445 14.219 -1.8 1 95.25 290 THR B CA 1
ATOM 5803 C C . THR B 1 290 ? 3.148 13.992 -1.031 1 95.25 290 THR B C 1
ATOM 5805 O O . THR B 1 290 ? 2.623 12.875 -1.003 1 95.25 290 THR B O 1
ATOM 5808 N N . CYS B 1 291 ? 2.719 14.992 -0.374 1 93.5 291 CYS B N 1
ATOM 5809 C CA . CYS B 1 291 ? 1.385 15.086 0.21 1 93.5 291 CYS B CA 1
ATOM 5810 C C . CYS B 1 291 ? 0.91 16.531 0.252 1 93.5 291 CYS B C 1
ATOM 5812 O O . CYS B 1 291 ? 1.429 17.344 1.028 1 93.5 291 CYS B O 1
ATOM 5814 N N . TYR B 1 292 ? 0.04 16.875 -0.566 1 91.38 292 TYR B N 1
ATOM 5815 C CA . TYR B 1 292 ? -0.542 18.188 -0.34 1 91.38 292 TYR B CA 1
ATOM 5816 C C . TYR B 1 292 ? -1.885 18.328 -1.05 1 91.38 292 TYR B C 1
ATOM 5818 O O . TYR B 1 292 ? -2.076 17.781 -2.135 1 91.38 292 TYR B O 1
ATOM 5826 N N . TYR B 1 293 ? -2.801 18.938 -0.451 1 94.75 293 TYR B N 1
ATOM 5827 C CA . TYR B 1 293 ? -4.188 19.188 -0.833 1 94.75 293 TYR B CA 1
ATOM 5828 C C . TYR B 1 293 ? -4.309 20.484 -1.631 1 94.75 293 TYR B C 1
ATOM 5830 O O . TYR B 1 293 ? -3.65 21.484 -1.318 1 94.75 293 TYR B O 1
ATOM 5838 N N . ARG B 1 294 ? -5.141 20.5 -2.643 1 98.12 294 ARG B N 1
ATOM 5839 C CA . ARG B 1 294 ? -5.719 21.703 -3.217 1 98.12 294 ARG B CA 1
ATOM 5840 C C . ARG B 1 294 ? -7.238 21.609 -3.279 1 98.12 294 ARG B C 1
ATOM 5842 O O . ARG B 1 294 ? -7.789 20.531 -3.521 1 98.12 294 ARG B O 1
ATOM 5849 N N . THR B 1 295 ? -7.867 22.688 -3.039 1 98 295 THR B N 1
ATOM 5850 C CA . THR B 1 295 ? -9.312 22.812 -3.154 1 98 295 THR B CA 1
ATOM 5851 C C . THR B 1 295 ? -9.688 23.656 -4.379 1 98 295 THR B C 1
ATOM 5853 O O . THR B 1 295 ? -9.07 24.688 -4.641 1 98 295 THR B O 1
ATOM 5856 N N . PHE B 1 296 ? -10.656 23.172 -5.133 1 97.75 296 PHE B N 1
ATOM 5857 C CA . PHE B 1 296 ? -11.211 23.859 -6.297 1 97.75 296 PHE B CA 1
ATOM 5858 C C . PHE B 1 296 ? -12.727 23.969 -6.184 1 97.75 296 PHE B C 1
ATOM 5860 O O . PHE B 1 296 ? -13.375 23.141 -5.539 1 97.75 296 PHE B O 1
ATOM 5867 N N . ASN B 1 297 ? -13.242 25.062 -6.809 1 96.88 297 ASN B N 1
ATOM 5868 C CA . ASN B 1 297 ? -14.664 25.062 -7.145 1 96.88 297 ASN B CA 1
ATOM 5869 C C . ASN B 1 297 ? -14.891 24.797 -8.625 1 96.88 297 ASN B C 1
ATOM 5871 O O . ASN B 1 297 ? -14.008 25.047 -9.453 1 96.88 297 ASN B O 1
ATOM 5875 N N . ILE B 1 298 ? -16.031 24.25 -8.922 1 95.69 298 ILE B N 1
ATOM 5876 C CA . ILE B 1 298 ? -16.359 23.891 -10.297 1 95.69 298 ILE B CA 1
ATOM 5877 C C . ILE B 1 298 ? -17.422 24.828 -10.836 1 95.69 298 ILE B C 1
ATOM 5879 O O . ILE B 1 298 ? -18.578 24.781 -10.406 1 95.69 298 ILE B O 1
ATOM 5883 N N . GLY B 1 299 ? -17.109 25.703 -11.75 1 92.81 299 GLY B N 1
ATOM 5884 C CA . GLY B 1 299 ? -18.047 26.594 -12.438 1 92.81 299 GLY B CA 1
ATOM 5885 C C . GLY B 1 299 ? -18.359 27.844 -11.641 1 92.81 299 GLY B C 1
ATOM 5886 O O . GLY B 1 299 ? -18.438 28.938 -12.211 1 92.81 299 GLY B O 1
ATOM 5887 N N . ARG B 1 300 ? -18.578 27.781 -10.367 1 93.94 300 ARG B N 1
ATOM 5888 C CA . ARG B 1 300 ? -18.922 28.906 -9.492 1 93.94 300 ARG B CA 1
ATOM 5889 C C . ARG B 1 300 ? -18.688 28.547 -8.031 1 93.94 300 ARG B C 1
ATOM 5891 O O . ARG B 1 300 ? -18.453 27.391 -7.695 1 93.94 300 ARG B O 1
ATOM 5898 N N . ALA B 1 301 ? -18.625 29.562 -7.199 1 96.81 301 ALA B N 1
ATOM 5899 C CA . ALA B 1 301 ? -18.438 29.391 -5.758 1 96.81 301 ALA B CA 1
ATOM 5900 C C . ALA B 1 301 ? -19.453 30.219 -4.973 1 96.81 301 ALA B C 1
ATOM 5902 O O . ALA B 1 301 ? -19.969 31.219 -5.48 1 96.81 301 ALA B O 1
ATOM 5903 N N . THR B 1 302 ? -19.766 29.781 -3.805 1 95.88 302 THR B N 1
ATOM 5904 C CA . THR B 1 302 ? -20.609 30.531 -2.896 1 95.88 302 THR B CA 1
ATOM 5905 C C . THR B 1 302 ? -19.781 31.312 -1.885 1 95.88 302 THR B C 1
ATOM 5907 O O . THR B 1 302 ? -18.594 31.016 -1.689 1 95.88 302 THR B O 1
ATOM 5910 N N . PRO B 1 303 ? -20.422 32.312 -1.271 1 97.38 303 PRO B N 1
ATOM 5911 C CA . PRO B 1 303 ? -19.688 33.031 -0.229 1 97.38 303 PRO B CA 1
ATOM 5912 C C . PRO B 1 303 ? -19.203 32.125 0.899 1 97.38 303 PRO B C 1
ATOM 5914 O O . PRO B 1 303 ? -18.078 32.281 1.385 1 97.38 303 PRO B O 1
ATOM 5917 N N . ALA B 1 304 ? -20.016 31.156 1.327 1 97.31 304 ALA B N 1
ATOM 5918 C CA . ALA B 1 304 ? -19.641 30.234 2.393 1 97.31 304 ALA B CA 1
ATOM 5919 C C . ALA B 1 304 ? -18.391 29.453 2.014 1 97.31 304 ALA B C 1
ATOM 5921 O O . ALA B 1 304 ? -17.5 29.266 2.84 1 97.31 304 ALA B O 1
ATOM 5922 N N . GLN B 1 305 ? -18.344 28.953 0.785 1 97.38 305 GLN B N 1
ATOM 5923 C CA . GLN B 1 305 ? -17.188 28.219 0.284 1 97.38 305 GLN B CA 1
ATOM 5924 C C . GLN B 1 305 ? -15.945 29.094 0.251 1 97.38 305 GLN B C 1
ATOM 5926 O O . GLN B 1 305 ? -14.867 28.672 0.669 1 97.38 305 GLN B O 1
ATOM 5931 N N . ASN B 1 306 ? -16.125 30.297 -0.232 1 97.88 306 ASN B N 1
ATOM 5932 C CA . ASN B 1 306 ? -15.008 31.25 -0.273 1 97.88 306 ASN B CA 1
ATOM 5933 C C . ASN B 1 306 ? -14.5 31.578 1.127 1 97.88 306 ASN B C 1
ATOM 5935 O O . ASN B 1 306 ? -13.289 31.625 1.356 1 97.88 306 ASN B O 1
ATOM 5939 N N . ASP B 1 307 ? -15.422 31.844 2.006 1 98.19 307 ASP B N 1
ATOM 5940 C CA . ASP B 1 307 ? -15.055 32.219 3.371 1 98.19 307 ASP B CA 1
ATOM 5941 C C . ASP B 1 307 ? -14.242 31.094 4.035 1 98.19 307 ASP B C 1
ATOM 5943 O O . ASP B 1 307 ? -13.242 31.375 4.699 1 98.19 307 ASP B O 1
ATOM 5947 N N . ALA B 1 308 ? -14.727 29.875 3.896 1 97.94 308 ALA B N 1
ATOM 5948 C CA . ALA B 1 308 ? -13.992 28.734 4.457 1 97.94 308 ALA B CA 1
ATOM 5949 C C . ALA B 1 308 ? -12.586 28.656 3.875 1 97.94 308 ALA B C 1
ATOM 5951 O O . ALA B 1 308 ? -11.625 28.375 4.602 1 97.94 308 ALA B O 1
ATOM 5952 N N . TYR B 1 309 ? -12.469 28.875 2.57 1 98.31 309 TYR B N 1
ATOM 5953 C CA . TYR B 1 309 ? -11.172 28.812 1.907 1 98.31 309 TYR B CA 1
ATOM 5954 C C . TYR B 1 309 ? -10.234 29.891 2.455 1 98.31 309 TYR B C 1
ATOM 5956 O O . TYR B 1 309 ? -9.07 29.609 2.74 1 98.31 309 TYR B O 1
ATOM 5964 N N . VAL B 1 310 ? -10.727 31.078 2.596 1 98.25 310 VAL B N 1
ATOM 5965 C CA . VAL B 1 310 ? -9.938 32.188 3.1 1 98.25 310 VAL B CA 1
ATOM 5966 C C . VAL B 1 310 ? -9.414 31.875 4.5 1 98.25 310 VAL B C 1
ATOM 5968 O O . VAL B 1 310 ? -8.242 32.094 4.801 1 98.25 310 VAL B O 1
ATOM 5971 N N . LYS B 1 311 ? -10.25 31.359 5.324 1 97.69 311 LYS B N 1
ATOM 5972 C CA . LYS B 1 311 ? -9.859 31 6.684 1 97.69 311 LYS B CA 1
ATOM 5973 C C . LYS B 1 311 ? -8.773 29.938 6.676 1 97.69 311 LYS B C 1
ATOM 5975 O O . LYS B 1 311 ? -7.777 30.047 7.398 1 97.69 311 LYS B O 1
ATOM 5980 N N . ALA B 1 312 ? -8.984 28.859 5.91 1 97.62 312 ALA B N 1
ATOM 5981 C CA . ALA B 1 312 ? -7.98 27.797 5.785 1 97.62 312 ALA B CA 1
ATOM 5982 C C . ALA B 1 312 ? -6.641 28.375 5.34 1 97.62 312 ALA B C 1
ATOM 5984 O O . ALA B 1 312 ? -5.59 28 5.867 1 97.62 312 ALA B O 1
ATOM 5985 N N . ARG B 1 313 ? -6.664 29.25 4.363 1 97.69 313 ARG B N 1
ATOM 5986 C CA . ARG B 1 313 ? -5.441 29.859 3.85 1 97.69 313 ARG B CA 1
ATOM 5987 C C . ARG B 1 313 ? -4.75 30.703 4.926 1 97.69 313 ARG B C 1
ATOM 5989 O O . ARG B 1 313 ? -3.523 30.672 5.043 1 97.69 313 ARG B O 1
ATOM 5996 N N . GLU B 1 314 ? -5.566 31.438 5.684 1 97.88 314 GLU B N 1
ATOM 5997 C CA . GLU B 1 314 ? -5.012 32.25 6.77 1 97.88 314 GLU B CA 1
ATOM 5998 C C . GLU B 1 314 ? -4.246 31.359 7.762 1 97.88 314 GLU B C 1
ATOM 6000 O O . GLU B 1 314 ? -3.15 31.719 8.195 1 97.88 314 GLU B O 1
ATOM 6005 N N . TRP B 1 315 ? -4.836 30.25 8.141 1 97.62 315 TRP B N 1
ATOM 6006 C CA . TRP B 1 315 ? -4.191 29.328 9.078 1 97.62 315 TRP B CA 1
ATOM 6007 C C . TRP B 1 315 ? -2.871 28.828 8.516 1 97.62 315 TRP B C 1
ATOM 6009 O O . TRP B 1 315 ? -1.869 28.75 9.234 1 97.62 315 TRP B O 1
ATOM 6019 N N . ILE B 1 316 ? -2.852 28.469 7.223 1 97 316 ILE B N 1
ATOM 6020 C CA . ILE B 1 316 ? -1.663 27.922 6.582 1 97 316 ILE B CA 1
ATOM 6021 C C . ILE B 1 316 ? -0.581 29 6.496 1 97 316 ILE B C 1
ATOM 6023 O O . ILE B 1 316 ? 0.589 28.734 6.781 1 97 316 ILE B O 1
ATOM 6027 N N . ASP B 1 317 ? -0.964 30.188 6.105 1 97.62 317 ASP B N 1
ATOM 6028 C CA . ASP B 1 317 ? -0.005 31.281 5.984 1 97.62 317 ASP B CA 1
ATOM 6029 C C . ASP B 1 317 ? 0.651 31.594 7.328 1 97.62 317 ASP B C 1
ATOM 6031 O O . ASP B 1 317 ? 1.87 31.766 7.406 1 97.62 317 ASP B O 1
ATOM 6035 N N . ALA B 1 318 ? -0.143 31.672 8.336 1 98 318 ALA B N 1
ATOM 6036 C CA . ALA B 1 318 ? 0.377 31.938 9.672 1 98 318 ALA B CA 1
ATOM 6037 C C . ALA B 1 318 ? 1.37 30.859 10.102 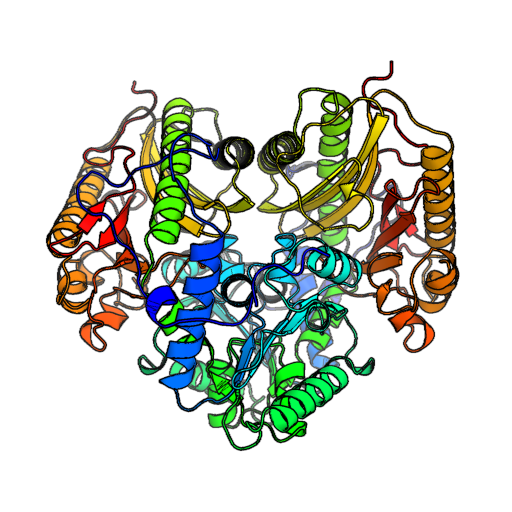1 98 318 ALA B C 1
ATOM 6039 O O . ALA B 1 318 ? 2.414 31.172 10.68 1 98 318 ALA B O 1
ATOM 6040 N N . SER B 1 319 ? 1.018 29.625 9.859 1 97.75 319 SER B N 1
ATOM 6041 C CA . SER B 1 319 ? 1.882 28.516 10.219 1 97.75 319 SER B CA 1
ATOM 6042 C C . SER B 1 319 ? 3.209 28.578 9.477 1 97.75 319 SER B C 1
ATOM 6044 O O . SER B 1 319 ? 4.273 28.391 10.07 1 97.75 319 SER B O 1
ATOM 6046 N N . ILE B 1 320 ? 3.164 28.812 8.125 1 97.88 320 ILE B N 1
ATOM 6047 C CA . ILE B 1 320 ? 4.363 28.859 7.301 1 97.88 320 ILE B CA 1
ATOM 6048 C C . ILE B 1 320 ? 5.277 29.969 7.785 1 97.88 320 ILE B C 1
ATOM 6050 O O . ILE B 1 320 ? 6.492 29.797 7.895 1 97.88 320 ILE B O 1
ATOM 6054 N N . GLN B 1 321 ? 4.691 31.078 8.141 1 97.81 321 GLN B N 1
ATOM 6055 C CA . GLN B 1 321 ? 5.453 32.25 8.578 1 97.81 321 GLN B CA 1
ATOM 6056 C C . GLN B 1 321 ? 6.176 31.953 9.898 1 97.81 321 GLN B C 1
ATOM 6058 O O . GLN B 1 321 ? 7.258 32.5 10.141 1 97.81 321 GLN B O 1
ATOM 6063 N N . ALA B 1 322 ? 5.645 31.094 10.703 1 98.06 322 ALA B N 1
ATOM 6064 C CA . ALA B 1 322 ? 6.184 30.812 12.031 1 98.06 322 ALA B CA 1
ATOM 6065 C C . ALA B 1 322 ? 7.336 29.812 11.945 1 98.06 322 ALA B C 1
ATOM 6067 O O . ALA B 1 322 ? 8.094 29.656 12.906 1 98.06 322 ALA B O 1
ATOM 6068 N N . ILE B 1 323 ? 7.539 29.141 10.867 1 98.12 323 ILE B N 1
ATOM 6069 C CA . ILE B 1 323 ? 8.469 28.031 10.758 1 98.12 323 ILE B CA 1
ATOM 6070 C C . ILE B 1 323 ? 9.891 28.562 10.57 1 98.12 323 ILE B C 1
ATOM 6072 O O . ILE B 1 323 ? 10.18 29.25 9.594 1 98.12 323 ILE B O 1
ATOM 6076 N N . LYS B 1 324 ? 10.742 28.234 11.414 1 97.69 324 LYS B N 1
ATOM 6077 C CA . LYS B 1 324 ? 12.188 28.453 11.359 1 97.69 324 LYS B CA 1
ATOM 6078 C C . LYS B 1 324 ? 12.922 27.562 12.359 1 97.69 324 LYS B C 1
ATOM 6080 O O . LYS B 1 324 ? 12.312 27.031 13.289 1 97.69 324 LYS B O 1
ATOM 6085 N N . PRO B 1 325 ? 14.258 27.375 12.109 1 97.88 325 PRO B N 1
ATOM 6086 C CA . PRO B 1 325 ? 15 26.531 13.055 1 97.88 325 PRO B CA 1
ATOM 6087 C C . PRO B 1 325 ? 14.898 27.047 14.492 1 97.88 325 PRO B C 1
ATOM 6089 O O . PRO B 1 325 ? 14.992 28.266 14.727 1 97.88 325 PRO B O 1
ATOM 6092 N N . GLY B 1 326 ? 14.656 26.125 15.43 1 98 326 GLY B N 1
ATOM 6093 C CA . GLY B 1 326 ? 14.57 26.5 16.844 1 98 326 GLY B CA 1
ATOM 6094 C C . GLY B 1 326 ? 13.141 26.625 17.328 1 98 326 GLY B C 1
ATOM 6095 O O . GLY B 1 326 ? 12.875 26.484 18.531 1 98 326 GLY B O 1
ATOM 6096 N N . VAL B 1 327 ? 12.25 26.938 16.438 1 98.06 327 VAL B N 1
ATOM 6097 C CA . VAL B 1 327 ? 10.836 26.969 16.797 1 98.06 327 VAL B CA 1
ATOM 6098 C C . VAL B 1 327 ? 10.344 25.562 17.125 1 98.06 327 VAL B C 1
ATOM 6100 O O . VAL B 1 327 ? 10.781 24.594 16.5 1 98.06 327 VAL B O 1
ATOM 6103 N N . THR B 1 328 ? 9.492 25.484 18.078 1 98.25 328 THR B N 1
ATOM 6104 C CA . THR B 1 328 ? 8.945 24.172 18.438 1 98.25 328 THR B CA 1
ATOM 6105 C C . THR B 1 328 ? 7.543 24 17.859 1 98.25 328 THR B C 1
ATOM 6107 O O . THR B 1 328 ? 6.852 24.984 17.594 1 98.25 328 THR B O 1
ATOM 6110 N N . THR B 1 329 ? 7.121 22.734 17.719 1 97.75 329 THR B N 1
ATOM 6111 C CA . THR B 1 329 ? 5.891 22.391 17 1 97.75 329 THR B CA 1
ATOM 6112 C C . THR B 1 329 ? 4.676 22.938 17.75 1 97.75 329 THR B C 1
ATOM 6114 O O . THR B 1 329 ? 3.631 23.188 17.156 1 97.75 329 THR B O 1
ATOM 6117 N N . ASP B 1 330 ? 4.75 23.125 19.062 1 97.88 330 ASP B N 1
ATOM 6118 C CA . ASP B 1 330 ? 3.633 23.703 19.797 1 97.88 330 ASP B CA 1
ATOM 6119 C C . ASP B 1 330 ? 3.35 25.141 19.344 1 97.88 330 ASP B C 1
ATOM 6121 O O . ASP B 1 330 ? 2.193 25.547 19.266 1 97.88 330 ASP B O 1
ATOM 6125 N N . ASN B 1 331 ? 4.422 25.859 19.031 1 98.06 331 ASN B N 1
ATOM 6126 C CA . ASN B 1 331 ? 4.262 27.234 18.562 1 98.06 331 ASN B CA 1
ATOM 6127 C C . ASN B 1 331 ? 3.508 27.297 17.234 1 98.06 331 ASN B C 1
ATOM 6129 O O . ASN B 1 331 ? 2.756 28.25 16.984 1 98.06 331 ASN B O 1
ATOM 6133 N N . VAL B 1 332 ? 3.709 26.328 16.469 1 98.06 332 VAL B N 1
ATOM 6134 C CA . VAL B 1 332 ? 3.01 26.25 15.18 1 98.06 332 VAL B CA 1
ATOM 6135 C C . VAL B 1 332 ? 1.58 25.766 15.406 1 98.06 332 VAL B C 1
ATOM 6137 O O . VAL B 1 332 ? 0.628 26.344 14.883 1 98.06 332 VAL B O 1
ATOM 6140 N N . ALA B 1 333 ? 1.408 24.734 16.219 1 97.81 333 ALA B N 1
ATOM 6141 C CA . ALA B 1 333 ? 0.103 24.125 16.484 1 97.81 333 ALA B CA 1
ATOM 6142 C C . ALA B 1 333 ? -0.855 25.141 17.109 1 97.81 333 ALA B C 1
ATOM 6144 O O . ALA B 1 333 ? -2.059 25.109 16.844 1 97.81 333 ALA B O 1
ATOM 6145 N N . LYS B 1 334 ? -0.343 26.031 17.859 1 97.69 334 LYS B N 1
ATOM 6146 C CA . LYS B 1 334 ? -1.152 27.031 18.578 1 97.69 334 LYS B CA 1
ATOM 6147 C C . LYS B 1 334 ? -1.766 28.031 17.609 1 97.69 334 LYS B C 1
ATOM 6149 O O . LYS B 1 334 ? -2.701 28.75 17.969 1 97.69 334 LYS B O 1
ATOM 6154 N N . LEU B 1 335 ? -1.188 28.094 16.453 1 97.81 335 LEU B N 1
ATOM 6155 C CA . LEU B 1 335 ? -1.701 29.047 15.461 1 97.81 335 LEU B CA 1
ATOM 6156 C C . LEU B 1 335 ? -2.979 28.516 14.812 1 97.81 335 LEU B C 1
ATOM 6158 O O . LEU B 1 335 ? -3.691 29.25 14.141 1 97.81 335 LEU B O 1
ATOM 6162 N N . TRP B 1 336 ? -3.311 27.219 14.953 1 97.56 336 TRP B N 1
ATOM 6163 C CA . TRP B 1 336 ? -4.523 26.609 14.422 1 97.56 336 TRP B CA 1
ATOM 6164 C C . TRP B 1 336 ? -5.672 26.703 15.422 1 97.56 336 TRP B C 1
ATOM 6166 O O . TRP B 1 336 ? -5.438 26.812 16.625 1 97.56 336 TRP B O 1
ATOM 6176 N N . PRO B 1 337 ? -6.879 26.703 14.93 1 97.06 337 PRO B N 1
ATOM 6177 C CA . PRO B 1 337 ? -8.023 26.797 15.844 1 97.06 337 PRO B CA 1
ATOM 6178 C C . PRO B 1 337 ? -8.148 25.562 16.75 1 97.06 337 PRO B C 1
ATOM 6180 O O . PRO B 1 337 ? -7.75 24.469 16.359 1 97.06 337 PRO B O 1
ATOM 6183 N N . LYS B 1 338 ? -8.648 25.828 17.953 1 96.69 338 LYS B N 1
ATOM 6184 C CA . LYS B 1 338 ? -9.062 24.688 18.75 1 96.69 338 LYS B CA 1
ATOM 6185 C C . LYS B 1 338 ? -10.156 23.891 18.062 1 96.69 338 LYS B C 1
ATOM 6187 O O . LYS B 1 338 ? -10.938 24.438 17.281 1 96.69 338 LYS B O 1
ATOM 6192 N N . ALA B 1 339 ? -10.18 22.594 18.391 1 93.75 339 ALA B N 1
ATOM 6193 C CA . ALA B 1 339 ? -11.117 21.672 17.75 1 93.75 339 ALA B CA 1
ATOM 6194 C C . ALA B 1 339 ? -12.539 22.219 17.797 1 93.75 339 ALA B C 1
ATOM 6196 O O . ALA B 1 339 ? -13.242 22.234 16.781 1 93.75 339 ALA B O 1
ATOM 6197 N N . GLU B 1 340 ? -12.953 22.766 18.859 1 94.12 340 GLU B N 1
ATOM 6198 C CA . GLU B 1 340 ? -14.32 23.25 19.062 1 94.12 340 GLU B CA 1
ATOM 6199 C C . GLU B 1 340 ? -14.602 24.484 18.203 1 94.12 340 GLU B C 1
ATOM 6201 O O . GLU B 1 340 ? -15.75 24.734 17.844 1 94.12 340 GLU B O 1
ATOM 6206 N N . GLU B 1 341 ? -13.586 25.156 17.891 1 94.06 341 GLU B N 1
ATOM 6207 C CA . GLU B 1 341 ? -13.734 26.406 17.141 1 94.06 341 GLU B CA 1
ATOM 6208 C C . GLU B 1 341 ? -14.078 26.141 15.688 1 94.06 341 GLU B C 1
ATOM 6210 O O . GLU B 1 341 ? -14.539 27.047 14.984 1 94.06 341 GLU B O 1
ATOM 6215 N N . PHE B 1 342 ? -13.828 24.906 15.297 1 90.38 342 PHE B N 1
ATOM 6216 C CA . PHE B 1 342 ? -14.195 24.656 13.906 1 90.38 342 PHE B CA 1
ATOM 6217 C C . PHE B 1 342 ? -15.039 23.391 13.797 1 90.38 342 PHE B C 1
ATOM 6219 O O . PHE B 1 342 ? -15.031 22.719 12.758 1 90.38 342 PHE B O 1
ATOM 6226 N N . GLY B 1 343 ? -15.703 23.062 14.867 1 86.44 343 GLY B N 1
ATOM 6227 C CA . GLY B 1 343 ? -16.859 22.188 14.742 1 86.44 343 GLY B CA 1
ATOM 6228 C C . GLY B 1 343 ? -16.594 20.766 15.234 1 86.44 343 GLY B C 1
ATOM 6229 O O . GLY B 1 343 ? -17.344 19.844 14.922 1 86.44 343 GLY B O 1
ATOM 6230 N N . PHE B 1 344 ? -15.516 20.469 16 1 88.44 344 PHE B N 1
ATOM 6231 C CA . PHE B 1 344 ? -15.219 19.141 16.531 1 88.44 344 PHE B CA 1
ATOM 6232 C C . PHE B 1 344 ? -15.211 19.141 18.047 1 88.44 344 PHE B C 1
ATOM 6234 O O . PHE B 1 344 ? -14.875 20.156 18.672 1 88.44 344 PHE B O 1
ATOM 6241 N N . PRO B 1 345 ? -15.586 18.047 18.656 1 89.56 345 PRO B N 1
ATOM 6242 C CA . PRO B 1 345 ? -15.805 18.047 20.109 1 89.56 345 PRO B CA 1
ATOM 6243 C C . PRO B 1 345 ? -14.5 18.094 20.906 1 89.56 345 PRO B C 1
ATOM 6245 O O . PRO B 1 345 ? -14.5 18.484 22.078 1 89.56 345 PRO B O 1
ATOM 6248 N N . ASN B 1 346 ? -13.43 17.609 20.344 1 91.44 346 ASN B N 1
ATOM 6249 C CA . ASN B 1 346 ? -12.125 17.594 21 1 91.44 346 ASN B CA 1
ATOM 6250 C C . ASN B 1 346 ? -10.992 17.406 20 1 91.44 346 ASN B C 1
ATOM 6252 O O . ASN B 1 346 ? -11.234 17.172 18.812 1 91.44 346 ASN B O 1
ATOM 6256 N N . GLU B 1 347 ? -9.773 17.547 20.469 1 90.25 347 GLU B N 1
ATOM 6257 C CA . GLU B 1 347 ? -8.602 17.5 19.609 1 90.25 347 GLU B CA 1
ATOM 6258 C C . GLU B 1 347 ? -8.398 16.109 19 1 90.25 347 GLU B C 1
ATOM 6260 O O . GLU B 1 347 ? -7.887 15.984 17.891 1 90.25 347 GLU B O 1
ATOM 6265 N N . ASP B 1 348 ? -8.805 15.109 19.656 1 83.31 348 ASP B N 1
ATOM 6266 C CA . ASP B 1 348 ? -8.719 13.75 19.125 1 83.31 348 ASP B CA 1
ATOM 6267 C C . ASP B 1 348 ? -9.609 13.578 17.891 1 83.31 348 ASP B C 1
ATOM 6269 O O . ASP B 1 348 ? -9.195 12.977 16.906 1 83.31 348 ASP B O 1
ATOM 6273 N N . ALA B 1 349 ? -10.789 14.133 18 1 85.25 349 ALA B N 1
ATOM 6274 C CA . ALA B 1 349 ? -11.75 14.039 16.906 1 85.25 349 ALA B CA 1
ATOM 6275 C C . ALA B 1 349 ? -11.305 14.883 15.719 1 85.25 349 ALA B C 1
ATOM 6277 O O . ALA B 1 349 ? -11.672 14.602 14.578 1 85.25 349 ALA B O 1
ATOM 6278 N N . ALA B 1 350 ? -10.539 15.914 16 1 88.75 350 ALA B N 1
ATOM 6279 C CA . ALA B 1 350 ? -10.086 16.812 14.945 1 88.75 350 ALA B CA 1
ATOM 6280 C C . ALA B 1 350 ? -8.711 16.406 14.43 1 88.75 350 ALA B C 1
ATOM 6282 O O . ALA B 1 350 ? -8.148 17.062 13.555 1 88.75 350 ALA B O 1
ATOM 6283 N N . PHE B 1 351 ? -8.234 15.289 14.969 1 86.94 351 PHE B N 1
ATOM 6284 C CA . PHE B 1 351 ? -6.875 14.898 14.609 1 86.94 351 PHE B CA 1
ATOM 6285 C C . PHE B 1 351 ? -6.754 14.672 13.102 1 86.94 351 PHE B C 1
ATOM 6287 O O . PHE B 1 351 ? -7.594 14 12.5 1 86.94 351 PHE B O 1
ATOM 6294 N N . GLY B 1 352 ? -5.789 15.195 12.508 1 87.19 352 GLY B N 1
ATOM 6295 C CA . GLY B 1 352 ? -5.531 15.023 11.086 1 87.19 352 GLY B CA 1
ATOM 6296 C C . GLY B 1 352 ? -6.137 16.125 10.234 1 87.19 352 GLY B C 1
ATOM 6297 O O . GLY B 1 352 ? -5.895 16.172 9.023 1 87.19 352 GLY B O 1
ATOM 6298 N N . LEU B 1 353 ? -6.91 17.016 10.883 1 91.06 353 LEU B N 1
ATOM 6299 C CA . LEU B 1 353 ? -7.559 18.062 10.109 1 91.06 353 LEU B CA 1
ATOM 6300 C C . LEU B 1 353 ? -6.723 19.344 10.117 1 91.06 353 LEU B C 1
ATOM 6302 O O . LEU B 1 353 ? -6.613 20.016 9.094 1 91.06 353 LEU B O 1
ATOM 6306 N N . GLN B 1 354 ? -6.234 19.719 11.242 1 94.69 354 GLN B N 1
ATOM 6307 C CA . GLN B 1 354 ? -5.094 20.625 11.383 1 94.69 354 GLN B CA 1
ATOM 6308 C C . GLN B 1 354 ? -3.832 19.859 11.758 1 94.69 354 GLN B C 1
ATOM 6310 O O . GLN B 1 354 ? -3.711 19.359 12.875 1 94.69 354 GLN B O 1
ATOM 6315 N N . PHE B 1 355 ? -2.947 19.797 10.75 1 94.12 355 PHE B N 1
ATOM 6316 C CA . PHE B 1 355 ? -1.956 18.734 10.93 1 94.12 355 PHE B CA 1
ATOM 6317 C C . PHE B 1 355 ? -0.688 19.047 10.141 1 94.12 355 PHE B C 1
ATOM 6319 O O . PHE B 1 355 ? -0.749 19.625 9.055 1 94.12 355 PHE B O 1
ATOM 6326 N N . GLY B 1 356 ? 0.391 18.781 10.75 1 97 356 GLY B N 1
ATOM 6327 C CA . GLY B 1 356 ? 1.675 18.766 10.062 1 97 356 GLY B CA 1
ATOM 6328 C C . GLY B 1 356 ? 2.441 17.469 10.273 1 97 356 GLY B C 1
ATOM 6329 O O . GLY B 1 356 ? 2.406 16.891 11.359 1 97 356 GLY B O 1
ATOM 6330 N N . HIS B 1 357 ? 3.049 17.047 9.289 1 96.62 357 HIS B N 1
ATOM 6331 C CA . HIS B 1 357 ? 3.822 15.812 9.383 1 96.62 357 HIS B CA 1
ATOM 6332 C C . HIS B 1 357 ? 5.059 15.867 8.492 1 96.62 357 HIS B C 1
ATOM 6334 O O . HIS B 1 357 ? 5.012 16.422 7.391 1 96.62 357 HIS B O 1
ATOM 6340 N N . GLY B 1 358 ? 6.137 15.305 9.023 1 96.88 358 GLY B N 1
ATOM 6341 C CA . GLY B 1 358 ? 7.316 15.141 8.188 1 96.88 358 GLY B CA 1
ATOM 6342 C C . GLY B 1 358 ? 7.047 14.359 6.914 1 96.88 358 GLY B C 1
ATOM 6343 O O . GLY B 1 358 ? 6.078 13.602 6.836 1 96.88 358 GLY B O 1
ATOM 6344 N N . LEU B 1 359 ? 7.902 14.602 5.953 1 96.31 359 LEU B N 1
ATOM 6345 C CA . LEU B 1 359 ? 7.801 13.938 4.656 1 96.31 359 LEU B CA 1
ATOM 6346 C C . LEU B 1 359 ? 9.164 13.445 4.184 1 96.31 359 LEU B C 1
ATOM 6348 O O . LEU B 1 359 ? 10.164 14.148 4.328 1 96.31 359 LEU B O 1
ATOM 6352 N N . GLY B 1 360 ? 9.203 12.312 3.68 1 96.88 360 GLY B N 1
ATOM 6353 C CA . GLY B 1 360 ? 10.391 11.695 3.117 1 96.88 360 GLY B CA 1
ATOM 6354 C C . GLY B 1 360 ? 10.094 10.414 2.355 1 96.88 360 GLY B C 1
ATOM 6355 O O . GLY B 1 360 ? 9.234 10.398 1.47 1 96.88 360 GLY B O 1
ATOM 6356 N N . LEU B 1 361 ? 10.758 9.359 2.762 1 96.06 361 LEU B N 1
ATOM 6357 C CA . LEU B 1 361 ? 10.469 8.07 2.143 1 96.06 361 LEU B CA 1
ATOM 6358 C C . LEU B 1 361 ? 9.109 7.547 2.59 1 96.06 361 LEU B C 1
ATOM 6360 O O . LEU B 1 361 ? 8.43 6.852 1.833 1 96.06 361 LEU B O 1
ATOM 6364 N N . ALA B 1 362 ? 8.781 7.938 3.791 1 93.81 362 ALA B N 1
ATOM 6365 C CA . ALA B 1 362 ? 7.434 7.629 4.258 1 93.81 362 ALA B CA 1
ATOM 6366 C C . ALA B 1 362 ? 6.508 8.836 4.094 1 93.81 362 ALA B C 1
ATOM 6368 O O . ALA B 1 362 ? 6.953 9.984 4.172 1 93.81 362 ALA B O 1
ATOM 6369 N N . LEU B 1 363 ? 5.242 8.555 3.963 1 92.56 363 LEU B N 1
ATOM 6370 C CA . LEU B 1 363 ? 4.215 9.578 3.799 1 92.56 363 LEU B CA 1
ATOM 6371 C C . LEU B 1 363 ? 4.105 10.438 5.055 1 92.56 363 LEU B C 1
ATOM 6373 O O . LEU B 1 363 ? 3.848 11.641 4.965 1 92.56 363 LEU B O 1
ATOM 6377 N N . HIS B 1 364 ? 4.242 9.844 6.223 1 91.56 364 HIS B N 1
ATOM 6378 C CA . HIS B 1 364 ? 4.25 10.57 7.488 1 91.56 364 HIS B CA 1
ATOM 6379 C C . HIS B 1 364 ? 5.512 10.25 8.297 1 91.56 364 HIS B C 1
ATOM 6381 O O . HIS B 1 364 ? 5.77 9.094 8.617 1 91.56 364 HIS B O 1
ATOM 6387 N N . GLU B 1 365 ? 6.262 11.25 8.492 1 94.62 365 GLU B N 1
ATOM 6388 C CA . GLU B 1 365 ? 7.461 11.188 9.32 1 94.62 365 GLU B CA 1
ATOM 6389 C C . GLU B 1 365 ? 7.449 12.273 10.391 1 94.62 365 GLU B C 1
ATOM 6391 O O . GLU B 1 365 ? 6.383 12.758 10.781 1 94.62 365 GLU B O 1
ATOM 6396 N N . ARG B 1 366 ? 8.555 12.484 11.039 1 94.19 366 ARG B N 1
ATOM 6397 C CA . ARG B 1 366 ? 8.711 13.586 11.984 1 94.19 366 ARG B CA 1
ATOM 6398 C C . ARG B 1 366 ? 9.078 14.883 11.266 1 94.19 366 ARG B C 1
ATOM 6400 O O . ARG B 1 366 ? 9.703 14.852 10.203 1 94.19 366 ARG B O 1
ATOM 6407 N N . PRO B 1 367 ? 8.609 15.93 11.742 1 95.56 367 PRO B N 1
ATOM 6408 C CA . PRO B 1 367 ? 7.883 16.156 12.992 1 95.56 367 PRO B CA 1
ATOM 6409 C C . PRO B 1 367 ? 6.375 15.977 12.844 1 95.56 367 PRO B C 1
ATOM 6411 O O . PRO B 1 367 ? 5.859 15.938 11.727 1 95.56 367 PRO B O 1
ATOM 6414 N N . ILE B 1 368 ? 5.75 15.828 13.938 1 94.62 368 ILE B N 1
ATOM 6415 C CA . ILE B 1 368 ? 4.293 15.844 14 1 94.62 368 ILE B CA 1
ATOM 6416 C C . ILE B 1 368 ? 3.82 17.156 14.633 1 94.62 368 ILE B C 1
ATOM 6418 O O . ILE B 1 368 ? 4.266 17.516 15.727 1 94.62 368 ILE B O 1
ATOM 6422 N N . ILE B 1 369 ? 3.018 17.797 13.969 1 96.62 369 ILE B N 1
ATOM 6423 C CA . ILE B 1 369 ? 2.471 19.062 14.445 1 96.62 369 ILE B CA 1
ATOM 6424 C C . ILE B 1 369 ? 0.953 18.953 14.57 1 96.62 369 ILE B C 1
ATOM 6426 O O . ILE B 1 369 ? 0.25 18.781 13.57 1 96.62 369 ILE B O 1
ATOM 6430 N N . SER B 1 370 ? 0.496 18.984 15.695 1 95.12 370 SER B N 1
ATOM 6431 C CA . SER B 1 370 ? -0.926 18.938 16.016 1 95.12 370 SER B CA 1
ATOM 6432 C C . SER B 1 370 ? -1.184 19.453 17.438 1 95.12 370 SER B C 1
ATOM 6434 O O . SER B 1 370 ? -0.358 19.266 18.328 1 95.12 370 SER B O 1
ATOM 6436 N N . ARG B 1 371 ? -2.312 20.094 17.578 1 95.25 371 ARG B N 1
ATOM 6437 C CA . ARG B 1 371 ? -2.662 20.531 18.938 1 95.25 371 ARG B CA 1
ATOM 6438 C C . ARG B 1 371 ? -2.752 19.344 19.891 1 95.25 371 ARG B C 1
ATOM 6440 O O . ARG B 1 371 ? -2.367 19.453 21.062 1 95.25 371 ARG B O 1
ATOM 6447 N N . ALA B 1 372 ? -3.191 18.219 19.359 1 90.19 372 ALA B N 1
ATOM 6448 C CA . ALA B 1 372 ? -3.357 17.016 20.188 1 90.19 372 ALA B CA 1
ATOM 6449 C C . ALA B 1 372 ? -2.018 16.547 20.734 1 90.19 372 ALA B C 1
ATOM 6451 O O . ALA B 1 372 ? -1.933 16.109 21.891 1 90.19 372 ALA B O 1
ATOM 6452 N N . VAL B 1 373 ? -0.964 16.719 20 1 91.06 373 VAL B N 1
ATOM 6453 C CA . VAL B 1 373 ? 0.313 16.109 20.344 1 91.06 373 VAL B CA 1
ATOM 6454 C C . VAL B 1 373 ? 1.316 17.172 20.75 1 91.06 373 VAL B C 1
ATOM 6456 O O . VAL B 1 373 ? 1.965 17.062 21.797 1 91.06 373 VAL B O 1
ATOM 6459 N N . SER B 1 374 ? 1.396 18.25 20.062 1 95.19 374 SER B N 1
ATOM 6460 C CA . SER B 1 374 ? 2.518 19.172 20.125 1 95.19 374 SER B CA 1
ATOM 6461 C C . SER B 1 374 ? 2.449 20.047 21.375 1 95.19 374 SER B C 1
ATOM 6463 O O . SER B 1 374 ? 3.477 20.5 21.875 1 95.19 374 SER B O 1
ATOM 6465 N N . LEU B 1 375 ? 1.266 20.25 21.891 1 95.25 375 LEU B N 1
ATOM 6466 C CA . LEU B 1 375 ? 1.147 21.156 23.047 1 95.25 375 LEU B CA 1
ATOM 6467 C C . LEU B 1 375 ? 1.827 20.547 24.266 1 95.25 375 LEU B C 1
ATOM 6469 O O . LEU B 1 375 ? 2.482 21.266 25.031 1 95.25 375 LEU B O 1
ATOM 6473 N N . ASP B 1 376 ? 1.771 19.25 24.359 1 93.31 376 ASP B N 1
ATOM 6474 C CA . ASP B 1 376 ? 2.359 18.594 25.516 1 93.31 376 ASP B CA 1
ATOM 6475 C C . ASP B 1 376 ? 3.709 17.969 25.172 1 93.31 376 ASP B C 1
ATOM 6477 O O . ASP B 1 376 ? 4.535 17.719 26.047 1 93.31 376 ASP B O 1
ATOM 6481 N N . HIS B 1 377 ? 3.852 17.672 23.922 1 92.75 377 HIS B N 1
ATOM 6482 C CA . HIS B 1 377 ? 5.078 17.031 23.469 1 92.75 377 HIS B CA 1
ATOM 6483 C C . HIS B 1 377 ? 5.664 17.75 22.25 1 92.75 377 HIS B C 1
ATOM 6485 O O . HIS B 1 377 ? 5.75 17.172 21.172 1 92.75 377 HIS B O 1
ATOM 6491 N N . PRO B 1 378 ? 6.188 18.938 22.484 1 95.75 378 PRO B N 1
ATOM 6492 C CA . PRO B 1 378 ? 6.715 19.703 21.359 1 95.75 378 PRO B CA 1
ATOM 6493 C C . PRO B 1 378 ? 8.023 19.141 20.812 1 95.75 378 PRO B C 1
ATOM 6495 O O . PRO B 1 378 ? 8.828 18.594 21.578 1 95.75 378 PRO B O 1
ATOM 6498 N N . MET B 1 379 ? 8.195 19.234 19.594 1 95.19 379 MET B N 1
ATOM 6499 C CA . MET B 1 379 ? 9.438 18.906 18.906 1 95.19 379 MET B CA 1
ATOM 6500 C C . MET B 1 379 ? 10.086 20.156 18.312 1 95.19 379 MET B C 1
ATOM 6502 O O . MET B 1 379 ? 9.383 21.047 17.828 1 95.19 379 MET B O 1
ATOM 6506 N N . GLU B 1 380 ? 11.352 20.172 18.359 1 97.56 380 GLU B N 1
ATOM 6507 C CA . GLU B 1 380 ? 12.062 21.312 17.766 1 97.56 380 GLU B CA 1
ATOM 6508 C C . GLU B 1 380 ? 12.172 21.188 16.25 1 97.56 380 GLU B C 1
ATOM 6510 O O . GLU B 1 380 ? 12.547 20.125 15.75 1 97.56 380 GLU B O 1
ATOM 6515 N N . ILE B 1 381 ? 11.82 22.188 15.547 1 98.25 381 ILE B N 1
ATOM 6516 C CA . ILE B 1 381 ? 11.992 22.266 14.102 1 98.25 381 ILE B CA 1
ATOM 6517 C C . ILE B 1 381 ? 13.445 22.609 13.773 1 98.25 381 ILE B C 1
ATOM 6519 O O . ILE B 1 381 ? 14.016 23.531 14.352 1 98.25 381 ILE B O 1
ATOM 6523 N N . GLN B 1 382 ? 14.031 21.844 12.891 1 98.31 382 GLN B N 1
ATOM 6524 C CA . GLN B 1 382 ? 15.445 22 12.586 1 98.31 382 GLN B CA 1
ATOM 6525 C C . GLN B 1 382 ? 15.68 22.156 11.086 1 98.31 382 GLN B C 1
ATOM 6527 O O . GLN B 1 382 ? 14.875 21.688 10.281 1 98.31 382 GLN B O 1
ATOM 6532 N N . THR B 1 383 ? 16.812 22.844 10.789 1 98.19 383 THR B N 1
ATOM 6533 C CA . THR B 1 383 ? 17.234 22.953 9.398 1 98.19 383 THR B CA 1
ATOM 6534 C C . THR B 1 383 ? 17.328 21.578 8.742 1 98.19 383 THR B C 1
ATOM 6536 O O . THR B 1 383 ? 17.844 20.641 9.336 1 98.19 383 THR B O 1
ATOM 6539 N N . GLY B 1 384 ? 16.719 21.453 7.539 1 98 384 GLY B N 1
ATOM 6540 C CA . GLY B 1 384 ? 16.797 20.203 6.793 1 98 384 GLY B CA 1
ATOM 6541 C C . GLY B 1 384 ? 15.562 19.344 6.949 1 98 384 GLY B C 1
ATOM 6542 O O . GLY B 1 384 ? 15.414 18.344 6.25 1 98 384 GLY B O 1
ATOM 6543 N N . MET B 1 385 ? 14.727 19.734 7.906 1 98.44 385 MET B N 1
ATOM 6544 C CA . MET B 1 385 ? 13.438 19.062 7.973 1 98.44 385 MET B CA 1
ATOM 6545 C C . MET B 1 385 ? 12.562 19.438 6.785 1 98.44 385 MET B C 1
ATOM 6547 O O . MET B 1 385 ? 12.602 20.578 6.32 1 98.44 385 MET B O 1
ATOM 6551 N N . VAL B 1 386 ? 11.859 18.516 6.242 1 98.12 386 VAL B N 1
ATOM 6552 C CA . VAL B 1 386 ? 10.844 18.719 5.215 1 98.12 386 VAL B CA 1
ATOM 6553 C C . VAL B 1 386 ? 9.5 18.172 5.695 1 98.12 386 VAL B C 1
ATOM 6555 O O . VAL B 1 386 ? 9.422 17.016 6.137 1 98.12 386 VAL B O 1
ATOM 6558 N N . PHE B 1 387 ? 8.477 19.016 5.691 1 97.25 387 PHE B N 1
ATOM 6559 C CA . PHE B 1 387 ? 7.199 18.5 6.18 1 97.25 387 PHE B CA 1
ATOM 6560 C C . PHE B 1 387 ? 6.035 19.234 5.523 1 97.25 387 PHE B C 1
ATOM 6562 O O . PHE B 1 387 ? 6.238 20.219 4.809 1 97.25 387 PHE B O 1
ATOM 6569 N N . ALA B 1 388 ? 4.891 18.609 5.605 1 97.62 388 ALA B N 1
ATOM 6570 C CA . ALA B 1 388 ? 3.639 19.141 5.086 1 97.62 388 ALA B CA 1
ATOM 6571 C C . ALA B 1 388 ? 2.805 19.766 6.203 1 97.62 388 ALA B C 1
ATOM 6573 O O . ALA B 1 388 ? 2.783 19.25 7.324 1 97.62 388 ALA B O 1
ATOM 6574 N N . LEU B 1 389 ? 2.186 20.859 5.898 1 97.88 389 LEU B N 1
ATOM 6575 C CA . LEU B 1 389 ? 1.198 21.516 6.75 1 97.88 389 LEU B CA 1
ATOM 6576 C C . LEU B 1 389 ? -0.174 21.531 6.086 1 97.88 389 LEU B C 1
ATOM 6578 O O . LEU B 1 389 ? -0.313 21.969 4.941 1 97.88 389 LEU B O 1
ATOM 6582 N N . GLU B 1 390 ? -1.129 21.016 6.809 1 97.19 390 GLU B N 1
ATOM 6583 C CA . GLU B 1 390 ? -2.447 20.969 6.184 1 97.19 390 GLU B CA 1
ATOM 6584 C C . GLU B 1 390 ? -3.527 21.484 7.125 1 97.19 390 GLU B C 1
ATOM 6586 O O . GLU B 1 390 ? -3.42 21.328 8.344 1 97.19 390 GLU B O 1
ATOM 6591 N N . THR B 1 391 ? -4.539 22.094 6.566 1 96.81 391 THR B N 1
ATOM 6592 C CA . THR B 1 391 ? -5.668 22.656 7.305 1 96.81 391 THR B CA 1
ATOM 6593 C C . THR B 1 391 ? -6.988 22.281 6.633 1 96.81 391 THR B C 1
ATOM 6595 O O . THR B 1 391 ? -7.039 22.078 5.418 1 96.81 391 THR B O 1
ATOM 6598 N N . TYR B 1 392 ? -7.957 22.078 7.371 1 96.81 392 TYR B N 1
ATOM 6599 C CA . TYR B 1 392 ? -9.336 21.812 6.988 1 96.81 392 TYR B CA 1
ATOM 6600 C C . TYR B 1 392 ? -10.289 22.797 7.641 1 96.81 392 TYR B C 1
ATOM 6602 O O . TYR B 1 392 ? -10.242 23.016 8.852 1 96.81 392 TYR B O 1
ATOM 6610 N N . CYS B 1 393 ? -11.117 23.484 6.84 1 97 393 CYS B N 1
ATOM 6611 C CA . CYS B 1 393 ? -12.125 24.406 7.352 1 97 393 CYS B CA 1
ATOM 6612 C C . CYS B 1 393 ? -13.5 24.078 6.789 1 97 393 CYS B C 1
ATOM 6614 O O . CYS B 1 393 ? -13.766 24.297 5.605 1 97 393 CYS B O 1
ATOM 6616 N N . PRO B 1 394 ? -14.359 23.547 7.633 1 95.94 394 PRO B N 1
ATOM 6617 C CA . PRO B 1 394 ? -15.727 23.328 7.152 1 95.94 394 PRO B CA 1
ATOM 6618 C C . PRO B 1 394 ? -16.438 24.641 6.793 1 95.94 394 PRO B C 1
ATOM 6620 O O . PRO B 1 394 ? -16.234 25.656 7.457 1 95.94 394 PRO B O 1
ATOM 6623 N N . ALA B 1 395 ? -17.25 24.609 5.777 1 96.38 395 ALA B N 1
ATOM 6624 C CA . ALA B 1 395 ? -18.016 25.797 5.387 1 96.38 395 ALA B CA 1
ATOM 6625 C C . ALA B 1 395 ? -19.312 25.891 6.188 1 96.38 395 ALA B C 1
ATOM 6627 O O . ALA B 1 395 ? -19.797 24.891 6.727 1 96.38 395 ALA B O 1
ATOM 6628 N N . ALA B 1 396 ? -19.844 27.078 6.227 1 95.75 396 ALA B N 1
ATOM 6629 C CA . ALA B 1 396 ? -21.047 27.344 7.02 1 95.75 396 ALA B CA 1
ATOM 6630 C C . ALA B 1 396 ? -22.281 26.688 6.406 1 95.75 396 ALA B C 1
ATOM 6632 O O . ALA B 1 396 ? -23.328 26.578 7.051 1 95.75 396 ALA B O 1
ATOM 6633 N N . ASP B 1 397 ? -22.156 26.281 5.145 1 94.44 397 ASP B N 1
ATOM 6634 C CA . ASP B 1 397 ? -23.297 25.656 4.48 1 94.44 397 ASP B CA 1
ATOM 6635 C C . ASP B 1 397 ? -23.516 24.234 4.984 1 94.44 397 ASP B C 1
ATOM 6637 O O . ASP B 1 397 ? -24.5 23.594 4.617 1 94.44 397 ASP B O 1
ATOM 6641 N N . GLY B 1 398 ? -22.562 23.625 5.707 1 91.31 398 GLY B N 1
ATOM 6642 C CA . GLY B 1 398 ? -22.766 22.359 6.395 1 91.31 398 GLY B CA 1
ATOM 6643 C C . GLY B 1 398 ? -22.266 21.172 5.609 1 91.31 398 GLY B C 1
ATOM 6644 O O . GLY B 1 398 ? -22.203 20.047 6.133 1 91.31 398 GLY B O 1
ATOM 6645 N N . TYR B 1 399 ? -21.875 21.359 4.383 1 92 399 TYR B N 1
ATOM 6646 C CA . TYR B 1 399 ? -21.484 20.172 3.611 1 92 399 TYR B CA 1
ATOM 6647 C C . TYR B 1 399 ? -20.203 20.453 2.822 1 92 399 TYR B C 1
ATOM 6649 O O . TYR B 1 399 ? -19.531 19.516 2.375 1 92 399 TYR B O 1
ATOM 6657 N N . SER B 1 400 ? -19.859 21.75 2.555 1 94.69 400 SER B N 1
ATOM 6658 C CA . SER B 1 400 ? -18.609 22.078 1.871 1 94.69 400 SER B CA 1
ATOM 6659 C C . SER B 1 400 ? -17.469 22.266 2.863 1 94.69 400 SER B C 1
ATOM 6661 O O . SER B 1 400 ? -17.688 22.312 4.074 1 94.69 400 SER B O 1
ATOM 6663 N N . ALA B 1 401 ? -16.234 22.25 2.322 1 96.19 401 ALA B N 1
ATOM 6664 C CA . ALA B 1 401 ? -15.062 22.5 3.152 1 96.19 401 ALA B CA 1
ATOM 6665 C C . ALA B 1 401 ? -13.867 22.891 2.299 1 96.19 401 ALA B C 1
ATOM 6667 O O . ALA B 1 401 ? -13.844 22.641 1.09 1 96.19 401 ALA B O 1
ATOM 6668 N N . ALA B 1 402 ? -12.969 23.547 2.91 1 96.75 402 ALA B N 1
ATOM 6669 C CA . ALA B 1 402 ? -11.703 23.859 2.256 1 96.75 402 ALA B CA 1
ATOM 6670 C C . ALA B 1 402 ? -10.539 23.109 2.924 1 96.75 402 ALA B C 1
ATOM 6672 O O . ALA B 1 402 ? -10.469 23.047 4.152 1 96.75 402 ALA B O 1
ATOM 6673 N N . ARG B 1 403 ? -9.734 22.5 2.141 1 97.38 403 ARG B N 1
ATOM 6674 C CA . ARG B 1 403 ? -8.484 21.906 2.584 1 97.38 403 ARG B CA 1
ATOM 6675 C C . ARG B 1 403 ? -7.305 22.453 1.788 1 97.38 403 ARG B C 1
ATOM 6677 O O . ARG B 1 403 ? -7.348 22.5 0.557 1 97.38 403 ARG B O 1
ATOM 6684 N N . ILE B 1 404 ? -6.316 22.953 2.443 1 97.56 404 ILE B N 1
ATOM 6685 C CA . ILE B 1 404 ? -5.09 23.453 1.833 1 97.56 404 ILE B CA 1
ATOM 6686 C C . ILE B 1 404 ? -3.879 22.828 2.529 1 97.56 404 ILE B C 1
ATOM 6688 O O . ILE B 1 404 ? -3.859 22.703 3.756 1 97.56 404 ILE B O 1
ATOM 6692 N N . GLU B 1 405 ? -2.973 22.328 1.766 1 97.88 405 GLU B N 1
ATOM 6693 C CA . GLU B 1 405 ? -1.742 21.75 2.297 1 97.88 405 GLU B CA 1
ATOM 6694 C C . GLU B 1 405 ? -0.521 22.266 1.537 1 97.88 405 GLU B C 1
ATOM 6696 O O . GLU B 1 405 ? -0.553 22.391 0.312 1 97.88 405 GLU B O 1
ATOM 6701 N N . GLU B 1 406 ? 0.526 22.688 2.258 1 97.81 406 GLU B N 1
ATOM 6702 C CA . GLU B 1 406 ? 1.792 23.141 1.689 1 97.81 406 GLU B CA 1
ATOM 6703 C C . GLU B 1 406 ? 2.959 22.297 2.203 1 97.81 406 GLU B C 1
ATOM 6705 O O . GLU B 1 406 ? 2.998 21.938 3.381 1 97.81 406 GLU B O 1
ATOM 6710 N N . GLU B 1 407 ? 3.816 22.016 1.28 1 97.94 407 GLU B N 1
ATOM 6711 C CA . GLU B 1 407 ? 5.062 21.359 1.66 1 97.94 407 GLU B CA 1
ATOM 6712 C C . GLU B 1 407 ? 6.191 22.359 1.826 1 97.94 407 GLU B C 1
ATOM 6714 O O . GLU B 1 407 ? 6.414 23.203 0.95 1 97.94 407 GLU B O 1
ATOM 6719 N N . VAL B 1 408 ? 6.949 22.234 2.951 1 98 408 VAL B N 1
ATOM 6720 C CA . VAL B 1 408 ? 7.996 23.219 3.223 1 98 408 VAL B CA 1
ATOM 6721 C C . VAL B 1 408 ? 9.312 22.5 3.498 1 98 408 VAL B C 1
ATOM 6723 O O . VAL B 1 408 ? 9.328 21.391 4.023 1 98 408 VAL B O 1
ATOM 6726 N N . VAL B 1 409 ? 10.359 23.125 3.121 1 97.81 409 VAL B N 1
ATOM 6727 C CA . VAL B 1 409 ? 11.719 22.766 3.504 1 97.81 409 VAL B CA 1
ATOM 6728 C C . VAL B 1 409 ? 12.258 23.797 4.5 1 97.81 409 VAL B C 1
ATOM 6730 O O . VAL B 1 409 ? 12.297 25 4.207 1 97.81 409 VAL B O 1
ATOM 6733 N N . VAL B 1 410 ? 12.633 23.312 5.648 1 98.31 410 VAL B N 1
ATOM 6734 C CA . VAL B 1 410 ? 13.195 24.219 6.641 1 98.31 410 VAL B CA 1
ATOM 6735 C C . VAL B 1 410 ? 14.633 24.562 6.266 1 98.31 410 VAL B C 1
ATOM 6737 O O . VAL B 1 410 ? 15.484 23.688 6.148 1 98.31 410 VAL B O 1
ATOM 6740 N N . THR B 1 411 ? 14.875 25.844 6.07 1 96.81 411 THR B N 1
ATOM 6741 C CA . THR B 1 411 ? 16.203 26.344 5.738 1 96.81 411 THR B CA 1
ATOM 6742 C C . THR B 1 411 ? 16.922 26.859 6.984 1 96.81 411 THR B C 1
ATOM 6744 O O . THR B 1 411 ? 16.484 26.594 8.109 1 96.81 411 THR B O 1
ATOM 6747 N N . GLU B 1 412 ? 18 27.562 6.812 1 95.38 412 GLU B N 1
ATOM 6748 C CA . GLU B 1 412 ? 18.781 28.047 7.941 1 95.38 412 GLU B CA 1
ATOM 6749 C C . GLU B 1 412 ? 18.078 29.188 8.664 1 95.38 412 GLU B C 1
ATOM 6751 O O . GLU B 1 412 ? 18.312 29.406 9.852 1 95.38 412 GLU B O 1
ATOM 6756 N N . THR B 1 413 ? 17.234 29.891 7.938 1 94.62 413 THR B N 1
ATOM 6757 C CA . THR B 1 413 ? 16.672 31.094 8.531 1 94.62 413 THR B CA 1
ATOM 6758 C C . THR B 1 413 ? 15.156 31.062 8.523 1 94.62 413 THR B C 1
ATOM 6760 O O . THR B 1 413 ? 14.5 31.953 9.086 1 94.62 413 THR B O 1
ATOM 6763 N N . GLY B 1 414 ? 14.594 30.188 7.941 1 96.19 414 GLY B N 1
ATOM 6764 C CA . GLY B 1 414 ? 13.156 30.047 7.773 1 96.19 414 GLY B CA 1
ATOM 6765 C C . GLY B 1 414 ? 12.766 28.781 7.04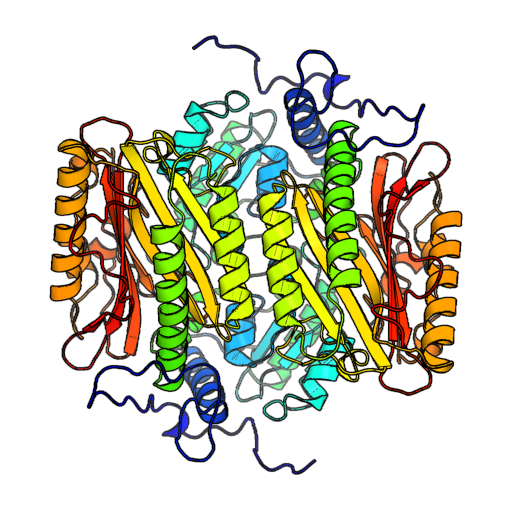3 1 96.19 414 GLY B C 1
ATOM 6766 O O . GLY B 1 414 ? 13.227 27.688 7.391 1 96.19 414 GLY B O 1
ATOM 6767 N N . CYS B 1 415 ? 11.82 28.906 6.129 1 96.88 415 CYS B N 1
ATOM 6768 C CA . CYS B 1 415 ? 11.453 27.75 5.316 1 96.88 415 CYS B CA 1
ATOM 6769 C C . CYS B 1 415 ? 11.102 28.172 3.895 1 96.88 415 CYS B C 1
ATOM 6771 O O . CYS B 1 415 ? 10.898 29.359 3.631 1 96.88 415 CYS B O 1
ATOM 6773 N N . GLU B 1 416 ? 11.211 27.312 3.01 1 96.38 416 GLU B N 1
ATOM 6774 C CA . GLU B 1 416 ? 10.812 27.5 1.619 1 96.38 416 GLU B CA 1
ATOM 6775 C C . GLU B 1 416 ? 9.68 26.547 1.233 1 96.38 416 GLU B C 1
ATOM 6777 O O . GLU B 1 416 ? 9.758 25.344 1.491 1 96.38 416 GLU B O 1
ATOM 6782 N N . VAL B 1 417 ? 8.602 27.094 0.669 1 96.81 417 VAL B N 1
ATOM 6783 C CA . VAL B 1 417 ? 7.492 26.297 0.168 1 96.81 417 VAL B CA 1
ATOM 6784 C C . VAL B 1 417 ? 7.875 25.656 -1.164 1 96.81 417 VAL B C 1
ATOM 6786 O O . VAL B 1 417 ? 8.367 26.344 -2.066 1 96.81 417 VAL B O 1
ATOM 6789 N N . ILE B 1 418 ? 7.602 24.312 -1.262 1 96.12 418 ILE B N 1
ATOM 6790 C CA . ILE B 1 418 ? 8.008 23.656 -2.494 1 96.12 418 ILE B CA 1
ATOM 6791 C C . ILE B 1 418 ? 6.777 23.172 -3.254 1 96.12 418 ILE B C 1
ATOM 6793 O O . ILE B 1 418 ? 6.891 22.641 -4.363 1 96.12 418 ILE B O 1
ATOM 6797 N N . SER B 1 419 ? 5.637 23.156 -2.697 1 95.69 419 SER B N 1
ATOM 6798 C CA . SER B 1 419 ? 4.383 23.016 -3.434 1 95.69 419 SER B CA 1
ATOM 6799 C C . SER B 1 419 ? 3.949 24.344 -4.051 1 95.69 419 SER B C 1
ATOM 6801 O O . SER B 1 419 ? 3.568 25.266 -3.334 1 95.69 419 SER B O 1
ATOM 6803 N N . LEU B 1 420 ? 3.914 24.406 -5.383 1 94.19 420 LEU B N 1
ATOM 6804 C CA . LEU B 1 420 ? 3.891 25.75 -5.953 1 94.19 420 LEU B CA 1
ATOM 6805 C C . LEU B 1 420 ? 2.615 25.984 -6.758 1 94.19 420 LEU B C 1
ATOM 6807 O O . LEU B 1 420 ? 2.357 27.094 -7.223 1 94.19 420 LEU B O 1
ATOM 6811 N N . PHE B 1 421 ? 1.834 24.922 -7 1 94.75 421 PHE B N 1
ATOM 6812 C CA . PHE B 1 421 ? 0.545 25.25 -7.605 1 94.75 421 PHE B CA 1
ATOM 6813 C C . PHE B 1 421 ? -0.213 26.266 -6.766 1 94.75 421 PHE B C 1
ATOM 6815 O O . PHE B 1 421 ? -0.313 26.125 -5.543 1 94.75 421 PHE B O 1
ATOM 6822 N N . PRO B 1 422 ? -0.777 27.25 -7.355 1 92.69 422 PRO B N 1
ATOM 6823 C CA . PRO B 1 422 ? -1.334 28.375 -6.605 1 92.69 422 PRO B CA 1
ATOM 6824 C C . PRO B 1 422 ? -2.475 27.969 -5.68 1 92.69 422 PRO B C 1
ATOM 6826 O O . PRO B 1 422 ? -3.293 27.125 -6.039 1 92.69 422 PRO B O 1
ATOM 6829 N N . ALA B 1 423 ? -2.488 28.547 -4.434 1 94.12 423 ALA B N 1
ATOM 6830 C CA . ALA B 1 423 ? -3.549 28.281 -3.465 1 94.12 423 ALA B CA 1
ATOM 6831 C C . ALA B 1 423 ? -3.867 29.531 -2.646 1 94.12 423 ALA B C 1
ATOM 6833 O O . ALA B 1 423 ? -4.438 29.438 -1.557 1 94.12 423 ALA B O 1
ATOM 6834 N N . GLU B 1 424 ? -3.463 30.688 -3.143 1 93.94 424 GLU B N 1
ATOM 6835 C CA . GLU B 1 424 ? -3.693 31.938 -2.414 1 93.94 424 GLU B CA 1
ATOM 6836 C C . GLU B 1 424 ? -5.172 32.312 -2.422 1 93.94 424 GLU B C 1
ATOM 6838 O O . GLU B 1 424 ? -5.688 32.844 -1.436 1 93.94 424 GLU B O 1
ATOM 6843 N N . GLU B 1 425 ? -5.734 32.094 -3.557 1 95.56 425 GLU B N 1
ATOM 6844 C CA . GLU B 1 425 ? -7.168 32.312 -3.721 1 95.56 425 GLU B CA 1
ATOM 6845 C C . GLU B 1 425 ? -7.855 31.031 -4.219 1 95.56 425 GLU B C 1
ATOM 6847 O O . GLU B 1 425 ? -7.223 30.188 -4.852 1 95.56 425 GLU B O 1
ATOM 6852 N N . LEU B 1 426 ? -9.094 30.938 -3.863 1 96.94 426 LEU B N 1
ATOM 6853 C CA . LEU B 1 426 ? -9.859 29.766 -4.293 1 96.94 426 LEU B CA 1
ATOM 6854 C C . LEU B 1 426 ? -9.938 29.703 -5.812 1 96.94 426 LEU B C 1
ATOM 6856 O O . LEU B 1 426 ? -10.555 30.562 -6.441 1 96.94 426 LEU B O 1
ATOM 6860 N N . PRO B 1 427 ? -9.32 28.688 -6.43 1 95.62 427 PRO B N 1
ATOM 6861 C CA . PRO B 1 427 ? -9.477 28.562 -7.879 1 95.62 427 PRO B CA 1
ATOM 6862 C C . PRO B 1 427 ? -10.867 28.062 -8.281 1 95.62 427 PRO B C 1
ATOM 6864 O O . PRO B 1 427 ? -11.43 27.188 -7.617 1 95.62 427 PRO B O 1
ATOM 6867 N N . ILE B 1 428 ? -11.414 28.672 -9.352 1 95.62 428 ILE B N 1
ATOM 6868 C CA . ILE B 1 428 ? -12.672 28.219 -9.93 1 95.62 428 ILE B CA 1
ATOM 6869 C C . ILE B 1 428 ? -12.422 27.625 -11.312 1 95.62 428 ILE B C 1
ATOM 6871 O O . ILE B 1 428 ? -12.086 28.344 -12.258 1 95.62 428 ILE B O 1
ATOM 6875 N N . ALA B 1 429 ? -12.5 26.312 -11.391 1 95.31 429 ALA B N 1
ATOM 6876 C CA . ALA B 1 429 ? -12.273 25.609 -12.648 1 95.31 429 ALA B CA 1
ATOM 6877 C C . ALA B 1 429 ? -13.477 25.766 -13.586 1 95.31 429 ALA B C 1
ATOM 6879 O O . ALA B 1 429 ? -14.625 25.672 -13.148 1 95.31 429 ALA B O 1
ATOM 6880 N N . ASN B 1 430 ? -13.234 26.047 -14.914 1 92.12 430 ASN B N 1
ATOM 6881 C CA . ASN B 1 430 ? -14.281 26.141 -15.938 1 92.12 430 ASN B CA 1
ATOM 6882 C C . ASN B 1 430 ? -15.406 27.078 -15.492 1 92.12 430 ASN B C 1
ATOM 6884 O O . ASN B 1 430 ? -16.578 26.688 -15.516 1 92.12 430 ASN B O 1
ATOM 6888 N N . ARG B 1 431 ? -15.055 28.203 -15.227 1 91.06 431 ARG B N 1
ATOM 6889 C CA . ARG B 1 431 ? -15.93 29.203 -14.633 1 91.06 431 ARG B CA 1
ATOM 6890 C C . ARG B 1 431 ? -17.062 29.562 -15.578 1 91.06 431 ARG B C 1
ATOM 6892 O O . ARG B 1 431 ? -16.844 29.781 -16.766 1 91.06 431 ARG B O 1
ATOM 6899 N N . TYR B 1 432 ? -18.312 29.516 -15.062 1 87.38 432 TYR B N 1
ATOM 6900 C CA . TYR B 1 432 ? -19.469 30.062 -15.758 1 87.38 432 TYR B CA 1
ATOM 6901 C C . TYR B 1 432 ? -19.578 31.562 -15.531 1 87.38 432 TYR B C 1
ATOM 6903 O O . TYR B 1 432 ? -19.266 32.062 -14.438 1 87.38 432 TYR B O 1
#

pLDDT: mean 92.67, std 8.18, range [30.83, 98.44]

Solvent-accessible surface area (backbone atoms only — not comparable to full-atom values): 43018 Å² total; per-residue (Å²): 120,89,75,69,65,62,48,70,69,79,56,80,70,34,60,57,44,72,75,75,79,88,55,78,84,59,60,86,66,90,67,84,57,96,88,52,91,70,78,48,68,68,60,44,49,43,26,40,36,42,29,41,52,50,27,39,68,73,46,80,36,36,28,40,42,30,36,45,64,50,58,33,26,48,62,66,70,55,81,61,34,61,57,47,74,76,29,48,34,42,40,28,40,40,35,57,90,52,67,58,32,37,30,23,50,21,39,36,14,52,42,41,45,72,70,39,70,59,49,57,52,90,28,39,29,63,37,59,52,39,37,75,48,40,45,56,72,88,73,37,49,43,51,51,50,28,50,52,49,51,51,52,31,43,74,52,70,27,64,89,35,33,32,15,30,40,38,50,48,45,61,42,54,53,27,33,43,74,69,65,50,49,74,42,68,20,34,59,39,52,45,61,26,60,32,55,42,32,38,45,55,49,39,34,32,30,34,27,26,49,54,49,33,54,42,51,53,52,46,43,74,58,40,42,68,86,36,31,35,26,46,52,44,8,53,43,45,19,53,41,24,57,73,53,38,75,37,72,58,32,56,33,29,34,47,34,66,44,38,36,57,44,51,58,38,57,46,80,50,66,44,46,81,50,27,41,33,38,35,34,50,27,34,17,30,88,52,18,29,34,59,40,31,48,43,37,23,22,26,38,79,50,70,43,55,50,50,17,34,52,50,26,43,49,43,50,52,54,36,59,71,60,42,26,52,73,39,38,25,28,70,42,26,64,62,46,77,57,30,61,75,69,78,27,93,36,45,71,48,34,50,77,35,53,28,27,30,3,48,34,60,39,80,58,31,48,56,54,26,20,60,72,50,4,68,85,55,55,46,72,38,44,56,32,27,31,30,27,41,35,30,58,22,63,17,83,79,65,22,42,50,21,38,45,30,43,30,34,37,30,34,87,80,22,58,44,75,47,52,69,58,86,66,88,58,84,45,58,18,69,62,110,119,86,74,66,67,64,50,70,68,78,55,82,70,34,61,57,44,71,74,76,80,90,56,78,85,60,60,86,67,89,67,85,59,95,86,53,90,68,80,47,66,67,60,44,48,42,26,39,36,41,30,39,51,51,26,38,68,73,46,83,36,37,28,40,41,31,37,43,64,51,57,32,26,47,61,66,70,54,81,62,36,62,57,46,73,75,29,48,33,41,40,27,38,42,36,58,89,53,66,57,32,37,31,23,50,22,39,36,14,51,42,40,45,70,71,40,73,61,49,58,53,89,28,39,30,64,37,60,52,40,36,75,48,39,45,58,70,87,75,36,48,42,51,52,50,28,50,52,50,51,51,53,31,42,76,52,71,28,64,90,36,32,33,16,28,38,37,52,49,46,62,41,54,52,27,33,46,73,69,66,49,49,76,42,66,20,32,59,40,51,44,60,25,61,33,55,42,32,38,46,53,48,38,35,31,30,34,28,24,50,54,48,34,53,42,51,51,52,46,42,74,57,40,41,68,85,37,32,32,26,47,52,44,8,53,41,45,20,54,41,23,57,73,52,38,75,39,73,59,32,57,32,29,32,45,34,66,44,39,37,58,44,50,58,38,55,46,81,52,66,44,47,80,50,26,42,33,36,35,34,50,27,34,17,30,87,53,18,32,36,61,40,32,46,43,36,22,20,26,39,77,50,70,44,55,49,53,16,36,51,52,25,44,50,44,50,52,55,35,58,71,62,42,26,51,71,39,38,25,28,69,40,26,65,62,45,78,55,30,62,76,68,77,26,94,34,45,72,47,33,50,77,34,53,28,27,29,3,47,34,61,41,80,59,29,47,56,54,25,21,60,71,50,5,68,83,55,56,44,73,37,47,58,31,26,31,33,27,42,34,30,58,22,64,17,83,78,66,23,42,50,21,39,47,29,43,29,35,36,29,34,89,82,21,58,44,74,47,52,70,58,86,66,90,58,83,46,57,17,67,62,111

Radius of gyration: 25.98 Å; Cα contacts (8 Å, |Δi|>4): 2069; chains: 2; bounding box: 71×66×69 Å

Secondary structure (DSSP, 8-state):
----S-TT---GGGG------SSSPP---S---SSS----HHHHHHHHHHHHHHHHHTSS-SEEEE--HHHHHHHH-----TTHHHH---EEEEETTSPPEEEE-HHHHHHHHHH-TTS-GGGEEE----TTTTS-GGG-HHHHHHHHHHHHHHHTT-TTS-EEESEEEHHHHHHHHHTT--EEE-HHHHHHHHSS--HHHHHHHHHHHHHHHHHHHHHHHH-STT-BHHHHHHHHHHHHHHTT-SEEEEEEEEEGGGGSS--SS--SPBP-TT-EEEEEEEEEETTEE--EEEEEEES---HHHHHHHHHHHHHHHHHHHH--TT-BHHHHHTTSPPGGGGT-SSTTTTTTTSEEEE-SSSSSEEEEE-HHHHTTS--B--TT-EEEEEEEEE-TTSS-EEEEEEEEEE-SSSEEE---S--SS--EET--/----S-TT---GGGG------SSSPP---S---SSS----HHHHHHHHHHHHHHHHHTSS-SEEEE--HHHHHHHH-----TTHHHH---EEEEETTSPPEEEE-HHHHHHHHHH-TTS-GGGEEE----TTTTS-GGG-HHHHHHHHHHHHHHHTT-TTS-EEESEEEHHHHHHHHHTT--EEE-HHHHHHHHSS--HHHHHHHHHHHHHHHHHHHHHHHH-STT-BHHHHHHHHHHHHHHTT-SEEEEEEEEEGGGGSS--SS--SPBP-TT-EEEEEEEEEETTEE--EEEEEEES---HHHHHHHHHHHHHHHHHHHH--TT-BHHHHHTTSPPGGGGT-SSTTTTTTTSEEEE-SSSSSEEEEE-HHHHTTS--B--TT-EEEEEEEEE-TTSS-EEEEEEEEEE-SSSEEE---S--SS--EET--

Sequence (864 aa):
MSRALLPNLLTPQDLEPNWEWRDRLPAWGHTSVDFERRIDHDRLRRYRLARTRQALKNSNAGTLLLFDVNNIRYVSATKIGEWERDKMCRFCLLTGDDSPYVWDFGSAAKHHKRYSDWLEPDHCLAGVVGMRGTIPPEFGLMKKYAHQIAQLIKEAGMADMPVGVDYAETAMFHALQEEGLHVVDGQQIMLAAREIKNWDEIQLLTQAASMVDGVYHMIYEELKPGIRENDIVALSNKMLYEMGSDDVEAINAISGERCNPHPHNFTDRYFRPGDQAFFDILQSYQGYRTCYYRTFNIGRATPAQNDAYVKAREWIDASIQAIKPGVTTDNVAKLWPKAEEFGFPNEDAAFGLQFGHGLGLALHERPIISRAVSLDHPMEIQTGMVFALETYCPAADGYSAARIEEEVVVTETGCEVISLFPAEELPIANRYMSRALLPNLLTPQDLEPNWEWRDRLPAWGHTSVDFERRIDHDRLRRYRLARTRQALKNSNAGTLLLFDVNNIRYVSATKIGEWERDKMCRFCLLTGDDSPYVWDFGSAAKHHKRYSDWLEPDHCLAGVVGMRGTIPPEFGLMKKYAHQIAQLIKEAGMADMPVGVDYAETAMFHALQEEGLHVVDGQQIMLAAREIKNWDEIQLLTQAASMVDGVYHMIYEELKPGIRENDIVALSNKMLYEMGSDDVEAINAISGERCNPHPHNFTDRYFRPGDQAFFDILQSYQGYRTCYYRTFNIGRATPAQNDAYVKAREWIDASIQAIKPGVTTDNVAKLWPKAEEFGFPNEDAAFGLQFGHGLGLALHERPIISRAVSLDHPMEIQTGMVFALETYCPAADGYSAARIEEEVVVTETGCEVISLFPAEELPIANRY

Foldseek 3Di:
DPLPDPLQDADPCLQALADDPPDDQDQPADDDDPVDDAFDVSSQQRNLQVLLVVLCVVDQFQKEKELQQLLCCSNQVDDDAPVSNQQSFKMWMDGASDHIAIEDAPVSLVVCLVPVSSGDNVSSHHTTDCRLVVNPCVVVRLLVVLLVNCVVNVVNVRNPTAYAYQDDHPSNVVSNVVSVHHYDHNVVSSLSSFQFHGSSQVNQQLNQLVLVLVLVVVCLAPQEFPQFQVNSVVSSVVSCVVSAWSDFPDKAKAKDLCQPPPPRHGDRHTHDQAMKIKMWTWTGHSLWIDTKMAIAHEQDYDPLQQVQLQVQLVLVVVLQQQFAFFDKLLVSQVSDDAQVVQPHPHQVRCPPQFWKAWTGSDRGGDDIHHPVDCNVPIDTHHQRTKMKTKHKHATPVNRHIGMTMWIWGHHNGGIDTSNPNDSNGHHYRPHD/DPLPDPLLDADPVLQALADDPPDDQDQPADDDDPVDDAFDVSSQQRNLQVLLVVLCVVDQFQKEKELQQLLCCSNQVDDDAPVSNQQSFKMWMDGASDHIAIEDAPVSLVVCLVPVSSGDNVSSHHTTDCRQVVNPCVVVRLLVVLLVNCVVNVVNVRNPTAYAYQDDHPSNVVSNVVSVHHYDHNVVSSLSSFQFHGSSQVNQQLNQLVLVLVLVVVCLQPQEFPQFQVNSVVVSVVSCVVSAWSDFPDKAKAKDLCQPPPPRHGDRDTHDQAMKIKMWTWTGHSLWIDTKMAIAHEQDYDPLQQVQLQVQLVLVVVLQQQFAFFDKLLVSQVSDDAQVVQPHPHQVRCPPAFWKAWTGSDRGGDDIHHPVDCNVPIDTHHQRTKMKTKHKHATPVNRHIGMTMWIWGHHNGGIDTSNPNDRNGHHYRPHD